Protein AF-0000000085144691 (afdb_homodimer)

pLDDT: mean 94.11, std 10.41, range [36.75, 98.94]

Nearest PDB structures (foldseek):
  5ucd-assembly1_B  TM=9.610E-01  e=1.550E-42  Pseudomonas putida
  1a4s-assembly1_D  TM=8.712E-01  e=2.364E-30  Gadus morhua callarias
  4q71-assembly1_A-2  TM=8.819E-01  e=1.664E-26  Bradyrhizobium diazoefficiens USDA 110
  6bsn-assembly1_B-2  TM=8.744E-01  e=2.819E-26  Bradyrhizobium diazoefficiens USDA 110
  4iym-assembly1_C  TM=8.348E-01  e=2.166E-26  Sinorhizobium meliloti 1021

Radius of gyration: 29.49 Å; Cα contacts (8 Å, |Δi|>4): 2087; chains: 2; bounding box: 60×88×66 Å

Structure (mmCIF, N/CA/C/O backbone):
data_AF-0000000085144691-model_v1
#
loop_
_entity.id
_entity.type
_entity.pdbx_description
1 polymer 'Aldehyde dehydrogenase'
#
loop_
_atom_site.group_PDB
_atom_site.id
_atom_site.type_symbol
_atom_site.label_atom_id
_atom_site.label_alt_id
_atom_site.label_comp_id
_atom_site.label_asym_id
_atom_site.label_entity_id
_atom_site.label_seq_id
_atom_site.pdbx_PDB_ins_code
_atom_site.Cartn_x
_atom_site.Cartn_y
_atom_site.Cartn_z
_atom_site.occupancy
_atom_site.B_iso_or_equiv
_atom_site.auth_seq_id
_atom_site.auth_comp_id
_atom_site.auth_asym_id
_atom_site.auth_atom_id
_atom_site.pdbx_PDB_model_num
ATOM 1 N N . MET A 1 1 ? -19.938 16.859 32.125 1 47.28 1 MET A N 1
ATOM 2 C CA . MET A 1 1 ? -19 16.203 31.219 1 47.28 1 MET A CA 1
ATOM 3 C C . MET A 1 1 ? -19.641 15 30.531 1 47.28 1 MET A C 1
ATOM 5 O O . MET A 1 1 ? -20.188 14.117 31.203 1 47.28 1 MET A O 1
ATOM 9 N N . THR A 1 2 ? -20.109 15.195 29.359 1 64.56 2 THR A N 1
ATOM 10 C CA . THR A 1 2 ? -20.781 14.086 28.672 1 64.56 2 THR A CA 1
ATOM 11 C C . THR A 1 2 ? -19.875 12.852 28.641 1 64.56 2 THR A C 1
ATOM 13 O O . THR A 1 2 ? -18.688 12.953 28.344 1 64.56 2 THR A O 1
ATOM 16 N N . THR A 1 3 ? -20.344 11.875 29.344 1 82.81 3 THR A N 1
ATOM 17 C CA . THR A 1 3 ? -19.562 10.641 29.453 1 82.81 3 THR A CA 1
ATOM 18 C C . THR A 1 3 ? -19.844 9.727 28.266 1 82.81 3 THR A C 1
ATOM 20 O O . THR A 1 3 ? -20.984 9.398 27.984 1 82.81 3 THR A O 1
ATOM 23 N N . LEU A 1 4 ? -18.891 9.5 27.469 1 91.56 4 LEU A N 1
ATOM 24 C CA . LEU A 1 4 ? -18.953 8.57 26.344 1 91.56 4 LEU A CA 1
ATOM 25 C C . LEU A 1 4 ? -19.156 7.141 26.844 1 91.56 4 LEU A C 1
ATOM 27 O O . LEU A 1 4 ? -18.422 6.664 27.703 1 91.56 4 LEU A O 1
ATOM 31 N N . GLN A 1 5 ? -20.266 6.535 26.453 1 93.75 5 GLN A N 1
ATOM 32 C CA . GLN A 1 5 ? -20.5 5.133 26.781 1 93.75 5 GLN A CA 1
ATOM 33 C C . GLN A 1 5 ? -19.672 4.211 25.891 1 93.75 5 GLN A C 1
ATOM 35 O O . GLN A 1 5 ? -19.875 4.164 24.688 1 93.75 5 GLN A O 1
ATOM 40 N N . TYR A 1 6 ? -18.781 3.506 26.531 1 97.44 6 TYR A N 1
ATOM 41 C CA . TYR A 1 6 ? -17.891 2.607 25.797 1 97.44 6 TYR A CA 1
ATOM 42 C C . TYR A 1 6 ? -18.641 1.344 25.359 1 97.44 6 TYR A C 1
ATOM 44 O O . TYR A 1 6 ? -19.5 0.849 26.094 1 97.44 6 TYR A O 1
ATOM 52 N N . THR A 1 7 ? -18.328 0.852 24.203 1 98.38 7 THR A N 1
ATOM 53 C CA . THR A 1 7 ? -18.828 -0.441 23.75 1 98.38 7 THR A CA 1
ATOM 54 C C . THR A 1 7 ? -18.297 -1.566 24.625 1 98.38 7 THR A C 1
ATOM 56 O O . THR A 1 7 ? -17.078 -1.658 24.859 1 98.38 7 THR A O 1
ATOM 59 N N . PRO A 1 8 ? -19.203 -2.396 25.188 1 98.12 8 PRO A N 1
ATOM 60 C CA . PRO A 1 8 ? -18.688 -3.539 25.938 1 98.12 8 PRO A CA 1
ATOM 61 C C . PRO A 1 8 ? -17.75 -4.414 25.125 1 98.12 8 PRO A C 1
ATOM 63 O O . PRO A 1 8 ? -18.031 -4.723 23.969 1 98.12 8 PRO A O 1
ATOM 66 N N . LEU A 1 9 ? -16.641 -4.793 25.734 1 98 9 LEU A N 1
ATOM 67 C CA . LEU A 1 9 ? -15.602 -5.547 25.047 1 98 9 LEU A CA 1
ATOM 68 C C . LEU A 1 9 ? -16.156 -6.844 24.469 1 98 9 LEU A C 1
ATOM 70 O O . LEU A 1 9 ? -15.773 -7.258 23.375 1 98 9 LEU A O 1
ATOM 74 N N . ASP A 1 10 ? -17.094 -7.457 25.125 1 97.31 10 ASP A N 1
ATOM 75 C CA . ASP A 1 10 ? -17.656 -8.75 24.734 1 97.31 10 ASP A CA 1
ATOM 76 C C . ASP A 1 10 ? -18.531 -8.609 23.484 1 97.31 10 ASP A C 1
ATOM 78 O O . ASP A 1 10 ? -18.781 -9.602 22.781 1 97.31 10 ASP A O 1
ATOM 82 N N . ASP A 1 11 ? -18.938 -7.402 23.172 1 98.31 11 ASP A N 1
ATOM 83 C CA . ASP A 1 11 ? -19.812 -7.172 22.031 1 98.31 11 ASP A CA 1
ATOM 84 C C . ASP A 1 11 ? -19.016 -6.945 20.75 1 98.31 11 ASP A C 1
ATOM 86 O O . ASP A 1 11 ? -19.562 -7.012 19.656 1 98.31 11 ASP A O 1
ATOM 90 N N . ILE A 1 12 ? -17.766 -6.672 20.875 1 98.69 12 ILE A N 1
ATOM 91 C CA . ILE A 1 12 ? -16.969 -6.203 19.75 1 98.69 12 ILE A CA 1
ATOM 92 C C . ILE A 1 12 ? -16.828 -7.312 18.703 1 98.69 12 ILE A C 1
ATOM 94 O O . ILE A 1 12 ? -16.938 -7.062 17.5 1 98.69 12 ILE A O 1
ATOM 98 N N . ASN A 1 13 ? -16.609 -8.562 19.141 1 98.19 13 ASN A N 1
ATOM 99 C CA . ASN A 1 13 ? -16.531 -9.68 18.203 1 98.19 13 ASN A CA 1
ATOM 100 C C . ASN A 1 13 ? -17.797 -9.82 17.375 1 98.19 13 ASN A C 1
ATOM 102 O O . ASN A 1 13 ? -17.75 -10.086 16.172 1 98.19 13 ASN A O 1
ATOM 106 N N . SER A 1 14 ? -18.922 -9.656 18.094 1 98.5 14 SER A N 1
ATOM 107 C CA . SER A 1 14 ? -20.203 -9.75 17.391 1 98.5 14 SER A CA 1
ATOM 108 C C . SER A 1 14 ? -20.375 -8.609 16.391 1 98.5 14 SER A C 1
ATOM 110 O O . SER A 1 14 ? -20.938 -8.805 15.32 1 98.5 14 SER A O 1
ATOM 112 N N . ILE A 1 15 ? -19.922 -7.453 16.75 1 98.81 15 ILE A N 1
ATOM 113 C CA . ILE A 1 15 ? -19.984 -6.285 15.883 1 98.81 15 ILE A CA 1
ATOM 114 C C . ILE A 1 15 ? -19.156 -6.535 14.625 1 98.81 15 ILE A C 1
ATOM 116 O O . ILE A 1 15 ? -19.641 -6.297 13.508 1 98.81 15 ILE A O 1
ATOM 120 N N . ILE A 1 16 ? -17.953 -7.066 14.781 1 98.81 16 ILE A N 1
ATOM 121 C CA . ILE A 1 16 ? -17.078 -7.379 13.664 1 98.81 16 ILE A CA 1
ATOM 122 C C . ILE A 1 16 ? -17.719 -8.445 12.781 1 98.81 16 ILE A C 1
ATOM 124 O O . ILE A 1 16 ? -17.734 -8.32 11.555 1 98.81 16 ILE A O 1
ATOM 128 N N . LYS A 1 17 ? -18.25 -9.461 13.398 1 98.5 17 LYS A N 1
ATOM 129 C CA . LYS A 1 17 ? -18.891 -10.547 12.672 1 98.5 17 LYS A CA 1
ATOM 130 C C . LYS A 1 17 ? -20.062 -10.039 11.844 1 98.5 17 LYS A C 1
ATOM 132 O O . LYS A 1 17 ? -20.25 -10.445 10.695 1 98.5 17 LYS A O 1
ATOM 137 N N . THR A 1 18 ? -20.891 -9.172 12.469 1 98.75 18 THR A N 1
ATOM 138 C CA . THR A 1 18 ? -22.031 -8.602 11.773 1 98.75 18 THR A CA 1
ATOM 139 C C . THR A 1 18 ? -21.594 -7.82 10.539 1 98.75 18 THR A C 1
ATOM 141 O O . THR A 1 18 ? -22.219 -7.918 9.484 1 98.75 18 THR A O 1
ATOM 144 N N . SER A 1 19 ? -20.547 -7.066 10.68 1 98.81 19 SER A N 1
ATOM 145 C CA . SER A 1 19 ? -20 -6.305 9.562 1 98.81 19 SER A CA 1
ATOM 146 C C . SER A 1 19 ? -19.5 -7.23 8.461 1 98.81 19 SER A C 1
ATOM 148 O O . SER A 1 19 ? -19.797 -7.023 7.285 1 98.81 19 SER A O 1
ATOM 150 N N . LYS A 1 20 ? -18.75 -8.25 8.781 1 98.25 20 LYS A N 1
ATOM 151 C CA . LYS A 1 20 ? -18.203 -9.227 7.828 1 98.25 20 LYS A CA 1
ATOM 152 C C . LYS A 1 20 ? -19.328 -9.961 7.105 1 98.25 20 LYS A C 1
ATOM 154 O O . LYS A 1 20 ? -19.281 -10.133 5.887 1 98.25 20 LYS A O 1
ATOM 159 N N . GLU A 1 21 ? -20.344 -10.398 7.828 1 98.25 21 GLU A N 1
ATOM 160 C CA . GLU A 1 21 ? -21.484 -11.125 7.266 1 98.25 21 GLU A CA 1
ATOM 161 C C . GLU A 1 21 ? -22.25 -10.258 6.27 1 98.25 21 GLU A C 1
ATOM 163 O O . GLU A 1 21 ? -22.719 -10.758 5.25 1 98.25 21 GLU A O 1
ATOM 168 N N . PHE A 1 22 ? -22.375 -9.016 6.566 1 98.69 22 PHE A N 1
ATOM 169 C CA . PHE A 1 22 ? -23.047 -8.125 5.625 1 98.69 22 PHE A CA 1
ATOM 170 C C . PHE A 1 22 ? -22.344 -8.141 4.273 1 98.69 22 PHE A C 1
ATOM 172 O O . PHE A 1 22 ? -23 -8.305 3.234 1 98.69 22 PHE A O 1
ATOM 179 N N . TYR A 1 23 ? -21.047 -7.984 4.273 1 98.44 23 TYR A N 1
ATOM 180 C CA . TYR A 1 23 ? -20.297 -7.969 3.029 1 98.44 23 TYR A CA 1
ATOM 181 C C . TYR A 1 23 ? -20.5 -9.258 2.244 1 98.44 23 TYR A C 1
ATOM 183 O O . TYR A 1 23 ? -20.797 -9.219 1.044 1 98.44 23 TYR A O 1
ATOM 191 N N . LEU A 1 24 ? -20.312 -10.359 2.926 1 97.56 24 LEU A N 1
ATOM 192 C CA . LEU A 1 24 ? -20.422 -11.656 2.271 1 97.56 24 LEU A CA 1
ATOM 193 C C . LEU A 1 24 ? -21.828 -11.844 1.689 1 97.56 24 LEU A C 1
ATOM 195 O O . LEU A 1 24 ? -21.969 -12.32 0.56 1 97.56 24 LEU A O 1
ATOM 199 N N . ASN A 1 25 ? -22.812 -11.461 2.492 1 97.88 25 ASN A N 1
ATOM 200 C CA . ASN A 1 25 ? -24.188 -11.594 2.035 1 97.88 25 ASN A CA 1
ATOM 201 C C . ASN A 1 25 ? -24.484 -10.68 0.846 1 97.88 25 ASN A C 1
ATOM 203 O O . ASN A 1 25 ? -25.25 -11.047 -0.049 1 97.88 25 ASN A O 1
ATOM 207 N N . ARG A 1 26 ? -23.906 -9.5 0.865 1 97.94 26 ARG A N 1
ATOM 208 C CA . ARG A 1 26 ? -24.078 -8.578 -0.25 1 97.94 26 ARG A CA 1
ATOM 209 C C . ARG A 1 26 ? -23.531 -9.172 -1.541 1 97.94 26 ARG A C 1
ATOM 211 O O . ARG A 1 26 ? -24.125 -9.008 -2.609 1 97.94 26 ARG A O 1
ATOM 218 N N . GLN A 1 27 ? -22.375 -9.82 -1.465 1 97.5 27 GLN A N 1
ATOM 219 C CA . GLN A 1 27 ? -21.812 -10.477 -2.641 1 97.5 27 GLN A CA 1
ATOM 220 C C . GLN A 1 27 ? -22.75 -11.547 -3.178 1 97.5 27 GLN A C 1
ATOM 222 O O . GLN A 1 27 ? -22.922 -11.672 -4.391 1 97.5 27 GLN A O 1
ATOM 227 N N . ILE A 1 28 ? -23.328 -12.312 -2.277 1 97.31 28 ILE A N 1
ATOM 228 C CA . ILE A 1 28 ? -24.281 -13.344 -2.674 1 97.31 28 ILE A CA 1
ATOM 229 C C . ILE A 1 28 ? -25.484 -12.703 -3.373 1 97.31 28 ILE A C 1
ATOM 231 O O . ILE A 1 28 ? -25.922 -13.172 -4.43 1 97.31 28 ILE A O 1
ATOM 235 N N . GLN A 1 29 ? -26 -11.633 -2.801 1 97.44 29 GLN A N 1
ATOM 236 C CA . GLN A 1 29 ? -27.141 -10.938 -3.385 1 97.44 29 GLN A CA 1
ATOM 237 C C . GLN A 1 29 ? -26.828 -10.438 -4.789 1 97.44 29 GLN A C 1
ATOM 239 O O . GLN A 1 29 ? -27.672 -10.492 -5.684 1 97.44 29 GLN A O 1
ATOM 244 N N . LEU A 1 30 ? -25.609 -9.953 -5 1 97.12 30 LEU A N 1
ATOM 245 C CA . LEU A 1 30 ? -25.203 -9.391 -6.281 1 97.12 30 LEU A CA 1
ATOM 246 C C . LEU A 1 30 ? -25.172 -10.477 -7.359 1 97.12 30 LEU A C 1
ATOM 248 O O . LEU A 1 30 ? -25.438 -10.195 -8.531 1 97.12 30 LEU A O 1
ATOM 252 N N . THR A 1 31 ? -24.875 -11.727 -6.98 1 96.62 31 THR A N 1
ATOM 253 C CA . THR A 1 31 ? -24.812 -12.812 -7.953 1 96.62 31 THR A CA 1
ATOM 254 C C . THR A 1 31 ? -26.203 -13.086 -8.539 1 96.62 31 THR A C 1
ATOM 256 O O . THR A 1 31 ? -26.312 -13.703 -9.594 1 96.62 31 THR A O 1
ATOM 259 N N . LYS A 1 32 ? -27.219 -12.664 -7.836 1 95.62 32 LYS A N 1
ATOM 260 C CA . LYS A 1 32 ? -28.594 -12.93 -8.25 1 95.62 32 LYS A CA 1
ATOM 261 C C . LYS A 1 32 ? -29.141 -11.797 -9.125 1 95.62 32 LYS A C 1
ATOM 263 O O . LYS A 1 32 ? -30.25 -11.883 -9.641 1 95.62 32 LYS A O 1
ATOM 268 N N . GLU A 1 33 ? -28.359 -10.766 -9.242 1 96.12 33 GLU A N 1
ATOM 269 C CA . GLU A 1 33 ? -28.781 -9.609 -10.031 1 96.12 33 GLU A CA 1
ATOM 270 C C . GLU A 1 33 ? -28.547 -9.836 -11.523 1 96.12 33 GLU A C 1
ATOM 272 O O . GLU A 1 33 ? -27.516 -10.422 -11.906 1 96.12 33 GLU A O 1
ATOM 277 N N . LYS A 1 34 ? -29.438 -9.383 -12.383 1 93.69 34 LYS A N 1
ATOM 278 C CA . LYS A 1 34 ? -29.281 -9.453 -13.828 1 93.69 34 LYS A CA 1
ATOM 279 C C . LYS A 1 34 ? -28.031 -8.695 -14.273 1 93.69 34 LYS A C 1
ATOM 281 O O . LYS A 1 34 ? -27.297 -9.156 -15.148 1 93.69 34 LYS A O 1
ATOM 286 N N . ASN A 1 35 ? -27.828 -7.547 -13.656 1 95.56 35 ASN A N 1
ATOM 287 C CA . ASN A 1 35 ? -26.656 -6.707 -13.867 1 95.56 35 ASN A CA 1
ATOM 288 C C . ASN A 1 35 ? -25.984 -6.328 -12.547 1 95.56 35 ASN A C 1
ATOM 290 O O . ASN A 1 35 ? -26.266 -5.266 -11.992 1 95.56 35 ASN A O 1
ATOM 294 N N . PRO A 1 36 ? -25.109 -7.168 -12.141 1 96.12 36 PRO A N 1
ATOM 295 C CA . PRO A 1 36 ? -24.484 -6.949 -10.828 1 96.12 36 PRO A CA 1
ATOM 296 C C . PRO A 1 36 ? -23.781 -5.598 -10.727 1 96.12 36 PRO A C 1
ATOM 298 O O . PRO A 1 36 ? -23.859 -4.941 -9.688 1 96.12 36 PRO A O 1
ATOM 301 N N . PHE A 1 37 ? -23.125 -5.141 -11.766 1 96.06 37 PHE A N 1
ATOM 302 C CA . PHE A 1 37 ? -22.422 -3.865 -11.758 1 96.06 37 PHE A CA 1
ATOM 303 C C . PHE A 1 37 ? -23.375 -2.715 -11.492 1 96.06 37 PHE A C 1
ATOM 305 O O . PHE A 1 37 ? -23.141 -1.896 -10.602 1 96.06 37 PHE A O 1
ATOM 312 N N . LYS A 1 38 ? -24.453 -2.672 -12.227 1 97.44 38 LYS A N 1
ATOM 313 C CA . LYS A 1 38 ? -25.438 -1.608 -12.078 1 97.44 38 LYS A CA 1
ATOM 314 C C . LYS A 1 38 ? -26.094 -1.647 -10.695 1 97.44 38 LYS A C 1
ATOM 316 O O . LYS A 1 38 ? -26.25 -0.61 -10.047 1 97.44 38 LYS A O 1
ATOM 321 N N . ALA A 1 39 ? -26.438 -2.84 -10.242 1 98 39 ALA A N 1
ATOM 322 C CA . ALA A 1 39 ? -27.094 -2.998 -8.938 1 98 39 ALA A CA 1
ATOM 323 C C . ALA A 1 39 ? -26.156 -2.545 -7.812 1 98 39 ALA A C 1
ATOM 325 O O . ALA A 1 39 ? -26.594 -1.894 -6.863 1 98 39 ALA A O 1
ATOM 326 N N . ASP A 1 40 ? -24.953 -2.898 -7.949 1 98.44 40 ASP A N 1
ATOM 327 C CA . ASP A 1 40 ? -23.984 -2.533 -6.93 1 98.44 40 ASP A CA 1
ATOM 328 C C . ASP A 1 40 ? -23.75 -1.024 -6.906 1 98.44 40 ASP A C 1
ATOM 330 O O . ASP A 1 40 ? -23.734 -0.41 -5.836 1 98.44 40 ASP A O 1
ATOM 334 N N . LEU A 1 41 ? -23.562 -0.442 -8.086 1 98.62 41 LEU A N 1
ATOM 335 C CA . LEU A 1 41 ? -23.359 0.998 -8.211 1 98.62 41 LEU A CA 1
ATOM 336 C C . LEU A 1 41 ? -24.531 1.759 -7.578 1 98.62 41 LEU A C 1
ATOM 338 O O . LEU A 1 41 ? -24.312 2.688 -6.793 1 98.62 41 LEU A O 1
ATOM 342 N N . GLU A 1 42 ? -25.719 1.379 -7.887 1 98.62 42 GLU A N 1
ATOM 343 C CA . GLU A 1 42 ? -26.906 2.045 -7.371 1 98.62 42 GLU A CA 1
ATOM 344 C C . GLU A 1 42 ? -26.984 1.94 -5.848 1 98.62 42 GLU A C 1
ATOM 346 O O . GLU A 1 42 ? -27.297 2.92 -5.168 1 98.62 42 GLU A O 1
ATOM 351 N N . PHE A 1 43 ? -26.719 0.786 -5.344 1 98.69 43 PHE A N 1
ATOM 352 C CA . PHE A 1 43 ? -26.734 0.58 -3.902 1 98.69 43 PHE A CA 1
ATOM 353 C C . PHE A 1 43 ? -25.719 1.488 -3.219 1 98.69 43 PHE A C 1
ATOM 355 O O . PHE A 1 43 ? -26.047 2.17 -2.244 1 98.69 43 PHE A O 1
ATOM 362 N N . ARG A 1 44 ? -24.469 1.492 -3.686 1 98.88 44 ARG A N 1
ATOM 363 C CA . ARG A 1 44 ? -23.406 2.295 -3.1 1 98.88 44 ARG A CA 1
ATOM 364 C C . ARG A 1 44 ? -23.75 3.777 -3.123 1 98.88 44 ARG A C 1
ATOM 366 O O . ARG A 1 44 ? -23.578 4.48 -2.127 1 98.88 44 ARG A O 1
ATOM 373 N N . ILE A 1 45 ? -24.281 4.25 -4.246 1 98.88 45 ILE A N 1
ATOM 374 C CA . ILE A 1 45 ? -24.656 5.648 -4.398 1 98.88 45 ILE A CA 1
ATOM 375 C C . ILE A 1 45 ? -25.781 5.988 -3.424 1 98.88 45 ILE A C 1
ATOM 377 O O . ILE A 1 45 ? -25.766 7.043 -2.783 1 98.88 45 ILE A O 1
ATOM 381 N N . GLU A 1 46 ? -26.719 5.098 -3.295 1 98.81 46 GLU A N 1
ATOM 382 C CA . GLU A 1 46 ? -27.844 5.309 -2.379 1 98.81 46 GLU A CA 1
ATOM 383 C C . GLU A 1 46 ? -27.344 5.453 -0.939 1 98.81 46 GLU A C 1
ATOM 385 O O . GLU A 1 46 ? -27.797 6.344 -0.213 1 98.81 46 GLU A O 1
ATOM 390 N N . GLN A 1 47 ? -26.469 4.578 -0.503 1 98.88 47 GLN A N 1
ATOM 391 C CA . GLN A 1 47 ? -25.938 4.66 0.854 1 98.88 47 GLN A CA 1
ATOM 392 C C . GLN A 1 47 ? -25.156 5.957 1.062 1 98.88 47 GLN A C 1
ATOM 394 O O . GLN A 1 47 ? -25.234 6.57 2.129 1 98.88 47 GLN A O 1
ATOM 399 N N . LEU A 1 48 ? -24.422 6.402 0.04 1 98.94 48 LEU A N 1
ATOM 400 C CA . LEU A 1 48 ? -23.641 7.637 0.147 1 98.94 48 LEU A CA 1
ATOM 401 C C . LEU A 1 48 ? -24.578 8.844 0.22 1 98.94 48 LEU A C 1
ATOM 403 O O . LEU A 1 48 ? -24.266 9.82 0.918 1 98.94 48 LEU A O 1
ATOM 407 N N . LYS A 1 49 ? -25.656 8.805 -0.493 1 98.88 49 LYS A N 1
ATOM 408 C CA . LYS A 1 49 ? -26.641 9.883 -0.416 1 98.88 49 LYS A CA 1
ATOM 409 C C . LYS A 1 49 ? -27.266 9.953 0.972 1 98.88 49 LYS A C 1
ATOM 411 O O . LYS A 1 49 ? -27.438 11.039 1.526 1 98.88 49 LYS A O 1
ATOM 416 N N . LYS A 1 50 ? -27.641 8.781 1.501 1 98.88 50 LYS A N 1
ATOM 417 C CA . LYS A 1 50 ? -28.141 8.727 2.869 1 98.88 50 LYS A CA 1
ATOM 418 C C . LYS A 1 50 ? -27.141 9.312 3.854 1 98.88 50 LYS A C 1
ATOM 420 O O . LYS A 1 50 ? -27.516 10.055 4.762 1 98.88 50 LYS A O 1
ATOM 425 N N . PHE A 1 51 ? -25.953 8.93 3.646 1 98.88 51 PHE A N 1
ATOM 426 C CA . PHE A 1 51 ? -24.859 9.398 4.488 1 98.88 51 PHE A CA 1
ATOM 427 C C . PHE A 1 51 ? -24.734 10.914 4.43 1 98.88 51 PHE A C 1
ATOM 429 O O . PHE A 1 51 ? -24.703 11.586 5.465 1 98.88 51 PHE A O 1
ATOM 436 N N . TYR A 1 52 ? -24.672 11.438 3.176 1 98.81 52 TYR A N 1
ATOM 437 C CA . TYR A 1 52 ? -24.609 12.875 2.938 1 98.81 52 TYR A CA 1
ATOM 438 C C . TYR A 1 52 ? -25.734 13.602 3.654 1 98.81 52 TYR A C 1
ATOM 440 O O . TYR A 1 52 ? -25.5 14.57 4.379 1 98.81 52 TYR A O 1
ATOM 448 N N . ASN A 1 53 ? -26.906 13.141 3.533 1 98.75 53 ASN A N 1
ATOM 449 C CA . ASN A 1 53 ? -28.078 13.789 4.105 1 98.75 53 ASN A CA 1
ATOM 450 C C . ASN A 1 53 ? -28.062 13.75 5.633 1 98.75 53 ASN A C 1
ATOM 452 O O . ASN A 1 53 ? -28.438 14.727 6.285 1 98.75 53 ASN A O 1
ATOM 456 N N . ALA A 1 54 ? -27.656 12.625 6.16 1 98.81 54 ALA A N 1
ATOM 457 C CA . ALA A 1 54 ? -27.578 12.5 7.613 1 98.81 54 ALA A CA 1
ATOM 458 C C . ALA A 1 54 ? -26.609 13.508 8.203 1 98.81 54 ALA A C 1
ATOM 460 O O . ALA A 1 54 ? -26.891 14.133 9.227 1 98.81 54 ALA A O 1
ATOM 461 N N . ILE A 1 55 ? -25.484 13.664 7.547 1 98.81 55 ILE A N 1
ATOM 462 C CA . ILE A 1 55 ? -24.484 14.609 8.023 1 98.81 55 ILE A CA 1
ATOM 463 C C . ILE A 1 55 ? -25 16.031 7.891 1 98.81 55 ILE A C 1
ATOM 465 O O . ILE A 1 55 ? -24.922 16.828 8.836 1 98.81 55 ILE A O 1
ATOM 469 N N . ALA A 1 56 ? -25.531 16.359 6.73 1 98.56 56 ALA A N 1
ATOM 470 C CA . ALA A 1 56 ? -26.031 17.703 6.445 1 98.56 56 ALA A CA 1
ATOM 471 C C . ALA A 1 56 ? -27.125 18.109 7.434 1 98.56 56 ALA A C 1
ATOM 473 O O . ALA A 1 56 ? -27.203 19.266 7.844 1 98.56 56 ALA A O 1
ATOM 474 N N . THR A 1 57 ? -27.875 17.172 7.852 1 98.31 57 THR A N 1
ATOM 475 C CA . THR A 1 57 ? -28.984 17.422 8.766 1 98.31 57 THR A CA 1
ATOM 476 C C . THR A 1 57 ? -28.469 17.75 10.164 1 98.31 57 THR A C 1
ATOM 478 O O . THR A 1 57 ? -29.141 18.453 10.93 1 98.31 57 THR A O 1
ATOM 481 N N . HIS A 1 58 ? -27.312 17.328 10.492 1 98.5 58 HIS A N 1
ATOM 482 C CA . HIS A 1 58 ? -26.797 17.484 11.852 1 98.5 58 HIS A CA 1
ATOM 483 C C . HIS A 1 58 ? -25.672 18.516 11.906 1 98.5 58 HIS A C 1
ATOM 485 O O . HIS A 1 58 ? -24.844 18.484 12.82 1 98.5 58 HIS A O 1
ATOM 491 N N . GLU A 1 59 ? -25.547 19.375 10.961 1 98.25 59 GLU A N 1
ATOM 492 C CA . GLU A 1 59 ? -24.453 20.328 10.867 1 98.25 59 GLU A CA 1
ATOM 493 C C . GLU A 1 59 ? -24.344 21.172 12.133 1 98.25 59 GLU A C 1
ATOM 495 O O . GLU A 1 59 ? -23.25 21.312 12.703 1 98.25 59 GLU A O 1
ATOM 500 N N . ASP A 1 60 ? -25.453 21.734 12.594 1 98.38 60 ASP A N 1
ATOM 501 C CA . ASP A 1 60 ? -25.438 22.578 13.789 1 98.38 60 ASP A CA 1
ATOM 502 C C . ASP A 1 60 ? -25.031 21.781 15.023 1 98.38 60 ASP A C 1
ATOM 504 O O . ASP A 1 60 ? -24.281 22.281 15.867 1 98.38 60 ASP A O 1
ATOM 508 N N . GLU A 1 61 ? -25.516 20.578 15.117 1 98.62 61 GLU A N 1
ATOM 509 C CA . GLU A 1 61 ? -25.141 19.719 16.234 1 98.62 61 GLU A CA 1
ATOM 510 C C . GLU A 1 61 ? -23.641 19.391 16.203 1 98.62 61 GLU A C 1
ATOM 512 O O . GLU A 1 61 ? -23.016 19.234 17.25 1 98.62 61 GLU A O 1
ATOM 517 N N . ILE A 1 62 ? -23.109 19.266 15 1 98.75 62 ILE A N 1
ATOM 518 C CA . ILE A 1 62 ? -21.688 19.016 14.852 1 98.75 62 ILE A CA 1
ATOM 519 C C . ILE A 1 62 ? -20.891 20.188 15.406 1 98.75 62 ILE A C 1
ATOM 521 O O . ILE A 1 62 ? -19.953 20.016 16.188 1 98.75 62 ILE A O 1
ATOM 525 N N . ILE A 1 63 ? -21.281 21.391 15.039 1 98.25 63 ILE A N 1
ATOM 526 C CA . ILE A 1 63 ? -20.625 22.609 15.5 1 98.25 63 ILE A CA 1
ATOM 527 C C . ILE A 1 63 ? -20.656 22.672 17.031 1 98.25 63 ILE A C 1
ATOM 529 O O . ILE A 1 63 ? -19.641 22.922 17.672 1 98.25 63 ILE A O 1
ATOM 533 N N . ASP A 1 64 ? -21.812 22.344 17.609 1 98.12 64 ASP A N 1
ATOM 534 C CA . ASP A 1 64 ? -22 22.391 19.047 1 98.12 64 ASP A CA 1
ATOM 535 C C . ASP A 1 64 ? -21.141 21.328 19.734 1 98.12 64 ASP A C 1
ATOM 537 O O . ASP A 1 64 ? -20.547 21.594 20.797 1 98.12 64 ASP A O 1
ATOM 541 N N . ALA A 1 65 ? -21.109 20.141 19.172 1 98.31 65 ALA A N 1
ATOM 542 C CA . ALA A 1 65 ? -20.328 19.047 19.75 1 98.31 65 ALA A CA 1
ATOM 543 C C . ALA A 1 65 ? -18.844 19.375 19.766 1 98.31 65 ALA A C 1
ATOM 545 O O . ALA A 1 65 ? -18.156 19.141 20.75 1 98.31 65 ALA A O 1
ATOM 546 N N . LEU A 1 66 ? -18.359 19.922 18.703 1 97.94 66 LEU A N 1
ATOM 547 C CA . LEU A 1 66 ? -16.953 20.281 18.609 1 97.94 66 LEU A CA 1
ATOM 548 C C . LEU A 1 66 ? -16.609 21.406 19.578 1 97.94 66 LEU A C 1
ATOM 550 O O . LEU A 1 66 ? -15.523 21.406 20.172 1 97.94 66 LEU A O 1
ATOM 554 N N . PHE A 1 67 ? -17.516 22.344 19.703 1 96.69 67 PHE A N 1
ATOM 555 C CA . PHE A 1 67 ? -17.312 23.406 20.672 1 96.69 67 PHE A CA 1
ATOM 556 C C . PHE A 1 67 ? -17.266 22.844 22.094 1 96.69 67 PHE A C 1
ATOM 558 O O . PHE A 1 67 ? -16.406 23.219 22.891 1 96.69 67 PHE A O 1
ATOM 565 N N . ALA A 1 68 ? -18.156 21.922 22.312 1 96.38 68 ALA A N 1
ATOM 566 C CA . ALA A 1 68 ? -18.25 21.328 23.641 1 96.38 68 ALA A CA 1
ATOM 567 C C . ALA A 1 68 ? -16.984 20.531 23.969 1 96.38 68 ALA A C 1
ATOM 569 O O . ALA A 1 68 ? -16.562 20.469 25.125 1 96.38 68 ALA A O 1
ATOM 570 N N . ASP A 1 69 ? -16.391 19.906 23.016 1 96.75 69 ASP A N 1
ATOM 571 C CA . ASP A 1 69 ? -15.25 19.031 23.25 1 96.75 69 ASP A CA 1
ATOM 572 C C . ASP A 1 69 ? -13.969 19.828 23.453 1 96.75 69 ASP A C 1
ATOM 574 O O . ASP A 1 69 ? -13.148 19.5 24.312 1 96.75 69 ASP A O 1
ATOM 578 N N . TYR A 1 70 ? -13.758 20.891 22.672 1 95.12 70 TYR A N 1
ATOM 579 C CA . TYR A 1 70 ? -12.508 21.609 22.828 1 95.12 70 TYR A CA 1
ATOM 580 C C . TYR A 1 70 ? -12.609 23.016 22.266 1 95.12 70 TYR A C 1
ATOM 582 O O . TYR A 1 70 ? -11.656 23.531 21.672 1 95.12 70 TYR A O 1
ATOM 590 N N . HIS A 1 71 ? -13.773 23.641 22.391 1 94.81 71 HIS A N 1
ATOM 591 C CA . HIS A 1 71 ? -14.016 25.047 22.062 1 94.81 71 HIS A CA 1
ATOM 592 C C . HIS A 1 71 ? -13.594 25.359 20.641 1 94.81 71 HIS A C 1
ATOM 594 O O . HIS A 1 71 ? -12.93 26.359 20.391 1 94.81 71 HIS A O 1
ATOM 600 N N . ARG A 1 72 ? -13.938 24.422 19.75 1 95.12 72 ARG A N 1
ATOM 601 C CA . ARG A 1 72 ? -13.641 24.641 18.344 1 95.12 72 ARG A CA 1
ATOM 602 C C . ARG A 1 72 ? -14.344 25.891 17.828 1 95.12 72 ARG A C 1
ATOM 604 O O . ARG A 1 72 ? -15.547 26.062 18.047 1 95.12 72 ARG A O 1
ATOM 611 N N . ALA A 1 73 ? -13.539 26.734 17.141 1 93.56 73 ALA A N 1
ATOM 612 C CA . ALA A 1 73 ? -14.148 27.891 16.484 1 93.56 73 ALA A CA 1
ATOM 613 C C . ALA A 1 73 ? -15.156 27.453 15.422 1 93.56 73 ALA A C 1
ATOM 615 O O . ALA A 1 73 ? -14.883 26.531 14.641 1 93.56 73 ALA A O 1
ATOM 616 N N . LYS A 1 74 ? -16.297 28.078 15.375 1 93.75 74 LYS A N 1
ATOM 617 C CA . LYS A 1 74 ? -17.391 27.719 14.477 1 93.75 74 LYS A CA 1
ATOM 618 C C . LYS A 1 74 ? -16.922 27.719 13.023 1 93.75 74 LYS A C 1
ATOM 620 O O . LYS A 1 74 ? -17.188 26.766 12.281 1 93.75 74 LYS A O 1
ATOM 625 N N . GLN A 1 75 ? -16.188 28.672 12.648 1 91.69 75 GLN A N 1
ATOM 626 C CA . GLN A 1 75 ? -15.742 28.781 11.266 1 91.69 75 GLN A CA 1
ATOM 627 C C . GLN A 1 75 ? -14.805 27.641 10.891 1 91.69 75 GLN A C 1
ATOM 629 O O . GLN A 1 75 ? -14.805 27.188 9.75 1 91.69 75 GLN A O 1
ATOM 634 N N . GLU A 1 76 ? -13.992 27.266 11.805 1 93.06 76 GLU A N 1
ATOM 635 C CA . GLU A 1 76 ? -13.109 26.141 11.555 1 93.06 76 GLU A CA 1
ATOM 636 C C . GLU A 1 76 ? -13.898 24.844 11.391 1 93.06 76 GLU A C 1
ATOM 638 O O . GLU A 1 76 ? -13.578 24.016 10.547 1 93.06 76 GLU A O 1
ATOM 643 N N . SER A 1 77 ? -14.969 24.656 12.227 1 96.38 77 SER A N 1
ATOM 644 C CA . SER A 1 77 ? -15.828 23.484 12.117 1 96.38 77 SER A CA 1
ATOM 645 C C . SER A 1 77 ? -16.469 23.391 10.742 1 96.38 77 SER A C 1
ATOM 647 O O . SER A 1 77 ? -16.469 22.328 10.117 1 96.38 77 SER A O 1
ATOM 649 N N . ILE A 1 78 ? -16.906 24.484 10.25 1 94.81 78 ILE A N 1
ATOM 650 C CA . ILE A 1 78 ? -17.609 24.531 8.977 1 94.81 78 ILE A CA 1
ATOM 651 C C . ILE A 1 78 ? -16.609 24.406 7.832 1 94.81 78 ILE A C 1
ATOM 653 O O . ILE A 1 78 ? -16.719 23.5 6.996 1 94.81 78 ILE A O 1
ATOM 657 N N . GLY A 1 79 ? -15.578 25.25 7.887 1 91.25 79 GLY A N 1
ATOM 658 C CA . GLY A 1 79 ? -14.664 25.391 6.766 1 91.25 79 GLY A CA 1
ATOM 659 C C . GLY A 1 79 ? -13.656 24.266 6.672 1 91.25 79 GLY A C 1
ATOM 660 O O . GLY A 1 79 ? -13.219 23.906 5.574 1 91.25 79 GLY A O 1
ATOM 661 N N . LEU A 1 80 ? -13.305 23.688 7.793 1 92 80 LEU A N 1
ATOM 662 C CA . LEU A 1 80 ? -12.203 22.734 7.773 1 92 80 LEU A CA 1
ATOM 663 C C . LEU A 1 80 ? -12.719 21.297 7.891 1 92 80 LEU A C 1
ATOM 665 O O . LEU A 1 80 ? -12 20.344 7.582 1 92 80 LEU A O 1
ATOM 669 N N . GLU A 1 81 ? -13.977 21.094 8.312 1 95.44 81 GLU A N 1
ATOM 670 C CA . GLU A 1 81 ? -14.414 19.703 8.5 1 95.44 81 GLU A CA 1
ATOM 671 C C . GLU A 1 81 ? -15.703 19.438 7.723 1 95.44 81 GLU A C 1
ATOM 673 O O . GLU A 1 81 ? -15.719 18.625 6.801 1 95.44 81 GLU A O 1
ATOM 678 N N . ILE A 1 82 ? -16.734 20.234 8.008 1 97.44 82 ILE A N 1
ATOM 679 C CA . ILE A 1 82 ? -18.062 19.906 7.512 1 97.44 82 ILE A CA 1
ATOM 680 C C . ILE A 1 82 ? -18.094 20.062 5.992 1 97.44 82 ILE A C 1
ATOM 682 O O . ILE A 1 82 ? -18.453 19.125 5.273 1 97.44 82 ILE A O 1
ATOM 686 N N . ASN A 1 83 ? -17.656 21.234 5.5 1 95.44 83 ASN A N 1
ATOM 687 C CA . ASN A 1 83 ? -17.719 21.484 4.062 1 95.44 83 ASN A CA 1
ATOM 688 C C . ASN A 1 83 ? -16.828 20.516 3.287 1 95.44 83 ASN A C 1
ATOM 690 O O . ASN A 1 83 ? -17.297 19.891 2.326 1 95.44 83 ASN A O 1
ATOM 694 N N . PRO A 1 84 ? -15.578 20.375 3.756 1 94.88 84 PRO A N 1
ATOM 695 C CA . PRO A 1 84 ? -14.758 19.406 3.035 1 94.88 84 PRO A CA 1
ATOM 696 C C . PRO A 1 84 ? -15.352 18 3.049 1 94.88 84 PRO A C 1
ATOM 698 O O . PRO A 1 84 ? -15.273 17.281 2.049 1 94.88 84 PRO A O 1
ATOM 701 N N . LEU A 1 85 ? -15.961 17.562 4.109 1 97.69 85 LEU A N 1
ATOM 702 C CA . LEU A 1 85 ? -16.562 16.234 4.227 1 97.69 85 LEU A CA 1
ATOM 703 C C . LEU A 1 85 ? -17.703 16.062 3.215 1 97.69 85 LEU A C 1
ATOM 705 O O . LEU A 1 85 ? -17.719 15.102 2.451 1 97.69 85 LEU A O 1
ATOM 709 N N . LEU A 1 86 ? -18.609 17.016 3.232 1 98.06 86 LEU A N 1
ATOM 710 C CA . LEU A 1 86 ? -19.75 16.953 2.336 1 98.06 86 LEU A CA 1
ATOM 711 C C . LEU A 1 86 ? -19.312 17 0.878 1 98.06 86 LEU A C 1
ATOM 713 O O . LEU A 1 86 ? -19.828 16.25 0.045 1 98.06 86 LEU A O 1
ATOM 717 N N . ASN A 1 87 ? -18.328 17.828 0.617 1 96.19 87 ASN A N 1
ATOM 718 C CA . ASN A 1 87 ? -17.797 17.922 -0.74 1 96.19 87 ASN A CA 1
ATOM 719 C C . ASN A 1 87 ? -17.141 16.625 -1.183 1 96.19 87 ASN A C 1
ATOM 721 O O . ASN A 1 87 ? -17.25 16.234 -2.346 1 96.19 87 ASN A O 1
ATOM 725 N N . ASN A 1 88 ? -16.453 16.016 -0.311 1 96.88 88 ASN A N 1
ATOM 726 C CA . ASN A 1 88 ? -15.828 14.734 -0.627 1 96.88 88 ASN A CA 1
ATOM 727 C C . ASN A 1 88 ? -16.875 13.68 -0.981 1 96.88 88 ASN A C 1
ATOM 729 O O . ASN A 1 88 ? -16.719 12.953 -1.959 1 96.88 88 ASN A O 1
ATOM 733 N N . ILE A 1 89 ? -17.938 13.586 -0.212 1 98.5 89 ILE A N 1
ATOM 734 C CA . ILE A 1 89 ? -18.969 12.594 -0.448 1 98.5 89 ILE A CA 1
ATOM 735 C C . ILE A 1 89 ? -19.609 12.828 -1.814 1 98.5 89 ILE A C 1
ATOM 737 O O . ILE A 1 89 ? -19.812 11.883 -2.586 1 98.5 89 ILE A O 1
ATOM 741 N N . LEU A 1 90 ? -19.859 14.102 -2.113 1 98.19 90 LEU A N 1
ATOM 742 C CA . LEU A 1 90 ? -20.438 14.438 -3.414 1 98.19 90 LEU A CA 1
ATOM 743 C C . LEU A 1 90 ? -19.484 14.047 -4.539 1 98.19 90 LEU A C 1
ATOM 745 O O . LEU A 1 90 ? -19.922 13.562 -5.586 1 98.19 90 LEU A O 1
ATOM 749 N N . HIS A 1 91 ? -18.219 14.328 -4.309 1 97.44 91 HIS A N 1
ATOM 750 C CA . HIS A 1 91 ? -17.219 13.977 -5.301 1 97.44 91 HIS A CA 1
ATOM 751 C C . HIS A 1 91 ? -17.188 12.477 -5.555 1 97.44 91 HIS A C 1
ATOM 753 O O . HIS A 1 91 ? -17.078 12.039 -6.699 1 97.44 91 HIS A O 1
ATOM 759 N N . ILE A 1 92 ? -17.297 11.672 -4.555 1 98.5 92 ILE A N 1
ATOM 760 C CA . ILE A 1 92 ? -17.344 10.219 -4.676 1 98.5 92 ILE A CA 1
ATOM 761 C C . ILE A 1 92 ? -18.562 9.797 -5.48 1 98.5 92 ILE A C 1
ATOM 763 O O . ILE A 1 92 ? -18.453 9.016 -6.426 1 98.5 92 ILE A O 1
ATOM 767 N N . ILE A 1 93 ? -19.703 10.344 -5.086 1 98.75 93 ILE A N 1
ATOM 768 C CA . ILE A 1 93 ? -20.953 10 -5.754 1 98.75 93 ILE A CA 1
ATOM 769 C C . ILE A 1 93 ? -20.844 10.305 -7.25 1 98.75 93 ILE A C 1
ATOM 771 O O . ILE A 1 93 ? -21.219 9.477 -8.086 1 98.75 93 ILE A O 1
ATOM 775 N N . LYS A 1 94 ? -20.266 11.438 -7.523 1 98.12 94 LYS A N 1
ATOM 776 C CA . LYS A 1 94 ? -20.172 11.906 -8.906 1 98.12 94 LYS A CA 1
ATOM 777 C C . LYS A 1 94 ? -19.281 11 -9.742 1 98.12 94 LYS A C 1
ATOM 779 O O . LYS A 1 94 ? -19.547 10.781 -10.922 1 98.12 94 LYS A O 1
ATOM 784 N N . ASN A 1 95 ? -18.266 10.453 -9.172 1 98.31 95 ASN A N 1
ATOM 785 C CA . ASN A 1 95 ? -17.219 9.789 -9.953 1 98.31 95 ASN A CA 1
ATOM 786 C C . ASN A 1 95 ? -17.281 8.273 -9.789 1 98.31 95 ASN A C 1
ATOM 788 O O . ASN A 1 95 ? -16.562 7.543 -10.461 1 98.31 95 ASN A O 1
ATOM 792 N N . LEU A 1 96 ? -18.156 7.777 -9 1 98.69 96 LEU A N 1
ATOM 793 C CA . LEU A 1 96 ? -18.125 6.383 -8.57 1 98.69 96 LEU A CA 1
ATOM 794 C C . LEU A 1 96 ? -18.266 5.441 -9.758 1 98.69 96 LEU A C 1
ATOM 796 O O . LEU A 1 96 ? -17.578 4.43 -9.852 1 98.69 96 LEU A O 1
ATOM 800 N N . ARG A 1 97 ? -19.188 5.723 -10.68 1 98.5 97 ARG A N 1
ATOM 801 C CA . ARG A 1 97 ? -19.391 4.879 -11.852 1 98.5 97 ARG A CA 1
ATOM 802 C C . ARG A 1 97 ? -18.094 4.707 -12.633 1 98.5 97 ARG A C 1
ATOM 804 O O . ARG A 1 97 ? -17.734 3.59 -13.023 1 98.5 97 ARG A O 1
ATOM 811 N N . LYS A 1 98 ? -17.438 5.82 -12.82 1 98.19 98 LYS A N 1
ATOM 812 C CA . LYS A 1 98 ? -16.172 5.797 -13.562 1 98.19 98 LYS A CA 1
ATOM 813 C C . LYS A 1 98 ? -15.117 5 -12.805 1 98.19 98 LYS A C 1
ATOM 815 O O . LYS A 1 98 ? -14.375 4.219 -13.406 1 98.19 98 LYS A O 1
ATOM 820 N N . TRP A 1 99 ? -15.023 5.199 -11.516 1 98.12 99 TRP A N 1
ATOM 821 C CA . TRP A 1 99 ? -14 4.555 -10.695 1 98.12 99 TRP A CA 1
ATOM 822 C C . TRP A 1 99 ? -14.219 3.045 -10.641 1 98.12 99 TRP A C 1
ATOM 824 O O . TRP A 1 99 ? -13.258 2.275 -10.547 1 98.12 99 TRP A O 1
ATOM 834 N N . MET A 1 100 ? -15.461 2.611 -10.734 1 98.19 100 MET A N 1
ATOM 835 C CA . MET A 1 100 ? -15.82 1.203 -10.602 1 98.19 100 MET A CA 1
ATOM 836 C C . MET A 1 100 ? -15.57 0.45 -11.906 1 98.19 100 MET A C 1
ATOM 838 O O . MET A 1 100 ? -15.469 -0.778 -11.906 1 98.19 100 MET A O 1
ATOM 842 N N . LYS A 1 101 ? -15.531 1.171 -13.008 1 97.69 101 LYS A N 1
ATOM 843 C CA . LYS A 1 101 ? -15.438 0.537 -14.32 1 97.69 101 LYS A CA 1
ATOM 844 C C . LYS A 1 101 ? -14.086 -0.154 -14.5 1 97.69 101 LYS A C 1
ATOM 846 O O . LYS A 1 101 ? -13.039 0.448 -14.258 1 97.69 101 LYS A O 1
ATOM 851 N N . PRO A 1 102 ? -14.086 -1.439 -14.906 1 96.56 102 PRO A N 1
ATOM 852 C CA . PRO A 1 102 ? -12.82 -2.111 -15.203 1 96.56 102 PRO A CA 1
ATOM 853 C C . PRO A 1 102 ? -12.039 -1.431 -16.328 1 96.56 102 PRO A C 1
ATOM 855 O O . PRO A 1 102 ? -12.641 -0.895 -17.266 1 96.56 102 PRO A O 1
ATOM 858 N N . THR A 1 103 ? -10.773 -1.467 -16.188 1 95.75 103 THR A N 1
ATOM 859 C CA . THR A 1 103 ? -9.898 -0.883 -17.203 1 95.75 103 THR A CA 1
ATOM 860 C C . THR A 1 103 ? -9.336 -1.964 -18.125 1 95.75 103 THR A C 1
ATOM 862 O O . THR A 1 103 ? -8.867 -3.002 -17.656 1 95.75 103 THR A O 1
ATOM 865 N N . LYS A 1 104 ? -9.375 -1.699 -19.422 1 94.38 104 LYS A N 1
ATOM 866 C CA . LYS A 1 104 ? -8.797 -2.629 -20.391 1 94.38 104 LYS A CA 1
ATOM 867 C C . LYS A 1 104 ? -7.293 -2.416 -20.516 1 94.38 104 LYS A C 1
ATOM 869 O O . LYS A 1 104 ? -6.82 -1.277 -20.531 1 94.38 104 LYS A O 1
ATOM 874 N N . VAL A 1 105 ? -6.594 -3.434 -20.5 1 91.88 105 VAL A N 1
ATOM 875 C CA . VAL A 1 105 ? -5.152 -3.41 -20.734 1 91.88 105 VAL A CA 1
ATOM 876 C C . VAL A 1 105 ? -4.828 -4.109 -22.047 1 91.88 105 VAL A C 1
ATOM 878 O O . VAL A 1 105 ? -5.387 -5.168 -22.359 1 91.88 105 VAL A O 1
ATOM 881 N N . SER A 1 106 ? -3.967 -3.463 -22.766 1 86.94 106 SER A N 1
ATOM 882 C CA . SER A 1 106 ? -3.551 -4.07 -24.031 1 86.94 106 SER A CA 1
ATOM 883 C C . SER A 1 106 ? -2.156 -4.672 -23.922 1 86.94 106 SER A C 1
ATOM 885 O O . SER A 1 106 ? -1.272 -4.094 -23.281 1 86.94 106 SER A O 1
ATOM 887 N N . ASP A 1 107 ? -1.998 -5.789 -24.344 1 85.44 107 ASP A N 1
ATOM 888 C CA . ASP A 1 107 ? -0.727 -6.492 -24.5 1 85.44 107 ASP A CA 1
ATOM 889 C C . ASP A 1 107 ? -0.68 -7.254 -25.828 1 85.44 107 ASP A C 1
ATOM 891 O O . ASP A 1 107 ? -1.416 -8.227 -26.016 1 85.44 107 ASP A O 1
ATOM 895 N N . CYS A 1 108 ? 0.217 -6.891 -26.688 1 76.44 108 CYS A N 1
ATOM 896 C CA . CYS A 1 108 ? 0.224 -7.43 -28.031 1 76.44 108 CYS A CA 1
ATOM 897 C C . CYS A 1 108 ? 1.194 -8.602 -28.156 1 76.44 108 CYS A C 1
ATOM 899 O O . CYS A 1 108 ? 1.422 -9.117 -29.25 1 76.44 108 CYS A O 1
ATOM 901 N N . SER A 1 109 ? 1.712 -8.961 -26.984 1 81.44 109 SER A N 1
ATOM 902 C CA . SER A 1 109 ? 2.555 -10.148 -27.047 1 81.44 109 SER A CA 1
ATOM 903 C C . SER A 1 109 ? 1.744 -11.383 -27.438 1 81.44 109 SER A C 1
ATOM 905 O O . SER A 1 109 ? 0.552 -11.469 -27.125 1 81.44 109 SER A O 1
ATOM 907 N N . PRO A 1 110 ? 2.336 -12.359 -28.062 1 73.38 110 PRO A N 1
ATOM 908 C CA . PRO A 1 110 ? 1.648 -13.492 -28.688 1 73.38 110 PRO A CA 1
ATOM 909 C C . PRO A 1 110 ? 0.708 -14.219 -27.719 1 73.38 110 PRO A C 1
ATOM 911 O O . PRO A 1 110 ? -0.441 -14.5 -28.078 1 73.38 110 PRO A O 1
ATOM 914 N N . PRO A 1 111 ? 1.082 -14.445 -26.562 1 74.25 111 PRO A N 1
ATOM 915 C CA . PRO A 1 111 ? 0.165 -15.195 -25.688 1 74.25 111 PRO A CA 1
ATOM 916 C C . PRO A 1 111 ? -1.081 -14.391 -25.328 1 74.25 111 PRO A C 1
ATOM 918 O O . PRO A 1 111 ? -2.086 -14.969 -24.891 1 74.25 111 PRO A O 1
ATOM 921 N N . PHE A 1 112 ? -1.062 -13.094 -25.594 1 78.88 112 PHE A N 1
ATOM 922 C CA . PHE A 1 112 ? -2.115 -12.25 -25.047 1 78.88 112 PHE A CA 1
ATOM 923 C C . PHE A 1 112 ? -2.861 -11.523 -26.156 1 78.88 112 PHE A C 1
ATOM 925 O O . PHE A 1 112 ? -3.885 -10.883 -25.906 1 78.88 112 PHE A O 1
ATOM 932 N N . MET A 1 113 ? -2.393 -11.633 -27.359 1 74.38 113 MET A N 1
ATOM 933 C CA . MET A 1 113 ? -2.859 -10.805 -28.469 1 74.38 113 MET A CA 1
ATOM 934 C C . MET A 1 113 ? -4.332 -11.07 -28.766 1 74.38 113 MET A C 1
ATOM 936 O O . MET A 1 113 ? -5.062 -10.156 -29.172 1 74.38 113 MET A O 1
ATOM 940 N N . PHE A 1 114 ? -4.781 -12.281 -28.422 1 77.06 114 PHE A N 1
ATOM 941 C CA . PHE A 1 114 ? -6.16 -12.578 -28.797 1 77.06 114 PHE A CA 1
ATOM 942 C C . PHE A 1 114 ? -7.035 -12.711 -27.547 1 77.06 114 PHE A C 1
ATOM 944 O O . PHE A 1 114 ? -8.234 -12.992 -27.656 1 77.06 114 PHE A O 1
ATOM 951 N N . GLY A 1 115 ? -6.453 -12.555 -26.422 1 87.75 115 GLY A N 1
ATOM 952 C CA . GLY A 1 115 ? -7.215 -12.578 -25.188 1 87.75 115 GLY A CA 1
ATOM 953 C C . GLY A 1 115 ? -7.668 -11.203 -24.734 1 87.75 115 GLY A C 1
ATOM 954 O O . GLY A 1 115 ? -7.48 -10.219 -25.453 1 87.75 115 GLY A O 1
ATOM 955 N N . SER A 1 116 ? -8.453 -11.234 -23.734 1 92.88 116 SER A N 1
ATOM 956 C CA . SER A 1 116 ? -8.891 -9.984 -23.125 1 92.88 116 SER A CA 1
ATOM 957 C C . SER A 1 116 ? -8.289 -9.805 -21.734 1 92.88 116 SER A C 1
ATOM 959 O O . SER A 1 116 ? -8.258 -10.75 -20.938 1 92.88 116 SER A O 1
ATOM 961 N N . ILE A 1 117 ? -7.703 -8.672 -21.531 1 94.88 117 ILE A N 1
ATOM 962 C CA . ILE A 1 117 ? -7.109 -8.32 -20.234 1 94.88 117 ILE A CA 1
ATOM 963 C C . ILE A 1 117 ? -7.863 -7.145 -19.625 1 94.88 117 ILE A C 1
ATOM 965 O O . ILE A 1 117 ? -7.996 -6.09 -20.25 1 94.88 117 ILE A O 1
ATOM 969 N N . LYS A 1 118 ? -8.375 -7.355 -18.484 1 96.62 118 LYS A N 1
ATOM 970 C CA . LYS A 1 118 ? -9.039 -6.293 -17.75 1 96.62 118 LYS A CA 1
ATOM 971 C C . LYS A 1 118 ? -8.523 -6.219 -16.312 1 96.62 118 LYS A C 1
ATOM 973 O O . LYS A 1 118 ? -8.117 -7.23 -15.734 1 96.62 118 LYS A O 1
ATOM 978 N N . VAL A 1 119 ? -8.477 -5.051 -15.812 1 97.38 119 VAL A N 1
ATOM 979 C CA . VAL A 1 119 ? -8.188 -4.832 -14.406 1 97.38 119 VAL A CA 1
ATOM 980 C C . VAL A 1 119 ? -9.438 -4.312 -13.695 1 97.38 119 VAL A C 1
ATOM 982 O O . VAL A 1 119 ? -9.969 -3.258 -14.055 1 97.38 119 VAL A O 1
ATOM 985 N N . GLU A 1 120 ? -9.93 -5.055 -12.812 1 97.19 120 GLU A N 1
ATOM 986 C CA . GLU A 1 120 ? -11.07 -4.598 -12.023 1 97.19 120 GLU A CA 1
ATOM 987 C C . GLU A 1 120 ? -10.656 -4.242 -10.602 1 97.19 120 GLU A C 1
ATOM 989 O O . GLU A 1 120 ? -9.641 -4.742 -10.102 1 97.19 120 GLU A O 1
ATOM 994 N N . LYS A 1 121 ? -11.367 -3.354 -10.031 1 97.69 121 LYS A N 1
ATOM 995 C CA . LYS A 1 121 ? -11.18 -2.99 -8.633 1 97.69 121 LYS A CA 1
ATOM 996 C C . LYS A 1 121 ? -12.25 -3.635 -7.75 1 97.69 121 LYS A C 1
ATOM 998 O O . LYS A 1 121 ? -13.43 -3.293 -7.848 1 97.69 121 LYS A O 1
ATOM 1003 N N . ILE A 1 122 ? -11.828 -4.52 -6.922 1 97.62 122 ILE A N 1
ATOM 1004 C CA . ILE A 1 122 ? -12.789 -5.234 -6.094 1 97.62 122 ILE A CA 1
ATOM 1005 C C . ILE A 1 122 ? -12.688 -4.754 -4.648 1 97.62 122 ILE A C 1
ATOM 1007 O O . ILE A 1 122 ? -11.594 -4.414 -4.18 1 97.62 122 ILE A O 1
ATOM 1011 N N . ALA A 1 123 ? -13.836 -4.711 -3.963 1 98.25 123 ALA A N 1
ATOM 1012 C CA . ALA A 1 123 ? -13.836 -4.352 -2.547 1 98.25 123 ALA A CA 1
ATOM 1013 C C . ALA A 1 123 ? -12.93 -5.289 -1.747 1 98.25 123 ALA A C 1
ATOM 1015 O O . ALA A 1 123 ? -12.844 -6.484 -2.039 1 98.25 123 ALA A O 1
ATOM 1016 N N . ARG A 1 124 ? -12.297 -4.766 -0.754 1 97.88 124 ARG A N 1
ATOM 1017 C CA . ARG A 1 124 ? -11.438 -5.578 0.096 1 97.88 124 ARG A CA 1
ATOM 1018 C C . ARG A 1 124 ? -12.258 -6.508 0.984 1 97.88 124 ARG A C 1
ATOM 1020 O O . ARG A 1 124 ? -11.867 -7.648 1.228 1 97.88 124 ARG A O 1
ATOM 1027 N N . GLY A 1 125 ? -13.344 -6.043 1.533 1 98 125 GLY A N 1
ATOM 1028 C CA . GLY A 1 125 ? -14.195 -6.836 2.402 1 98 125 GLY A CA 1
ATOM 1029 C C . GLY A 1 125 ? -14.789 -6.035 3.549 1 98 125 GLY A C 1
ATOM 1030 O O . GLY A 1 125 ? -15.562 -5.105 3.328 1 98 125 GLY A O 1
ATOM 1031 N N . ASN A 1 126 ? -14.461 -6.461 4.785 1 98.31 126 ASN A N 1
ATOM 1032 C CA . ASN A 1 126 ? -14.766 -5.75 6.023 1 98.31 126 ASN A CA 1
ATOM 1033 C C . ASN A 1 126 ? -13.562 -4.949 6.52 1 98.31 126 ASN A C 1
ATOM 1035 O O . ASN A 1 126 ? -12.492 -5.512 6.754 1 98.31 126 ASN A O 1
ATOM 1039 N N . VAL A 1 127 ? -13.734 -3.582 6.672 1 98.88 127 VAL A N 1
ATOM 1040 C CA . VAL A 1 127 ? -12.562 -2.756 6.941 1 98.88 127 VAL A CA 1
ATOM 1041 C C . VAL A 1 127 ? -12.742 -2.031 8.273 1 98.88 127 VAL A C 1
ATOM 1043 O O . VAL A 1 127 ? -13.867 -1.852 8.75 1 98.88 127 VAL A O 1
ATOM 1046 N N . LEU A 1 128 ? -11.625 -1.685 8.891 1 98.94 128 LEU A N 1
ATOM 1047 C CA . LEU A 1 128 ? -11.586 -0.932 10.141 1 98.94 128 LEU A CA 1
ATOM 1048 C C . LEU A 1 128 ? -11.055 0.48 9.906 1 98.94 128 LEU A C 1
ATOM 1050 O O . LEU A 1 128 ? -10.031 0.665 9.242 1 98.94 128 LEU A O 1
ATOM 1054 N N . VAL A 1 129 ? -11.789 1.479 10.375 1 98.94 129 VAL A N 1
ATOM 1055 C CA . VAL A 1 129 ? -11.352 2.869 10.352 1 98.94 129 VAL A CA 1
ATOM 1056 C C . VAL A 1 129 ? -11.18 3.381 11.781 1 98.94 129 VAL A C 1
ATOM 1058 O O . VAL A 1 129 ? -12.125 3.361 12.57 1 98.94 129 VAL A O 1
ATOM 1061 N N . ILE A 1 130 ? -9.977 3.758 12.141 1 98.94 130 ILE A N 1
ATOM 1062 C CA . ILE A 1 130 ? -9.68 4.355 13.43 1 98.94 130 ILE A CA 1
ATOM 1063 C C . ILE A 1 130 ? -9.32 5.828 13.25 1 98.94 130 ILE A C 1
ATOM 1065 O O . ILE A 1 130 ? -8.344 6.156 12.562 1 98.94 130 ILE A O 1
ATOM 1069 N N . ALA A 1 131 ? -10.094 6.68 13.875 1 98.62 131 ALA A N 1
ATOM 1070 C CA . ALA A 1 131 ? -10.008 8.109 13.578 1 98.62 131 ALA A CA 1
ATOM 1071 C C . ALA A 1 131 ? -9.398 8.875 14.742 1 98.62 131 ALA A C 1
ATOM 1073 O O . ALA A 1 131 ? -9.531 8.477 15.898 1 98.62 131 ALA A O 1
ATOM 1074 N N . PRO A 1 132 ? -8.742 9.984 14.523 1 98.25 132 PRO A N 1
ATOM 1075 C CA . PRO A 1 132 ? -8.125 10.82 15.547 1 98.25 132 PRO A CA 1
ATOM 1076 C C . PRO A 1 132 ? -9.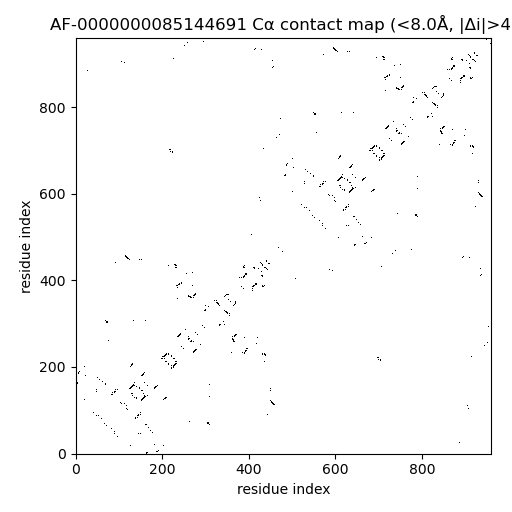094 11.852 16.125 1 98.25 132 PRO A C 1
ATOM 1078 O O . PRO A 1 132 ? -10.234 11.953 15.68 1 98.25 132 PRO A O 1
ATOM 1081 N N . PHE A 1 133 ? -8.594 12.648 17.062 1 98.12 133 PHE A N 1
ATOM 1082 C CA . PHE A 1 133 ? -9.445 13.586 17.781 1 98.12 133 PHE A CA 1
ATOM 1083 C C . PHE A 1 133 ? -9.461 14.945 17.078 1 98.12 133 PHE A C 1
ATOM 1085 O O . PHE A 1 133 ? -10.359 15.75 17.297 1 98.12 133 PHE A O 1
ATOM 1092 N N . ASN A 1 134 ? -8.461 15.203 16.266 1 97.38 134 ASN A N 1
ATOM 1093 C CA . ASN A 1 134 ? -8.219 16.609 15.93 1 97.38 134 ASN A CA 1
ATOM 1094 C C . ASN A 1 134 ? -9.141 17.078 14.812 1 97.38 134 ASN A C 1
ATOM 1096 O O . ASN A 1 134 ? -9.43 18.281 14.711 1 97.38 134 ASN A O 1
ATOM 1100 N N . PHE A 1 135 ? -9.531 16.297 13.945 1 97.88 135 PHE A N 1
ATOM 1101 C CA . PHE A 1 135 ? -10.617 16.453 12.992 1 97.88 135 PHE A CA 1
ATOM 1102 C C . PHE A 1 135 ? -11.57 15.266 13.047 1 97.88 135 PHE A C 1
ATOM 1104 O O . PHE A 1 135 ? -11.688 14.516 12.078 1 97.88 135 PHE A O 1
ATOM 1111 N N . PRO A 1 136 ? -12.273 15.195 14.141 1 98.31 136 PRO A N 1
ATOM 1112 C CA . PRO A 1 136 ? -12.969 13.945 14.469 1 98.31 136 PRO A CA 1
ATOM 1113 C C . PRO A 1 136 ? -14.109 13.641 13.492 1 98.31 136 PRO A C 1
ATOM 1115 O O . PRO A 1 136 ? -14.5 12.477 13.344 1 98.31 136 PRO A O 1
ATOM 1118 N N . ILE A 1 137 ? -14.656 14.648 12.82 1 98.38 137 ILE A N 1
ATOM 1119 C CA . ILE A 1 137 ? -15.742 14.438 11.867 1 98.38 137 ILE A CA 1
ATOM 1120 C C . ILE A 1 137 ? -15.156 14.094 10.5 1 98.38 137 ILE A C 1
ATOM 1122 O O . ILE A 1 137 ? -15.414 13.016 9.961 1 98.38 137 ILE A O 1
ATOM 1126 N N . LEU A 1 138 ? -14.289 14.891 10.047 1 98.19 138 LEU A N 1
ATOM 1127 C CA . LEU A 1 138 ? -13.727 14.766 8.703 1 98.19 138 LEU A CA 1
ATOM 1128 C C . LEU A 1 138 ? -12.906 13.484 8.578 1 98.19 138 LEU A C 1
ATOM 1130 O O . LEU A 1 138 ? -13.117 12.695 7.656 1 98.19 138 LEU A O 1
ATOM 1134 N N . LEU A 1 139 ? -12.039 13.25 9.539 1 98.25 139 LEU A N 1
ATOM 1135 C CA . LEU A 1 139 ? -11.047 12.188 9.422 1 98.25 139 LEU A CA 1
ATOM 1136 C C . LEU A 1 139 ? -11.664 10.836 9.781 1 98.25 139 LEU A C 1
ATOM 1138 O O . LEU A 1 139 ? -11.086 9.789 9.492 1 98.25 139 LEU A O 1
ATOM 1142 N N . SER A 1 140 ? -12.828 10.844 10.344 1 98.5 140 SER A N 1
ATOM 1143 C CA . SER A 1 140 ? -13.562 9.602 10.562 1 98.5 140 SER A CA 1
ATOM 1144 C C . SER A 1 140 ? -14.461 9.273 9.375 1 98.5 140 SER A C 1
ATOM 1146 O O . SER A 1 140 ? -14.453 8.156 8.867 1 98.5 140 SER A O 1
ATOM 1148 N N . LEU A 1 141 ? -15.125 10.266 8.898 1 98.81 141 LEU A N 1
ATOM 1149 C CA . LEU A 1 141 ? -16.266 9.969 8.047 1 98.81 141 LEU A CA 1
ATOM 1150 C C . LEU A 1 141 ? -15.867 9.984 6.574 1 98.81 141 LEU A C 1
ATOM 1152 O O . LEU A 1 141 ? -16.531 9.359 5.738 1 98.81 141 LEU A O 1
ATOM 1156 N N . VAL A 1 142 ? -14.781 10.656 6.215 1 98.62 142 VAL A N 1
ATOM 1157 C CA . VAL A 1 142 ? -14.328 10.594 4.828 1 98.62 142 VAL A CA 1
ATOM 1158 C C . VAL A 1 142 ? -13.859 9.18 4.496 1 98.62 142 VAL A C 1
ATOM 1160 O O . VAL A 1 142 ? -14.281 8.602 3.492 1 98.62 142 VAL A O 1
ATOM 1163 N N . PRO A 1 143 ? -12.992 8.57 5.355 1 98.69 143 PRO A N 1
ATOM 1164 C CA . PRO A 1 143 ? -12.625 7.184 5.074 1 98.69 143 PRO A CA 1
ATOM 1165 C C . PRO A 1 143 ? -13.828 6.242 5.043 1 98.69 143 PRO A C 1
ATOM 1167 O O . PRO A 1 143 ? -13.859 5.305 4.242 1 98.69 143 PRO A O 1
ATOM 1170 N N . VAL A 1 144 ? -14.797 6.508 5.891 1 98.94 144 VAL A N 1
ATOM 1171 C CA . VAL A 1 144 ? -16 5.691 5.883 1 98.94 144 VAL A CA 1
ATOM 1172 C C . VAL A 1 144 ? -16.719 5.836 4.539 1 98.94 144 VAL A C 1
ATOM 1174 O O . VAL A 1 144 ? -17.156 4.844 3.957 1 98.94 144 VAL A O 1
ATOM 1177 N N . ALA A 1 145 ? -16.797 7.059 4.031 1 98.88 145 ALA A N 1
ATOM 1178 C CA . ALA A 1 145 ? -17.422 7.301 2.736 1 98.88 145 ALA A CA 1
ATOM 1179 C C . ALA A 1 145 ? -16.688 6.566 1.622 1 98.88 145 ALA A C 1
ATOM 1181 O O . ALA A 1 145 ? -17.312 5.953 0.753 1 98.88 145 ALA A O 1
ATOM 1182 N N . HIS A 1 146 ? -15.375 6.656 1.663 1 98.81 146 HIS A N 1
ATOM 1183 C CA . HIS A 1 146 ? -14.578 5.949 0.664 1 98.81 146 HIS A CA 1
ATOM 1184 C C . HIS A 1 146 ? -14.781 4.441 0.761 1 98.81 146 HIS A C 1
ATOM 1186 O O . HIS A 1 146 ? -14.859 3.752 -0.26 1 98.81 146 HIS A O 1
ATOM 1192 N N . ALA A 1 147 ? -14.859 3.916 1.979 1 98.88 147 ALA A N 1
ATOM 1193 C CA . ALA A 1 147 ? -15.062 2.484 2.184 1 98.88 147 ALA A CA 1
ATOM 1194 C C . ALA A 1 147 ? -16.406 2.037 1.614 1 98.88 147 ALA A C 1
ATOM 1196 O O . ALA A 1 147 ? -16.484 1.036 0.899 1 98.88 147 ALA A O 1
ATOM 1197 N N . ILE A 1 148 ? -17.469 2.82 1.895 1 98.88 148 ILE A N 1
ATOM 1198 C CA . ILE A 1 148 ? -18.797 2.535 1.354 1 98.88 148 ILE A CA 1
ATOM 1199 C C . ILE A 1 148 ? -18.75 2.602 -0.171 1 98.88 148 ILE A C 1
ATOM 1201 O O . ILE A 1 148 ? -19.234 1.688 -0.85 1 98.88 148 ILE A O 1
ATOM 1205 N N . GLY A 1 149 ? -18.141 3.654 -0.661 1 98.88 149 GLY A N 1
ATOM 1206 C CA . GLY A 1 149 ? -18.031 3.832 -2.102 1 98.88 149 GLY A CA 1
ATOM 1207 C C . GLY A 1 149 ? -17.281 2.711 -2.789 1 98.88 149 GLY A C 1
ATOM 1208 O O . GLY A 1 149 ? -17.562 2.383 -3.943 1 98.88 149 GLY A O 1
ATOM 1209 N N . ALA A 1 150 ? -16.359 2.127 -2.119 1 98.81 150 ALA A N 1
ATOM 1210 C CA . ALA A 1 150 ? -15.516 1.068 -2.682 1 98.81 150 ALA A CA 1
ATOM 1211 C C . ALA A 1 150 ? -16.172 -0.299 -2.506 1 98.81 150 ALA A C 1
ATOM 1213 O O . ALA A 1 150 ? -15.641 -1.312 -2.959 1 98.81 150 ALA A O 1
ATOM 1214 N N . GLY A 1 151 ? -17.281 -0.366 -1.802 1 98.69 151 GLY A N 1
ATOM 1215 C CA . GLY A 1 151 ? -18.078 -1.585 -1.723 1 98.69 151 GLY A CA 1
ATOM 1216 C C . GLY A 1 151 ? -17.781 -2.402 -0.477 1 98.69 151 GLY A C 1
ATOM 1217 O O . GLY A 1 151 ? -18.078 -3.598 -0.429 1 98.69 151 GLY A O 1
ATOM 1218 N N . ASN A 1 152 ? -17.219 -1.81 0.545 1 98.88 152 ASN A N 1
ATOM 1219 C CA . ASN A 1 152 ? -16.859 -2.506 1.776 1 98.88 152 ASN A CA 1
ATOM 1220 C C . ASN A 1 152 ? -17.906 -2.297 2.863 1 98.88 152 ASN A C 1
ATOM 1222 O O . ASN A 1 152 ? -18.703 -1.361 2.791 1 98.88 152 ASN A O 1
ATOM 1226 N N . SER A 1 153 ? -17.922 -3.188 3.852 1 98.88 153 SER A N 1
ATOM 1227 C CA . SER A 1 153 ? -18.5 -2.863 5.152 1 98.88 153 SER A CA 1
ATOM 1228 C C . SER A 1 153 ? -17.438 -2.271 6.086 1 98.88 153 SER A C 1
ATOM 1230 O O . SER A 1 153 ? -16.25 -2.455 5.871 1 98.88 153 SER A O 1
ATOM 1232 N N . VAL A 1 154 ? -17.953 -1.537 7.125 1 98.88 154 VAL A N 1
ATOM 1233 C CA . VAL A 1 154 ? -16.984 -0.736 7.867 1 98.88 154 VAL A CA 1
ATOM 1234 C C . VAL A 1 154 ? -17.281 -0.81 9.359 1 98.88 154 VAL A C 1
ATOM 1236 O O . VAL A 1 154 ? -18.453 -0.752 9.766 1 98.88 154 VAL A O 1
ATOM 1239 N N . VAL A 1 155 ? -16.281 -0.977 10.156 1 98.94 155 VAL A N 1
ATOM 1240 C CA . VAL A 1 155 ? -16.312 -0.695 11.586 1 98.94 155 VAL A CA 1
ATOM 1241 C C . VAL A 1 155 ? -15.5 0.566 11.875 1 98.94 155 VAL A C 1
ATOM 1243 O O . VAL A 1 155 ? -14.32 0.648 11.531 1 98.94 155 VAL A O 1
ATOM 1246 N N . LEU A 1 156 ? -16.172 1.545 12.461 1 98.94 156 LEU A N 1
ATOM 1247 C CA . LEU A 1 156 ? -15.539 2.824 12.773 1 98.94 156 LEU A CA 1
ATOM 1248 C C . LEU A 1 156 ? -15.25 2.928 14.273 1 98.94 156 LEU A C 1
ATOM 1250 O O . LEU A 1 156 ? -16.109 2.605 15.102 1 98.94 156 LEU A O 1
ATOM 1254 N N . LYS A 1 157 ? -14.086 3.271 14.617 1 98.94 157 LYS A N 1
ATOM 1255 C CA . LYS A 1 157 ? -13.695 3.613 15.984 1 98.94 157 LYS A CA 1
ATOM 1256 C C . LYS A 1 157 ? -13.281 5.078 16.078 1 98.94 157 LYS A C 1
ATOM 1258 O O . LYS A 1 157 ? -12.117 5.422 15.875 1 98.94 157 LYS A O 1
ATOM 1263 N N . PRO A 1 158 ? -14.188 6.016 16.5 1 98.62 158 PRO A N 1
ATOM 1264 C CA . PRO A 1 158 ? -13.828 7.418 16.703 1 98.62 158 PRO A CA 1
ATOM 1265 C C . PRO A 1 158 ? -12.961 7.625 17.953 1 98.62 158 PRO A C 1
ATOM 1267 O O . PRO A 1 158 ? -12.719 6.676 18.703 1 98.62 158 PRO A O 1
ATOM 1270 N N . SER A 1 159 ? -12.484 8.773 18.141 1 98.31 159 SER A N 1
ATOM 1271 C CA . SER A 1 159 ? -11.609 9.07 19.266 1 98.31 159 SER A CA 1
ATOM 1272 C C . SER A 1 159 ? -12.414 9.289 20.547 1 98.31 159 SER A C 1
ATOM 1274 O O . SER A 1 159 ? -13.438 9.984 20.531 1 98.31 159 SER A O 1
ATOM 1276 N N . GLU A 1 160 ? -11.953 8.703 21.625 1 97.56 160 GLU A N 1
ATOM 1277 C CA . GLU A 1 160 ? -12.594 8.891 22.922 1 97.56 160 GLU A CA 1
ATOM 1278 C C . GLU A 1 160 ? -12.305 10.273 23.484 1 97.56 160 GLU A C 1
ATOM 1280 O O . GLU A 1 160 ? -12.969 10.719 24.438 1 97.56 160 GLU A O 1
ATOM 1285 N N . GLN A 1 161 ? -11.398 10.992 22.891 1 97.31 161 GLN A N 1
ATOM 1286 C CA . GLN A 1 161 ? -11 12.305 23.391 1 97.31 161 GLN A CA 1
ATOM 1287 C C . GLN A 1 161 ? -12.031 13.367 23.031 1 97.31 161 GLN A C 1
ATOM 1289 O O . GLN A 1 161 ? -12 14.477 23.562 1 97.31 161 GLN A O 1
ATOM 1294 N N . THR A 1 162 ? -12.914 13.047 22.094 1 97.94 162 THR A N 1
ATOM 1295 C CA . THR A 1 162 ? -14.016 13.93 21.734 1 97.94 162 THR A CA 1
ATOM 1296 C C . THR A 1 162 ? -15.359 13.258 21.984 1 97.94 162 THR A C 1
ATOM 1298 O O . THR A 1 162 ? -16.062 12.906 21.031 1 97.94 162 THR A O 1
ATOM 1301 N N . PRO A 1 163 ? -15.727 13.164 23.219 1 97.94 163 PRO A N 1
ATOM 1302 C CA . PRO A 1 163 ? -16.891 12.359 23.578 1 97.94 163 PRO A CA 1
ATOM 1303 C C . PRO A 1 163 ? -18.188 12.906 22.984 1 97.94 163 PRO A C 1
ATOM 1305 O O . PRO A 1 163 ? -19.047 12.133 22.547 1 97.94 163 PRO A O 1
ATOM 1308 N N . HIS A 1 164 ? -18.375 14.234 22.984 1 98.19 164 HIS A N 1
ATOM 1309 C CA . HIS A 1 164 ? -19.594 14.805 22.422 1 98.19 164 HIS A CA 1
ATOM 1310 C C . HIS A 1 164 ? -19.703 14.523 20.922 1 98.19 164 HIS A C 1
ATOM 1312 O O . HIS A 1 164 ? -20.781 14.148 20.438 1 98.19 164 HIS A O 1
ATOM 1318 N N . THR A 1 165 ? -18.609 14.648 20.234 1 98.38 165 THR A N 1
ATOM 1319 C CA . THR A 1 165 ? -18.562 14.414 18.797 1 98.38 165 THR A CA 1
ATOM 1320 C C . THR A 1 165 ? -18.766 12.93 18.484 1 98.38 165 THR A C 1
ATOM 1322 O O . THR A 1 165 ? -19.484 12.578 17.547 1 98.38 165 THR A O 1
ATOM 1325 N N . SER A 1 166 ? -18.125 12.078 19.234 1 98.38 166 SER A N 1
ATOM 1326 C CA . SER A 1 166 ? -18.219 10.633 19.016 1 98.38 166 SER A CA 1
ATOM 1327 C C . SER A 1 166 ? -19.656 10.148 19.188 1 98.38 166 SER A C 1
ATOM 1329 O O . SER A 1 166 ? -20.125 9.312 18.422 1 98.38 166 SER A O 1
ATOM 1331 N N . MET A 1 167 ? -20.297 10.672 20.188 1 98.06 167 MET A N 1
ATOM 1332 C CA . MET A 1 167 ? -21.703 10.32 20.391 1 98.06 167 MET A CA 1
ATOM 1333 C C . MET A 1 167 ? -22.562 10.805 19.219 1 98.06 167 MET A C 1
ATOM 1335 O O . MET A 1 167 ? -23.469 10.102 18.781 1 98.06 167 MET A O 1
ATOM 1339 N N . LEU A 1 168 ? -22.266 11.969 18.812 1 98.38 168 LEU A N 1
ATOM 1340 C CA . LEU A 1 168 ? -23.016 12.539 17.688 1 98.38 168 LEU A CA 1
ATOM 1341 C C . LEU A 1 168 ? -22.797 11.734 16.422 1 98.38 168 LEU A C 1
ATOM 1343 O O . LEU A 1 168 ? -23.719 11.562 15.617 1 98.38 168 LEU A O 1
ATOM 1347 N N . ILE A 1 169 ? -21.562 11.242 16.188 1 98.69 169 ILE A N 1
ATOM 1348 C CA . ILE A 1 169 ? -21.266 10.414 15.023 1 98.69 169 ILE A CA 1
ATOM 1349 C C . ILE A 1 169 ? -22.156 9.18 15.039 1 98.69 169 ILE A C 1
ATOM 1351 O O . ILE A 1 169 ? -22.719 8.797 14.008 1 98.69 169 ILE A O 1
ATOM 1355 N N . ALA A 1 170 ? -22.312 8.562 16.172 1 98.19 170 ALA A N 1
ATOM 1356 C CA . ALA A 1 170 ? -23.203 7.41 16.281 1 98.19 170 ALA A CA 1
ATOM 1357 C C . ALA A 1 170 ? -24.625 7.781 15.883 1 98.19 170 ALA A C 1
ATOM 1359 O O . ALA A 1 170 ? -25.297 7.02 15.188 1 98.19 170 ALA A O 1
ATOM 1360 N N . LYS A 1 171 ? -25.047 8.93 16.375 1 98.12 171 LYS A N 1
ATOM 1361 C CA . LYS A 1 171 ? -26.391 9.43 16.047 1 98.12 171 LYS A CA 1
ATOM 1362 C C . LYS A 1 171 ? -26.531 9.648 14.547 1 98.12 171 LYS A C 1
ATOM 1364 O O . LYS A 1 171 ? -27.562 9.289 13.961 1 98.12 171 LYS A O 1
ATOM 1369 N N . ILE A 1 172 ? -25.531 10.227 13.938 1 98.62 172 ILE A N 1
ATOM 1370 C CA . ILE A 1 172 ? -25.531 10.508 12.508 1 98.62 172 ILE A CA 1
ATOM 1371 C C . ILE A 1 172 ? -25.609 9.203 11.727 1 98.62 172 ILE A C 1
ATOM 1373 O O . ILE A 1 172 ? -26.391 9.078 10.781 1 98.62 172 ILE A O 1
ATOM 1377 N N . LEU A 1 173 ? -24.828 8.234 12.133 1 98.25 173 LEU A N 1
ATOM 1378 C CA . LEU A 1 173 ? -24.812 6.941 11.453 1 98.25 173 LEU A CA 1
ATOM 1379 C C . LEU A 1 173 ? -26.156 6.242 11.586 1 98.25 173 LEU A C 1
ATOM 1381 O O . LEU A 1 173 ? -26.625 5.617 10.641 1 98.25 173 LEU A O 1
ATOM 1385 N N . ASN A 1 174 ? -26.766 6.332 12.734 1 97.75 174 ASN A N 1
ATOM 1386 C CA . ASN A 1 174 ? -28.094 5.781 12.938 1 97.75 174 ASN A CA 1
ATOM 1387 C C . ASN A 1 174 ? -29.125 6.48 12.055 1 97.75 174 ASN A C 1
ATOM 1389 O O . ASN A 1 174 ? -29.984 5.828 11.469 1 97.75 174 ASN A O 1
ATOM 1393 N N . HIS A 1 175 ? -29.016 7.766 11.977 1 98.25 175 HIS A N 1
ATOM 1394 C CA . HIS A 1 175 ? -29.938 8.562 11.172 1 98.25 175 HIS A CA 1
ATOM 1395 C C . HIS A 1 175 ? -29.828 8.203 9.688 1 98.25 175 HIS A C 1
ATOM 1397 O O . HIS A 1 175 ? -30.828 8.211 8.969 1 98.25 175 HIS A O 1
ATOM 1403 N N . ALA A 1 176 ? -28.609 7.953 9.25 1 98.12 176 ALA A N 1
ATOM 1404 C CA . ALA A 1 176 ? -28.391 7.605 7.848 1 98.12 176 ALA A CA 1
ATOM 1405 C C . ALA A 1 176 ? -29.219 6.387 7.445 1 98.12 176 ALA A C 1
ATOM 1407 O O . ALA A 1 176 ? -29.531 6.207 6.27 1 98.12 176 ALA A O 1
ATOM 1408 N N . GLY A 1 177 ? -29.516 5.473 8.414 1 97.94 177 GLY A N 1
ATOM 1409 C CA . GLY A 1 177 ? -30.359 4.328 8.133 1 97.94 177 GLY A CA 1
ATOM 1410 C C . GLY A 1 177 ? -29.703 3.289 7.25 1 97.94 177 GLY A C 1
ATOM 1411 O O . GLY A 1 177 ? -30.328 2.734 6.348 1 97.94 177 GLY A O 1
ATOM 1412 N N . PHE A 1 178 ? -28.438 3.113 7.441 1 98.44 178 PHE A N 1
ATOM 1413 C CA . PHE A 1 178 ? -27.719 2.082 6.703 1 98.44 178 PHE A CA 1
ATOM 1414 C C . PHE A 1 178 ? -28.281 0.701 7.02 1 98.44 178 PHE A C 1
ATOM 1416 O O . PHE A 1 178 ? -28.797 0.469 8.117 1 98.44 178 PHE A O 1
ATOM 1423 N N . PRO A 1 179 ? -28.172 -0.239 6.027 1 98.38 179 PRO A N 1
ATOM 1424 C CA . PRO A 1 179 ? -28.484 -1.626 6.379 1 98.38 179 PRO A CA 1
ATOM 1425 C C . PRO A 1 179 ? -27.625 -2.156 7.52 1 98.38 179 PRO A C 1
ATOM 1427 O O . PRO A 1 179 ? -26.469 -1.757 7.66 1 98.38 179 PRO A O 1
ATOM 1430 N N . LYS A 1 180 ? -28.25 -3.082 8.266 1 97.94 180 LYS A N 1
ATOM 1431 C CA . LYS A 1 180 ? -27.547 -3.658 9.398 1 97.94 180 LYS A CA 1
ATOM 1432 C C . LYS A 1 180 ? -26.219 -4.281 8.953 1 97.94 180 LYS A C 1
ATOM 1434 O O . LYS A 1 180 ? -26.188 -5.066 8.008 1 97.94 180 LYS A O 1
ATOM 1439 N N . GLY A 1 181 ? -25.125 -3.836 9.57 1 98.56 181 GLY A N 1
ATOM 1440 C CA . GLY A 1 181 ? -23.828 -4.418 9.312 1 98.56 181 GLY A CA 1
ATOM 1441 C C . GLY A 1 181 ? -22.969 -3.58 8.383 1 98.56 181 GLY A C 1
ATOM 1442 O O . GLY A 1 181 ? -21.75 -3.744 8.336 1 98.56 181 GLY A O 1
ATOM 1443 N N . LEU A 1 182 ? -23.562 -2.697 7.543 1 98.81 182 LEU A N 1
ATOM 1444 C CA . LEU A 1 182 ? -22.781 -1.925 6.574 1 98.81 182 LEU A CA 1
ATOM 1445 C C . LEU A 1 182 ? -21.797 -1.006 7.277 1 98.81 182 LEU A C 1
ATOM 1447 O O . LEU A 1 182 ? -20.609 -0.959 6.91 1 98.81 182 LEU A O 1
ATOM 1451 N N . VAL A 1 183 ? -22.312 -0.224 8.25 1 98.88 183 VAL A N 1
ATOM 1452 C CA . VAL A 1 183 ? -21.469 0.651 9.055 1 98.88 183 VAL A CA 1
ATOM 1453 C C . VAL A 1 183 ? -21.734 0.396 10.539 1 98.88 183 VAL A C 1
ATOM 1455 O O . VAL A 1 183 ? -22.875 0.515 11 1 98.88 183 VAL A O 1
ATOM 1458 N N . GLN A 1 184 ? -20.719 -0 11.203 1 98.69 184 GLN A N 1
ATOM 1459 C CA . GLN A 1 184 ? -20.781 -0.201 12.648 1 98.69 184 GLN A CA 1
ATOM 1460 C C . GLN A 1 184 ? -19.812 0.721 13.375 1 98.69 184 GLN A C 1
ATOM 1462 O O . GLN A 1 184 ? -18.844 1.192 12.781 1 98.69 184 GLN A O 1
ATOM 1467 N N . ILE A 1 185 ? -20.141 1 14.633 1 98.69 185 ILE A N 1
ATOM 1468 C CA . ILE A 1 185 ? -19.312 1.915 15.398 1 98.69 185 ILE A CA 1
ATOM 1469 C C . ILE A 1 185 ? -18.938 1.271 16.734 1 98.69 185 ILE A C 1
ATOM 1471 O O . ILE A 1 185 ? -19.766 0.602 17.359 1 98.69 185 ILE A O 1
ATOM 1475 N N . VAL A 1 186 ? -17.703 1.331 17.109 1 98.88 186 VAL A N 1
ATOM 1476 C CA . VAL A 1 186 ? -17.203 0.928 18.422 1 98.88 186 VAL A CA 1
ATOM 1477 C C . VAL A 1 186 ? -16.625 2.143 19.156 1 98.88 186 VAL A C 1
ATOM 1479 O O . VAL A 1 186 ? -15.719 2.807 18.656 1 98.88 186 VAL A O 1
ATOM 1482 N N . GLN A 1 187 ? -17.234 2.443 20.312 1 98.56 187 GLN A N 1
ATOM 1483 C CA . GLN A 1 187 ? -16.766 3.537 21.156 1 98.56 187 GLN A CA 1
ATOM 1484 C C . GLN A 1 187 ? -15.812 3.033 22.234 1 98.56 187 GLN A C 1
ATOM 1486 O O . GLN A 1 187 ? -16.016 1.946 22.781 1 98.56 187 GLN A O 1
ATOM 1491 N N . GLY A 1 188 ? -14.805 3.748 22.438 1 97.88 188 GLY A N 1
ATOM 1492 C CA . GLY A 1 188 ? -13.922 3.352 23.531 1 97.88 188 GLY A CA 1
ATOM 1493 C C . GLY A 1 188 ? -12.508 3.869 23.359 1 97.88 188 GLY A C 1
ATOM 1494 O O . GLY A 1 188 ? -12.258 4.77 22.547 1 97.88 188 GLY A O 1
ATOM 1495 N N . SER A 1 189 ? -11.68 3.396 24.188 1 97.44 189 SER A N 1
ATOM 1496 C CA . SER A 1 189 ? -10.281 3.828 24.234 1 97.44 189 SER A CA 1
ATOM 1497 C C . SER A 1 189 ? -9.336 2.678 23.906 1 97.44 189 SER A C 1
ATOM 1499 O O . SER A 1 189 ? -9.477 2.027 22.875 1 97.44 189 SER A O 1
ATOM 1501 N N . ILE A 1 190 ? -8.352 2.463 24.734 1 97.88 190 ILE A N 1
ATOM 1502 C CA . ILE A 1 190 ? -7.242 1.562 24.438 1 97.88 190 ILE A CA 1
ATOM 1503 C C . ILE A 1 190 ? -7.75 0.123 24.375 1 97.88 190 ILE A C 1
ATOM 1505 O O . ILE A 1 190 ? -7.422 -0.615 23.438 1 97.88 190 ILE A O 1
ATOM 1509 N N . ASP A 1 191 ? -8.633 -0.281 25.297 1 98.44 191 ASP A N 1
ATOM 1510 C CA . ASP A 1 191 ? -9.07 -1.673 25.359 1 98.44 191 ASP A CA 1
ATOM 1511 C C . ASP A 1 191 ? -9.898 -2.039 24.125 1 98.44 191 ASP A C 1
ATOM 1513 O O . ASP A 1 191 ? -9.703 -3.098 23.531 1 98.44 191 ASP A O 1
ATOM 1517 N N . GLU A 1 192 ? -10.859 -1.256 23.797 1 98.75 192 GLU A N 1
ATOM 1518 C CA . GLU A 1 192 ? -11.711 -1.493 22.641 1 98.75 192 GLU A CA 1
ATOM 1519 C C . GLU A 1 192 ? -10.891 -1.479 21.344 1 98.75 192 GLU A C 1
ATOM 1521 O O . GLU A 1 192 ? -11.07 -2.336 20.484 1 98.75 192 GLU A O 1
ATOM 1526 N N . THR A 1 193 ? -9.977 -0.491 21.234 1 98.69 193 THR A N 1
ATOM 1527 C CA . THR A 1 193 ? -9.109 -0.4 20.062 1 98.69 193 THR A CA 1
ATOM 1528 C C . THR A 1 193 ? -8.234 -1.645 19.938 1 98.69 193 THR A C 1
ATOM 1530 O O . THR A 1 193 ? -8.078 -2.191 18.844 1 98.69 193 THR A O 1
ATOM 1533 N N . SER A 1 194 ? -7.656 -2.072 21.078 1 98.56 194 SER A N 1
ATOM 1534 C CA . SER A 1 194 ? -6.789 -3.246 21.094 1 98.56 194 SER A CA 1
ATOM 1535 C C . SER A 1 194 ? -7.531 -4.488 20.609 1 98.56 194 SER A C 1
ATOM 1537 O O . SER A 1 194 ? -6.984 -5.293 19.859 1 98.56 194 SER A O 1
ATOM 1539 N N . LYS A 1 195 ? -8.758 -4.637 21.062 1 98.56 195 LYS A N 1
ATOM 1540 C CA . LYS A 1 195 ? -9.562 -5.773 20.625 1 98.56 195 LYS A CA 1
ATOM 1541 C C . LYS A 1 195 ? -9.844 -5.723 19.125 1 98.56 195 LYS A C 1
ATOM 1543 O O . LYS A 1 195 ? -9.781 -6.75 18.453 1 98.56 195 LYS A O 1
ATOM 1548 N N . LEU A 1 196 ? -10.094 -4.582 18.625 1 98.88 196 LEU A N 1
ATOM 1549 C CA . LEU A 1 196 ? -10.391 -4.406 17.203 1 98.88 196 LEU A CA 1
ATOM 1550 C C . LEU A 1 196 ? -9.18 -4.766 16.359 1 98.88 196 LEU A C 1
ATOM 1552 O O . LEU A 1 196 ? -9.289 -5.555 15.414 1 98.88 196 LEU A O 1
ATOM 1556 N N . ILE A 1 197 ? -7.977 -4.234 16.688 1 98.81 197 ILE A N 1
ATOM 1557 C CA . ILE A 1 197 ? -6.836 -4.344 15.789 1 98.81 197 ILE A CA 1
ATOM 1558 C C . ILE A 1 197 ? -6.258 -5.754 15.859 1 98.81 197 ILE A C 1
ATOM 1560 O O . ILE A 1 197 ? -5.469 -6.152 15 1 98.81 197 ILE A O 1
ATOM 1564 N N . LYS A 1 198 ? -6.598 -6.523 16.859 1 98.31 198 LYS A N 1
ATOM 1565 C CA . LYS A 1 198 ? -6.109 -7.895 16.984 1 98.31 198 LYS A CA 1
ATOM 1566 C C . LYS A 1 198 ? -6.973 -8.867 16.188 1 98.31 198 LYS A C 1
ATOM 1568 O O . LYS A 1 198 ? -6.609 -10.031 16.016 1 98.31 198 LYS A O 1
ATOM 1573 N N . SER A 1 199 ? -8.094 -8.359 15.664 1 98.31 199 SER A N 1
ATOM 1574 C CA . SER A 1 199 ? -9 -9.242 14.93 1 98.31 199 SER A CA 1
ATOM 1575 C C . SER A 1 199 ? -8.414 -9.633 13.578 1 98.31 199 SER A C 1
ATOM 1577 O O . SER A 1 199 ? -7.848 -8.789 12.875 1 98.31 199 SER A O 1
ATOM 1579 N N . LYS A 1 200 ? -8.594 -10.891 13.203 1 96.81 200 LYS A N 1
ATOM 1580 C CA . LYS A 1 200 ? -8.148 -11.391 11.906 1 96.81 200 LYS A CA 1
ATOM 1581 C C . LYS A 1 200 ? -9.211 -11.172 10.836 1 96.81 200 LYS A C 1
ATOM 1583 O O . LYS A 1 200 ? -9.008 -11.516 9.672 1 96.81 200 LYS A O 1
ATOM 1588 N N . ASP A 1 201 ? -10.344 -10.602 11.211 1 97.25 201 ASP A N 1
ATOM 1589 C CA . ASP A 1 201 ? -11.516 -10.625 10.336 1 97.25 201 ASP A CA 1
ATOM 1590 C C . ASP A 1 201 ? -11.586 -9.359 9.484 1 97.25 201 ASP A C 1
ATOM 1592 O O . ASP A 1 201 ? -12.508 -9.203 8.68 1 97.25 201 ASP A O 1
ATOM 1596 N N . PHE A 1 202 ? -10.641 -8.438 9.664 1 98.62 202 PHE A N 1
ATOM 1597 C CA . PHE A 1 202 ? -10.617 -7.25 8.82 1 98.62 202 PHE A CA 1
ATOM 1598 C C . PHE A 1 202 ? -9.789 -7.488 7.57 1 98.62 202 PHE A C 1
ATOM 1600 O O . PHE A 1 202 ? -8.812 -8.242 7.598 1 98.62 202 PHE A O 1
ATOM 1607 N N . SER A 1 203 ? -10.219 -6.828 6.527 1 98.25 203 SER A N 1
ATOM 1608 C CA . SER A 1 203 ? -9.531 -6.957 5.246 1 98.25 203 SER A CA 1
ATOM 1609 C C . SER A 1 203 ? -8.586 -5.781 5.008 1 98.25 203 SER A C 1
ATOM 1611 O O . SER A 1 203 ? -7.77 -5.809 4.086 1 98.25 203 SER A O 1
ATOM 1613 N N . MET A 1 204 ? -8.703 -4.746 5.805 1 98.31 204 MET A N 1
ATOM 1614 C CA . MET A 1 204 ? -7.844 -3.564 5.777 1 98.31 204 MET A CA 1
ATOM 1615 C C . MET A 1 204 ? -8.062 -2.701 7.016 1 98.31 204 MET A C 1
ATOM 1617 O O . MET A 1 204 ? -9.164 -2.67 7.57 1 98.31 204 MET A O 1
ATOM 1621 N N . MET A 1 205 ? -7.035 -2.055 7.457 1 98.88 205 MET A N 1
ATOM 1622 C CA . MET A 1 205 ? -7.148 -1.092 8.555 1 98.88 205 MET A CA 1
ATOM 1623 C C . MET A 1 205 ? -6.684 0.291 8.109 1 98.88 205 MET A C 1
ATOM 1625 O O . MET A 1 205 ? -5.605 0.431 7.527 1 98.88 205 MET A O 1
ATOM 1629 N N . PHE A 1 206 ? -7.508 1.267 8.289 1 98.88 206 PHE A N 1
ATOM 1630 C CA . PHE A 1 206 ? -7.203 2.674 8.062 1 98.88 206 PHE A CA 1
ATOM 1631 C C . PHE A 1 206 ? -7.027 3.414 9.383 1 98.88 206 PHE A C 1
ATOM 1633 O O . PHE A 1 206 ? -7.965 3.502 10.172 1 98.88 206 PHE A O 1
ATOM 1640 N N . TYR A 1 207 ? -5.828 3.939 9.57 1 98.81 207 TYR A N 1
ATOM 1641 C CA . TYR A 1 207 ? -5.527 4.582 10.844 1 98.81 207 TYR A CA 1
ATOM 1642 C C . TYR A 1 207 ? -4.984 5.992 10.625 1 98.81 207 TYR A C 1
ATOM 1644 O O . TYR A 1 207 ? -4.078 6.195 9.812 1 98.81 207 TYR A O 1
ATOM 1652 N N . THR A 1 208 ? -5.523 6.91 11.281 1 98.5 208 THR A N 1
ATOM 1653 C CA . THR A 1 208 ? -4.977 8.258 11.375 1 98.5 208 THR A CA 1
ATOM 1654 C C . THR A 1 208 ? -4.633 8.602 12.82 1 98.5 208 THR A C 1
ATOM 1656 O O . THR A 1 208 ? -5.48 8.508 13.711 1 98.5 208 THR A O 1
ATOM 1659 N N . GLY A 1 209 ? -3.418 8.93 13.086 1 97.62 209 GLY A N 1
ATOM 1660 C CA . GLY A 1 209 ? -3.004 9.258 14.445 1 97.62 209 GLY A CA 1
ATOM 1661 C C . GLY A 1 209 ? -1.499 9.375 14.594 1 97.62 209 GLY A C 1
ATOM 1662 O O . GLY A 1 209 ? -0.814 9.844 13.688 1 97.62 209 GLY A O 1
ATOM 1663 N N . SER A 1 210 ? -0.988 9.016 15.758 1 96.81 210 SER A N 1
ATOM 1664 C CA . SER A 1 210 ? 0.435 9.172 16.047 1 96.81 210 SER A CA 1
ATOM 1665 C C . SER A 1 210 ? 1.245 8.023 15.453 1 96.81 210 SER A C 1
ATOM 1667 O O . SER A 1 210 ? 0.731 6.918 15.281 1 96.81 210 SER A O 1
ATOM 1669 N N . PRO A 1 211 ? 2.527 8.281 15.156 1 96.81 211 PRO A N 1
ATOM 1670 C CA . PRO A 1 211 ? 3.402 7.219 14.656 1 96.81 211 PRO A CA 1
ATOM 1671 C C . PRO A 1 211 ? 3.512 6.043 15.617 1 96.81 211 PRO A C 1
ATOM 1673 O O . PRO A 1 211 ? 3.508 4.887 15.188 1 96.81 211 PRO A O 1
ATOM 1676 N N . LYS A 1 212 ? 3.559 6.305 16.859 1 96.81 212 LYS A N 1
ATOM 1677 C CA . LYS A 1 212 ? 3.688 5.242 17.859 1 96.81 212 LYS A CA 1
ATOM 1678 C C . LYS A 1 212 ? 2.506 4.277 17.781 1 96.81 212 LYS A C 1
ATOM 1680 O O . LYS A 1 212 ? 2.695 3.062 17.703 1 96.81 212 LYS A O 1
ATOM 1685 N N . VAL A 1 213 ? 1.292 4.832 17.797 1 98.12 213 VAL A N 1
ATOM 1686 C CA . VAL A 1 213 ? 0.102 3.986 17.75 1 98.12 213 VAL A CA 1
ATOM 1687 C C . VAL A 1 213 ? -0.038 3.365 16.359 1 98.12 213 VAL A C 1
ATOM 1689 O O . VAL A 1 213 ? -0.474 2.221 16.219 1 98.12 213 VAL A O 1
ATOM 1692 N N . GLY A 1 214 ? 0.354 4.168 15.312 1 98.44 214 GLY A N 1
ATOM 1693 C CA . GLY A 1 214 ? 0.368 3.611 13.969 1 98.44 214 GLY A CA 1
ATOM 1694 C C . GLY A 1 214 ? 1.208 2.354 13.852 1 98.44 214 GLY A C 1
ATOM 1695 O O . GLY A 1 214 ? 0.804 1.39 13.203 1 98.44 214 GLY A O 1
ATOM 1696 N N . SER A 1 215 ? 2.367 2.361 14.5 1 98.5 215 SER A N 1
ATOM 1697 C CA . SER A 1 215 ? 3.244 1.196 14.516 1 98.5 215 SER A CA 1
ATOM 1698 C C . SER A 1 215 ? 2.582 0.012 15.211 1 98.5 215 SER A C 1
ATOM 1700 O O . SER A 1 215 ? 2.678 -1.124 14.742 1 98.5 215 SER A O 1
ATOM 1702 N N . ILE A 1 216 ? 1.88 0.244 16.266 1 98.75 216 ILE A N 1
ATOM 1703 C CA . ILE A 1 216 ? 1.187 -0.8 17.016 1 98.75 216 ILE A CA 1
ATOM 1704 C C . ILE A 1 216 ? 0.093 -1.416 16.141 1 98.75 216 ILE A C 1
ATOM 1706 O O . ILE A 1 216 ? -0.023 -2.641 16.047 1 98.75 216 ILE A O 1
ATOM 1710 N N . VAL A 1 217 ? -0.686 -0.551 15.492 1 98.88 217 VAL A N 1
ATOM 1711 C CA . VAL A 1 217 ? -1.755 -1.004 14.609 1 98.88 217 VAL A CA 1
ATOM 1712 C C . VAL A 1 217 ? -1.171 -1.864 13.492 1 98.88 217 VAL A C 1
ATOM 1714 O O . VAL A 1 217 ? -1.673 -2.955 13.211 1 98.88 217 VAL A O 1
ATOM 1717 N N . ALA A 1 218 ? -0.091 -1.406 12.938 1 98.75 218 ALA A N 1
ATOM 1718 C CA . ALA A 1 218 ? 0.535 -2.109 11.82 1 98.75 218 ALA A CA 1
ATOM 1719 C C . ALA A 1 218 ? 1.101 -3.455 12.266 1 98.75 218 ALA A C 1
ATOM 1721 O O . ALA A 1 218 ? 1.039 -4.438 11.523 1 98.75 218 ALA A O 1
ATOM 1722 N N . GLN A 1 219 ? 1.702 -3.486 13.422 1 98.75 219 GLN A N 1
ATOM 1723 C CA . GLN A 1 219 ? 2.252 -4.734 13.938 1 98.75 219 GLN A CA 1
ATOM 1724 C C . GLN A 1 219 ? 1.159 -5.785 14.117 1 98.75 219 GLN A C 1
ATOM 1726 O O . GLN A 1 219 ? 1.341 -6.945 13.742 1 98.75 219 GLN A O 1
ATOM 1731 N N . GLU A 1 220 ? 0.015 -5.387 14.664 1 98.81 220 GLU A N 1
ATOM 1732 C CA . GLU A 1 220 ? -1.093 -6.32 14.852 1 98.81 220 GLU A CA 1
ATOM 1733 C C . GLU A 1 220 ? -1.67 -6.762 13.508 1 98.81 220 GLU A C 1
ATOM 1735 O O . GLU A 1 220 ? -1.96 -7.945 13.312 1 98.81 220 GLU A O 1
ATOM 1740 N N . ALA A 1 221 ? -1.849 -5.801 12.609 1 98.75 221 ALA A N 1
ATOM 1741 C CA . ALA A 1 221 ? -2.346 -6.105 11.273 1 98.75 221 ALA A CA 1
ATOM 1742 C C . ALA A 1 221 ? -1.44 -7.109 10.562 1 98.75 221 ALA A C 1
ATOM 1744 O O . ALA A 1 221 ? -1.922 -8.008 9.875 1 98.75 221 ALA A O 1
ATOM 1745 N N . ALA A 1 222 ? -0.138 -6.965 10.742 1 98.62 222 ALA A N 1
ATOM 1746 C CA . ALA A 1 222 ? 0.87 -7.785 10.078 1 98.62 222 ALA A CA 1
ATOM 1747 C C . ALA A 1 222 ? 0.734 -9.25 10.469 1 98.62 222 ALA A C 1
ATOM 1749 O O . ALA A 1 222 ? 0.996 -10.148 9.664 1 98.62 222 ALA A O 1
ATOM 1750 N N . LYS A 1 223 ? 0.308 -9.523 11.672 1 98.38 223 LYS A N 1
ATOM 1751 C CA . LYS A 1 223 ? 0.149 -10.898 12.148 1 98.38 223 LYS A CA 1
ATOM 1752 C C . LYS A 1 223 ? -0.844 -11.664 11.281 1 98.38 223 LYS A C 1
ATOM 1754 O O . LYS A 1 223 ? -0.738 -12.883 11.141 1 98.38 223 LYS A O 1
ATOM 1759 N N . ASN A 1 224 ? -1.785 -10.922 10.695 1 97.25 224 ASN A N 1
ATOM 1760 C CA . ASN A 1 224 ? -2.824 -11.547 9.891 1 97.25 224 ASN A CA 1
ATOM 1761 C C . ASN A 1 224 ? -2.758 -11.086 8.43 1 97.25 224 ASN A C 1
ATOM 1763 O O . ASN A 1 224 ? -3.723 -11.242 7.684 1 97.25 224 ASN A O 1
ATOM 1767 N N . LEU A 1 225 ? -1.629 -10.484 8.062 1 97.75 225 LEU A N 1
ATOM 1768 C CA . LEU A 1 225 ? -1.362 -10.039 6.703 1 97.75 225 LEU A CA 1
ATOM 1769 C C . LEU A 1 225 ? -2.441 -9.078 6.223 1 97.75 225 LEU A C 1
ATOM 1771 O O . LEU A 1 225 ? -2.893 -9.164 5.078 1 97.75 225 LEU A O 1
ATOM 1775 N N . ILE A 1 226 ? -2.928 -8.211 7.129 1 98.44 226 ILE A N 1
ATOM 1776 C CA . ILE A 1 226 ? -3.908 -7.172 6.824 1 98.44 226 ILE A CA 1
ATOM 1777 C C . ILE A 1 226 ? -3.191 -5.891 6.406 1 98.44 226 ILE A C 1
ATOM 1779 O O . ILE A 1 226 ? -2.371 -5.359 7.156 1 98.44 226 ILE A O 1
ATOM 1783 N N . PRO A 1 227 ? -3.428 -5.422 5.18 1 98.31 227 PRO A N 1
ATOM 1784 C CA . PRO A 1 227 ? -2.816 -4.152 4.777 1 98.31 227 PRO A CA 1
ATOM 1785 C C . PRO A 1 227 ? -3.342 -2.963 5.578 1 98.31 227 PRO A C 1
ATOM 1787 O O . PRO A 1 227 ? -4.457 -3.012 6.102 1 98.31 227 PRO A O 1
ATOM 1790 N N . CYS A 1 228 ? -2.506 -1.888 5.633 1 98.44 228 CYS A N 1
ATOM 1791 C CA . CYS A 1 228 ? -2.873 -0.687 6.371 1 98.44 228 CYS A CA 1
ATOM 1792 C C . CYS A 1 228 ? -2.672 0.562 5.523 1 98.44 228 CYS A C 1
ATOM 1794 O O . CYS A 1 228 ? -1.81 0.586 4.641 1 98.44 228 CYS A O 1
ATOM 1796 N N . VAL A 1 229 ? -3.496 1.528 5.691 1 98.62 229 VAL A N 1
ATOM 1797 C CA . VAL A 1 229 ? -3.197 2.928 5.402 1 98.62 229 VAL A CA 1
ATOM 1798 C C . VAL A 1 229 ? -2.955 3.686 6.707 1 98.62 229 VAL A C 1
ATOM 1800 O O . VAL A 1 229 ? -3.805 3.682 7.602 1 98.62 229 VAL A O 1
ATOM 1803 N N . LEU A 1 230 ? -1.784 4.223 6.789 1 98.56 230 LEU A N 1
ATOM 1804 C CA . LEU A 1 230 ? -1.376 4.938 7.992 1 98.56 230 LEU A CA 1
ATOM 1805 C C . LEU A 1 230 ? -1.148 6.414 7.699 1 98.56 230 LEU A C 1
ATOM 1807 O O . LEU A 1 230 ? -0.189 6.777 7.016 1 98.56 230 LEU A O 1
ATOM 1811 N N . GLU A 1 231 ? -2.055 7.207 8.102 1 97.5 231 GLU A N 1
ATOM 1812 C CA . GLU A 1 231 ? -1.887 8.656 8.07 1 97.5 231 GLU A CA 1
ATOM 1813 C C . GLU A 1 231 ? -1.37 9.18 9.406 1 97.5 231 GLU A C 1
ATOM 1815 O O . GLU A 1 231 ? -2.117 9.242 10.383 1 97.5 231 GLU A O 1
ATOM 1820 N N . LEU A 1 232 ? -0.114 9.539 9.359 1 97.44 232 LEU A N 1
ATOM 1821 C CA . LEU A 1 232 ? 0.525 9.859 10.633 1 97.44 232 LEU A CA 1
ATOM 1822 C C . LEU A 1 232 ? 1.102 11.273 10.617 1 97.44 232 LEU A C 1
ATOM 1824 O O . LEU A 1 232 ? 1.097 11.938 9.578 1 97.44 232 LEU A O 1
ATOM 1828 N N . GLY A 1 233 ? 1.428 11.781 11.703 1 90.38 233 GLY A N 1
ATOM 1829 C CA . GLY A 1 233 ? 1.986 13.125 11.797 1 90.38 233 GLY A CA 1
ATOM 1830 C C . GLY A 1 233 ? 3.465 13.18 11.469 1 90.38 233 GLY A C 1
ATOM 1831 O O . GLY A 1 233 ? 4.039 12.195 10.992 1 90.38 233 GLY A O 1
ATOM 1832 N N . GLY A 1 234 ? 4.031 14.25 11.477 1 85.44 234 GLY A N 1
ATOM 1833 C CA . GLY A 1 234 ? 5.453 14.5 11.305 1 85.44 234 GLY A CA 1
ATOM 1834 C C . GLY A 1 234 ? 5.852 15.93 11.625 1 85.44 234 GLY A C 1
ATOM 1835 O O . GLY A 1 234 ? 4.988 16.797 11.828 1 85.44 234 GLY A O 1
ATOM 1836 N N . LYS A 1 235 ? 7.051 16.141 11.797 1 95.5 235 LYS A N 1
ATOM 1837 C CA . LYS A 1 235 ? 7.586 17.469 12.078 1 95.5 235 LYS A CA 1
ATOM 1838 C C . LYS A 1 235 ? 7.852 18.234 10.789 1 95.5 235 LYS A C 1
ATOM 1840 O O . LYS A 1 235 ? 8.977 18.234 10.281 1 95.5 235 LYS A O 1
ATOM 1845 N N . SER A 1 236 ? 6.82 18.812 10.273 1 97.88 236 SER A N 1
ATOM 1846 C CA . SER A 1 236 ? 6.805 19.406 8.938 1 97.88 236 SER A CA 1
ATOM 1847 C C . SER A 1 236 ? 7.59 20.719 8.906 1 97.88 236 SER A C 1
ATOM 1849 O O . SER A 1 236 ? 7.246 21.672 9.602 1 97.88 236 SER A O 1
ATOM 1851 N N . PRO A 1 237 ? 8.555 20.828 8.07 1 98.5 237 PRO A N 1
ATOM 1852 C CA . PRO A 1 237 ? 9.344 22.062 7.953 1 98.5 237 PRO A CA 1
ATOM 1853 C C . PRO A 1 237 ? 8.703 23.094 7.031 1 98.5 237 PRO A C 1
ATOM 1855 O O . PRO A 1 237 ? 7.977 22.734 6.102 1 98.5 237 PRO A O 1
ATOM 1858 N N . THR A 1 238 ? 8.977 24.328 7.305 1 98.81 238 THR A N 1
ATOM 1859 C CA . THR A 1 238 ? 8.664 25.438 6.422 1 98.81 238 THR A CA 1
ATOM 1860 C C . THR A 1 238 ? 9.906 26.281 6.133 1 98.81 238 THR A C 1
ATOM 1862 O O . THR A 1 238 ? 10.562 26.766 7.055 1 98.81 238 THR A O 1
ATOM 1865 N N . PHE A 1 239 ? 10.172 26.438 4.84 1 98.88 239 PHE A N 1
ATOM 1866 C CA . PHE A 1 239 ? 11.383 27.156 4.441 1 98.88 239 PHE A CA 1
ATOM 1867 C C . PHE A 1 239 ? 11.039 28.547 3.922 1 98.88 239 PHE A C 1
ATOM 1869 O O . PHE A 1 239 ? 10.164 28.688 3.066 1 98.88 239 PHE A O 1
ATOM 1876 N N . ILE A 1 240 ? 11.641 29.547 4.465 1 98.81 240 ILE A N 1
ATOM 1877 C CA . ILE A 1 240 ? 11.812 30.828 3.785 1 98.81 240 ILE A CA 1
ATOM 1878 C C . ILE A 1 240 ? 13.273 30.984 3.352 1 98.81 240 ILE A C 1
ATOM 1880 O O . ILE A 1 240 ? 14.156 31.203 4.188 1 98.81 240 ILE A O 1
ATOM 1884 N N . THR A 1 241 ? 13.508 30.891 2.068 1 98.56 241 THR A N 1
ATOM 1885 C CA . THR A 1 241 ? 14.875 30.766 1.583 1 98.56 241 THR A CA 1
ATOM 1886 C C . THR A 1 241 ? 15.492 32.156 1.364 1 98.56 241 THR A C 1
ATOM 1888 O O . THR A 1 241 ? 14.812 33.156 1.494 1 98.56 241 THR A O 1
ATOM 1891 N N . LYS A 1 242 ? 16.766 32.125 0.995 1 97.88 242 LYS A N 1
ATOM 1892 C CA . LYS A 1 242 ? 17.562 33.344 0.806 1 97.88 242 LYS A CA 1
ATOM 1893 C C . LYS A 1 242 ? 16.984 34.219 -0.307 1 97.88 242 LYS A C 1
ATOM 1895 O O . LYS A 1 242 ? 16.969 35.438 -0.197 1 97.88 242 LYS A O 1
ATOM 1900 N N . SER A 1 243 ? 16.391 33.594 -1.298 1 97.69 243 SER A N 1
ATOM 1901 C CA . SER A 1 243 ? 15.969 34.281 -2.504 1 97.69 243 SER A CA 1
ATOM 1902 C C . SER A 1 243 ? 14.539 34.781 -2.381 1 97.69 243 SER A C 1
ATOM 1904 O O . SER A 1 243 ? 14.016 35.438 -3.303 1 97.69 243 SER A O 1
ATOM 1906 N N . PHE A 1 244 ? 13.898 34.469 -1.279 1 97.88 244 PHE A N 1
ATOM 1907 C CA . PHE A 1 244 ? 12.492 34.844 -1.16 1 97.88 244 PHE A CA 1
ATOM 1908 C C . PHE A 1 244 ? 12.336 36.375 -1.19 1 97.88 244 PHE A C 1
ATOM 1910 O O . PHE A 1 244 ? 13.133 37.094 -0.59 1 97.88 244 PHE A O 1
ATOM 1917 N N . SER A 1 245 ? 11.359 36.844 -1.814 1 96.06 245 SER A N 1
ATOM 1918 C CA . SER A 1 245 ? 11.125 38.25 -1.984 1 96.06 245 SER A CA 1
ATOM 1919 C C . SER A 1 245 ? 10.719 38.906 -0.667 1 96.06 245 SER A C 1
ATOM 1921 O O . SER A 1 245 ? 9.703 38.562 -0.078 1 96.06 245 SER A O 1
ATOM 1923 N N . ARG A 1 246 ? 11.383 39.938 -0.303 1 95.94 246 ARG A N 1
ATOM 1924 C CA . ARG A 1 246 ? 11.109 40.656 0.939 1 95.94 246 ARG A CA 1
ATOM 1925 C C . ARG A 1 246 ? 9.719 41.281 0.921 1 95.94 246 ARG A C 1
ATOM 1927 O O . ARG A 1 246 ? 9.062 41.375 1.96 1 95.94 246 ARG A O 1
ATOM 1934 N N . LYS A 1 247 ? 9.242 41.625 -0.251 1 94.88 247 LYS A N 1
ATOM 1935 C CA . LYS A 1 247 ? 7.941 42.281 -0.386 1 94.88 247 LYS A CA 1
ATOM 1936 C C . LYS A 1 247 ? 6.812 41.344 -0.006 1 94.88 247 LYS A C 1
ATOM 1938 O O . LYS A 1 247 ? 5.715 41.781 0.34 1 94.88 247 LYS A O 1
ATOM 1943 N N . ASN A 1 248 ? 7.105 40.062 -0.071 1 96.12 248 ASN A N 1
ATOM 1944 C CA . ASN A 1 248 ? 6.066 39.062 0.165 1 96.12 248 ASN A CA 1
ATOM 1945 C C . ASN A 1 248 ? 6.18 38.438 1.558 1 96.12 248 ASN A C 1
ATOM 1947 O O . ASN A 1 248 ? 5.434 37.531 1.9 1 96.12 248 ASN A O 1
ATOM 1951 N N . LEU A 1 249 ? 7.066 38.906 2.367 1 97.31 249 LEU A N 1
ATOM 1952 C CA . LEU A 1 249 ? 7.355 38.312 3.664 1 97.31 249 LEU A CA 1
ATOM 1953 C C . LEU A 1 249 ? 6.121 38.344 4.562 1 97.31 249 LEU A C 1
ATOM 1955 O O . LEU A 1 249 ? 5.809 37.344 5.223 1 97.31 249 LEU A O 1
ATOM 1959 N N . LYS A 1 250 ? 5.453 39.469 4.602 1 96.12 250 LYS A N 1
ATOM 1960 C CA . LYS A 1 250 ? 4.277 39.562 5.457 1 96.12 250 LYS A CA 1
ATOM 1961 C C . LYS A 1 250 ? 3.201 38.562 5.047 1 96.12 250 LYS A C 1
ATOM 1963 O O . LYS A 1 250 ? 2.625 37.875 5.895 1 96.12 250 LYS A O 1
ATOM 1968 N N . THR A 1 251 ? 2.949 38.5 3.73 1 95.44 251 THR A N 1
ATOM 1969 C CA . THR A 1 251 ? 1.971 37.562 3.213 1 95.44 251 THR A CA 1
ATOM 1970 C C . THR A 1 251 ? 2.381 36.125 3.539 1 95.44 251 THR A C 1
ATOM 1972 O O . THR A 1 251 ? 1.547 35.312 3.934 1 95.44 251 THR A O 1
ATOM 1975 N N . ALA A 1 252 ? 3.641 35.781 3.34 1 97.38 252 ALA A N 1
ATOM 1976 C CA . ALA A 1 252 ? 4.145 34.438 3.654 1 97.38 252 ALA A CA 1
ATOM 1977 C C . ALA A 1 252 ? 3.889 34.094 5.117 1 97.38 252 ALA A C 1
ATOM 1979 O O . ALA A 1 252 ? 3.389 33 5.422 1 97.38 252 ALA A O 1
ATOM 1980 N N . LEU A 1 253 ? 4.184 35.031 5.961 1 97.94 253 LEU A N 1
ATOM 1981 C CA . LEU A 1 253 ? 4.016 34.781 7.391 1 97.94 253 LEU A CA 1
ATOM 1982 C C . LEU A 1 253 ? 2.541 34.625 7.746 1 97.94 253 LEU A C 1
ATOM 1984 O O . LEU A 1 253 ? 2.186 33.812 8.586 1 97.94 253 LEU A O 1
ATOM 1988 N N . ARG A 1 254 ? 1.706 35.438 7.145 1 95.88 254 ARG A N 1
ATOM 1989 C CA . ARG A 1 254 ? 0.269 35.281 7.359 1 95.88 254 ARG A CA 1
ATOM 1990 C C . ARG A 1 254 ? -0.206 33.875 6.996 1 95.88 254 ARG A C 1
ATOM 1992 O O . ARG A 1 254 ? -0.976 33.281 7.738 1 95.88 254 ARG A O 1
ATOM 1999 N N . ARG A 1 255 ? 0.226 33.375 5.883 1 95.94 255 ARG A N 1
ATOM 2000 C CA . ARG A 1 255 ? -0.145 32.062 5.41 1 95.94 255 ARG A CA 1
ATOM 2001 C C . ARG A 1 255 ? 0.425 30.984 6.32 1 95.94 255 ARG A C 1
ATOM 2003 O O . ARG A 1 255 ? -0.223 29.953 6.559 1 95.94 255 ARG A O 1
ATOM 2010 N N . ILE A 1 256 ? 1.641 31.188 6.805 1 98.06 256 ILE A N 1
ATOM 2011 C CA . ILE A 1 256 ? 2.273 30.25 7.727 1 98.06 256 ILE A CA 1
ATOM 2012 C C . ILE A 1 256 ? 1.509 30.234 9.047 1 98.06 256 ILE A C 1
ATOM 2014 O O . ILE A 1 256 ? 1.236 29.156 9.594 1 98.06 256 ILE A O 1
ATOM 2018 N N . PHE A 1 257 ? 1.067 31.438 9.555 1 97.12 257 PHE A N 1
ATOM 2019 C CA . PHE A 1 257 ? 0.297 31.531 10.789 1 97.12 257 PHE A CA 1
ATOM 2020 C C . PHE A 1 257 ? -1.046 30.828 10.641 1 97.12 257 PHE A C 1
ATOM 2022 O O . PHE A 1 257 ? -1.507 30.156 11.562 1 97.12 257 PHE A O 1
ATOM 2029 N N . PHE A 1 258 ? -1.607 30.969 9.492 1 93.69 258 PHE A N 1
ATOM 2030 C CA . PHE A 1 258 ? -2.863 30.297 9.211 1 93.69 258 PHE A CA 1
ATOM 2031 C C . PHE A 1 258 ? -2.725 28.781 9.422 1 93.69 258 PHE A C 1
ATOM 2033 O O . PHE A 1 258 ? -3.564 28.172 10.078 1 93.69 258 PHE A O 1
ATOM 2040 N N . GLY A 1 259 ? -1.683 28.219 8.891 1 95.56 259 GLY A N 1
ATOM 2041 C CA . GLY A 1 259 ? -1.448 26.781 9.016 1 95.56 259 GLY A CA 1
ATOM 2042 C C . GLY A 1 259 ? -0.994 26.375 10.406 1 95.56 259 GLY A C 1
ATOM 2043 O O . GLY A 1 259 ? -1.383 25.312 10.898 1 95.56 259 GLY A O 1
ATOM 2044 N N . SER A 1 260 ? -0.231 27.203 11.062 1 97.25 260 SER A N 1
ATOM 2045 C CA . SER A 1 260 ? 0.416 26.828 12.32 1 97.25 260 SER A CA 1
ATOM 2046 C C . SER A 1 260 ? -0.542 26.969 13.5 1 97.25 260 SER A C 1
ATOM 2048 O O . SER A 1 260 ? -0.419 26.25 14.492 1 97.25 260 SER A O 1
ATOM 2050 N N . PHE A 1 261 ? -1.5 27.891 13.367 1 96.31 261 PHE A N 1
ATOM 2051 C CA . PHE A 1 261 ? -2.281 28.234 14.555 1 96.31 261 PHE A CA 1
ATOM 2052 C C . PHE A 1 261 ? -3.742 27.828 14.367 1 96.31 261 PHE A C 1
ATOM 2054 O O . PHE A 1 261 ? -4.539 27.922 15.305 1 96.31 261 PHE A O 1
ATOM 2061 N N . GLY A 1 262 ? -4.062 27.328 13.094 1 94.19 262 GLY A N 1
ATOM 2062 C CA . GLY A 1 262 ? -5.387 26.75 12.938 1 94.19 262 GLY A CA 1
ATOM 2063 C C . GLY A 1 262 ? -5.637 25.578 13.875 1 94.19 262 GLY A C 1
ATOM 2064 O O . GLY A 1 262 ? -4.723 24.812 14.164 1 94.19 262 GLY A O 1
ATOM 2065 N N . ASN A 1 263 ? -6.879 25.5 14.344 1 96.5 263 ASN A N 1
ATOM 2066 C CA . ASN A 1 263 ? -7.25 24.422 15.25 1 96.5 263 ASN A CA 1
ATOM 2067 C C . ASN A 1 263 ? -6.293 24.328 16.438 1 96.5 263 ASN A C 1
ATOM 2069 O O . ASN A 1 263 ? -5.953 23.234 16.891 1 96.5 263 ASN A O 1
ATOM 2073 N N . SER A 1 264 ? -5.801 25.5 16.875 1 96.38 264 SER A N 1
ATOM 2074 C CA . SER A 1 264 ? -4.824 25.609 17.953 1 96.38 264 SER A CA 1
ATOM 2075 C C . SER A 1 264 ? -3.58 24.781 17.656 1 96.38 264 SER A C 1
ATOM 2077 O O . SER A 1 264 ? -3.023 24.141 18.547 1 96.38 264 SER A O 1
ATOM 2079 N N . GLY A 1 265 ? -3.203 24.703 16.422 1 97.12 265 GLY A N 1
ATOM 2080 C CA . GLY A 1 265 ? -1.994 24.016 16 1 97.12 265 GLY A CA 1
ATOM 2081 C C . GLY A 1 265 ? -2.137 22.5 16 1 97.12 265 GLY A C 1
ATOM 2082 O O . GLY A 1 265 ? -1.199 21.781 15.648 1 97.12 265 GLY A O 1
ATOM 2083 N N . GLN A 1 266 ? -3.316 21.969 16.359 1 97.62 266 GLN A N 1
ATOM 2084 C CA . GLN A 1 266 ? -3.541 20.531 16.422 1 97.62 266 GLN A CA 1
ATOM 2085 C C . GLN A 1 266 ? -3.908 19.969 15.047 1 97.62 266 GLN A C 1
ATOM 2087 O O . GLN A 1 266 ? -4.973 19.375 14.883 1 97.62 266 GLN A O 1
ATOM 2092 N N . ILE A 1 267 ? -3.01 20.156 14.102 1 97.19 267 ILE A N 1
ATOM 2093 C CA . ILE A 1 267 ? -3.164 19.734 12.711 1 97.19 267 ILE A CA 1
ATOM 2094 C C . ILE A 1 267 ? -1.928 18.953 12.273 1 97.19 267 ILE A C 1
ATOM 2096 O O . ILE A 1 267 ? -0.8 19.438 12.414 1 97.19 267 ILE A O 1
ATOM 2100 N N . CYS A 1 268 ? -2.096 17.812 11.711 1 96.12 268 CYS A N 1
ATOM 2101 C CA . CYS A 1 268 ? -0.991 16.922 11.359 1 96.12 268 CYS A CA 1
ATOM 2102 C C . CYS A 1 268 ? -0.127 17.531 10.266 1 96.12 268 CYS A C 1
ATOM 2104 O O . CYS A 1 268 ? 1.066 17.25 10.172 1 96.12 268 CYS A O 1
ATOM 2106 N N . VAL A 1 269 ? -0.729 18.406 9.422 1 96.94 269 VAL A N 1
ATOM 2107 C CA . VAL A 1 269 ? 0.026 19.016 8.336 1 96.94 269 VAL A CA 1
ATOM 2108 C C . VAL A 1 269 ? 0.373 20.453 8.695 1 96.94 269 VAL A C 1
ATOM 2110 O O . VAL A 1 269 ? 0.647 21.266 7.809 1 96.94 269 VAL A O 1
ATOM 2113 N N . ALA A 1 270 ? 0.318 20.844 9.867 1 97.56 270 ALA A N 1
ATOM 2114 C CA . ALA A 1 270 ? 0.688 22.203 10.273 1 97.56 270 ALA A CA 1
ATOM 2115 C C . ALA A 1 270 ? 2.182 22.438 10.07 1 97.56 270 ALA A C 1
ATOM 2117 O O . ALA A 1 270 ? 2.998 21.547 10.289 1 97.56 270 ALA A O 1
ATOM 2118 N N . PRO A 1 271 ? 2.525 23.688 9.586 1 98 271 PRO A N 1
ATOM 2119 C CA . PRO A 1 271 ? 3.928 24.062 9.766 1 98 271 PRO A CA 1
ATOM 2120 C C . PRO A 1 271 ? 4.398 23.906 11.211 1 98 271 PRO A C 1
ATOM 2122 O O . PRO A 1 271 ? 4.023 24.703 12.078 1 98 271 PRO A O 1
ATOM 2125 N N . ASP A 1 272 ? 5.211 22.922 11.383 1 98.25 272 ASP A N 1
ATOM 2126 C CA . ASP A 1 272 ? 5.617 22.609 12.75 1 98.25 272 ASP A CA 1
ATOM 2127 C C . ASP A 1 272 ? 6.777 23.5 13.188 1 98.25 272 ASP A C 1
ATOM 2129 O O . ASP A 1 272 ? 6.934 23.781 14.383 1 98.25 272 ASP A O 1
ATOM 2133 N N . TYR A 1 273 ? 7.602 23.891 12.25 1 98.44 273 TYR A N 1
ATOM 2134 C CA . TYR A 1 273 ? 8.68 24.844 12.5 1 98.44 273 TYR A CA 1
ATOM 2135 C C . TYR A 1 273 ? 9.047 25.594 11.234 1 98.44 273 TYR A C 1
ATOM 2137 O O . TYR A 1 273 ? 8.75 25.156 10.125 1 98.44 273 TYR A O 1
ATOM 2145 N N . LEU A 1 274 ? 9.625 26.766 11.438 1 98.62 274 LEU A N 1
ATOM 2146 C CA . LEU A 1 274 ? 9.992 27.672 10.367 1 98.62 274 LEU A CA 1
ATOM 2147 C C . LEU A 1 274 ? 11.5 27.906 10.344 1 98.62 274 LEU A C 1
ATOM 2149 O O . LEU A 1 274 ? 12.109 28.203 11.375 1 98.62 274 LEU A O 1
ATOM 2153 N N . VAL A 1 275 ? 12.102 27.641 9.195 1 98.38 275 VAL A N 1
ATOM 2154 C CA . VAL A 1 275 ? 13.523 27.938 9.008 1 98.38 275 VAL A CA 1
ATOM 2155 C C . VAL A 1 275 ? 13.688 29.094 8.039 1 98.38 275 VAL A C 1
ATOM 2157 O O . VAL A 1 275 ? 13.242 29.031 6.891 1 98.38 275 VAL A O 1
ATOM 2160 N N . ILE A 1 276 ? 14.336 30.172 8.477 1 98.69 276 ILE A N 1
ATOM 2161 C CA . ILE A 1 276 ? 14.477 31.391 7.688 1 98.69 276 ILE A CA 1
ATOM 2162 C C . ILE A 1 276 ? 15.961 31.688 7.457 1 98.69 276 ILE A C 1
ATOM 2164 O O . ILE A 1 276 ? 16.766 31.641 8.391 1 98.69 276 ILE A O 1
ATOM 2168 N N . HIS A 1 277 ? 16.297 31.969 6.238 1 98.69 277 HIS A N 1
ATOM 2169 C CA . HIS A 1 277 ? 17.672 32.375 5.953 1 98.69 277 HIS A CA 1
ATOM 2170 C C . HIS A 1 277 ? 18.062 33.594 6.75 1 98.69 277 HIS A C 1
ATOM 2172 O O . HIS A 1 277 ? 17.25 34.531 6.922 1 98.69 277 HIS A O 1
ATOM 2178 N N . GLU A 1 278 ? 19.266 33.688 7.117 1 98.19 278 GLU A N 1
ATOM 2179 C CA . GLU A 1 278 ? 19.766 34.719 8.016 1 98.19 278 GLU A CA 1
ATOM 2180 C C . GLU A 1 278 ? 19.547 36.125 7.426 1 98.19 278 GLU A C 1
ATOM 2182 O O . GLU A 1 278 ? 19.312 37.062 8.164 1 98.19 278 GLU A O 1
ATOM 2187 N N . SER A 1 279 ? 19.578 36.219 6.133 1 98.31 279 SER A N 1
ATOM 2188 C CA . SER A 1 279 ? 19.469 37.531 5.48 1 98.31 279 SER A CA 1
ATOM 2189 C C . SER A 1 279 ? 18.078 38.094 5.648 1 98.31 279 SER A C 1
ATOM 2191 O O . SER A 1 279 ? 17.875 39.312 5.496 1 98.31 279 SER A O 1
ATOM 2193 N N . LEU A 1 280 ? 17.078 37.281 5.996 1 98.44 280 LEU A N 1
ATOM 2194 C CA . LEU A 1 280 ? 15.703 37.719 6.098 1 98.44 280 LEU A CA 1
ATOM 2195 C C . LEU A 1 280 ? 15.195 37.625 7.531 1 98.44 280 LEU A C 1
ATOM 2197 O O . LEU A 1 280 ? 14.086 38.031 7.84 1 98.44 280 LEU A O 1
ATOM 2201 N N . TYR A 1 281 ? 15.961 37.094 8.398 1 98.31 281 TYR A N 1
ATOM 2202 C CA . TYR A 1 281 ? 15.516 36.625 9.711 1 98.31 281 TYR A CA 1
ATOM 2203 C C . TYR A 1 281 ? 15.031 37.812 10.555 1 98.31 281 TYR A C 1
ATOM 2205 O O . TYR A 1 281 ? 13.93 37.781 11.109 1 98.31 281 TYR A O 1
ATOM 2213 N N . ASP A 1 282 ? 15.859 38.875 10.633 1 98.12 282 ASP A N 1
ATOM 2214 C CA . ASP A 1 282 ? 15.516 40 11.5 1 98.12 282 ASP A CA 1
ATOM 2215 C C . ASP A 1 282 ? 14.258 40.719 11.008 1 98.12 282 ASP A C 1
ATOM 2217 O O . ASP A 1 282 ? 13.391 41.062 11.805 1 98.12 282 ASP A O 1
ATOM 2221 N N . GLU A 1 283 ? 14.227 40.906 9.734 1 98.31 283 GLU A N 1
ATOM 2222 C CA . GLU A 1 283 ? 13.047 41.531 9.156 1 98.31 283 GLU A CA 1
ATOM 2223 C C . GLU A 1 283 ? 11.805 40.656 9.383 1 98.31 283 GLU A C 1
ATOM 2225 O O . GLU A 1 283 ? 10.75 41.188 9.758 1 98.31 283 GLU A O 1
ATOM 2230 N N . ALA A 1 284 ? 11.922 39.375 9.188 1 98.44 284 ALA A N 1
ATOM 2231 C CA . ALA A 1 284 ? 10.812 38.469 9.391 1 98.44 284 ALA A CA 1
ATOM 2232 C C . ALA A 1 284 ? 10.367 38.438 10.852 1 98.44 284 ALA A C 1
ATOM 2234 O O . ALA A 1 284 ? 9.172 38.375 11.148 1 98.44 284 ALA A O 1
ATOM 2235 N N . ARG A 1 285 ? 11.32 38.469 11.727 1 98.12 285 ARG A N 1
ATOM 2236 C CA . ARG A 1 285 ? 11.031 38.5 13.156 1 98.12 285 ARG A CA 1
ATOM 2237 C C . ARG A 1 285 ? 10.148 39.688 13.523 1 98.12 285 ARG A C 1
ATOM 2239 O O . ARG A 1 285 ? 9.141 39.5 14.211 1 98.12 285 ARG A O 1
ATOM 2246 N N . GLU A 1 286 ? 10.484 40.812 13.039 1 98.12 286 GLU A N 1
ATOM 2247 C CA . GLU A 1 286 ? 9.719 42.031 13.359 1 98.12 286 GLU A CA 1
ATOM 2248 C C . GLU A 1 286 ? 8.328 41.969 12.742 1 98.12 286 GLU A C 1
ATOM 2250 O O . GLU A 1 286 ? 7.336 42.281 13.406 1 98.12 286 GLU A O 1
ATOM 2255 N N . ILE A 1 287 ? 8.305 41.562 11.523 1 98.38 287 ILE A N 1
ATOM 2256 C CA . ILE A 1 287 ? 7.023 41.469 10.836 1 98.38 287 ILE A CA 1
ATOM 2257 C C . ILE A 1 287 ? 6.145 40.438 11.547 1 98.38 287 ILE A C 1
ATOM 2259 O O . ILE A 1 287 ? 4.938 40.625 11.703 1 98.38 287 ILE A O 1
ATOM 2263 N N . ALA A 1 288 ? 6.715 39.344 11.953 1 98.38 288 ALA A N 1
ATOM 2264 C CA . ALA A 1 288 ? 5.973 38.281 12.609 1 98.38 288 ALA A CA 1
ATOM 2265 C C . ALA A 1 288 ? 5.34 38.75 13.914 1 98.38 288 ALA A C 1
ATOM 2267 O O . ALA A 1 288 ? 4.191 38.406 14.211 1 98.38 288 ALA A O 1
ATOM 2268 N N . LYS A 1 289 ? 6.094 39.5 14.672 1 97.62 289 LYS A N 1
ATOM 2269 C CA . LYS A 1 289 ? 5.574 40.031 15.938 1 97.62 289 LYS A CA 1
ATOM 2270 C C . LYS A 1 289 ? 4.375 40.938 15.695 1 97.62 289 LYS A C 1
ATOM 2272 O O . LYS A 1 289 ? 3.346 40.812 16.359 1 97.62 289 LYS A O 1
ATOM 2277 N N . GLU A 1 290 ? 4.527 41.781 14.734 1 97.12 290 GLU A N 1
ATOM 2278 C CA . GLU A 1 290 ? 3.449 42.719 14.406 1 97.12 290 GLU A CA 1
ATOM 2279 C C . GLU A 1 290 ? 2.219 41.969 13.898 1 97.12 290 GLU A C 1
ATOM 2281 O O . GLU A 1 290 ? 1.096 42.25 14.312 1 97.12 290 GLU A O 1
ATOM 2286 N N . LEU A 1 291 ? 2.51 41.062 13.055 1 96.62 291 LEU A N 1
ATOM 2287 C CA . LEU A 1 291 ? 1.426 40.281 12.438 1 96.62 291 LEU A CA 1
ATOM 2288 C C . LEU A 1 291 ? 0.689 39.469 13.484 1 96.62 291 LEU A C 1
ATOM 2290 O O . LEU A 1 291 ? -0.534 39.312 13.422 1 96.62 291 LEU A O 1
ATOM 2294 N N . LEU A 1 292 ? 1.412 38.844 14.383 1 96.12 292 LEU A N 1
ATOM 2295 C CA . LEU A 1 292 ? 0.794 38.031 15.43 1 96.12 292 LEU A CA 1
ATOM 2296 C C . LEU A 1 292 ? -0.167 38.875 16.266 1 96.12 292 LEU A C 1
ATOM 2298 O O . LEU A 1 292 ? -1.275 38.438 16.578 1 96.12 292 LEU A O 1
ATOM 2302 N N . LYS A 1 293 ? 0.247 40.094 16.594 1 93.75 293 LYS A N 1
ATOM 2303 C CA . LYS A 1 293 ? -0.585 41.031 17.359 1 93.75 293 LYS A CA 1
ATOM 2304 C C . LYS A 1 293 ? -1.819 41.438 16.578 1 93.75 293 LYS A C 1
ATOM 2306 O O . LYS A 1 293 ? -2.904 41.594 17.141 1 93.75 293 LYS A O 1
ATOM 2311 N N . GLU A 1 294 ? -1.581 41.656 15.328 1 92.5 294 GLU A N 1
ATOM 2312 C CA . GLU A 1 294 ? -2.68 42.062 14.445 1 92.5 294 GLU A CA 1
ATOM 2313 C C . GLU A 1 294 ? -3.707 40.938 14.305 1 92.5 294 GLU A C 1
ATOM 2315 O O . GLU A 1 294 ? -4.914 41.188 14.297 1 92.5 294 GLU A O 1
ATOM 2320 N N . THR A 1 295 ? -3.244 39.719 14.172 1 89.81 295 THR A N 1
ATOM 2321 C CA . THR A 1 295 ? -4.102 38.594 13.914 1 89.81 295 THR A CA 1
ATOM 2322 C C . THR A 1 295 ? -4.805 38.125 15.188 1 89.81 295 THR A C 1
ATOM 2324 O O . THR A 1 295 ? -5.965 37.719 15.148 1 89.81 295 THR A O 1
ATOM 2327 N N . PHE A 1 296 ? -4.062 38.188 16.281 1 90.38 296 PHE A N 1
ATOM 2328 C CA . PHE A 1 296 ? -4.59 37.75 17.562 1 90.38 296 PHE A CA 1
ATOM 2329 C C . PHE A 1 296 ? -4.348 38.812 18.625 1 90.38 296 PHE A C 1
ATOM 2331 O O . PHE A 1 296 ? -3.535 38.625 19.531 1 90.38 296 PHE A O 1
ATOM 2338 N N . PRO A 1 297 ? -5.117 39.844 18.625 1 86.81 297 PRO A N 1
ATOM 2339 C CA . PRO A 1 297 ? -4.859 40.938 19.578 1 86.81 297 PRO A CA 1
ATOM 2340 C C . PRO A 1 297 ? -5.059 40.531 21.031 1 86.81 297 PRO A C 1
ATOM 2342 O O . PRO A 1 297 ? -4.223 40.812 21.891 1 86.81 297 PRO A O 1
ATOM 2345 N N . LEU A 1 298 ? -6.234 39.969 21.312 1 89.06 298 LEU A N 1
ATOM 2346 C CA . LEU A 1 298 ? -6.543 39.469 22.641 1 89.06 298 LEU A CA 1
ATOM 2347 C C . LEU A 1 298 ? -7.5 38.281 22.578 1 89.06 298 LEU A C 1
ATOM 2349 O O . LEU A 1 298 ? -8.57 38.375 21.969 1 89.06 298 LEU A O 1
ATOM 2353 N N . ILE A 1 299 ? -6.949 37.25 23.172 1 89.81 299 ILE A N 1
ATOM 2354 C CA . ILE A 1 299 ? -7.848 36.094 23.25 1 89.81 299 ILE A CA 1
ATOM 2355 C C . ILE A 1 299 ? -8.711 36.219 24.5 1 89.81 299 ILE A C 1
ATOM 2357 O O . ILE A 1 299 ? -8.195 36.188 25.625 1 89.81 299 ILE A O 1
ATOM 2361 N N . THR A 1 300 ? -9.961 36.281 24.234 1 88.81 300 THR A N 1
ATOM 2362 C CA . THR A 1 300 ? -10.906 36.406 25.344 1 88.81 300 THR A CA 1
ATOM 2363 C C . THR A 1 300 ? -11.789 35.156 25.438 1 88.81 300 THR A C 1
ATOM 2365 O O . THR A 1 300 ? -11.68 34.25 24.609 1 88.81 300 THR A O 1
ATOM 2368 N N . LYS A 1 301 ? -12.594 35.156 26.453 1 83.12 301 LYS A N 1
ATOM 2369 C CA . LYS A 1 301 ? -13.523 34.062 26.656 1 83.12 301 LYS A CA 1
ATOM 2370 C C . LYS A 1 301 ? -14.508 33.938 25.484 1 83.12 301 LYS A C 1
ATOM 2372 O O . LYS A 1 301 ? -14.992 32.844 25.172 1 83.12 301 LYS A O 1
ATOM 2377 N N . ASP A 1 302 ? -14.719 35.094 24.859 1 81.69 302 ASP A N 1
ATOM 2378 C CA . ASP A 1 302 ? -15.711 35.125 23.781 1 81.69 302 ASP A CA 1
ATOM 2379 C C . ASP A 1 302 ? -15.047 34.969 22.422 1 81.69 302 ASP A C 1
ATOM 2381 O O . ASP A 1 302 ? -15.734 34.906 21.391 1 81.69 302 ASP A O 1
ATOM 2385 N N . ALA A 1 303 ? -13.773 34.781 22.469 1 81.88 303 ALA A N 1
ATOM 2386 C CA . ALA A 1 303 ? -13.07 34.625 21.203 1 81.88 303 ALA A CA 1
ATOM 2387 C C . ALA A 1 303 ? -13.359 33.281 20.578 1 81.88 303 ALA A C 1
ATOM 2389 O O . ALA A 1 303 ? -13.461 32.281 21.297 1 81.88 303 ALA A O 1
ATOM 2390 N N . GLU A 1 304 ? -13.602 33.281 19.328 1 86.75 304 GLU A N 1
ATOM 2391 C CA . GLU A 1 304 ? -13.695 32.031 18.578 1 86.75 304 GLU A CA 1
ATOM 2392 C C . GLU A 1 304 ? -12.32 31.438 18.328 1 86.75 304 GLU A C 1
ATOM 2394 O O . GLU A 1 304 ? -11.789 31.516 17.219 1 86.75 304 GLU A O 1
ATOM 2399 N N . TYR A 1 305 ? -11.773 30.969 19.422 1 91.5 305 TYR A N 1
ATOM 2400 C CA . TYR A 1 305 ? -10.445 30.375 19.359 1 91.5 305 TYR A CA 1
ATOM 2401 C C . TYR A 1 305 ? -10.453 28.953 19.922 1 91.5 305 TYR A C 1
ATOM 2403 O O . TYR A 1 305 ? -10.938 28.734 21.031 1 91.5 305 TYR A O 1
ATOM 2411 N N . THR A 1 306 ? -9.984 28.078 19.172 1 95.44 306 THR A N 1
ATOM 2412 C CA . THR A 1 306 ? -9.953 26.656 19.531 1 95.44 306 THR A CA 1
ATOM 2413 C C . THR A 1 306 ? -8.961 26.422 20.672 1 95.44 306 THR A C 1
ATOM 2415 O O . THR A 1 306 ? -7.871 27 20.688 1 95.44 306 THR A O 1
ATOM 2418 N N . HIS A 1 307 ? -9.359 25.547 21.625 1 96.5 307 HIS A N 1
ATOM 2419 C CA . HIS A 1 307 ? -8.508 25.203 22.75 1 96.5 307 HIS A CA 1
ATOM 2420 C C . HIS A 1 307 ? -7.812 23.859 22.531 1 96.5 307 HIS A C 1
ATOM 2422 O O . HIS A 1 307 ? -8.055 23.188 21.516 1 96.5 307 HIS A O 1
ATOM 2428 N N . MET A 1 308 ? -6.848 23.547 23.422 1 97.12 308 MET A N 1
ATOM 2429 C CA . MET A 1 308 ? -6.234 22.219 23.406 1 97.12 308 MET A CA 1
ATOM 2430 C C . MET A 1 308 ? -7.258 21.141 23.75 1 97.12 308 MET A C 1
ATOM 2432 O O . MET A 1 308 ? -8.188 21.391 24.516 1 97.12 308 MET A O 1
ATOM 2436 N N . ILE A 1 309 ? -7.047 19.953 23.234 1 97 309 ILE A N 1
ATOM 2437 C CA . ILE A 1 309 ? -8.039 18.891 23.281 1 97 309 ILE A CA 1
ATOM 2438 C C . ILE A 1 309 ? -8.18 18.375 24.719 1 97 309 ILE A C 1
ATOM 2440 O O . ILE A 1 309 ? -9.242 17.891 25.109 1 97 309 ILE A O 1
ATOM 2444 N N . SER A 1 310 ? -7.105 18.484 25.484 1 96.06 310 SER A N 1
ATOM 2445 C CA . SER A 1 310 ? -7.098 17.859 26.812 1 96.06 310 SER A CA 1
ATOM 2446 C C . SER A 1 310 ? -6.113 18.578 27.75 1 96.06 310 SER A C 1
ATOM 2448 O O . SER A 1 310 ? -5.266 19.344 27.281 1 96.06 310 SER A O 1
ATOM 2450 N N . GLU A 1 311 ? -6.27 18.266 29 1 96.06 311 GLU A N 1
ATOM 2451 C CA . GLU A 1 311 ? -5.34 18.781 30 1 96.06 311 GLU A CA 1
ATOM 2452 C C . GLU A 1 311 ? -3.922 18.266 29.75 1 96.06 311 GLU A C 1
ATOM 2454 O O . GLU A 1 311 ? -2.951 19.016 29.906 1 96.06 311 GLU A O 1
ATOM 2459 N N . ARG A 1 312 ? -3.852 17.094 29.391 1 95.88 312 ARG A N 1
ATOM 2460 C CA . ARG A 1 312 ? -2.545 16.516 29.094 1 95.88 312 ARG A CA 1
ATOM 2461 C C . ARG A 1 312 ? -1.855 17.25 27.953 1 95.88 312 ARG A C 1
ATOM 2463 O O . ARG A 1 312 ? -0.676 17.594 28.047 1 95.88 312 ARG A O 1
ATOM 2470 N N . SER A 1 313 ? -2.584 17.422 26.859 1 96.5 313 SER A N 1
ATOM 2471 C CA . SER A 1 313 ? -2.037 18.141 25.719 1 96.5 313 SER A CA 1
ATOM 2472 C C . SER A 1 313 ? -1.661 19.578 26.094 1 96.5 313 SER A C 1
ATOM 2474 O O . SER A 1 313 ? -0.626 20.094 25.672 1 96.5 313 SER A O 1
ATOM 2476 N N . TYR A 1 314 ? -2.527 20.188 26.906 1 96.62 314 TYR A N 1
ATOM 2477 C CA . TYR A 1 314 ? -2.283 21.547 27.406 1 96.62 314 TYR A CA 1
ATOM 2478 C C . TYR A 1 314 ? -1.002 21.609 28.219 1 96.62 314 TYR A C 1
ATOM 2480 O O . TYR A 1 314 ? -0.133 22.438 27.969 1 96.62 314 TYR A O 1
ATOM 2488 N N . ASN A 1 315 ? -0.868 20.688 29.125 1 96.75 315 ASN A N 1
ATOM 2489 C CA . ASN A 1 315 ? 0.292 20.656 30.016 1 96.75 315 ASN A CA 1
ATOM 2490 C C . ASN A 1 315 ? 1.574 20.344 29.25 1 96.75 315 ASN A C 1
ATOM 2492 O O . ASN A 1 315 ? 2.637 20.891 29.562 1 96.75 315 ASN A O 1
ATOM 2496 N N . ASN A 1 316 ? 1.493 19.5 28.312 1 96.31 316 ASN A N 1
ATOM 2497 C CA . ASN A 1 316 ? 2.65 19.188 27.484 1 96.31 316 ASN A CA 1
ATOM 2498 C C . ASN A 1 316 ? 3.135 20.438 26.719 1 96.31 316 ASN A C 1
ATOM 2500 O O . ASN A 1 316 ? 4.34 20.672 26.625 1 96.31 316 ASN A O 1
ATOM 2504 N N . ALA A 1 317 ? 2.203 21.172 26.172 1 96.62 317 ALA A N 1
ATOM 2505 C CA . ALA A 1 317 ? 2.551 22.406 25.453 1 96.62 317 ALA A CA 1
ATOM 2506 C C . ALA A 1 317 ? 3.178 23.422 26.406 1 96.62 317 ALA A C 1
ATOM 2508 O O . ALA A 1 317 ? 4.164 24.078 26.047 1 96.62 317 ALA A O 1
ATOM 2509 N N . LEU A 1 318 ? 2.602 23.516 27.594 1 95.69 318 LEU A N 1
ATOM 2510 C CA . LEU A 1 318 ? 3.133 24.453 28.594 1 95.69 318 LEU A CA 1
ATOM 2511 C C . LEU A 1 318 ? 4.559 24.062 28.984 1 95.69 318 LEU A C 1
ATOM 2513 O O . LEU A 1 318 ? 5.414 24.938 29.141 1 95.69 318 LEU A O 1
ATOM 2517 N N . LYS A 1 319 ? 4.719 22.844 29.141 1 96.88 319 LYS A N 1
ATOM 2518 C CA . LYS A 1 319 ? 6.047 22.359 29.516 1 96.88 319 LYS A CA 1
ATOM 2519 C C . LYS A 1 319 ? 7.078 22.719 28.438 1 96.88 319 LYS A C 1
ATOM 2521 O O . LYS A 1 319 ? 8.211 23.062 28.766 1 96.88 319 LYS A O 1
ATOM 2526 N N . LYS A 1 320 ? 6.75 22.562 27.172 1 96.75 320 LYS A N 1
ATOM 2527 C CA . LYS A 1 320 ? 7.648 22.953 26.078 1 96.75 320 LYS A CA 1
ATOM 2528 C C . LYS A 1 320 ? 7.98 24.438 26.156 1 96.75 320 LYS A C 1
ATOM 2530 O O . LYS A 1 320 ? 9.133 24.828 25.969 1 96.75 320 LYS A O 1
ATOM 2535 N N . LEU A 1 321 ? 6.969 25.25 26.453 1 96 321 LEU A N 1
ATOM 2536 C CA . LEU A 1 321 ? 7.141 26.688 26.516 1 96 321 LEU A CA 1
ATOM 2537 C C . LEU A 1 321 ? 8.031 27.078 27.688 1 96 321 LEU A C 1
ATOM 2539 O O . LEU A 1 321 ? 8.836 28.016 27.578 1 96 321 LEU A O 1
ATOM 2543 N N . GLU A 1 322 ? 7.898 26.328 28.75 1 96.31 322 GLU A N 1
ATOM 2544 C CA . GLU A 1 322 ? 8.656 26.625 29.969 1 96.31 322 GLU A CA 1
ATOM 2545 C C . GLU A 1 322 ? 10.125 26.234 29.797 1 96.31 322 GLU A C 1
ATOM 2547 O O . GLU A 1 322 ? 11.008 26.844 30.422 1 96.31 322 GLU A O 1
ATOM 2552 N N . ASN A 1 323 ? 10.344 25.281 28.969 1 97.06 323 ASN A N 1
ATOM 2553 C CA . ASN A 1 323 ? 11.688 24.703 28.906 1 97.06 323 ASN A CA 1
ATOM 2554 C C . ASN A 1 323 ? 12.414 25.109 27.641 1 97.06 323 ASN A C 1
ATOM 2556 O O . ASN A 1 323 ? 13.555 24.703 27.406 1 97.06 323 ASN A O 1
ATOM 2560 N N . THR A 1 324 ? 11.734 25.891 26.766 1 97.56 324 THR A N 1
ATOM 2561 C CA . THR A 1 324 ? 12.398 26.328 25.547 1 97.56 324 THR A CA 1
ATOM 2562 C C . THR A 1 324 ? 13.57 27.25 25.859 1 97.56 324 THR A C 1
ATOM 2564 O O . THR A 1 324 ? 13.531 27.984 26.844 1 97.56 324 THR A O 1
ATOM 2567 N N . GLN A 1 325 ? 14.633 27.141 25.062 1 95.69 325 GLN A N 1
ATOM 2568 C CA . GLN A 1 325 ? 15.789 28.016 25.219 1 95.69 325 GLN A CA 1
ATOM 2569 C C . GLN A 1 325 ? 15.68 29.219 24.297 1 95.69 325 GLN A C 1
ATOM 2571 O O . GLN A 1 325 ? 16.531 30.125 24.344 1 95.69 325 GLN A O 1
ATOM 2576 N N . GLY A 1 326 ? 14.648 29.234 23.453 1 97.19 326 GLY A N 1
ATOM 2577 C CA . GLY A 1 326 ? 14.422 30.359 22.578 1 97.19 326 GLY A CA 1
ATOM 2578 C C . GLY A 1 326 ? 13.68 31.516 23.234 1 97.19 326 GLY A C 1
ATOM 2579 O O . GLY A 1 326 ? 13.383 31.438 24.438 1 97.19 326 GLY A O 1
ATOM 2580 N N . THR A 1 327 ? 13.5 32.594 22.516 1 97.5 327 THR A N 1
ATOM 2581 C CA . THR A 1 327 ? 12.758 33.75 23 1 97.5 327 THR A CA 1
ATOM 2582 C C . THR A 1 327 ? 11.266 33.594 22.688 1 97.5 327 THR A C 1
ATOM 2584 O O . THR A 1 327 ? 10.875 33.531 21.531 1 97.5 327 THR A O 1
ATOM 2587 N N . VAL A 1 328 ? 10.461 33.531 23.766 1 97.62 328 VAL A N 1
ATOM 2588 C CA . VAL A 1 328 ? 9.023 33.312 23.625 1 97.62 328 VAL A CA 1
ATOM 2589 C C . VAL A 1 328 ? 8.328 34.656 23.328 1 97.62 328 VAL A C 1
ATOM 2591 O O . VAL A 1 328 ? 8.578 35.656 24 1 97.62 328 VAL A O 1
ATOM 2594 N N . TYR A 1 329 ? 7.531 34.719 22.297 1 97.62 329 TYR A N 1
ATOM 2595 C CA . TYR A 1 329 ? 6.617 35.812 21.984 1 97.62 329 TYR A CA 1
ATOM 2596 C C . TYR A 1 329 ? 5.191 35.281 21.828 1 97.62 329 TYR A C 1
ATOM 2598 O O . TYR A 1 329 ? 4.883 34.594 20.844 1 97.62 329 TYR A O 1
ATOM 2606 N N . GLN A 1 330 ? 4.328 35.625 22.703 1 95.69 330 GLN A N 1
ATOM 2607 C CA . GLN A 1 330 ? 2.99 35.062 22.781 1 95.69 330 GLN A CA 1
ATOM 2608 C C . GLN A 1 330 ? 1.915 36.125 22.703 1 95.69 330 GLN A C 1
ATOM 2610 O O . GLN A 1 330 ? 2.1 37.219 23.234 1 95.69 330 GLN A O 1
ATOM 2615 N N . CYS A 1 331 ? 0.896 35.812 22.047 1 93.25 331 CYS A N 1
ATOM 2616 C CA . CYS A 1 331 ? -0.27 36.688 22.047 1 93.25 331 CYS A CA 1
ATOM 2617 C C . CYS A 1 331 ? -0.85 36.812 23.453 1 93.25 331 CYS A C 1
ATOM 2619 O O . CYS A 1 331 ? -0.751 35.875 24.25 1 93.25 331 CYS A O 1
ATOM 2621 N N . GLU A 1 332 ? -1.518 37.938 23.703 1 90.31 332 GLU A N 1
ATOM 2622 C CA . GLU A 1 332 ? -2.133 38.156 25 1 90.31 332 GLU A CA 1
ATOM 2623 C C . GLU A 1 332 ? -3.426 37.344 25.141 1 90.31 332 GLU A C 1
ATOM 2625 O O . GLU A 1 332 ? -4.148 37.156 24.172 1 90.31 332 GLU A O 1
ATOM 2630 N N . SER A 1 333 ? -3.586 36.844 26.312 1 90 333 SER A N 1
ATOM 2631 C CA . SER A 1 333 ? -4.816 36.125 26.641 1 90 333 SER A CA 1
ATOM 2632 C C . SER A 1 333 ? -5.336 36.531 28.016 1 90 333 SER A C 1
ATOM 2634 O O . SER A 1 333 ? -4.555 36.719 28.953 1 90 333 SER A O 1
ATOM 2636 N N . SER A 1 334 ? -6.652 36.719 28.062 1 88.75 334 SER A N 1
ATOM 2637 C CA . SER A 1 334 ? -7.262 37 29.359 1 88.75 334 SER A CA 1
ATOM 2638 C C . SER A 1 334 ? -7.789 35.75 30.016 1 88.75 334 SER A C 1
ATOM 2640 O O . SER A 1 334 ? -8.438 35.812 31.062 1 88.75 334 SER A O 1
ATOM 2642 N N . LEU A 1 335 ? -7.531 34.688 29.438 1 86.44 335 LEU A N 1
ATOM 2643 C CA . LEU A 1 335 ? -8.086 33.438 29.906 1 86.44 335 LEU A CA 1
ATOM 2644 C C . LEU A 1 335 ? -7.207 32.844 31 1 86.44 335 LEU A C 1
ATOM 2646 O O . LEU A 1 335 ? -5.996 33.094 31.031 1 86.44 335 LEU A O 1
ATOM 2650 N N . ASN A 1 336 ? -7.926 32.125 31.938 1 80.5 336 ASN A N 1
ATOM 2651 C CA . ASN A 1 336 ? -7.211 31.391 33 1 80.5 336 ASN A CA 1
ATOM 2652 C C . ASN A 1 336 ? -6.805 30 32.531 1 80.5 336 ASN A C 1
ATOM 2654 O O . ASN A 1 336 ? -7.145 29.578 31.422 1 80.5 336 ASN A O 1
ATOM 2658 N N . SER A 1 337 ? -6.117 29.375 33.375 1 73.88 337 SER A N 1
ATOM 2659 C CA . SER A 1 337 ? -5.566 28.078 33.062 1 73.88 337 SER A CA 1
ATOM 2660 C C . SER A 1 337 ? -6.672 27.031 32.875 1 73.88 337 SER A C 1
ATOM 2662 O O . SER A 1 337 ? -6.48 26.031 32.188 1 73.88 337 SER A O 1
ATOM 2664 N N . ASP A 1 338 ? -7.77 27.328 33.344 1 78.56 338 ASP A N 1
ATOM 2665 C CA . ASP A 1 338 ? -8.859 26.359 33.312 1 78.56 338 ASP A CA 1
ATOM 2666 C C . ASP A 1 338 ? -9.461 26.281 31.891 1 78.56 338 ASP A C 1
ATOM 2668 O O . ASP A 1 338 ? -10.18 25.328 31.578 1 78.56 338 ASP A O 1
ATOM 2672 N N . SER A 1 339 ? -9.07 27.094 31.031 1 87.06 339 SER A N 1
ATOM 2673 C CA . SER A 1 339 ? -9.633 27.094 29.672 1 87.06 339 SER A CA 1
ATOM 2674 C C . SER A 1 339 ? -8.82 26.219 28.734 1 87.06 339 SER A C 1
ATOM 2676 O O . SER A 1 339 ? -9.266 25.906 27.625 1 87.06 339 SER A O 1
ATOM 2678 N N . LEU A 1 340 ? -7.828 25.594 28.969 1 94.62 340 LEU A N 1
ATOM 2679 C CA . LEU A 1 340 ? -6.906 24.797 28.172 1 94.62 340 LEU A CA 1
ATOM 2680 C C . LEU A 1 340 ? -6.5 25.547 26.906 1 94.62 340 LEU A C 1
ATOM 2682 O O . LEU A 1 340 ? -6.328 24.938 25.844 1 94.62 340 LEU A O 1
ATOM 2686 N N . CYS A 1 341 ? -6.551 26.891 27 1 94.69 341 CYS A N 1
ATOM 2687 C CA . CYS A 1 341 ? -6.176 27.734 25.875 1 94.69 341 CYS A CA 1
ATOM 2688 C C . CYS A 1 341 ? -4.68 28.031 25.891 1 94.69 341 CYS A C 1
ATOM 2690 O O . CYS A 1 341 ? -4.145 28.469 26.922 1 94.69 341 CYS A O 1
ATOM 2692 N N . ILE A 1 342 ? -4.023 27.719 24.844 1 95.62 342 ILE A N 1
ATOM 2693 C CA . ILE A 1 342 ? -2.666 28.172 24.578 1 95.62 342 ILE A CA 1
ATOM 2694 C C . ILE A 1 342 ? -2.682 29.219 23.469 1 95.62 342 ILE A C 1
ATOM 2696 O O . ILE A 1 342 ? -3.02 28.906 22.328 1 95.62 342 ILE A O 1
ATOM 2700 N N . PRO A 1 343 ? -2.357 30.422 23.828 1 95.44 343 PRO A N 1
ATOM 2701 C CA . PRO A 1 343 ? -2.34 31.438 22.766 1 95.44 343 PRO A CA 1
ATOM 2702 C C . PRO A 1 343 ? -1.268 31.156 21.703 1 95.44 343 PRO A C 1
ATOM 2704 O O . PRO A 1 343 ? -0.237 30.562 22.016 1 95.44 343 PRO A O 1
ATOM 2707 N N . PRO A 1 344 ? -1.494 31.594 20.453 1 97.06 344 PRO A N 1
ATOM 2708 C CA . PRO A 1 344 ? -0.451 31.469 19.438 1 97.06 344 PRO A CA 1
ATOM 2709 C C . PRO A 1 344 ? 0.896 32.031 19.906 1 97.06 344 PRO A C 1
ATOM 2711 O O . PRO A 1 344 ? 0.964 33.125 20.438 1 97.06 344 PRO A O 1
ATOM 2714 N N . THR A 1 345 ? 1.93 31.25 19.734 1 98.06 345 THR A N 1
ATOM 2715 C CA . THR A 1 345 ? 3.223 31.594 20.312 1 98.06 345 THR A CA 1
ATOM 2716 C C . THR A 1 345 ? 4.348 31.375 19.312 1 98.06 345 THR A C 1
ATOM 2718 O O . THR A 1 345 ? 4.414 30.328 18.672 1 98.06 345 THR A O 1
ATOM 2721 N N . LEU A 1 346 ? 5.137 32.375 19.156 1 98.5 346 LEU A N 1
ATOM 2722 C CA . LEU A 1 346 ? 6.355 32.281 18.359 1 98.5 346 LEU A CA 1
ATOM 2723 C C . LEU A 1 346 ? 7.574 32.062 19.25 1 98.5 346 LEU A C 1
ATOM 2725 O O . LEU A 1 346 ? 7.664 32.688 20.328 1 98.5 346 LEU A O 1
ATOM 2729 N N . ILE A 1 347 ? 8.438 31.156 18.906 1 98.5 347 ILE A N 1
ATOM 2730 C CA . ILE A 1 347 ? 9.703 30.969 19.594 1 98.5 347 ILE A CA 1
ATOM 2731 C C . ILE A 1 347 ? 10.859 31.344 18.672 1 98.5 347 ILE A C 1
ATOM 2733 O O . ILE A 1 347 ? 11.234 30.578 17.781 1 98.5 347 ILE A O 1
ATOM 2737 N N . PHE A 1 348 ? 11.484 32.469 18.938 1 98 348 PHE A N 1
ATOM 2738 C CA . PHE A 1 348 ? 12.602 32.938 18.125 1 98 348 PHE A CA 1
ATOM 2739 C C . PHE A 1 348 ? 13.922 32.406 18.672 1 98 348 PHE A C 1
ATOM 2741 O O . PHE A 1 348 ? 14.008 32.031 19.844 1 98 348 PHE A O 1
ATOM 2748 N N . ASP A 1 349 ? 14.961 32.281 17.844 1 94.69 349 ASP A N 1
ATOM 2749 C CA . ASP A 1 349 ? 16.344 31.953 18.203 1 94.69 349 ASP A CA 1
ATOM 2750 C C . ASP A 1 349 ? 16.453 30.578 18.844 1 94.69 349 ASP A C 1
ATOM 2752 O O . ASP A 1 349 ? 17.219 30.391 19.797 1 94.69 349 ASP A O 1
ATOM 2756 N N . CYS A 1 350 ? 15.562 29.766 18.375 1 92.88 350 CYS A N 1
ATOM 2757 C CA . CYS A 1 350 ? 15.648 28.375 18.828 1 92.88 350 CYS A CA 1
ATOM 2758 C C . CYS A 1 350 ? 16.703 27.609 18.031 1 92.88 350 CYS A C 1
ATOM 2760 O O . CYS A 1 350 ? 17 27.969 16.891 1 92.88 350 CYS A O 1
ATOM 2762 N N . ASN A 1 351 ? 17.359 26.672 18.75 1 94.31 351 ASN A N 1
ATOM 2763 C CA . ASN A 1 351 ? 18.266 25.766 18.047 1 94.31 351 ASN A CA 1
ATOM 2764 C C . ASN A 1 351 ? 17.625 24.406 17.812 1 94.31 351 ASN A C 1
ATOM 2766 O O . ASN A 1 351 ? 16.484 24.172 18.203 1 94.31 351 ASN A O 1
ATOM 2770 N N . TRP A 1 352 ? 18.359 23.516 17.219 1 96.94 352 TRP A N 1
ATOM 2771 C CA . TRP A 1 352 ? 17.812 22.234 16.781 1 96.94 352 TRP A CA 1
ATOM 2772 C C . TRP A 1 352 ? 17.578 21.312 17.969 1 96.94 352 TRP A C 1
ATOM 2774 O O . TRP A 1 352 ? 16.875 20.312 17.859 1 96.94 352 TRP A O 1
ATOM 2784 N N . ASP A 1 353 ? 18.094 21.562 19.125 1 96.25 353 ASP A N 1
ATOM 2785 C CA . ASP A 1 353 ? 17.953 20.719 20.312 1 96.25 353 ASP A CA 1
ATOM 2786 C C . ASP A 1 353 ? 16.922 21.281 21.266 1 96.25 353 ASP A C 1
ATOM 2788 O O . ASP A 1 353 ? 16.703 20.75 22.359 1 96.25 353 ASP A O 1
ATOM 2792 N N . ASP A 1 354 ? 16.297 22.406 20.859 1 97.38 354 ASP A N 1
ATOM 2793 C CA . ASP A 1 354 ? 15.234 23.016 21.656 1 97.38 354 ASP A CA 1
ATOM 2794 C C . ASP A 1 354 ? 14.094 22.031 21.906 1 97.38 354 ASP A C 1
ATOM 2796 O O . ASP A 1 354 ? 13.805 21.188 21.047 1 97.38 354 ASP A O 1
ATOM 2800 N N . THR A 1 355 ? 13.406 22.156 23.062 1 97.19 355 THR A N 1
ATOM 2801 C CA . THR A 1 355 ? 12.312 21.266 23.453 1 97.19 355 THR A CA 1
ATOM 2802 C C . THR A 1 355 ? 11.219 21.266 22.391 1 97.19 355 THR A C 1
ATOM 2804 O O . THR A 1 355 ? 10.547 20.25 22.172 1 97.19 355 THR A O 1
ATOM 2807 N N . THR A 1 356 ? 11.055 22.406 21.703 1 97.38 356 THR A N 1
ATOM 2808 C CA . THR A 1 356 ? 10.016 22.516 20.672 1 97.38 356 THR A CA 1
ATOM 2809 C C . THR A 1 356 ? 10.453 21.844 19.391 1 97.38 356 THR A C 1
ATOM 2811 O O . THR A 1 356 ? 9.648 21.688 18.453 1 97.38 356 THR A O 1
ATOM 2814 N N . MET A 1 357 ? 11.711 21.344 19.312 1 97.06 357 MET A N 1
ATOM 2815 C CA . MET A 1 357 ? 12.234 20.766 18.078 1 97.06 357 MET A CA 1
ATOM 2816 C C . MET A 1 357 ? 12.414 19.25 18.219 1 97.06 357 MET A C 1
ATOM 2818 O O . MET A 1 357 ? 12.805 18.578 17.266 1 97.06 357 MET A O 1
ATOM 2822 N N . LEU A 1 358 ? 12.062 18.688 19.344 1 94.5 358 LEU A N 1
ATOM 2823 C CA . LEU A 1 358 ? 12.344 17.281 19.641 1 94.5 358 LEU A CA 1
ATOM 2824 C C . LEU A 1 358 ? 11.289 16.375 19 1 94.5 358 LEU A C 1
ATOM 2826 O O . LEU A 1 358 ? 11.609 15.305 18.484 1 94.5 358 LEU A O 1
ATOM 2830 N N . GLU A 1 359 ? 10.047 16.75 19.031 1 93.06 359 GLU A N 1
ATOM 2831 C CA . GLU A 1 359 ? 8.922 16.031 18.438 1 93.06 359 GLU A CA 1
ATOM 2832 C C . GLU A 1 359 ? 7.879 16.984 17.875 1 93.06 359 GLU A C 1
ATOM 2834 O O . GLU A 1 359 ? 7.988 18.203 18.062 1 93.06 359 GLU A O 1
ATOM 2839 N N . GLU A 1 360 ? 6.957 16.453 17.172 1 95.12 360 GLU A N 1
ATOM 2840 C CA . GLU A 1 360 ? 5.848 17.266 16.672 1 95.12 360 GLU A CA 1
ATOM 2841 C C . GLU A 1 360 ? 5.188 18.047 17.812 1 95.12 360 GLU A C 1
ATOM 2843 O O . GLU A 1 360 ? 4.93 17.5 18.875 1 95.12 360 GLU A O 1
ATOM 2848 N N . ASN A 1 361 ? 4.984 19.312 17.578 1 96.94 361 ASN A N 1
ATOM 2849 C CA . ASN A 1 361 ? 4.441 20.156 18.641 1 96.94 361 ASN A CA 1
ATOM 2850 C C . ASN A 1 361 ? 2.943 19.922 18.828 1 96.94 361 ASN A C 1
ATOM 2852 O O . ASN A 1 361 ? 2.475 19.75 19.953 1 96.94 361 ASN A O 1
ATOM 2856 N N . PHE A 1 362 ? 2.199 19.875 17.766 1 97.62 362 PHE A N 1
ATOM 2857 C CA . PHE A 1 362 ? 0.76 19.641 17.797 1 97.62 362 PHE A CA 1
ATOM 2858 C C . PHE A 1 362 ? 0.086 20.594 18.781 1 97.62 362 PHE A C 1
ATOM 2860 O O . PHE A 1 362 ? -0.694 20.156 19.625 1 97.62 362 PHE A O 1
ATOM 2867 N N . SER A 1 363 ? 0.427 21.781 18.812 1 97.88 363 SER A N 1
ATOM 2868 C CA . SER A 1 363 ? 0.002 22.938 19.594 1 97.88 363 SER A CA 1
ATOM 2869 C C . SER A 1 363 ? 0.284 24.234 18.844 1 97.88 363 SER A C 1
ATOM 2871 O O . SER A 1 363 ? 0.949 24.234 17.797 1 97.88 363 SER A O 1
ATOM 2873 N N . PRO A 1 364 ? -0.326 25.328 19.266 1 97.75 364 PRO A N 1
ATOM 2874 C CA . PRO A 1 364 ? -0.116 26.594 18.547 1 97.75 364 PRO A CA 1
ATOM 2875 C C . PRO A 1 364 ? 1.214 27.25 18.891 1 97.75 364 PRO A C 1
ATOM 2877 O O . PRO A 1 364 ? 1.241 28.422 19.281 1 97.75 364 PRO A O 1
ATOM 2880 N N . ILE A 1 365 ? 2.307 26.5 18.766 1 98.25 365 ILE A N 1
ATOM 2881 C CA . ILE A 1 365 ? 3.682 26.938 19 1 98.25 365 ILE A CA 1
ATOM 2882 C C . ILE A 1 365 ? 4.492 26.797 17.719 1 98.25 365 ILE A C 1
ATOM 2884 O O . ILE A 1 365 ? 4.543 25.734 17.109 1 98.25 365 ILE A O 1
ATOM 2888 N N . LEU A 1 366 ? 5.117 27.891 17.266 1 98.56 366 LEU A N 1
ATOM 2889 C CA . LEU A 1 366 ? 5.906 27.875 16.031 1 98.56 366 LEU A CA 1
ATOM 2890 C C . LEU A 1 366 ? 7.352 28.281 16.312 1 98.56 366 LEU A C 1
ATOM 2892 O O . LEU A 1 366 ? 7.664 29.469 16.438 1 98.56 366 LEU A O 1
ATOM 2896 N N . PRO A 1 367 ? 8.211 27.312 16.469 1 98.56 367 PRO A N 1
ATOM 2897 C CA . PRO A 1 367 ? 9.633 27.656 16.562 1 98.56 367 PRO A CA 1
ATOM 2898 C C . PRO A 1 367 ? 10.195 28.188 15.25 1 98.56 367 PRO A C 1
ATOM 2900 O O . PRO A 1 367 ? 9.828 27.719 14.172 1 98.56 367 PRO A O 1
ATOM 2903 N N . ILE A 1 368 ? 11.023 29.188 15.305 1 98.5 368 ILE A N 1
ATOM 2904 C CA . ILE A 1 368 ? 11.633 29.844 14.148 1 98.5 368 ILE A CA 1
ATOM 2905 C C . ILE A 1 368 ? 13.156 29.766 14.266 1 98.5 368 ILE A C 1
ATOM 2907 O O . ILE A 1 368 ? 13.742 30.344 15.18 1 98.5 368 ILE A O 1
ATOM 2911 N N . ILE A 1 369 ? 13.727 29.078 13.328 1 97.62 369 ILE A N 1
ATOM 2912 C CA . ILE A 1 369 ? 15.164 28.828 13.336 1 97.62 369 ILE A CA 1
ATOM 2913 C C . ILE A 1 369 ? 15.836 29.609 12.219 1 97.62 369 ILE A C 1
ATOM 2915 O O . ILE A 1 369 ? 15.359 29.625 11.078 1 97.62 369 ILE A O 1
ATOM 2919 N N . LYS A 1 370 ? 16.906 30.281 12.594 1 97.75 370 LYS A N 1
ATOM 2920 C CA . LYS A 1 370 ? 17.766 30.969 11.625 1 97.75 370 LYS A CA 1
ATOM 2921 C C . LYS A 1 370 ? 18.766 30.016 11 1 97.75 370 LYS A C 1
ATOM 2923 O O . LYS A 1 370 ? 19.375 29.203 11.703 1 97.75 370 LYS A O 1
ATOM 2928 N N . TYR A 1 371 ? 18.891 30 9.641 1 97.5 371 TYR A N 1
ATOM 2929 C CA . TYR A 1 371 ? 19.906 29.172 9.016 1 97.5 371 TYR A CA 1
ATOM 2930 C C . TYR A 1 371 ? 20.734 29.984 8.031 1 97.5 371 TYR A C 1
ATOM 2932 O O . TYR A 1 371 ? 20.328 31.062 7.598 1 97.5 371 TYR A O 1
ATOM 2940 N N . THR A 1 372 ? 21.969 29.516 7.699 1 97.75 372 THR A N 1
ATOM 2941 C CA . THR A 1 372 ? 22.859 30.172 6.754 1 97.75 372 THR A CA 1
ATOM 2942 C C . THR A 1 372 ? 23.094 29.297 5.527 1 97.75 372 THR A C 1
ATOM 2944 O O . THR A 1 372 ? 23.094 29.797 4.398 1 97.75 372 THR A O 1
ATOM 2947 N N . ASP A 1 373 ? 23.234 27.984 5.82 1 97.81 373 ASP A N 1
ATOM 2948 C CA . ASP A 1 373 ? 23.562 27.031 4.77 1 97.81 373 ASP A CA 1
ATOM 2949 C C . ASP A 1 373 ? 22.422 26.047 4.543 1 97.81 373 ASP A C 1
ATOM 2951 O O . ASP A 1 373 ? 22.078 25.266 5.43 1 97.81 373 ASP A O 1
ATOM 2955 N N . LEU A 1 374 ? 21.844 26.125 3.334 1 97.62 374 LEU A N 1
ATOM 2956 C CA . LEU A 1 374 ? 20.672 25.312 3.012 1 97.62 374 LEU A CA 1
ATOM 2957 C C . LEU A 1 374 ? 21 23.828 3.076 1 97.62 374 LEU A C 1
ATOM 2959 O O . LEU A 1 374 ? 20.219 23.047 3.611 1 97.62 374 LEU A O 1
ATOM 2963 N N . ASP A 1 375 ? 22.141 23.406 2.568 1 97.5 375 ASP A N 1
ATOM 2964 C CA . ASP A 1 375 ? 22.531 22 2.551 1 97.5 375 ASP A CA 1
ATOM 2965 C C . ASP A 1 375 ? 22.719 21.453 3.969 1 97.5 375 ASP A C 1
ATOM 2967 O O . ASP A 1 375 ? 22.234 20.375 4.293 1 97.5 375 ASP A O 1
ATOM 2971 N N . LYS A 1 376 ? 23.438 22.234 4.746 1 97.75 376 LYS A N 1
ATOM 2972 C CA . LYS A 1 376 ? 23.641 21.812 6.129 1 97.75 376 LYS A CA 1
ATOM 2973 C C . LYS A 1 376 ? 22.297 21.719 6.871 1 97.75 376 LYS A C 1
ATOM 2975 O O . LYS A 1 376 ? 22.109 20.812 7.691 1 97.75 376 LYS A O 1
ATOM 2980 N N . THR A 1 377 ? 21.422 22.672 6.621 1 98.19 377 THR A N 1
ATOM 2981 C CA . THR A 1 377 ? 20.094 22.656 7.219 1 98.19 377 THR A CA 1
ATOM 2982 C C . THR A 1 377 ? 19.328 21.406 6.805 1 98.19 377 THR A C 1
ATOM 2984 O O . THR A 1 377 ? 18.734 20.719 7.648 1 98.19 377 THR A O 1
ATOM 2987 N N . LEU A 1 378 ? 19.312 21.094 5.527 1 98.38 378 LEU A N 1
ATOM 2988 C CA . LEU A 1 378 ? 18.641 19.906 5.02 1 98.38 378 LEU A CA 1
ATOM 2989 C C . LEU A 1 378 ? 19.234 18.641 5.602 1 98.38 378 LEU A C 1
ATOM 2991 O O . LEU A 1 378 ? 18.516 17.703 5.941 1 98.38 378 LEU A O 1
ATOM 2995 N N . ASP A 1 379 ? 20.578 18.578 5.734 1 97.88 379 ASP A N 1
ATOM 2996 C CA . ASP A 1 379 ? 21.234 17.438 6.363 1 97.88 379 ASP A CA 1
ATOM 2997 C C . ASP A 1 379 ? 20.703 17.219 7.785 1 97.88 379 ASP A C 1
ATOM 2999 O O . ASP A 1 379 ? 20.422 16.094 8.188 1 97.88 379 ASP A O 1
ATOM 3003 N N . THR A 1 380 ? 20.594 18.312 8.5 1 97.88 380 THR A N 1
ATOM 3004 C CA . THR A 1 380 ? 20.109 18.25 9.875 1 97.88 380 THR A CA 1
ATOM 3005 C C . THR A 1 380 ? 18.672 17.734 9.93 1 97.88 380 THR A C 1
ATOM 3007 O O . THR A 1 380 ? 18.344 16.875 10.742 1 97.88 380 THR A O 1
ATOM 3010 N N . ILE A 1 381 ? 17.875 18.234 9.055 1 97.81 381 ILE A N 1
ATOM 3011 C CA . ILE A 1 381 ? 16.469 17.844 9.023 1 97.81 381 ILE A CA 1
ATOM 3012 C C . ILE A 1 381 ? 16.359 16.359 8.664 1 97.81 381 ILE A C 1
ATOM 3014 O O . ILE A 1 381 ? 15.609 15.625 9.297 1 97.81 381 ILE A O 1
ATOM 3018 N N . ILE A 1 382 ? 17.078 15.898 7.688 1 96.69 382 ILE A N 1
ATOM 3019 C CA . ILE A 1 382 ? 17.047 14.516 7.234 1 96.69 382 ILE A CA 1
ATOM 3020 C C . ILE A 1 382 ? 17.547 13.594 8.344 1 96.69 382 ILE A C 1
ATOM 3022 O O . ILE A 1 382 ? 17.016 12.5 8.539 1 96.69 382 ILE A O 1
ATOM 3026 N N . ASP A 1 383 ? 18.469 14.07 9.07 1 95.38 383 ASP A N 1
ATOM 3027 C CA . ASP A 1 383 ? 19.031 13.273 10.156 1 95.38 383 ASP A CA 1
ATOM 3028 C C . ASP A 1 383 ? 18.062 13.172 11.328 1 95.38 383 ASP A C 1
ATOM 3030 O O . ASP A 1 383 ? 17.922 12.102 11.93 1 95.38 383 ASP A O 1
ATOM 3034 N N . LYS A 1 384 ? 17.328 14.234 11.617 1 95.06 384 LYS A N 1
ATOM 3035 C CA . LYS A 1 384 ? 16.516 14.289 12.836 1 95.06 384 LYS A CA 1
ATOM 3036 C C . LYS A 1 384 ? 15.062 13.938 12.547 1 95.06 384 LYS A C 1
ATOM 3038 O O . LYS A 1 384 ? 14.391 13.312 13.367 1 95.06 384 LYS A O 1
ATOM 3043 N N . TYR A 1 385 ? 14.609 14.445 11.383 1 94.19 385 TYR A N 1
ATOM 3044 C CA . TYR A 1 385 ? 13.18 14.406 11.07 1 94.19 385 TYR A CA 1
ATOM 3045 C C . TYR A 1 385 ? 12.945 13.922 9.648 1 94.19 385 TYR A C 1
ATOM 3047 O O . TYR A 1 385 ? 12.203 14.547 8.883 1 94.19 385 TYR A O 1
ATOM 3055 N N . ASP A 1 386 ? 13.5 12.844 9.266 1 92.25 386 ASP A N 1
ATOM 3056 C CA . ASP A 1 386 ? 13.398 12.414 7.879 1 92.25 386 ASP A CA 1
ATOM 3057 C C . ASP A 1 386 ? 11.945 12.086 7.516 1 92.25 386 ASP A C 1
ATOM 3059 O O . ASP A 1 386 ? 11.203 11.539 8.336 1 92.25 386 ASP A O 1
ATOM 3063 N N . ALA A 1 387 ? 11.531 12.516 6.328 1 95 387 ALA A N 1
ATOM 3064 C CA . ALA A 1 387 ? 10.281 12.141 5.676 1 95 387 ALA A CA 1
ATOM 3065 C C . ALA A 1 387 ? 9.078 12.695 6.438 1 95 387 ALA A C 1
ATOM 3067 O O . ALA A 1 387 ? 8.172 11.953 6.809 1 95 387 ALA A O 1
ATOM 3068 N N . PRO A 1 388 ? 9.039 14.023 6.586 1 97.44 388 PRO A N 1
ATOM 3069 C CA . PRO A 1 388 ? 7.844 14.617 7.188 1 97.44 388 PRO A CA 1
ATOM 3070 C C . PRO A 1 388 ? 6.59 14.398 6.352 1 97.44 388 PRO A C 1
ATOM 3072 O O . PRO A 1 388 ? 6.68 13.969 5.195 1 97.44 388 PRO A O 1
ATOM 3075 N N . LEU A 1 389 ? 5.43 14.648 6.926 1 97.75 389 LEU A N 1
ATOM 3076 C CA . LEU A 1 389 ? 4.164 14.477 6.223 1 97.75 389 LEU A CA 1
ATOM 3077 C C . LEU A 1 389 ? 4.031 15.492 5.094 1 97.75 389 LEU A C 1
ATOM 3079 O O . LEU A 1 389 ? 3.496 15.18 4.027 1 97.75 389 LEU A O 1
ATOM 3083 N N . VAL A 1 390 ? 4.484 16.719 5.41 1 98.06 390 VAL A N 1
ATOM 3084 C CA . VAL A 1 390 ? 4.438 17.781 4.41 1 98.06 390 VAL A CA 1
ATOM 3085 C C . VAL A 1 390 ? 5.637 18.703 4.586 1 98.06 390 VAL A C 1
ATOM 3087 O O . VAL A 1 390 ? 6.219 18.781 5.668 1 98.06 390 VAL A O 1
ATOM 3090 N N . GLN A 1 391 ? 6.074 19.297 3.535 1 98.38 391 GLN A N 1
ATOM 3091 C CA . GLN A 1 391 ? 7.043 20.391 3.598 1 98.38 391 GLN A CA 1
ATOM 3092 C C . GLN A 1 391 ? 6.512 21.625 2.893 1 98.38 391 GLN A C 1
ATOM 3094 O O . GLN A 1 391 ? 5.762 21.531 1.919 1 98.38 391 GLN A O 1
ATOM 3099 N N . TYR A 1 392 ? 6.828 22.75 3.375 1 98.75 392 TYR A N 1
ATOM 3100 C CA . TYR A 1 392 ? 6.406 24.031 2.834 1 98.75 392 TYR A CA 1
ATOM 3101 C C . TYR A 1 392 ? 7.605 24.859 2.385 1 98.75 392 TYR A C 1
ATOM 3103 O O . TYR A 1 392 ? 8.609 24.938 3.094 1 98.75 392 TYR A O 1
ATOM 3111 N N . ILE A 1 393 ? 7.492 25.438 1.178 1 98.81 393 ILE A N 1
ATOM 3112 C CA . ILE A 1 393 ? 8.617 26.188 0.629 1 98.81 393 ILE A CA 1
ATOM 3113 C C . ILE A 1 393 ? 8.156 27.578 0.191 1 98.81 393 ILE A C 1
ATOM 3115 O O . ILE A 1 393 ? 7.25 27.703 -0.632 1 98.81 393 ILE A O 1
ATOM 3119 N N . PHE A 1 394 ? 8.734 28.547 0.764 1 98.69 394 PHE A N 1
ATOM 3120 C CA . PHE A 1 394 ? 8.609 29.922 0.314 1 98.69 394 PHE A CA 1
ATOM 3121 C C . PHE A 1 394 ? 9.922 30.422 -0.289 1 98.69 394 PHE A C 1
ATOM 3123 O O . PHE A 1 394 ? 10.852 30.75 0.438 1 98.69 394 PHE A O 1
ATOM 3130 N N . SER A 1 395 ? 10.008 30.438 -1.585 1 98.19 395 SER A N 1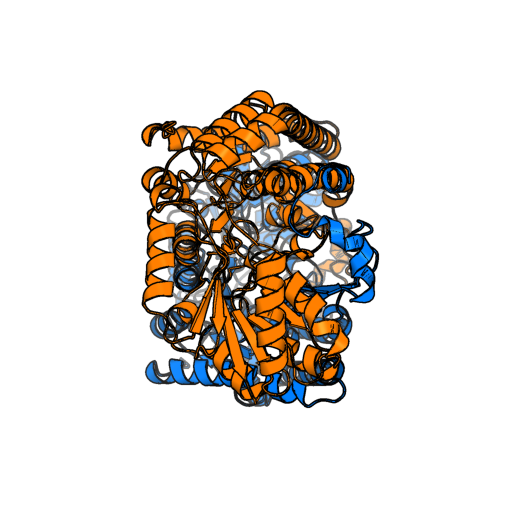
ATOM 3131 C CA . SER A 1 395 ? 11.188 30.828 -2.346 1 98.19 395 SER A CA 1
ATOM 3132 C C . SER A 1 395 ? 10.812 31.453 -3.684 1 98.19 395 SER A C 1
ATOM 3134 O O . SER A 1 395 ? 9.781 31.109 -4.266 1 98.19 395 SER A O 1
ATOM 3136 N N . SER A 1 396 ? 11.602 32.375 -4.145 1 96.31 396 SER A N 1
ATOM 3137 C CA . SER A 1 396 ? 11.43 32.969 -5.473 1 96.31 396 SER A CA 1
ATOM 3138 C C . SER A 1 396 ? 12.375 32.312 -6.48 1 96.31 396 SER A C 1
ATOM 3140 O O . SER A 1 396 ? 12.445 32.75 -7.633 1 96.31 396 SER A O 1
ATOM 3142 N N . SER A 1 397 ? 13.117 31.344 -6 1 96.56 397 SER A N 1
ATOM 3143 C CA . SER A 1 397 ? 14.102 30.656 -6.832 1 96.56 397 SER A CA 1
ATOM 3144 C C . SER A 1 397 ? 13.656 29.234 -7.156 1 96.56 397 SER A C 1
ATOM 3146 O O . SER A 1 397 ? 13.578 28.391 -6.266 1 96.56 397 SER A O 1
ATOM 3148 N N . LYS A 1 398 ? 13.477 29.031 -8.453 1 94.94 398 LYS A N 1
ATOM 3149 C CA . LYS A 1 398 ? 13.117 27.688 -8.891 1 94.94 398 LYS A CA 1
ATOM 3150 C C . LYS A 1 398 ? 14.211 26.672 -8.523 1 94.94 398 LYS A C 1
ATOM 3152 O O . LYS A 1 398 ? 13.914 25.516 -8.219 1 94.94 398 LYS A O 1
ATOM 3157 N N . SER A 1 399 ? 15.43 27.141 -8.547 1 95.25 399 SER A N 1
ATOM 3158 C CA . SER A 1 399 ? 16.562 26.266 -8.219 1 95.25 399 SER A CA 1
ATOM 3159 C C . SER A 1 399 ? 16.531 25.859 -6.746 1 95.25 399 SER A C 1
ATOM 3161 O O . SER A 1 399 ? 16.812 24.719 -6.41 1 95.25 399 SER A O 1
ATOM 3163 N N . GLU A 1 400 ? 16.203 26.828 -5.836 1 96.69 400 GLU A N 1
ATOM 3164 C CA . GLU A 1 400 ? 16.094 26.516 -4.414 1 96.69 400 GLU A CA 1
ATOM 3165 C C . GLU A 1 400 ? 14.961 25.531 -4.148 1 96.69 400 GLU A C 1
ATOM 3167 O O . GLU A 1 400 ? 15.109 24.594 -3.357 1 96.69 400 GLU A O 1
ATOM 3172 N N . ILE A 1 401 ? 13.852 25.781 -4.801 1 97.56 401 ILE A N 1
ATOM 3173 C CA . ILE A 1 401 ? 12.68 24.906 -4.648 1 97.56 401 ILE A CA 1
ATOM 3174 C C . ILE A 1 401 ? 13.031 23.484 -5.074 1 97.56 401 ILE A C 1
ATOM 3176 O O . ILE A 1 401 ? 12.805 22.531 -4.324 1 97.56 401 ILE A O 1
ATOM 3180 N N . SER A 1 402 ? 13.641 23.359 -6.25 1 96.38 402 SER A N 1
ATOM 3181 C CA . SER A 1 402 ? 14.031 22.047 -6.766 1 96.38 402 SER A CA 1
ATOM 3182 C C . SER A 1 402 ? 15.039 21.375 -5.84 1 96.38 402 SER A C 1
ATOM 3184 O O . SER A 1 402 ? 14.984 20.156 -5.629 1 96.38 402 SER A O 1
ATOM 3186 N N . HIS A 1 403 ? 15.961 22.188 -5.344 1 97.12 403 HIS A N 1
ATOM 3187 C CA . HIS A 1 403 ? 16.984 21.688 -4.438 1 97.12 403 HIS A CA 1
ATOM 3188 C C . HIS A 1 403 ? 16.359 21.047 -3.199 1 97.12 403 HIS A C 1
ATOM 3190 O O . HIS A 1 403 ? 16.703 19.922 -2.83 1 97.12 403 HIS A O 1
ATOM 3196 N N . ILE A 1 404 ? 15.438 21.734 -2.559 1 98.31 404 ILE A N 1
ATOM 3197 C CA . ILE A 1 404 ? 14.781 21.234 -1.351 1 98.31 404 ILE A CA 1
ATOM 3198 C C . ILE A 1 404 ? 13.961 20 -1.676 1 98.31 404 ILE A C 1
ATOM 3200 O O . ILE A 1 404 ? 14.039 18.984 -0.965 1 98.31 404 ILE A O 1
ATOM 3204 N N . LEU A 1 405 ? 13.234 20 -2.781 1 97.25 405 LEU A N 1
ATOM 3205 C CA . LEU A 1 405 ? 12.367 18.906 -3.193 1 97.25 405 LEU A CA 1
ATOM 3206 C C . LEU A 1 405 ? 13.188 17.656 -3.471 1 97.25 405 LEU A C 1
ATOM 3208 O O . LEU A 1 405 ? 12.734 16.531 -3.184 1 97.25 405 LEU A O 1
ATOM 3212 N N . MET A 1 406 ? 14.336 17.812 -3.994 1 96.62 406 MET A N 1
ATOM 3213 C CA . MET A 1 406 ? 15.18 16.672 -4.352 1 96.62 406 MET A CA 1
ATOM 3214 C C . MET A 1 406 ? 15.797 16.031 -3.109 1 96.62 406 MET A C 1
ATOM 3216 O O . MET A 1 406 ? 15.953 14.812 -3.041 1 96.62 406 MET A O 1
ATOM 3220 N N . ARG A 1 407 ? 16.062 16.859 -2.15 1 97.62 407 ARG A N 1
ATOM 3221 C CA . ARG A 1 407 ? 16.797 16.406 -0.978 1 97.62 407 ARG A CA 1
ATOM 3222 C C . ARG A 1 407 ? 15.859 15.828 0.08 1 97.62 407 ARG A C 1
ATOM 3224 O O . ARG A 1 407 ? 16.172 14.82 0.711 1 97.62 407 ARG A O 1
ATOM 3231 N N . LEU A 1 408 ? 14.758 16.484 0.263 1 97.62 408 LEU A N 1
ATOM 3232 C CA . LEU A 1 408 ? 13.875 16.109 1.366 1 97.62 408 LEU A CA 1
ATOM 3233 C C . LEU A 1 408 ? 12.633 15.391 0.854 1 97.62 408 LEU A C 1
ATOM 3235 O O . LEU A 1 408 ? 11.805 15.984 0.161 1 97.62 408 LEU A O 1
ATOM 3239 N N . ARG A 1 409 ? 12.547 14.094 1.19 1 96.5 409 ARG A N 1
ATOM 3240 C CA . ARG A 1 409 ? 11.328 13.336 0.91 1 96.5 409 ARG A CA 1
ATOM 3241 C C . ARG A 1 409 ? 10.219 13.711 1.888 1 96.5 409 ARG A C 1
ATOM 3243 O O . ARG A 1 409 ? 10.469 13.867 3.086 1 96.5 409 ARG A O 1
ATOM 3250 N N . SER A 1 410 ? 9.023 13.914 1.392 1 97.94 410 SER A N 1
ATOM 3251 C CA . SER A 1 410 ? 7.855 14.203 2.217 1 97.94 410 SER A CA 1
ATOM 3252 C C . SER A 1 410 ? 6.594 13.586 1.621 1 97.94 410 SER A C 1
ATOM 3254 O O . SER A 1 410 ? 6.594 13.164 0.463 1 97.94 410 SER A O 1
ATOM 3256 N N . GLY A 1 411 ? 5.578 13.461 2.439 1 97.38 411 GLY A N 1
ATOM 3257 C CA . GLY A 1 411 ? 4.293 13.031 1.906 1 97.38 411 GLY A CA 1
ATOM 3258 C C . GLY A 1 411 ? 3.752 13.969 0.838 1 97.38 411 GLY A C 1
ATOM 3259 O O . GLY A 1 411 ? 3.398 13.523 -0.257 1 97.38 411 GLY A O 1
ATOM 3260 N N . ASP A 1 412 ? 3.76 15.289 1.154 1 97.56 412 ASP A N 1
ATOM 3261 C CA . ASP A 1 412 ? 3.318 16.328 0.229 1 97.56 412 ASP A CA 1
ATOM 3262 C C . ASP A 1 412 ? 4.211 17.562 0.324 1 97.56 412 ASP A C 1
ATOM 3264 O O . ASP A 1 412 ? 5.074 17.641 1.2 1 97.56 412 ASP A O 1
ATOM 3268 N N . CYS A 1 413 ? 3.982 18.469 -0.633 1 98.06 413 CYS A N 1
ATOM 3269 C CA . CYS A 1 413 ? 4.703 19.734 -0.616 1 98.06 413 CYS A CA 1
ATOM 3270 C C . CYS A 1 413 ? 3.814 20.875 -1.111 1 98.06 413 CYS A C 1
ATOM 3272 O O . CYS A 1 413 ? 3.072 20.719 -2.08 1 98.06 413 CYS A O 1
ATOM 3274 N N . ILE A 1 414 ? 3.91 21.953 -0.461 1 97.69 414 ILE A N 1
ATOM 3275 C CA . ILE A 1 414 ? 3.234 23.172 -0.891 1 97.69 414 ILE A CA 1
ATOM 3276 C C . ILE A 1 414 ? 4.254 24.297 -1.054 1 97.69 414 ILE A C 1
ATOM 3278 O O . ILE A 1 414 ? 5.074 24.531 -0.166 1 97.69 414 ILE A O 1
ATOM 3282 N N . ILE A 1 415 ? 4.203 24.938 -2.162 1 97.75 415 ILE A N 1
ATOM 3283 C CA . ILE A 1 415 ? 5.062 26.078 -2.461 1 97.75 415 ILE A CA 1
ATOM 3284 C C . ILE A 1 415 ? 4.242 27.359 -2.432 1 97.75 415 ILE A C 1
ATOM 3286 O O . ILE A 1 415 ? 3.291 27.516 -3.201 1 97.75 415 ILE A O 1
ATOM 3290 N N . GLY A 1 416 ? 4.523 28.203 -1.456 1 96.56 416 GLY A N 1
ATOM 3291 C CA . GLY A 1 416 ? 3.92 29.531 -1.421 1 96.56 416 GLY A CA 1
ATOM 3292 C C . GLY A 1 416 ? 2.67 29.594 -0.561 1 96.56 416 GLY A C 1
ATOM 3293 O O . GLY A 1 416 ? 1.969 30.609 -0.551 1 96.56 416 GLY A O 1
ATOM 3294 N N . ASP A 1 417 ? 2.34 28.547 0.096 1 96.06 417 ASP A N 1
ATOM 3295 C CA . ASP A 1 417 ? 1.188 28.5 0.992 1 96.06 417 ASP A CA 1
ATOM 3296 C C . ASP A 1 417 ? 1.322 27.359 2.002 1 96.06 417 ASP A C 1
ATOM 3298 O O . ASP A 1 417 ? 2.393 26.766 2.131 1 96.06 417 ASP A O 1
ATOM 3302 N N . THR A 1 418 ? 0.302 27.203 2.82 1 96 418 THR A N 1
ATOM 3303 C CA . THR A 1 418 ? 0.299 26.109 3.785 1 96 418 THR A CA 1
ATOM 3304 C C . THR A 1 418 ? -1.089 25.484 3.889 1 96 418 THR A C 1
ATOM 3306 O O . THR A 1 418 ? -2.084 26.094 3.5 1 96 418 THR A O 1
ATOM 3309 N N . LEU A 1 419 ? -1.18 24.219 4.266 1 92.19 419 LEU A N 1
ATOM 3310 C CA . LEU A 1 419 ? -2.334 23.484 4.789 1 92.19 419 LEU A CA 1
ATOM 3311 C C . LEU A 1 419 ? -3.309 23.141 3.668 1 92.19 419 LEU A C 1
ATOM 3313 O O . LEU A 1 419 ? -3.846 22.031 3.627 1 92.19 419 LEU A O 1
ATOM 3317 N N . ILE A 1 420 ? -3.459 23.906 2.633 1 89 420 ILE A N 1
ATOM 3318 C CA . ILE A 1 420 ? -4.66 23.938 1.804 1 89 420 ILE A CA 1
ATOM 3319 C C . ILE A 1 420 ? -4.637 22.766 0.828 1 89 420 ILE A C 1
ATOM 3321 O O . ILE A 1 420 ? -5.668 22.406 0.257 1 89 420 ILE A O 1
ATOM 3325 N N . HIS A 1 421 ? -3.506 22.141 0.697 1 89.69 421 HIS A N 1
ATOM 3326 C CA . HIS A 1 421 ? -3.371 21.062 -0.282 1 89.69 421 HIS A CA 1
ATOM 3327 C C . HIS A 1 421 ? -4.234 19.875 0.09 1 89.69 421 HIS A C 1
ATOM 3329 O O . HIS A 1 421 ? -4.602 19.062 -0.775 1 89.69 421 HIS A O 1
ATOM 3335 N N . VAL A 1 422 ? -4.59 19.672 1.317 1 90.19 422 VAL A N 1
ATOM 3336 C CA . VAL A 1 422 ? -5.383 18.547 1.784 1 90.19 422 VAL A CA 1
ATOM 3337 C C . VAL A 1 422 ? -6.805 18.641 1.239 1 90.19 422 VAL A C 1
ATOM 3339 O O . VAL A 1 422 ? -7.559 17.672 1.262 1 90.19 422 VAL A O 1
ATOM 3342 N N . GLY A 1 423 ? -7.137 19.844 0.751 1 89.56 423 GLY A N 1
ATOM 3343 C CA . GLY A 1 423 ? -8.469 20.062 0.206 1 89.56 423 GLY A CA 1
ATOM 3344 C C . GLY A 1 423 ? -8.57 19.734 -1.272 1 89.56 423 GLY A C 1
ATOM 3345 O O . GLY A 1 423 ? -9.656 19.766 -1.848 1 89.56 423 GLY A O 1
ATOM 3346 N N . ILE A 1 424 ? -7.43 19.375 -1.872 1 90.31 424 ILE A N 1
ATOM 3347 C CA . ILE A 1 424 ? -7.453 19.016 -3.285 1 90.31 424 ILE A CA 1
ATOM 3348 C C . ILE A 1 424 ? -8.156 17.672 -3.467 1 90.31 424 ILE A C 1
ATOM 3350 O O . ILE A 1 424 ? -7.715 16.672 -2.916 1 90.31 424 ILE A O 1
ATOM 3354 N N . LYS A 1 425 ? -9.148 17.609 -4.219 1 87.19 425 LYS A N 1
ATOM 3355 C CA . LYS A 1 425 ? -10.07 16.469 -4.266 1 87.19 425 LYS A CA 1
ATOM 3356 C C . LYS A 1 425 ? -9.414 15.258 -4.93 1 87.19 425 LYS A C 1
ATOM 3358 O O . LYS A 1 425 ? -9.609 14.125 -4.484 1 87.19 425 LYS A O 1
ATOM 3363 N N . ASP A 1 426 ? -8.688 15.516 -5.98 1 90.75 426 ASP A N 1
ATOM 3364 C CA . ASP A 1 426 ? -8.227 14.391 -6.777 1 90.75 426 ASP A CA 1
ATOM 3365 C C . ASP A 1 426 ? -6.707 14.273 -6.746 1 90.75 426 ASP A C 1
ATOM 3367 O O . ASP A 1 426 ? -6.066 14.109 -7.789 1 90.75 426 ASP A O 1
ATOM 3371 N N . SER A 1 427 ? -6.133 14.414 -5.562 1 94.12 427 SER A N 1
ATOM 3372 C CA . SER A 1 427 ? -4.699 14.211 -5.363 1 94.12 427 SER A CA 1
ATOM 3373 C C . SER A 1 427 ? -4.434 13.281 -4.184 1 94.12 427 SER A C 1
ATOM 3375 O O . SER A 1 427 ? -5.223 13.227 -3.238 1 94.12 427 SER A O 1
ATOM 3377 N N . PRO A 1 428 ? -3.355 12.523 -4.344 1 96 428 PRO A N 1
ATOM 3378 C CA . PRO A 1 428 ? -3.021 11.641 -3.221 1 96 428 PRO A CA 1
ATOM 3379 C C . PRO A 1 428 ? -2.555 12.414 -1.988 1 96 428 PRO A C 1
ATOM 3381 O O . PRO A 1 428 ? -1.794 13.375 -2.109 1 96 428 PRO A O 1
ATOM 3384 N N . PHE A 1 429 ? -3.084 12.055 -0.896 1 96.38 429 PHE A N 1
ATOM 3385 C CA . PHE A 1 429 ? -2.639 12.539 0.406 1 96.38 429 PHE A CA 1
ATOM 3386 C C . PHE A 1 429 ? -2.195 11.383 1.289 1 96.38 429 PHE A C 1
ATOM 3388 O O . PHE A 1 429 ? -2.969 10.453 1.547 1 96.38 429 PHE A O 1
ATOM 3395 N N . GLY A 1 430 ? -0.974 11.328 1.688 1 95 430 GLY A N 1
ATOM 3396 C CA . GLY A 1 430 ? -0.413 10.273 2.527 1 95 430 GLY A CA 1
ATOM 3397 C C . GLY A 1 430 ? 1.03 10.531 2.916 1 95 430 GLY A C 1
ATOM 3398 O O . GLY A 1 430 ? 1.684 11.414 2.354 1 95 430 GLY A O 1
ATOM 3399 N N . GLY A 1 431 ? 1.481 9.812 3.887 1 95.69 431 GLY A N 1
ATOM 3400 C CA . GLY A 1 431 ? 2.822 10 4.418 1 95.69 431 GLY A CA 1
ATOM 3401 C C . GLY A 1 431 ? 3.855 9.109 3.762 1 95.69 431 GLY A C 1
ATOM 3402 O O . GLY A 1 431 ? 3.533 8.336 2.857 1 95.69 431 GLY A O 1
ATOM 3403 N N . ILE A 1 432 ? 5.051 9.297 4.164 1 96.12 432 ILE A N 1
ATOM 3404 C CA . ILE A 1 432 ? 6.211 8.5 3.773 1 96.12 432 ILE A CA 1
ATOM 3405 C C . ILE A 1 432 ? 7.137 8.32 4.973 1 96.12 432 ILE A C 1
ATOM 3407 O O . ILE A 1 432 ? 7.348 9.25 5.75 1 96.12 432 ILE A O 1
ATOM 3411 N N . GLY A 1 433 ? 7.609 7.102 5.145 1 93.94 433 GLY A N 1
ATOM 3412 C CA . GLY A 1 433 ? 8.469 6.859 6.293 1 93.94 433 GLY A CA 1
ATOM 3413 C C . GLY A 1 433 ? 7.746 7.016 7.617 1 93.94 433 GLY A C 1
ATOM 3414 O O . GLY A 1 433 ? 6.68 6.438 7.824 1 93.94 433 GLY A O 1
ATOM 3415 N N . HIS A 1 434 ? 8.266 7.852 8.414 1 93.62 434 HIS A N 1
ATOM 3416 C CA . HIS A 1 434 ? 7.758 8.023 9.773 1 93.62 434 HIS A CA 1
ATOM 3417 C C . HIS A 1 434 ? 6.383 8.688 9.766 1 93.62 434 HIS A C 1
ATOM 3419 O O . HIS A 1 434 ? 5.625 8.562 10.727 1 93.62 434 HIS A O 1
ATOM 3425 N N . SER A 1 435 ? 6.113 9.352 8.68 1 96.81 435 SER A N 1
ATOM 3426 C CA . SER A 1 435 ? 4.816 10.016 8.586 1 96.81 435 SER A CA 1
ATOM 3427 C C . SER A 1 435 ? 3.75 9.078 8.031 1 96.81 435 SER A C 1
ATOM 3429 O O . SER A 1 435 ? 2.611 9.492 7.805 1 96.81 435 SER A O 1
ATOM 3431 N N . GLY A 1 436 ? 4.09 7.809 7.801 1 97.19 436 GLY A N 1
ATOM 3432 C CA . GLY A 1 436 ? 3.102 6.805 7.438 1 97.19 436 GLY A CA 1
ATOM 3433 C C . GLY A 1 436 ? 3.234 6.332 6 1 97.19 436 GLY A C 1
ATOM 3434 O O . GLY A 1 436 ? 4.273 6.531 5.371 1 97.19 436 GLY A O 1
ATOM 3435 N N . TYR A 1 437 ? 2.254 5.566 5.543 1 97.44 437 TYR A N 1
ATOM 3436 C CA . TYR A 1 437 ? 2.227 5.086 4.164 1 97.44 437 TYR A CA 1
ATOM 3437 C C . TYR A 1 437 ? 0.796 4.812 3.711 1 97.44 437 TYR A C 1
ATOM 3439 O O . TYR A 1 437 ? -0.103 4.648 4.539 1 97.44 437 TYR A O 1
ATOM 3447 N N . GLY A 1 438 ? 0.608 4.703 2.354 1 95.75 438 GLY A N 1
ATOM 3448 C CA . GLY A 1 438 ? -0.708 4.723 1.736 1 95.75 438 GLY A CA 1
ATOM 3449 C C . GLY A 1 438 ? -1.233 6.125 1.499 1 95.75 438 GLY A C 1
ATOM 3450 O O . GLY A 1 438 ? -0.61 7.105 1.912 1 95.75 438 GLY A O 1
ATOM 3451 N N . ASN A 1 439 ? -2.174 6.258 0.743 1 94.69 439 ASN A N 1
ATOM 3452 C CA . ASN A 1 439 ? -2.777 7.559 0.48 1 94.69 439 ASN A CA 1
ATOM 3453 C C . ASN A 1 439 ? -4.281 7.441 0.236 1 94.69 439 ASN A C 1
ATOM 3455 O O . ASN A 1 439 ? -4.812 6.336 0.132 1 94.69 439 ASN A O 1
ATOM 3459 N N . TYR A 1 440 ? -4.902 8.492 0.296 1 92.56 440 TYR A N 1
ATOM 3460 C CA . TYR A 1 440 ? -6.32 8.586 -0.039 1 92.56 440 TYR A CA 1
ATOM 3461 C C . TYR A 1 440 ? -6.656 9.961 -0.609 1 92.56 440 TYR A C 1
ATOM 3463 O O . TYR A 1 440 ? -5.766 10.797 -0.805 1 92.56 440 TYR A O 1
ATOM 3471 N N . GLY A 1 441 ? -7.934 10.227 -0.946 1 91.5 441 GLY A N 1
ATOM 3472 C CA . GLY A 1 441 ? -8.391 11.398 -1.683 1 91.5 441 GLY A CA 1
ATOM 3473 C C . GLY A 1 441 ? -8.898 11.062 -3.072 1 91.5 441 GLY A C 1
ATOM 3474 O O . GLY A 1 441 ? -8.172 10.508 -3.893 1 91.5 441 GLY A O 1
ATOM 3475 N N . GLY A 1 442 ? -10.125 11.461 -3.32 1 94.19 442 GLY A N 1
ATOM 3476 C CA . GLY A 1 442 ? -10.695 11.141 -4.617 1 94.19 442 GLY A CA 1
ATOM 3477 C C . GLY A 1 442 ? -10.539 9.68 -4.992 1 94.19 442 GLY A C 1
ATOM 3478 O O . GLY A 1 442 ? -10.906 8.789 -4.223 1 94.19 442 GLY A O 1
ATOM 3479 N N . ILE A 1 443 ? -9.922 9.477 -6.145 1 96.56 443 ILE A N 1
ATOM 3480 C CA . ILE A 1 443 ? -9.773 8.117 -6.656 1 96.56 443 ILE A CA 1
ATOM 3481 C C . ILE A 1 443 ? -8.797 7.344 -5.777 1 96.56 443 ILE A C 1
ATOM 3483 O O . ILE A 1 443 ? -8.906 6.121 -5.645 1 96.56 443 ILE A O 1
ATOM 3487 N N . TYR A 1 444 ? -7.859 8.031 -5.168 1 96.56 444 TYR A N 1
ATOM 3488 C CA . TYR A 1 444 ? -6.883 7.367 -4.316 1 96.56 444 TYR A CA 1
ATOM 3489 C C . TYR A 1 444 ? -7.547 6.785 -3.074 1 96.56 444 TYR A C 1
ATOM 3491 O O . TYR A 1 444 ? -7.133 5.738 -2.574 1 96.56 444 TYR A O 1
ATOM 3499 N N . GLY A 1 445 ? -8.555 7.523 -2.566 1 97.62 445 GLY A N 1
ATOM 3500 C CA . GLY A 1 445 ? -9.344 6.965 -1.479 1 97.62 445 GLY A CA 1
ATOM 3501 C C . GLY A 1 445 ? -10.109 5.719 -1.878 1 97.62 445 GLY A C 1
ATOM 3502 O O . GLY A 1 445 ? -10.18 4.754 -1.115 1 97.62 445 GLY A O 1
ATOM 3503 N N . PHE A 1 446 ? -10.734 5.781 -3.117 1 98.44 446 PHE A N 1
ATOM 3504 C CA . PHE A 1 446 ? -11.391 4.605 -3.676 1 98.44 446 PHE A CA 1
ATOM 3505 C C . PHE A 1 446 ? -10.414 3.445 -3.803 1 98.44 446 PHE A C 1
ATOM 3507 O O . PHE A 1 446 ? -10.711 2.322 -3.391 1 98.44 446 PHE A O 1
ATOM 3514 N N . ASN A 1 447 ? -9.242 3.701 -4.254 1 97.75 447 ASN A N 1
ATOM 3515 C CA . ASN A 1 447 ? -8.219 2.688 -4.477 1 97.75 447 ASN A CA 1
ATOM 3516 C C . ASN A 1 447 ? -7.719 2.1 -3.162 1 97.75 447 ASN A C 1
ATOM 3518 O O . ASN A 1 447 ? -7.363 0.921 -3.102 1 97.75 447 ASN A O 1
ATOM 3522 N N . ALA A 1 448 ? -7.625 2.895 -2.119 1 97.69 448 ALA A N 1
ATOM 3523 C CA . ALA A 1 448 ? -7.172 2.408 -0.818 1 97.69 448 ALA A CA 1
ATOM 3524 C C . ALA A 1 448 ? -8.07 1.281 -0.312 1 97.69 448 ALA A C 1
ATOM 3526 O O . ALA A 1 448 ? -7.605 0.374 0.382 1 97.69 448 ALA A O 1
ATOM 3527 N N . PHE A 1 449 ? -9.328 1.334 -0.733 1 98.62 449 PHE A N 1
ATOM 3528 C CA . PHE A 1 449 ? -10.297 0.388 -0.188 1 98.62 449 PHE A CA 1
ATOM 3529 C C . PHE A 1 449 ? -10.672 -0.662 -1.228 1 98.62 449 PHE A C 1
ATOM 3531 O O . PHE A 1 449 ? -11.664 -1.372 -1.07 1 98.62 449 PHE A O 1
ATOM 3538 N N . THR A 1 450 ? -9.898 -0.741 -2.285 1 98.31 450 THR A N 1
ATOM 3539 C CA . THR A 1 450 ? -10.109 -1.762 -3.305 1 98.31 450 THR A CA 1
ATOM 3540 C C . THR A 1 450 ? -8.805 -2.479 -3.633 1 98.31 450 THR A C 1
ATOM 3542 O O . THR A 1 450 ? -7.727 -2.01 -3.264 1 98.31 450 THR A O 1
ATOM 3545 N N . HIS A 1 451 ? -8.922 -3.639 -4.168 1 97.62 451 HIS A N 1
ATOM 3546 C CA . HIS A 1 451 ? -7.82 -4.41 -4.738 1 97.62 451 HIS A CA 1
ATOM 3547 C C . HIS A 1 451 ? -7.934 -4.488 -6.258 1 97.62 451 HIS A C 1
ATOM 3549 O O . HIS A 1 451 ? -9.016 -4.75 -6.793 1 97.62 451 HIS A O 1
ATOM 3555 N N . GLU A 1 452 ? -6.867 -4.188 -6.945 1 97.06 452 GLU A N 1
ATOM 3556 C CA . GLU A 1 452 ? -6.844 -4.336 -8.398 1 97.06 452 GLU A CA 1
ATOM 3557 C C . GLU A 1 452 ? -6.609 -5.785 -8.805 1 97.06 452 GLU A C 1
ATOM 3559 O O . GLU A 1 452 ? -5.539 -6.344 -8.547 1 97.06 452 GLU A O 1
ATOM 3564 N N . ARG A 1 453 ? -7.543 -6.379 -9.422 1 97.12 453 ARG A N 1
ATOM 3565 C CA . ARG A 1 453 ? -7.473 -7.766 -9.875 1 97.12 453 ARG A CA 1
ATOM 3566 C C . ARG A 1 453 ? -7.371 -7.844 -11.398 1 97.12 453 ARG A C 1
ATOM 3568 O O . ARG A 1 453 ? -8.227 -7.316 -12.109 1 97.12 453 ARG A O 1
ATOM 3575 N N . THR A 1 454 ? -6.355 -8.469 -11.883 1 97.19 454 THR A N 1
ATOM 3576 C CA . THR A 1 454 ? -6.238 -8.758 -13.312 1 97.19 454 THR A CA 1
ATOM 3577 C C . THR A 1 454 ? -7.121 -9.945 -13.695 1 97.19 454 THR A C 1
ATOM 3579 O O . THR A 1 454 ? -7.082 -10.992 -13.047 1 97.19 454 THR A O 1
ATOM 3582 N N . ILE A 1 455 ? -7.938 -9.727 -14.664 1 97 455 ILE A N 1
ATOM 3583 C CA . ILE A 1 455 ? -8.711 -10.797 -15.273 1 97 455 ILE A CA 1
ATOM 3584 C C . ILE A 1 455 ? -8.234 -11.031 -16.703 1 97 455 ILE A C 1
ATOM 3586 O O . ILE A 1 455 ? -8.305 -10.133 -17.547 1 97 455 ILE A O 1
ATOM 3590 N N . PHE A 1 456 ? -7.75 -12.156 -16.953 1 96.06 456 PHE A N 1
ATOM 3591 C CA . PHE A 1 456 ? -7.348 -12.539 -18.297 1 96.06 456 PHE A CA 1
ATOM 3592 C C . PHE A 1 456 ? -8.266 -13.625 -18.844 1 96.06 456 PHE A C 1
ATOM 3594 O O . PHE A 1 456 ? -8.531 -14.625 -18.172 1 96.06 456 PHE A O 1
ATOM 3601 N N . THR A 1 457 ? -8.789 -13.406 -19.969 1 94.62 457 THR A N 1
ATOM 3602 C CA . THR A 1 457 ? -9.617 -14.391 -20.641 1 94.62 457 THR A CA 1
ATOM 3603 C C . THR A 1 457 ? -8.938 -14.898 -21.922 1 94.62 457 THR A C 1
ATOM 3605 O O . THR A 1 457 ? -8.594 -14.109 -22.797 1 94.62 457 THR A O 1
ATOM 3608 N N . GLN A 1 458 ? -8.758 -16.156 -21.984 1 89.38 458 GLN A N 1
ATOM 3609 C CA . GLN A 1 458 ? -8.117 -16.797 -23.125 1 89.38 458 GLN A CA 1
ATOM 3610 C C . GLN A 1 458 ? -9.125 -17.594 -23.953 1 89.38 458 GLN A C 1
ATOM 3612 O O . GLN A 1 458 ? -9.758 -18.516 -23.453 1 89.38 458 GLN A O 1
ATOM 3617 N N . PRO A 1 459 ? -9.148 -17.328 -25.203 1 83.31 459 PRO A N 1
ATOM 3618 C CA . PRO A 1 459 ? -10.023 -18.141 -26.047 1 83.31 459 PRO A CA 1
ATOM 3619 C C . PRO A 1 459 ? -9.484 -19.562 -26.25 1 83.31 459 PRO A C 1
ATOM 3621 O O . PRO A 1 459 ? -8.266 -19.766 -26.312 1 83.31 459 PRO A O 1
ATOM 3624 N N . PHE A 1 460 ? -10.328 -20.547 -26.359 1 81.94 460 PHE A N 1
ATOM 3625 C CA . PHE A 1 460 ? -9.938 -21.953 -26.516 1 81.94 460 PHE A CA 1
ATOM 3626 C C . PHE A 1 460 ? -9.422 -22.219 -27.922 1 81.94 460 PHE A C 1
ATOM 3628 O O . PHE A 1 460 ? -8.641 -23.141 -28.141 1 81.94 460 PHE A O 1
ATOM 3635 N N . TRP A 1 461 ? -9.852 -21.391 -28.859 1 69.19 461 TRP A N 1
ATOM 3636 C CA . TRP A 1 461 ? -9.445 -21.656 -30.234 1 69.19 461 TRP A CA 1
ATOM 3637 C C . TRP A 1 461 ? -7.973 -21.312 -30.453 1 69.19 461 TRP A C 1
ATOM 3639 O O . TRP A 1 461 ? -7.379 -21.703 -31.453 1 69.19 461 TRP A O 1
ATOM 3649 N N . MET A 1 462 ? -7.285 -20.688 -29.531 1 63.09 462 MET A N 1
ATOM 3650 C CA . MET A 1 462 ? -5.898 -20.25 -29.625 1 63.09 462 MET A CA 1
ATOM 3651 C C . MET A 1 462 ? -4.938 -21.391 -29.312 1 63.09 462 MET A C 1
ATOM 3653 O O . MET A 1 462 ? -3.732 -21.172 -29.172 1 63.09 462 MET A O 1
ATOM 3657 N N . ASP A 1 463 ? -5.266 -22.484 -29.125 1 60.09 463 ASP A N 1
ATOM 3658 C CA . ASP A 1 463 ? -4.449 -23.625 -28.719 1 60.09 463 ASP A CA 1
ATOM 3659 C C . ASP A 1 463 ? -3.307 -23.859 -29.703 1 60.09 463 ASP A C 1
ATOM 3661 O O . ASP A 1 463 ? -2.221 -24.297 -29.312 1 60.09 463 ASP A O 1
ATOM 3665 N N . PHE A 1 464 ? -3.559 -23.547 -30.906 1 47.88 464 PHE A N 1
ATOM 3666 C CA . PHE A 1 464 ? -2.5 -23.797 -31.875 1 47.88 464 PHE A CA 1
ATOM 3667 C C . PHE A 1 464 ? -1.296 -22.906 -31.594 1 47.88 464 PHE A C 1
ATOM 3669 O O . PHE A 1 464 ? -0.153 -23.359 -31.656 1 47.88 464 PHE A O 1
ATOM 3676 N N . VAL A 1 465 ? -1.533 -21.688 -31.172 1 50.16 465 VAL A N 1
ATOM 3677 C CA . VAL A 1 465 ? -0.462 -20.719 -30.938 1 50.16 465 VAL A CA 1
ATOM 3678 C C . VAL A 1 465 ? 0.218 -21.016 -29.609 1 50.16 465 VAL A C 1
ATOM 3680 O O . VAL A 1 465 ? 1.409 -20.75 -29.438 1 50.16 465 VAL A O 1
ATOM 3683 N N . LEU A 1 466 ? -0.473 -21.797 -28.734 1 57.44 466 LEU A N 1
ATOM 3684 C CA . LEU A 1 466 ? -0.004 -22.047 -27.375 1 57.44 466 LEU A CA 1
ATOM 3685 C C . LEU A 1 466 ? 0.728 -23.375 -27.281 1 57.44 466 LEU A C 1
ATOM 3687 O O . LEU A 1 466 ? 1.322 -23.703 -26.25 1 57.44 466 LEU A O 1
ATOM 3691 N N . SER A 1 467 ? 0.706 -24.156 -28.328 1 50.25 467 SER A N 1
ATOM 3692 C CA . SER A 1 467 ? 1.256 -25.516 -28.312 1 50.25 467 SER A CA 1
ATOM 3693 C C . SER A 1 467 ? 2.727 -25.5 -27.906 1 50.25 467 SER A C 1
ATOM 3695 O O . SER A 1 467 ? 3.238 -26.5 -27.406 1 50.25 467 SER A O 1
ATOM 3697 N N . MET A 1 468 ? 3.324 -24.359 -28.047 1 50.09 468 MET A N 1
ATOM 3698 C CA . MET A 1 468 ? 4.75 -24.281 -27.734 1 50.09 468 MET A CA 1
ATOM 3699 C C . MET A 1 468 ? 4.984 -24.359 -26.234 1 50.09 468 MET A C 1
ATOM 3701 O O . MET A 1 468 ? 6.082 -24.688 -25.781 1 50.09 468 MET A O 1
ATOM 3705 N N . ARG A 1 469 ? 3.84 -24.266 -25.516 1 57.41 469 ARG A N 1
ATOM 3706 C CA . ARG A 1 469 ? 4.031 -24.203 -24.078 1 57.41 469 ARG A CA 1
ATOM 3707 C C . ARG A 1 469 ? 3.963 -25.594 -23.453 1 57.41 469 ARG A C 1
ATOM 3709 O O . ARG A 1 469 ? 4.316 -25.766 -22.281 1 57.41 469 ARG A O 1
ATOM 3716 N N . TYR A 1 470 ? 3.635 -26.609 -24.281 1 52.88 470 TYR A N 1
ATOM 3717 C CA . TYR A 1 470 ? 3.348 -27.906 -23.672 1 52.88 470 TYR A CA 1
ATOM 3718 C C . TYR A 1 470 ? 4.543 -28.844 -23.797 1 52.88 470 TYR A C 1
ATOM 3720 O O . TYR A 1 470 ? 5.266 -28.797 -24.781 1 52.88 470 TYR A O 1
ATOM 3728 N N . GLN A 1 471 ? 4.98 -29.609 -22.703 1 52.84 471 GLN A N 1
ATOM 3729 C CA . GLN A 1 471 ? 5.938 -30.703 -22.781 1 52.84 471 GLN A CA 1
ATOM 3730 C C . GLN A 1 471 ? 5.438 -31.812 -23.703 1 52.84 471 GLN A C 1
ATOM 3732 O O . GLN A 1 471 ? 4.234 -31.922 -23.938 1 52.84 471 GLN A O 1
ATOM 3737 N N . PRO A 1 472 ? 6.504 -32.656 -24.344 1 55.41 472 PRO A N 1
ATOM 3738 C CA . PRO A 1 472 ? 7.965 -32.594 -24.266 1 55.41 472 PRO A CA 1
ATOM 3739 C C . PRO A 1 472 ? 8.547 -31.438 -25.094 1 55.41 472 PRO A C 1
ATOM 3741 O O . PRO A 1 472 ? 7.984 -31.094 -26.141 1 55.41 472 PRO A O 1
ATOM 3744 N N . TYR A 1 473 ? 9.516 -30.844 -24.469 1 47.84 473 TYR A N 1
ATOM 3745 C CA . TYR A 1 473 ? 10.219 -29.766 -25.156 1 47.84 473 TYR A CA 1
ATOM 3746 C C . TYR A 1 473 ? 11.016 -30.297 -26.344 1 47.84 473 TYR A C 1
ATOM 3748 O O . TYR A 1 473 ? 11.758 -31.281 -26.203 1 47.84 473 TYR A O 1
ATOM 3756 N N . ASN A 1 474 ? 10.625 -30.391 -27.594 1 44.62 474 ASN A N 1
ATOM 3757 C CA . ASN A 1 474 ? 11.438 -30.781 -28.734 1 44.62 474 ASN A CA 1
ATOM 3758 C C . ASN A 1 474 ? 12.125 -29.578 -29.375 1 44.62 474 ASN A C 1
ATOM 3760 O O . ASN A 1 474 ? 11.75 -28.438 -29.109 1 44.62 474 ASN A O 1
ATOM 3764 N N . LYS A 1 475 ? 13.281 -29.766 -30.062 1 52.22 475 LYS A N 1
ATOM 3765 C CA . LYS A 1 475 ? 14.148 -28.812 -30.734 1 52.22 475 LYS A CA 1
ATOM 3766 C C . LYS A 1 475 ? 13.336 -27.781 -31.516 1 52.22 475 LYS A C 1
ATOM 3768 O O . LYS A 1 475 ? 13.797 -26.656 -31.75 1 52.22 475 LYS A O 1
ATOM 3773 N N . GLU A 1 476 ? 12.32 -28.125 -31.953 1 38.94 476 GLU A N 1
ATOM 3774 C CA . GLU A 1 476 ? 11.594 -27.219 -32.844 1 38.94 476 GLU A CA 1
ATOM 3775 C C . GLU A 1 476 ? 10.852 -26.156 -32.062 1 38.94 476 GLU A C 1
ATOM 3777 O O . GLU A 1 476 ? 10.586 -25.062 -32.562 1 38.94 476 GLU A O 1
ATOM 3782 N N . LYS A 1 477 ? 10.328 -26.406 -30.859 1 48.81 477 LYS A N 1
ATOM 3783 C CA . LYS A 1 477 ? 9.562 -25.531 -29.969 1 48.81 477 LYS A CA 1
ATOM 3784 C C . LYS A 1 477 ? 10.469 -24.5 -29.312 1 48.81 477 LYS A C 1
ATOM 3786 O O . LYS A 1 477 ? 10 -23.484 -28.812 1 48.81 477 LYS A O 1
ATOM 3791 N N . GLN A 1 478 ? 11.75 -24.609 -29.25 1 44.22 478 GLN A N 1
ATOM 3792 C CA . GLN A 1 478 ? 12.758 -23.766 -28.625 1 44.22 478 GLN A CA 1
ATOM 3793 C C . GLN A 1 478 ? 13.008 -22.5 -29.453 1 44.22 478 GLN A C 1
ATOM 3795 O O . GLN A 1 478 ? 13.641 -21.562 -28.969 1 44.22 478 GLN A O 1
ATOM 3800 N N . SER A 1 479 ? 12.633 -22.469 -30.734 1 37.97 479 SER A N 1
ATOM 3801 C CA . SER A 1 479 ? 13 -21.359 -31.609 1 37.97 479 SER A CA 1
ATOM 3802 C C . SER A 1 479 ? 12.062 -20.172 -31.422 1 37.97 479 SER A C 1
ATOM 3804 O O . SER A 1 479 ? 12.273 -19.109 -32 1 37.97 479 SER A O 1
ATOM 3806 N N . TYR A 1 480 ? 10.961 -20.328 -30.703 1 37.28 480 TYR A N 1
ATOM 3807 C CA . TYR A 1 480 ? 10.086 -19.156 -30.672 1 37.28 480 TYR A CA 1
ATOM 3808 C C . TYR A 1 480 ? 10.141 -18.469 -29.312 1 37.28 480 TYR A C 1
ATOM 3810 O O . TYR A 1 480 ? 10.172 -19.141 -28.281 1 37.28 480 TYR A O 1
ATOM 3818 N N . MET B 1 1 ? 28.719 -30.266 -3.666 1 47.44 1 MET B N 1
ATOM 3819 C CA . MET B 1 1 ? 27.641 -29.375 -3.248 1 47.44 1 MET B CA 1
ATOM 3820 C C . MET B 1 1 ? 28.141 -27.953 -3.084 1 47.44 1 MET B C 1
ATOM 3822 O O . MET B 1 1 ? 29.094 -27.703 -2.35 1 47.44 1 MET B O 1
ATOM 3826 N N . THR B 1 2 ? 27.953 -27.172 -4.07 1 64.38 2 THR B N 1
ATOM 3827 C CA . THR B 1 2 ? 28.469 -25.797 -3.975 1 64.38 2 THR B CA 1
ATOM 3828 C C . THR B 1 2 ? 27.922 -25.109 -2.725 1 64.38 2 THR B C 1
ATOM 3830 O O . THR B 1 2 ? 26.734 -25.203 -2.424 1 64.38 2 THR B O 1
ATOM 3833 N N . THR B 1 3 ? 28.844 -24.859 -1.839 1 82.75 3 THR B N 1
ATOM 3834 C CA . THR B 1 3 ? 28.469 -24.25 -0.563 1 82.75 3 THR B CA 1
ATOM 3835 C C . THR B 1 3 ? 28.359 -22.734 -0.698 1 82.75 3 THR B C 1
ATOM 3837 O O . THR B 1 3 ? 29.281 -22.078 -1.167 1 82.75 3 THR B O 1
ATOM 3840 N N . LEU B 1 4 ? 27.203 -22.219 -0.563 1 91.5 4 LEU B N 1
ATOM 3841 C CA . LEU B 1 4 ? 26.953 -20.781 -0.55 1 91.5 4 LEU B CA 1
ATOM 3842 C C . LEU B 1 4 ? 27.656 -20.109 0.62 1 91.5 4 LEU B C 1
ATOM 3844 O O . LEU B 1 4 ? 27.516 -20.547 1.767 1 91.5 4 LEU B O 1
ATOM 3848 N N . GLN B 1 5 ? 28.562 -19.203 0.327 1 93.75 5 GLN B N 1
ATOM 3849 C CA . GLN B 1 5 ? 29.219 -18.422 1.384 1 93.75 5 GLN B CA 1
ATOM 3850 C C . GLN B 1 5 ? 28.297 -17.344 1.921 1 93.75 5 GLN B C 1
ATOM 3852 O O . GLN B 1 5 ? 27.938 -16.406 1.198 1 93.75 5 GLN B O 1
ATOM 3857 N N . TYR B 1 6 ? 27.953 -17.484 3.164 1 97.38 6 TYR B N 1
ATOM 3858 C CA . TYR B 1 6 ? 27.031 -16.547 3.793 1 97.38 6 TYR B CA 1
ATOM 3859 C C . TYR B 1 6 ? 27.75 -15.227 4.102 1 97.38 6 TYR B C 1
ATOM 3861 O O . TYR B 1 6 ? 28.922 -15.219 4.445 1 97.38 6 TYR B O 1
ATOM 3869 N N . THR B 1 7 ? 27.047 -14.133 3.949 1 98.38 7 THR B N 1
ATOM 3870 C CA . THR B 1 7 ? 27.547 -12.836 4.379 1 98.38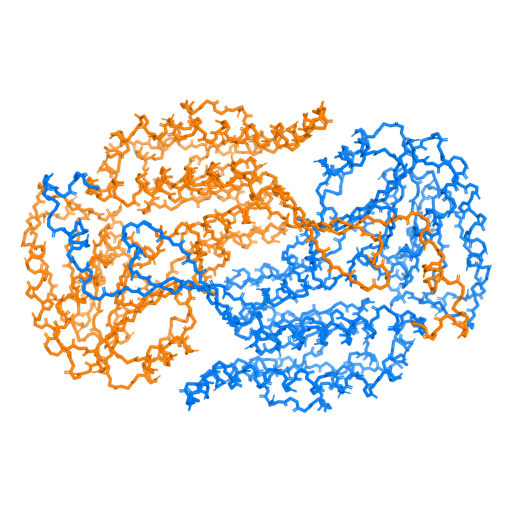 7 THR B CA 1
ATOM 3871 C C . THR B 1 7 ? 27.719 -12.797 5.895 1 98.38 7 THR B C 1
ATOM 3873 O O . THR B 1 7 ? 26.797 -13.141 6.637 1 98.38 7 THR B O 1
ATOM 3876 N N . PRO B 1 8 ? 28.922 -12.422 6.363 1 98.12 8 PRO B N 1
ATOM 3877 C CA . PRO B 1 8 ? 29.062 -12.281 7.816 1 98.12 8 PRO B CA 1
ATOM 3878 C C . PRO B 1 8 ? 28.047 -11.305 8.414 1 98.12 8 PRO B C 1
ATOM 3880 O O . PRO B 1 8 ? 27.828 -10.227 7.863 1 98.12 8 PRO B O 1
ATOM 3883 N N . LEU B 1 9 ? 27.453 -11.711 9.531 1 98 9 LEU B N 1
ATOM 3884 C CA . LEU B 1 9 ? 26.391 -10.922 10.156 1 98 9 LEU B CA 1
ATOM 3885 C C . LEU B 1 9 ? 26.891 -9.523 10.492 1 98 9 LEU B C 1
ATOM 3887 O O . LEU B 1 9 ? 26.141 -8.547 10.359 1 98 9 LEU B O 1
ATOM 3891 N N . ASP B 1 10 ? 28.125 -9.359 10.844 1 97.31 10 ASP B N 1
ATOM 3892 C CA . ASP B 1 10 ? 28.703 -8.086 11.273 1 97.31 10 ASP B CA 1
ATOM 3893 C C . ASP B 1 10 ? 28.844 -7.125 10.102 1 97.31 10 ASP B C 1
ATOM 3895 O O . ASP B 1 10 ? 28.953 -5.914 10.297 1 97.31 10 ASP B O 1
ATOM 3899 N N . ASP B 1 11 ? 28.812 -7.656 8.898 1 98.31 11 ASP B N 1
ATOM 3900 C CA . ASP B 1 11 ? 29 -6.832 7.711 1 98.31 11 ASP B CA 1
ATOM 3901 C C . ASP B 1 11 ? 27.672 -6.254 7.223 1 98.31 11 ASP B C 1
ATOM 3903 O O . ASP B 1 11 ? 27.656 -5.324 6.41 1 98.31 11 ASP B O 1
ATOM 3907 N N . ILE B 1 12 ? 26.594 -6.781 7.668 1 98.69 12 ILE B N 1
ATOM 3908 C CA . ILE B 1 12 ? 25.297 -6.48 7.09 1 98.69 12 ILE B CA 1
ATOM 3909 C C . ILE B 1 12 ? 24.922 -5.023 7.359 1 98.69 12 ILE B C 1
ATOM 3911 O O . ILE B 1 12 ? 24.406 -4.332 6.477 1 98.69 12 ILE B O 1
ATOM 3915 N N . ASN B 1 13 ? 25.203 -4.516 8.57 1 98.19 13 ASN B N 1
ATOM 3916 C CA . ASN B 1 13 ? 24.922 -3.117 8.875 1 98.19 13 ASN B CA 1
ATOM 3917 C C . ASN B 1 13 ? 25.688 -2.18 7.934 1 98.19 13 ASN B C 1
ATOM 3919 O O . ASN B 1 13 ? 25.141 -1.169 7.484 1 98.19 13 ASN B O 1
ATOM 3923 N N . SER B 1 14 ? 26.938 -2.551 7.691 1 98.5 14 SER B N 1
ATOM 3924 C CA . SER B 1 14 ? 27.75 -1.737 6.785 1 98.5 14 SER B CA 1
ATOM 3925 C C . SER B 1 14 ? 27.188 -1.782 5.363 1 98.5 14 SER B C 1
ATOM 3927 O O . SER B 1 14 ? 27.219 -0.778 4.648 1 98.5 14 SER B O 1
ATOM 3929 N N . ILE B 1 15 ? 26.719 -2.922 4.969 1 98.81 15 ILE B N 1
ATOM 3930 C CA . ILE B 1 15 ? 26.141 -3.092 3.643 1 98.81 15 ILE B CA 1
ATOM 3931 C C . ILE B 1 15 ? 24.906 -2.211 3.506 1 98.81 15 ILE B C 1
ATOM 3933 O O . ILE B 1 15 ? 24.75 -1.497 2.514 1 98.81 15 ILE B O 1
ATOM 3937 N N . ILE B 1 16 ? 24.047 -2.205 4.512 1 98.81 16 ILE B N 1
ATOM 3938 C CA . ILE B 1 16 ? 22.828 -1.39 4.523 1 98.81 16 ILE B CA 1
ATOM 3939 C C . ILE B 1 16 ? 23.203 0.09 4.488 1 98.81 16 ILE B C 1
ATOM 3941 O O . ILE B 1 16 ? 22.625 0.866 3.725 1 98.81 16 ILE B O 1
ATOM 3945 N N . LYS B 1 17 ? 24.156 0.458 5.301 1 98.5 17 LYS B N 1
ATOM 3946 C CA . LYS B 1 17 ? 24.609 1.844 5.371 1 98.5 17 LYS B CA 1
ATOM 3947 C C . LYS B 1 17 ? 25.141 2.318 4.02 1 98.5 17 LYS B C 1
ATOM 3949 O O . LYS B 1 17 ? 24.844 3.436 3.59 1 98.5 17 LYS B O 1
ATOM 3954 N N . THR B 1 18 ? 25.953 1.459 3.369 1 98.75 18 THR B N 1
ATOM 3955 C CA . THR B 1 18 ? 26.5 1.787 2.062 1 98.75 18 THR B CA 1
ATOM 3956 C C . THR B 1 18 ? 25.391 2.029 1.046 1 98.75 18 THR B C 1
ATOM 3958 O O . THR B 1 18 ? 25.469 2.965 0.248 1 98.75 18 THR B O 1
ATOM 3961 N N . SER B 1 19 ? 24.391 1.2 1.077 1 98.81 19 SER B N 1
ATOM 3962 C CA . SER B 1 19 ? 23.25 1.347 0.189 1 98.81 19 SER B CA 1
ATOM 3963 C C . SER B 1 19 ? 22.5 2.646 0.464 1 98.81 19 SER B C 1
ATOM 3965 O O . SER B 1 19 ? 22.172 3.391 -0.464 1 98.81 19 SER B O 1
ATOM 3967 N N . LYS B 1 20 ? 22.219 2.967 1.699 1 98.31 20 LYS B N 1
ATOM 3968 C CA . LYS B 1 20 ? 21.516 4.184 2.104 1 98.31 20 LYS B CA 1
ATOM 3969 C C . LYS B 1 20 ? 22.312 5.43 1.709 1 98.31 20 LYS B C 1
ATOM 3971 O O . LYS B 1 20 ? 21.734 6.391 1.185 1 98.31 20 LYS B O 1
ATOM 3976 N N . GLU B 1 21 ? 23.609 5.426 1.942 1 98.25 21 GLU B N 1
ATOM 3977 C CA . GLU B 1 21 ? 24.484 6.551 1.621 1 98.25 21 GLU B CA 1
ATOM 3978 C C . GLU B 1 21 ? 24.5 6.816 0.118 1 98.25 21 GLU B C 1
ATOM 3980 O O . GLU B 1 21 ? 24.547 7.969 -0.314 1 98.25 21 GLU B O 1
ATOM 3985 N N . PHE B 1 22 ? 24.484 5.785 -0.652 1 98.69 22 PHE B N 1
ATOM 3986 C CA . PHE B 1 22 ? 24.453 5.973 -2.098 1 98.69 22 PHE B CA 1
ATOM 3987 C C . PHE B 1 22 ? 23.219 6.789 -2.502 1 98.69 22 PHE B C 1
ATOM 3989 O O . PHE B 1 22 ? 23.344 7.754 -3.256 1 98.69 22 PHE B O 1
ATOM 3996 N N . TYR B 1 23 ? 22.078 6.41 -2.014 1 98.44 23 TYR B N 1
ATOM 3997 C CA . TYR B 1 23 ? 20.844 7.113 -2.352 1 98.44 23 TYR B CA 1
ATOM 3998 C C . TYR B 1 23 ? 20.938 8.586 -1.979 1 98.44 23 TYR B C 1
ATOM 4000 O O . TYR B 1 23 ? 20.625 9.461 -2.791 1 98.44 23 TYR B O 1
ATOM 4008 N N . LEU B 1 24 ? 21.312 8.82 -0.744 1 97.5 24 LEU B N 1
ATOM 4009 C CA . LEU B 1 24 ? 21.375 10.195 -0.249 1 97.5 24 LEU B CA 1
ATOM 4010 C C . LEU B 1 24 ? 22.359 11.023 -1.075 1 97.5 24 LEU B C 1
ATOM 4012 O O . LEU B 1 24 ? 22.062 12.164 -1.434 1 97.5 24 LEU B O 1
ATOM 4016 N N . ASN B 1 25 ? 23.5 10.398 -1.369 1 97.88 25 ASN B N 1
ATOM 4017 C CA . ASN B 1 25 ? 24.5 11.094 -2.158 1 97.88 25 ASN B CA 1
ATOM 4018 C C . ASN B 1 25 ? 24.016 11.367 -3.578 1 97.88 25 ASN B C 1
ATOM 4020 O O . ASN B 1 25 ? 24.344 12.398 -4.168 1 97.88 25 ASN B O 1
ATOM 4024 N N . ARG B 1 26 ? 23.297 10.43 -4.125 1 97.94 26 ARG B N 1
ATOM 4025 C CA . ARG B 1 26 ? 22.734 10.609 -5.461 1 97.94 26 ARG B CA 1
ATOM 4026 C C . ARG B 1 26 ? 21.781 11.805 -5.5 1 97.94 26 ARG B C 1
ATOM 4028 O O . ARG B 1 26 ? 21.766 12.562 -6.473 1 97.94 26 ARG B O 1
ATOM 4035 N N . GLN B 1 27 ? 20.969 11.961 -4.477 1 97.5 27 GLN B N 1
ATOM 4036 C CA . GLN B 1 27 ? 20.078 13.117 -4.406 1 97.5 27 GLN B CA 1
ATOM 4037 C C . GLN B 1 27 ? 20.859 14.422 -4.383 1 97.5 27 GLN B C 1
ATOM 4039 O O . GLN B 1 27 ? 20.484 15.391 -5.039 1 97.5 27 GLN B O 1
ATOM 4044 N N . ILE B 1 28 ? 21.922 14.438 -3.617 1 97.25 28 ILE B N 1
ATOM 4045 C CA . ILE B 1 28 ? 22.781 15.617 -3.547 1 97.25 28 ILE B CA 1
ATOM 4046 C C . ILE B 1 28 ? 23.359 15.914 -4.926 1 97.25 28 ILE B C 1
ATOM 4048 O O . ILE B 1 28 ? 23.344 17.062 -5.375 1 97.25 28 ILE B O 1
ATOM 4052 N N . GLN B 1 29 ? 23.844 14.891 -5.613 1 97.38 29 GLN B N 1
ATOM 4053 C CA . GLN B 1 29 ? 24.422 15.062 -6.941 1 97.38 29 GLN B CA 1
ATOM 4054 C C . GLN B 1 29 ? 23.406 15.633 -7.918 1 97.38 29 GLN B C 1
ATOM 4056 O O . GLN B 1 29 ? 23.734 16.469 -8.758 1 97.38 29 GLN B O 1
ATOM 4061 N N . LEU B 1 30 ? 22.156 15.195 -7.812 1 97.06 30 LEU B N 1
ATOM 4062 C CA . LEU B 1 30 ? 21.109 15.625 -8.719 1 97.06 30 LEU B CA 1
ATOM 4063 C C . LEU B 1 30 ? 20.797 17.109 -8.539 1 97.06 30 LEU B C 1
ATOM 4065 O O . LEU B 1 30 ? 20.438 17.797 -9.5 1 97.06 30 LEU B O 1
ATOM 4069 N N . THR B 1 31 ? 20.984 17.641 -7.316 1 96.56 31 THR B N 1
ATOM 4070 C CA . THR B 1 31 ? 20.703 19.047 -7.066 1 96.56 31 THR B CA 1
ATOM 4071 C C . THR B 1 31 ? 21.688 19.922 -7.824 1 96.56 31 THR B C 1
ATOM 4073 O O . THR B 1 31 ? 21.438 21.125 -8.023 1 96.56 31 THR B O 1
ATOM 4076 N N . LYS B 1 32 ? 22.812 19.359 -8.211 1 95.5 32 LYS B N 1
ATOM 4077 C CA . LYS B 1 32 ? 23.859 20.125 -8.883 1 95.5 32 LYS B CA 1
ATOM 4078 C C . LYS B 1 32 ? 23.703 20.062 -10.398 1 95.5 32 LYS B C 1
ATOM 4080 O O . LYS B 1 32 ? 24.453 20.719 -11.133 1 95.5 32 LYS B O 1
ATOM 4085 N N . GLU B 1 33 ? 22.75 19.297 -10.828 1 96.12 33 GLU B N 1
ATOM 4086 C CA . GLU B 1 33 ? 22.516 19.141 -12.266 1 96.12 33 GLU B CA 1
ATOM 4087 C C . GLU B 1 33 ? 21.672 20.281 -12.805 1 96.12 33 GLU B C 1
ATOM 4089 O O . GLU B 1 33 ? 20.734 20.75 -12.141 1 96.12 33 GLU B O 1
ATOM 4094 N N . LYS B 1 34 ? 21.969 20.766 -14.008 1 93.62 34 LYS B N 1
ATOM 4095 C CA . LYS B 1 34 ? 21.172 21.797 -14.68 1 93.62 34 LYS B CA 1
ATOM 4096 C C . LYS B 1 34 ? 19.734 21.328 -14.883 1 93.62 34 LYS B C 1
ATOM 4098 O O . LYS B 1 34 ? 18.797 22.094 -14.695 1 93.62 34 LYS B O 1
ATOM 4103 N N . ASN B 1 35 ? 19.594 20.062 -15.242 1 95.5 35 ASN B N 1
ATOM 4104 C CA . ASN B 1 35 ? 18.297 19.406 -15.414 1 95.5 35 ASN B CA 1
ATOM 4105 C C . ASN B 1 35 ? 18.25 18.078 -14.648 1 95.5 35 ASN B C 1
ATOM 4107 O O . ASN B 1 35 ? 18.531 17.016 -15.219 1 95.5 35 ASN B O 1
ATOM 4111 N N . PRO B 1 36 ? 17.859 18.188 -13.43 1 96.06 36 PRO B N 1
ATOM 4112 C CA . PRO B 1 36 ? 17.891 17 -12.586 1 96.06 36 PRO B CA 1
ATOM 4113 C C . PRO B 1 36 ? 17.047 15.852 -13.148 1 96.06 36 PRO B C 1
ATOM 4115 O O . PRO B 1 36 ? 17.438 14.688 -13.062 1 96.06 36 PRO B O 1
ATOM 4118 N N . PHE B 1 37 ? 15.898 16.125 -13.727 1 96 37 PHE B N 1
ATOM 4119 C CA . PHE B 1 37 ? 15.023 15.109 -14.289 1 96 37 PHE B CA 1
ATOM 4120 C C . PHE B 1 37 ? 15.734 14.336 -15.391 1 96 37 PHE B C 1
ATOM 4122 O O . PHE B 1 37 ? 15.773 13.102 -15.375 1 96 37 PHE B O 1
ATOM 4129 N N . LYS B 1 38 ? 16.312 15.047 -16.312 1 97.44 38 LYS B N 1
ATOM 4130 C CA . LYS B 1 38 ? 17.016 14.422 -17.438 1 97.44 38 LYS B CA 1
ATOM 4131 C C . LYS B 1 38 ? 18.219 13.617 -16.953 1 97.44 38 LYS B C 1
ATOM 4133 O O . LYS B 1 38 ? 18.438 12.484 -17.391 1 97.44 38 LYS B O 1
ATOM 4138 N N . ALA B 1 39 ? 18.984 14.18 -16.031 1 98 39 ALA B N 1
ATOM 4139 C CA . ALA B 1 39 ? 20.172 13.508 -15.5 1 98 39 ALA B CA 1
ATOM 4140 C C . ALA B 1 39 ? 19.797 12.219 -14.773 1 98 39 ALA B C 1
ATOM 4142 O O . ALA B 1 39 ? 20.469 11.203 -14.914 1 98 39 ALA B O 1
ATOM 4143 N N . ASP B 1 40 ? 18.766 12.297 -14.047 1 98.44 40 ASP B N 1
ATOM 4144 C CA . ASP B 1 40 ? 18.312 11.133 -13.297 1 98.44 40 ASP B CA 1
ATOM 4145 C C . ASP B 1 40 ? 17.812 10.039 -14.242 1 98.44 40 ASP B C 1
ATOM 4147 O O . ASP B 1 40 ? 18.156 8.867 -14.078 1 98.44 40 ASP B O 1
ATOM 4151 N N . LEU B 1 41 ? 16.984 10.43 -15.203 1 98.62 41 LEU B N 1
ATOM 4152 C CA . LEU B 1 41 ? 16.453 9.492 -16.188 1 98.62 41 LEU B CA 1
ATOM 4153 C C . LEU B 1 41 ? 17.594 8.773 -16.906 1 98.62 41 LEU B C 1
ATOM 4155 O O . LEU B 1 41 ? 17.578 7.543 -17.031 1 98.62 41 LEU B O 1
ATOM 4159 N N . GLU B 1 42 ? 18.562 9.492 -17.359 1 98.62 42 GLU B N 1
ATOM 4160 C CA . GLU B 1 42 ? 19.688 8.922 -18.094 1 98.62 42 GLU B CA 1
ATOM 4161 C C . GLU B 1 42 ? 20.469 7.945 -17.219 1 98.62 42 GLU B C 1
ATOM 4163 O O . GLU B 1 42 ? 20.844 6.867 -17.688 1 98.62 42 GLU B O 1
ATOM 4168 N N . PHE B 1 43 ? 20.719 8.328 -16.031 1 98.69 43 PHE B N 1
ATOM 4169 C CA . PHE B 1 43 ? 21.438 7.461 -15.094 1 98.69 43 PHE B CA 1
ATOM 4170 C C . PHE B 1 43 ? 20.672 6.152 -14.891 1 98.69 43 PHE B C 1
ATOM 4172 O O . PHE B 1 43 ? 21.266 5.07 -14.984 1 98.69 43 PHE B O 1
ATOM 4179 N N . ARG B 1 44 ? 19.406 6.211 -14.57 1 98.88 44 ARG B N 1
ATOM 4180 C CA . ARG B 1 44 ? 18.578 5.031 -14.32 1 98.88 44 ARG B CA 1
ATOM 4181 C C . ARG B 1 44 ? 18.562 4.105 -15.531 1 98.88 44 ARG B C 1
ATOM 4183 O O . ARG B 1 44 ? 18.719 2.891 -15.398 1 98.88 44 ARG B O 1
ATOM 4190 N N . ILE B 1 45 ? 18.391 4.688 -16.719 1 98.88 45 ILE B N 1
ATOM 4191 C CA . ILE B 1 45 ? 18.359 3.916 -17.953 1 98.88 45 ILE B CA 1
ATOM 4192 C C . ILE B 1 45 ? 19.703 3.236 -18.172 1 98.88 45 ILE B C 1
ATOM 4194 O O . ILE B 1 45 ? 19.766 2.062 -18.547 1 98.88 45 ILE B O 1
ATOM 4198 N N . GLU B 1 46 ? 20.766 3.943 -17.906 1 98.81 46 GLU B N 1
ATOM 4199 C CA . GLU B 1 46 ? 22.094 3.387 -18.078 1 98.81 46 GLU B CA 1
ATOM 4200 C C . GLU B 1 46 ? 22.312 2.182 -17.172 1 98.81 46 GLU B C 1
ATOM 4202 O O . GLU B 1 46 ? 22.844 1.158 -17.594 1 98.81 46 GLU B O 1
ATOM 4207 N N . GLN B 1 47 ? 21.938 2.293 -15.914 1 98.88 47 GLN B N 1
ATOM 4208 C CA . GLN B 1 47 ? 22.078 1.177 -14.984 1 98.88 47 GLN B CA 1
ATOM 4209 C C . GLN B 1 47 ? 21.234 -0.016 -15.422 1 98.88 47 GLN B C 1
ATOM 4211 O O . GLN B 1 47 ? 21.672 -1.165 -15.305 1 98.88 47 GLN B O 1
ATOM 4216 N N . LEU B 1 48 ? 20.031 0.238 -15.938 1 98.94 48 LEU B N 1
ATOM 4217 C CA . LEU B 1 48 ? 19.156 -0.84 -16.391 1 98.94 48 LEU B CA 1
ATOM 4218 C C . LEU B 1 48 ? 19.734 -1.527 -17.625 1 98.94 48 LEU B C 1
ATOM 4220 O O . LEU B 1 48 ? 19.594 -2.742 -17.781 1 98.94 48 LEU B O 1
ATOM 4224 N N . LYS B 1 49 ? 20.359 -0.769 -18.484 1 98.88 49 LYS B N 1
ATOM 4225 C CA . LYS B 1 49 ? 21.016 -1.355 -19.656 1 98.88 49 LYS B CA 1
ATOM 4226 C C . LYS B 1 49 ? 22.188 -2.246 -19.234 1 98.88 49 LYS B C 1
ATOM 4228 O O . LYS B 1 49 ? 22.359 -3.342 -19.766 1 98.88 49 LYS B O 1
ATOM 4233 N N . LYS B 1 50 ? 23 -1.741 -18.297 1 98.88 50 LYS B N 1
ATOM 4234 C CA . LYS B 1 50 ? 24.078 -2.559 -17.75 1 98.88 50 LYS B CA 1
ATOM 4235 C C . LYS B 1 50 ? 23.531 -3.857 -17.156 1 98.88 50 LYS B C 1
ATOM 4237 O O . LYS B 1 50 ? 24.109 -4.926 -17.344 1 98.88 50 LYS B O 1
ATOM 4242 N N . PHE B 1 51 ? 22.484 -3.699 -16.453 1 98.88 51 PHE B N 1
ATOM 4243 C CA . PHE B 1 51 ? 21.828 -4.836 -15.812 1 98.88 51 PHE B CA 1
ATOM 4244 C C . PHE B 1 51 ? 21.391 -5.855 -16.859 1 98.88 51 PHE B C 1
ATOM 4246 O O . PHE B 1 51 ? 21.688 -7.047 -16.734 1 98.88 51 PHE B O 1
ATOM 4253 N N . TYR B 1 52 ? 20.641 -5.344 -17.875 1 98.81 52 TYR B N 1
ATOM 4254 C CA . TYR B 1 52 ? 20.188 -6.176 -18.984 1 98.81 52 TYR B CA 1
ATOM 4255 C C . TYR B 1 52 ? 21.328 -6.941 -19.625 1 98.81 52 TYR B C 1
ATOM 4257 O O . TYR B 1 52 ? 21.266 -8.156 -19.797 1 98.81 52 TYR B O 1
ATOM 4265 N N . ASN B 1 53 ? 22.391 -6.297 -19.906 1 98.75 53 ASN B N 1
ATOM 4266 C CA . ASN B 1 53 ? 23.531 -6.891 -20.578 1 98.75 53 ASN B CA 1
ATOM 4267 C C . ASN B 1 53 ? 24.219 -7.941 -19.703 1 98.75 53 ASN B C 1
ATOM 4269 O O . ASN B 1 53 ? 24.641 -8.992 -20.203 1 98.75 53 ASN B O 1
ATOM 4273 N N . ALA B 1 54 ? 24.344 -7.629 -18.438 1 98.81 54 ALA B N 1
ATOM 4274 C CA . ALA B 1 54 ? 24.984 -8.578 -17.531 1 98.81 54 ALA B CA 1
ATOM 4275 C C . ALA B 1 54 ? 24.188 -9.883 -17.453 1 98.81 54 ALA B C 1
ATOM 4277 O O . ALA B 1 54 ? 24.781 -10.969 -17.469 1 98.81 54 ALA B O 1
ATOM 4278 N N . ILE B 1 55 ? 22.891 -9.758 -17.422 1 98.81 55 ILE B N 1
ATOM 4279 C CA . ILE B 1 55 ? 22.047 -10.945 -17.344 1 98.81 55 ILE B CA 1
ATOM 4280 C C . ILE B 1 55 ? 22.141 -11.727 -18.656 1 98.81 55 ILE B C 1
ATOM 4282 O O . ILE B 1 55 ? 22.344 -12.938 -18.656 1 98.81 55 ILE B O 1
ATOM 4286 N N . ALA B 1 56 ? 22 -11.023 -19.766 1 98.56 56 ALA B N 1
ATOM 4287 C CA . ALA B 1 56 ? 22.016 -11.641 -21.094 1 98.56 56 ALA B CA 1
ATOM 4288 C C . ALA B 1 56 ? 23.328 -12.383 -21.328 1 98.56 56 ALA B C 1
ATOM 4290 O O . ALA B 1 56 ? 23.328 -13.445 -21.953 1 98.56 56 ALA B O 1
ATOM 4291 N N . THR B 1 57 ? 24.375 -11.875 -20.797 1 98.31 57 THR B N 1
ATOM 4292 C CA . THR B 1 57 ? 25.703 -12.453 -20.984 1 98.31 57 THR B CA 1
ATOM 4293 C C . THR B 1 57 ? 25.828 -13.758 -20.203 1 98.31 57 THR B C 1
ATOM 4295 O O . THR B 1 57 ? 26.609 -14.641 -20.594 1 98.31 57 THR B O 1
ATOM 4298 N N . HIS B 1 58 ? 25.062 -13.953 -19.203 1 98.5 58 HIS B N 1
ATOM 4299 C CA . HIS B 1 58 ? 25.219 -15.109 -18.328 1 98.5 58 HIS B CA 1
ATOM 4300 C C . HIS B 1 58 ? 24.062 -16.094 -18.5 1 98.5 58 HIS B C 1
ATOM 4302 O O . HIS B 1 58 ? 23.766 -16.891 -17.609 1 98.5 58 HIS B O 1
ATOM 4308 N N . GLU B 1 59 ? 23.328 -16.047 -19.562 1 98.25 59 GLU B N 1
ATOM 4309 C CA . GLU B 1 59 ? 22.141 -16.859 -19.781 1 98.25 59 GLU B CA 1
ATOM 4310 C C . GLU B 1 59 ? 22.453 -18.344 -19.625 1 98.25 59 GLU B C 1
ATOM 4312 O O . GLU B 1 59 ? 21.75 -19.062 -18.906 1 98.25 59 GLU B O 1
ATOM 4317 N N . ASP B 1 60 ? 23.5 -18.812 -20.266 1 98.38 60 ASP B N 1
ATOM 4318 C CA . ASP B 1 60 ? 23.875 -20.234 -20.203 1 98.38 60 ASP B CA 1
ATOM 4319 C C . ASP B 1 60 ? 24.234 -20.641 -18.781 1 98.38 60 ASP B C 1
ATOM 4321 O O . ASP B 1 60 ? 23.891 -21.719 -18.328 1 98.38 60 ASP B O 1
ATOM 4325 N N . GLU B 1 61 ? 24.953 -19.781 -18.109 1 98.62 61 GLU B N 1
ATOM 4326 C CA . GLU B 1 61 ? 25.312 -20.047 -16.719 1 98.62 61 GLU B CA 1
ATOM 4327 C C . GLU B 1 61 ? 24.078 -20.109 -15.828 1 98.62 61 GLU B C 1
ATOM 4329 O O . GLU B 1 61 ? 24.062 -20.875 -14.859 1 98.62 61 GLU B O 1
ATOM 4334 N N . ILE B 1 62 ? 23.109 -19.297 -16.156 1 98.75 62 ILE B N 1
ATOM 4335 C CA . ILE B 1 62 ? 21.859 -19.312 -15.398 1 98.75 62 ILE B CA 1
ATOM 4336 C C . ILE B 1 62 ? 21.188 -20.688 -15.562 1 98.75 62 ILE B C 1
ATOM 4338 O O . ILE B 1 62 ? 20.766 -21.297 -14.578 1 98.75 62 ILE B O 1
ATOM 4342 N N . ILE B 1 63 ? 21.094 -21.156 -16.781 1 98.19 63 ILE B N 1
ATOM 4343 C CA . ILE B 1 63 ? 20.484 -22.453 -17.078 1 98.19 63 ILE B CA 1
ATOM 4344 C C . ILE B 1 63 ? 21.203 -23.547 -16.297 1 98.19 63 ILE B C 1
ATOM 4346 O O . ILE B 1 63 ? 20.562 -24.391 -15.656 1 98.19 63 ILE B O 1
ATOM 4350 N N . ASP B 1 64 ? 22.531 -23.484 -16.297 1 98.06 64 ASP B N 1
ATOM 4351 C CA . ASP B 1 64 ? 23.344 -24.5 -15.609 1 98.06 64 ASP B CA 1
ATOM 4352 C C . ASP B 1 64 ? 23.141 -24.438 -14.102 1 98.06 64 ASP B C 1
ATOM 4354 O O . ASP B 1 64 ? 23.047 -25.469 -13.445 1 98.06 64 ASP B O 1
ATOM 4358 N N . ALA B 1 65 ? 23.094 -23.234 -13.562 1 98.31 65 ALA B N 1
ATOM 4359 C CA . ALA B 1 65 ? 22.938 -23.062 -12.125 1 98.31 65 ALA B CA 1
ATOM 4360 C C . ALA B 1 65 ? 21.578 -23.594 -11.656 1 98.31 65 ALA B C 1
ATOM 4362 O O . ALA B 1 65 ? 21.5 -24.266 -10.633 1 98.31 65 ALA B O 1
ATOM 4363 N N . LEU B 1 66 ? 20.562 -23.328 -12.398 1 97.94 66 LEU B N 1
ATOM 4364 C CA . LEU B 1 66 ? 19.219 -23.797 -12.055 1 97.94 66 LEU B CA 1
ATOM 4365 C C . LEU B 1 66 ? 19.141 -25.312 -12.141 1 97.94 66 LEU B C 1
ATOM 4367 O O . LEU B 1 66 ? 18.469 -25.953 -11.32 1 97.94 66 LEU B O 1
ATOM 4371 N N . PHE B 1 67 ? 19.781 -25.859 -13.156 1 96.62 67 PHE B N 1
ATOM 4372 C CA . PHE B 1 67 ? 19.844 -27.312 -13.266 1 96.62 67 PHE B CA 1
ATOM 4373 C C . PHE B 1 67 ? 20.562 -27.906 -12.078 1 96.62 67 PHE B C 1
ATOM 4375 O O . PHE B 1 67 ? 20.109 -28.906 -11.5 1 96.62 67 PHE B O 1
ATOM 4382 N N . ALA B 1 68 ? 21.625 -27.266 -11.727 1 96.38 68 ALA B N 1
ATOM 4383 C CA . ALA B 1 68 ? 22.438 -27.766 -10.617 1 96.38 68 ALA B CA 1
ATOM 4384 C C . ALA B 1 68 ? 21.672 -27.703 -9.305 1 96.38 68 ALA B C 1
ATOM 4386 O O . ALA B 1 68 ? 21.844 -28.547 -8.43 1 96.38 68 ALA B O 1
ATOM 4387 N N . ASP B 1 69 ? 20.844 -26.75 -9.117 1 96.69 69 ASP B N 1
ATOM 4388 C CA . ASP B 1 69 ? 20.141 -26.547 -7.848 1 96.69 69 ASP B CA 1
ATOM 4389 C C . ASP B 1 69 ? 18.969 -27.5 -7.711 1 96.69 69 ASP B C 1
ATOM 4391 O O . ASP B 1 69 ? 18.719 -28.047 -6.633 1 96.69 69 ASP B O 1
ATOM 4395 N N . TYR B 1 70 ? 18.203 -27.703 -8.781 1 95.12 70 TYR B N 1
ATOM 4396 C CA . TYR B 1 70 ? 17.047 -28.578 -8.617 1 95.12 70 TYR B CA 1
ATOM 4397 C C . TYR B 1 70 ? 16.578 -29.125 -9.969 1 95.12 70 TYR B C 1
ATOM 4399 O O . TYR B 1 70 ? 15.375 -29.25 -10.211 1 95.12 70 TYR B O 1
ATOM 4407 N N . HIS B 1 71 ? 17.516 -29.406 -10.859 1 94.75 71 HIS B N 1
ATOM 4408 C CA . HIS B 1 71 ? 17.297 -30.078 -12.133 1 94.75 71 HIS B CA 1
ATOM 4409 C C . HIS B 1 71 ? 16.203 -29.391 -12.938 1 94.75 71 HIS B C 1
ATOM 4411 O O . HIS B 1 71 ? 15.305 -30.047 -13.469 1 94.75 71 HIS B O 1
ATOM 4417 N N . ARG B 1 72 ? 16.297 -28.062 -12.938 1 95 72 ARG B N 1
ATOM 4418 C CA . ARG B 1 72 ? 15.344 -27.297 -13.727 1 95 72 ARG B CA 1
ATOM 4419 C C . ARG B 1 72 ? 15.453 -27.641 -15.211 1 95 72 ARG B C 1
ATOM 4421 O O . ARG B 1 72 ? 16.562 -27.672 -15.766 1 95 72 ARG B O 1
ATOM 4428 N N . ALA B 1 73 ? 14.273 -27.891 -15.805 1 93.5 73 ALA B N 1
ATOM 4429 C CA . ALA B 1 73 ? 14.266 -28.109 -17.25 1 93.5 73 ALA B CA 1
ATOM 4430 C C . ALA B 1 73 ? 14.734 -26.859 -17.984 1 93.5 73 ALA B C 1
ATOM 4432 O O . ALA B 1 73 ? 14.336 -25.734 -17.656 1 93.5 73 ALA B O 1
ATOM 4433 N N . LYS B 1 74 ? 15.562 -27.016 -18.984 1 93.69 74 LYS B N 1
ATOM 4434 C CA . LYS B 1 74 ? 16.156 -25.922 -19.719 1 93.69 74 LYS B CA 1
ATOM 4435 C C . LYS B 1 74 ? 15.094 -24.984 -20.297 1 93.69 74 LYS B C 1
ATOM 4437 O O . LYS B 1 74 ? 15.188 -23.766 -20.156 1 93.69 74 LYS B O 1
ATOM 4442 N N . GLN B 1 75 ? 14.086 -25.531 -20.828 1 91.75 75 GLN B N 1
ATOM 4443 C CA . GLN B 1 75 ? 13.039 -24.734 -21.469 1 91.75 75 GLN B CA 1
ATOM 4444 C C . GLN B 1 75 ? 12.289 -23.891 -20.438 1 91.75 75 GLN B C 1
ATOM 4446 O O . GLN B 1 75 ? 11.867 -22.766 -20.734 1 91.75 75 GLN B O 1
ATOM 4451 N N . GLU B 1 76 ? 12.102 -24.438 -19.297 1 93.12 76 GLU B N 1
ATOM 4452 C CA . GLU B 1 76 ? 11.461 -23.672 -18.234 1 93.12 76 GLU B CA 1
ATOM 4453 C C . GLU B 1 76 ? 12.336 -22.516 -17.781 1 93.12 76 GLU B C 1
ATOM 4455 O O . GLU B 1 76 ? 11.836 -21.422 -17.516 1 93.12 76 GLU B O 1
ATOM 4460 N N . SER B 1 77 ? 13.672 -22.734 -17.703 1 96.44 77 SER B N 1
ATOM 4461 C CA . SER B 1 77 ? 14.609 -21.688 -17.328 1 96.44 77 SER B CA 1
ATOM 4462 C C . SER B 1 77 ? 14.547 -20.516 -18.312 1 96.44 77 SER B C 1
ATOM 4464 O O . SER B 1 77 ? 14.484 -19.359 -17.922 1 96.44 77 SER B O 1
ATOM 4466 N N . ILE B 1 78 ? 14.477 -20.844 -19.547 1 94.94 78 ILE B N 1
ATOM 4467 C CA . ILE B 1 78 ? 14.484 -19.828 -20.609 1 94.94 78 ILE B CA 1
ATOM 4468 C C . ILE B 1 78 ? 13.117 -19.156 -20.688 1 94.94 78 ILE B C 1
ATOM 4470 O O . ILE B 1 78 ? 13.023 -17.938 -20.562 1 94.94 78 ILE B O 1
ATOM 4474 N N . GLY B 1 79 ? 12.086 -19.984 -20.766 1 91.31 79 GLY B N 1
ATOM 4475 C CA . GLY B 1 79 ? 10.75 -19.484 -21.062 1 91.31 79 GLY B CA 1
ATOM 4476 C C . GLY B 1 79 ? 10.062 -18.859 -19.859 1 91.31 79 GLY B C 1
ATOM 4477 O O . GLY B 1 79 ? 9.266 -17.938 -20 1 91.31 79 GLY B O 1
ATOM 4478 N N . LEU B 1 80 ? 10.398 -19.328 -18.672 1 92.06 80 LEU B N 1
ATOM 4479 C CA . LEU B 1 80 ? 9.633 -18.891 -17.516 1 92.06 80 LEU B CA 1
ATOM 4480 C C . LEU B 1 80 ? 10.43 -17.891 -16.688 1 92.06 80 LEU B C 1
ATOM 4482 O O . LEU B 1 80 ? 9.859 -17.172 -15.859 1 92.06 80 LEU B O 1
ATOM 4486 N N . GLU B 1 81 ? 11.75 -17.766 -16.891 1 95.38 81 GLU B N 1
ATOM 4487 C CA . GLU B 1 81 ? 12.508 -16.859 -16.031 1 95.38 81 GLU B CA 1
ATOM 4488 C C . GLU B 1 81 ? 13.32 -15.867 -16.844 1 95.38 81 GLU B C 1
ATOM 4490 O O . GLU B 1 81 ? 13.086 -14.656 -16.781 1 95.38 81 GLU B O 1
ATOM 4495 N N . ILE B 1 82 ? 14.172 -16.406 -17.719 1 97.44 82 ILE B N 1
ATOM 4496 C CA . ILE B 1 82 ? 15.156 -15.547 -18.375 1 97.44 82 ILE B CA 1
ATOM 4497 C C . ILE B 1 82 ? 14.461 -14.586 -19.328 1 97.44 82 ILE B C 1
ATOM 4499 O O . ILE B 1 82 ? 14.641 -13.367 -19.234 1 97.44 82 ILE B O 1
ATOM 4503 N N . ASN B 1 83 ? 13.617 -15.141 -20.219 1 95.44 83 ASN B N 1
ATOM 4504 C CA . ASN B 1 83 ? 12.953 -14.297 -21.219 1 95.44 83 ASN B CA 1
ATOM 4505 C C . ASN B 1 83 ? 12.039 -13.266 -20.547 1 95.44 83 ASN B C 1
ATOM 4507 O O . ASN B 1 83 ? 12.125 -12.07 -20.844 1 95.44 83 ASN B O 1
ATOM 4511 N N . PRO B 1 84 ? 11.203 -13.758 -19.625 1 94.88 84 PRO B N 1
ATOM 4512 C CA . PRO B 1 84 ? 10.359 -12.758 -18.953 1 94.88 84 PRO B CA 1
ATOM 4513 C C . PRO B 1 84 ? 11.18 -11.68 -18.25 1 94.88 84 PRO B C 1
ATOM 4515 O O . PRO B 1 84 ? 10.805 -10.508 -18.25 1 94.88 84 PRO B O 1
ATOM 4518 N N . LEU B 1 85 ? 12.281 -11.992 -17.641 1 97.69 85 LEU B N 1
ATOM 4519 C CA . LEU B 1 85 ? 13.133 -11.047 -16.922 1 97.69 85 LEU B CA 1
ATOM 4520 C C . LEU B 1 85 ? 13.68 -9.992 -17.875 1 97.69 85 LEU B C 1
ATOM 4522 O O . LEU B 1 85 ? 13.547 -8.789 -17.625 1 97.69 85 LEU B O 1
ATOM 4526 N N . LEU B 1 86 ? 14.273 -10.469 -18.953 1 98.06 86 LEU B N 1
ATOM 4527 C CA . LEU B 1 86 ? 14.867 -9.562 -19.922 1 98.06 86 LEU B CA 1
ATOM 4528 C C . LEU B 1 86 ? 13.805 -8.656 -20.547 1 98.06 86 LEU B C 1
ATOM 4530 O O . LEU B 1 86 ? 14.031 -7.457 -20.719 1 98.06 86 LEU B O 1
ATOM 4534 N N . ASN B 1 87 ? 12.664 -9.25 -20.812 1 96.19 87 ASN B N 1
ATOM 4535 C CA . ASN B 1 87 ? 11.57 -8.477 -21.391 1 96.19 87 ASN B CA 1
ATOM 4536 C C . ASN B 1 87 ? 11.062 -7.41 -20.406 1 96.19 87 ASN B C 1
ATOM 4538 O O . ASN B 1 87 ? 10.711 -6.305 -20.828 1 96.19 87 ASN B O 1
ATOM 4542 N N . ASN B 1 88 ? 11 -7.754 -19.203 1 96.94 88 ASN B N 1
ATOM 4543 C CA . ASN B 1 88 ? 10.586 -6.781 -18.188 1 96.94 88 ASN B CA 1
ATOM 4544 C C . ASN B 1 88 ? 11.547 -5.598 -18.125 1 96.94 88 ASN B C 1
ATOM 4546 O O . ASN B 1 88 ? 11.117 -4.445 -18.078 1 96.94 88 ASN B O 1
ATOM 4550 N N . ILE B 1 89 ? 12.836 -5.848 -18.125 1 98.5 89 ILE B N 1
ATOM 4551 C CA . ILE B 1 89 ? 13.836 -4.789 -18.031 1 98.5 89 ILE B CA 1
ATOM 4552 C C . ILE B 1 89 ? 13.711 -3.861 -19.234 1 98.5 89 ILE B C 1
ATOM 4554 O O . ILE B 1 89 ? 13.719 -2.637 -19.094 1 98.5 89 ILE B O 1
ATOM 4558 N N . LEU B 1 90 ? 13.516 -4.465 -20.406 1 98.25 90 LEU B N 1
ATOM 4559 C CA . LEU B 1 90 ? 13.344 -3.664 -21.609 1 98.25 90 LEU B CA 1
ATOM 4560 C C . LEU B 1 90 ? 12.086 -2.809 -21.531 1 98.25 90 LEU B C 1
ATOM 4562 O O . LEU B 1 90 ? 12.086 -1.653 -21.953 1 98.25 90 LEU B O 1
ATOM 4566 N N . HIS B 1 91 ? 11.047 -3.428 -21.016 1 97.44 91 HIS B N 1
ATOM 4567 C CA . HIS B 1 91 ? 9.797 -2.705 -20.859 1 97.44 91 HIS B CA 1
ATOM 4568 C C . HIS B 1 91 ? 9.969 -1.506 -19.938 1 97.44 91 HIS B C 1
ATOM 4570 O O . HIS B 1 91 ? 9.445 -0.423 -20.203 1 97.44 91 HIS B O 1
ATOM 4576 N N . ILE B 1 92 ? 10.695 -1.618 -18.875 1 98.5 92 ILE B N 1
ATOM 4577 C CA . ILE B 1 92 ? 10.977 -0.532 -17.938 1 98.5 92 ILE B CA 1
ATOM 4578 C C . ILE B 1 92 ? 11.75 0.573 -18.656 1 98.5 92 ILE B C 1
ATOM 4580 O O . ILE B 1 92 ? 11.383 1.748 -18.578 1 98.5 92 ILE B O 1
ATOM 4584 N N . ILE B 1 93 ? 12.805 0.154 -19.344 1 98.75 93 ILE B N 1
ATOM 4585 C CA . ILE B 1 93 ? 13.648 1.116 -20.047 1 98.75 93 ILE B CA 1
ATOM 4586 C C . ILE B 1 93 ? 12.797 1.93 -21.016 1 98.75 93 ILE B C 1
ATOM 4588 O O . ILE B 1 93 ? 12.906 3.158 -21.078 1 98.75 93 ILE B O 1
ATOM 4592 N N . LYS B 1 94 ? 11.938 1.229 -21.703 1 98.12 94 LYS B N 1
ATOM 4593 C CA . LYS B 1 94 ? 11.125 1.849 -22.75 1 98.12 94 LYS B CA 1
ATOM 4594 C C . LYS B 1 94 ? 10.156 2.867 -22.156 1 98.12 94 LYS B C 1
ATOM 4596 O O . LYS B 1 94 ? 9.875 3.898 -22.781 1 98.12 94 LYS B O 1
ATOM 4601 N N . ASN B 1 95 ? 9.656 2.629 -21 1 98.31 95 ASN B N 1
ATOM 4602 C CA . ASN B 1 95 ? 8.539 3.414 -20.484 1 98.31 95 ASN B CA 1
ATOM 4603 C C . ASN B 1 95 ? 8.977 4.348 -19.359 1 98.31 95 ASN B C 1
ATOM 4605 O O . ASN B 1 95 ? 8.188 5.168 -18.875 1 98.31 95 ASN B O 1
ATOM 4609 N N . LEU B 1 96 ? 10.188 4.32 -18.969 1 98.69 96 LEU B N 1
ATOM 4610 C CA . LEU B 1 96 ? 10.648 4.965 -17.75 1 98.69 96 LEU B CA 1
ATOM 4611 C C . LEU B 1 96 ? 10.43 6.473 -17.812 1 98.69 96 LEU B C 1
ATOM 4613 O O . LEU B 1 96 ? 9.992 7.082 -16.828 1 98.69 96 LEU B O 1
ATOM 4617 N N . ARG B 1 97 ? 10.742 7.113 -18.938 1 98.5 97 ARG B N 1
ATOM 4618 C CA . ARG B 1 97 ? 10.555 8.555 -19.078 1 98.5 97 ARG B CA 1
ATOM 4619 C C . ARG B 1 97 ? 9.109 8.953 -18.781 1 98.5 97 ARG B C 1
ATOM 4621 O O . ARG B 1 97 ? 8.859 9.914 -18.062 1 98.5 97 ARG B O 1
ATOM 4628 N N . LYS B 1 98 ? 8.227 8.188 -19.375 1 98.19 98 LYS B N 1
ATOM 4629 C CA . LYS B 1 98 ? 6.805 8.453 -19.188 1 98.19 98 LYS B CA 1
ATOM 4630 C C . LYS B 1 98 ? 6.398 8.25 -17.719 1 98.19 98 LYS B C 1
ATOM 4632 O O . LYS B 1 98 ? 5.645 9.047 -17.172 1 98.19 98 LYS B O 1
ATOM 4637 N N . TRP B 1 99 ? 6.875 7.191 -17.125 1 98.12 99 TRP B N 1
ATOM 4638 C CA . TRP B 1 99 ? 6.504 6.848 -15.75 1 98.12 99 TRP B CA 1
ATOM 4639 C C . TRP B 1 99 ? 7.027 7.891 -14.766 1 98.12 99 TRP B C 1
ATOM 4641 O O . TRP B 1 99 ? 6.406 8.148 -13.734 1 98.12 99 TRP B O 1
ATOM 4651 N N . MET B 1 100 ? 8.148 8.508 -15.086 1 98.19 100 MET B N 1
ATOM 4652 C CA . MET B 1 100 ? 8.812 9.453 -14.188 1 98.19 100 MET B CA 1
ATOM 4653 C C . MET B 1 100 ? 8.156 10.828 -14.266 1 98.19 100 MET B C 1
ATOM 4655 O O . MET B 1 100 ? 8.32 11.648 -13.359 1 98.19 100 MET B O 1
ATOM 4659 N N . LYS B 1 101 ? 7.457 11.102 -15.352 1 97.62 101 LYS B N 1
ATOM 4660 C CA . LYS B 1 101 ? 6.902 12.43 -15.586 1 97.62 101 LYS B CA 1
ATOM 4661 C C . LYS B 1 101 ? 5.797 12.75 -14.578 1 97.62 101 LYS B C 1
ATOM 4663 O O . LYS B 1 101 ? 4.879 11.953 -14.391 1 97.62 101 LYS B O 1
ATOM 4668 N N . PRO B 1 102 ? 5.871 13.906 -13.898 1 96.5 102 PRO B N 1
ATOM 4669 C CA . PRO B 1 102 ? 4.781 14.305 -13.008 1 96.5 102 PRO B CA 1
ATOM 4670 C C . PRO B 1 102 ? 3.451 14.461 -13.742 1 96.5 102 PRO B C 1
ATOM 4672 O O . PRO B 1 102 ? 3.426 14.883 -14.898 1 96.5 102 PRO B O 1
ATOM 4675 N N . THR B 1 103 ? 2.43 14.133 -13.047 1 95.75 103 THR B N 1
ATOM 4676 C CA . THR B 1 103 ? 1.089 14.258 -13.609 1 95.75 103 THR B CA 1
ATOM 4677 C C . THR B 1 103 ? 0.409 15.531 -13.102 1 95.75 103 THR B C 1
ATOM 4679 O O . THR B 1 103 ? 0.432 15.812 -11.898 1 95.75 103 THR B O 1
ATOM 4682 N N . LYS B 1 104 ? -0.204 16.281 -14.023 1 94.38 104 LYS B N 1
ATOM 4683 C CA . LYS B 1 104 ? -0.956 17.469 -13.641 1 94.38 104 LYS B CA 1
ATOM 4684 C C . LYS B 1 104 ? -2.361 17.094 -13.172 1 94.38 104 LYS B C 1
ATOM 4686 O O . LYS B 1 104 ? -3.008 16.219 -13.75 1 94.38 104 LYS B O 1
ATOM 4691 N N . VAL B 1 105 ? -2.746 17.625 -12.117 1 91.88 105 VAL B N 1
ATOM 4692 C CA . VAL B 1 105 ? -4.102 17.469 -11.594 1 91.88 105 VAL B CA 1
ATOM 4693 C C . VAL B 1 105 ? -4.844 18.797 -11.68 1 91.88 105 VAL B C 1
ATOM 4695 O O . VAL B 1 105 ? -4.285 19.859 -11.375 1 91.88 105 VAL B O 1
ATOM 4698 N N . SER B 1 106 ? -6.047 18.688 -12.133 1 86.88 106 SER B N 1
ATOM 4699 C CA . SER B 1 106 ? -6.867 19.891 -12.211 1 86.88 106 SER B CA 1
ATOM 4700 C C . SER B 1 106 ? -7.891 19.938 -11.078 1 86.88 106 SER B C 1
ATOM 4702 O O . SER B 1 106 ? -8.477 18.922 -10.727 1 86.88 106 SER B O 1
ATOM 4704 N N . ASP B 1 107 ? -7.992 20.969 -10.461 1 85.5 107 ASP B N 1
ATOM 4705 C CA . ASP B 1 107 ? -9.016 21.297 -9.469 1 85.5 107 ASP B CA 1
ATOM 4706 C C . ASP B 1 107 ? -9.508 22.734 -9.641 1 85.5 107 ASP B C 1
ATOM 4708 O O . ASP B 1 107 ? -8.758 23.672 -9.398 1 85.5 107 ASP B O 1
ATOM 4712 N N . CYS B 1 108 ? -10.742 22.891 -9.938 1 76.62 108 CYS B N 1
ATOM 4713 C CA . CYS B 1 108 ? -11.258 24.219 -10.297 1 76.62 108 CYS B CA 1
ATOM 4714 C C . CYS B 1 108 ? -11.906 24.891 -9.094 1 76.62 108 CYS B C 1
ATOM 4716 O O . CYS B 1 108 ? -12.492 25.969 -9.219 1 76.62 108 CYS B O 1
ATOM 4718 N N . SER B 1 109 ? -11.75 24.219 -7.977 1 81.31 109 SER B N 1
ATOM 4719 C CA . SER B 1 109 ? -12.258 24.891 -6.789 1 81.31 109 SER B CA 1
ATOM 4720 C C . SER B 1 109 ? -11.477 26.172 -6.508 1 81.31 109 SER B C 1
ATOM 4722 O O . SER B 1 109 ? -10.289 26.266 -6.824 1 81.31 109 SER B O 1
ATOM 4724 N N . PRO B 1 110 ? -12.07 27.141 -5.902 1 73.5 110 PRO B N 1
ATOM 4725 C CA . PRO B 1 110 ? -11.531 28.5 -5.77 1 73.5 110 PRO B CA 1
ATOM 4726 C C . PRO B 1 110 ? -10.133 28.531 -5.168 1 73.5 110 PRO B C 1
ATOM 4728 O O . PRO B 1 110 ? -9.242 29.219 -5.688 1 73.5 110 PRO B O 1
ATOM 4731 N N . PRO B 1 111 ? -9.867 27.797 -4.188 1 74.44 111 PRO B N 1
ATOM 4732 C CA . PRO B 1 111 ? -8.523 27.891 -3.615 1 74.44 111 PRO B CA 1
ATOM 4733 C C . PRO B 1 111 ? -7.445 27.344 -4.547 1 74.44 111 PRO B C 1
ATOM 4735 O O . PRO B 1 111 ? -6.262 27.641 -4.371 1 74.44 111 PRO B O 1
ATOM 4738 N N . PHE B 1 112 ? -7.863 26.641 -5.602 1 79.12 112 PHE B N 1
ATOM 4739 C CA . PHE B 1 112 ? -6.875 25.891 -6.375 1 79.12 112 PHE B CA 1
ATOM 4740 C C . PHE B 1 112 ? -6.895 26.328 -7.836 1 79.12 112 PHE B C 1
ATOM 4742 O O . PHE B 1 112 ? -6.027 25.938 -8.617 1 79.12 112 PHE B O 1
ATOM 4749 N N . MET B 1 113 ? -7.832 27.141 -8.195 1 74.56 113 MET B N 1
ATOM 4750 C CA . MET B 1 113 ? -8.109 27.453 -9.602 1 74.56 113 MET B CA 1
ATOM 4751 C C . MET B 1 113 ? -6.926 28.156 -10.25 1 74.56 113 MET B C 1
ATOM 4753 O O . MET B 1 113 ? -6.676 27.969 -11.445 1 74.56 113 MET B O 1
ATOM 4757 N N . PHE B 1 114 ? -6.129 28.828 -9.43 1 76.94 114 PHE B N 1
ATOM 4758 C CA . PHE B 1 114 ? -5.051 29.594 -10.055 1 76.94 114 PHE B CA 1
ATOM 4759 C C . PHE B 1 114 ? -3.693 29 -9.695 1 76.94 114 PHE B C 1
ATOM 4761 O O . PHE B 1 114 ? -2.654 29.516 -10.102 1 76.94 114 PHE B O 1
ATOM 4768 N N . GLY B 1 115 ? -3.701 27.969 -8.914 1 87.81 115 GLY B N 1
ATOM 4769 C CA . GLY B 1 115 ? -2.461 27.281 -8.578 1 87.81 115 GLY B CA 1
ATOM 4770 C C . GLY B 1 115 ? -2.148 26.125 -9.5 1 87.81 115 GLY B C 1
ATOM 4771 O O . GLY B 1 115 ? -2.844 25.906 -10.5 1 87.81 115 GLY B O 1
ATOM 4772 N N . SER B 1 116 ? -1.006 25.609 -9.289 1 93 116 SER B N 1
ATOM 4773 C CA . SER B 1 116 ? -0.609 24.422 -10.031 1 93 116 SER B CA 1
ATOM 4774 C C . SER B 1 116 ? -0.521 23.203 -9.117 1 93 116 SER B C 1
ATOM 4776 O O . SER B 1 116 ? 0.018 23.297 -8.016 1 93 116 SER B O 1
ATOM 4778 N N . ILE B 1 117 ? -1.172 22.156 -9.523 1 94.88 117 ILE B N 1
ATOM 4779 C CA . ILE B 1 117 ? -1.166 20.906 -8.789 1 94.88 117 ILE B CA 1
ATOM 4780 C C . ILE B 1 117 ? -0.479 19.828 -9.625 1 94.88 117 ILE B C 1
ATOM 4782 O O . ILE B 1 117 ? -0.872 19.562 -10.766 1 94.88 117 ILE B O 1
ATOM 4786 N N . LYS B 1 118 ? 0.529 19.281 -9.094 1 96.69 118 LYS B N 1
ATOM 4787 C CA . LYS B 1 118 ? 1.229 18.172 -9.734 1 96.69 118 LYS B CA 1
ATOM 4788 C C . LYS B 1 118 ? 1.421 17 -8.766 1 96.69 118 LYS B C 1
ATOM 4790 O O . LYS B 1 118 ? 1.545 17.219 -7.555 1 96.69 118 LYS B O 1
ATOM 4795 N N . VAL B 1 119 ? 1.362 15.852 -9.281 1 97.38 119 VAL B N 1
ATOM 4796 C CA . VAL B 1 119 ? 1.717 14.648 -8.531 1 97.38 119 VAL B CA 1
ATOM 4797 C C . VAL B 1 119 ? 3.012 14.055 -9.086 1 97.38 119 VAL B C 1
ATOM 4799 O O . VAL B 1 119 ? 3.084 13.695 -10.266 1 97.38 119 VAL B O 1
ATOM 4802 N N . GLU B 1 120 ? 4.008 14.062 -8.312 1 97.19 120 GLU B N 1
ATOM 4803 C CA . GLU B 1 120 ? 5.258 13.438 -8.734 1 97.19 120 GLU B CA 1
ATOM 4804 C C . GLU B 1 120 ? 5.48 12.109 -8.008 1 97.19 120 GLU B C 1
ATOM 4806 O O . GLU B 1 120 ? 4.934 11.891 -6.926 1 97.19 120 GLU B O 1
ATOM 4811 N N . LYS B 1 121 ? 6.176 11.25 -8.648 1 97.69 121 LYS B N 1
ATOM 4812 C CA . LYS B 1 121 ? 6.586 9.984 -8.055 1 97.69 121 LYS B CA 1
ATOM 4813 C C . LYS B 1 121 ? 8.047 10.031 -7.609 1 97.69 121 LYS B C 1
ATOM 4815 O O . LYS B 1 121 ? 8.953 10.109 -8.445 1 97.69 121 LYS B O 1
ATOM 4820 N N . ILE B 1 122 ? 8.25 9.969 -6.336 1 97.69 122 ILE B N 1
ATOM 4821 C CA . ILE B 1 122 ? 9.617 10.078 -5.828 1 97.69 122 ILE B CA 1
ATOM 4822 C C . ILE B 1 122 ? 10.086 8.719 -5.324 1 97.69 122 ILE B C 1
ATOM 4824 O O . ILE B 1 122 ? 9.297 7.93 -4.805 1 97.69 122 ILE B O 1
ATOM 4828 N N . ALA B 1 123 ? 11.383 8.445 -5.516 1 98.25 123 ALA B N 1
ATOM 4829 C CA . ALA B 1 123 ? 11.961 7.207 -4.988 1 98.25 123 ALA B CA 1
ATOM 4830 C C . ALA B 1 123 ? 11.742 7.102 -3.48 1 98.25 123 ALA B C 1
ATOM 4832 O O . ALA B 1 123 ? 11.789 8.109 -2.768 1 98.25 123 ALA B O 1
ATOM 4833 N N . ARG B 1 124 ? 11.539 5.922 -3.014 1 97.88 124 ARG B N 1
ATOM 4834 C CA . ARG B 1 124 ? 11.352 5.707 -1.582 1 97.88 124 ARG B CA 1
ATOM 4835 C C . ARG B 1 124 ? 12.664 5.891 -0.823 1 97.88 124 ARG B C 1
ATOM 4837 O O . ARG B 1 124 ? 12.672 6.426 0.289 1 97.88 124 ARG B O 1
ATOM 4844 N N . GLY B 1 125 ? 13.742 5.414 -1.34 1 98 125 GLY B N 1
ATOM 4845 C CA . GLY B 1 125 ? 15.047 5.523 -0.7 1 98 125 GLY B CA 1
ATOM 4846 C C . GLY B 1 125 ? 15.922 4.301 -0.901 1 98 125 GLY B C 1
ATOM 4847 O O . GLY B 1 125 ? 16.312 3.986 -2.029 1 98 125 GLY B O 1
ATOM 4848 N N . ASN B 1 126 ? 16.297 3.658 0.214 1 98.31 126 ASN B N 1
ATOM 4849 C CA . ASN B 1 126 ? 16.984 2.369 0.254 1 98.31 126 ASN B CA 1
ATOM 4850 C C . ASN B 1 126 ? 16 1.226 0.517 1 98.31 126 ASN B C 1
ATOM 4852 O O . ASN B 1 126 ? 15.305 1.223 1.532 1 98.31 126 ASN B O 1
ATOM 4856 N N . VAL B 1 127 ? 15.938 0.213 -0.429 1 98.88 127 VAL B N 1
ATOM 4857 C CA . VAL B 1 127 ? 14.883 -0.786 -0.32 1 98.88 127 VAL B CA 1
ATOM 4858 C C . VAL B 1 127 ? 15.492 -2.176 -0.179 1 98.88 127 VAL B C 1
ATOM 4860 O O . VAL B 1 127 ? 16.641 -2.396 -0.569 1 98.88 127 VAL B O 1
ATOM 4863 N N . LEU B 1 128 ? 14.75 -3.078 0.442 1 98.94 128 LEU B N 1
ATOM 4864 C CA . LEU B 1 128 ? 15.125 -4.477 0.619 1 98.94 128 LEU B CA 1
ATOM 4865 C C . LEU B 1 128 ? 14.273 -5.387 -0.256 1 98.94 128 LEU B C 1
ATOM 4867 O O . LEU B 1 128 ? 13.047 -5.262 -0.273 1 98.94 128 LEU B O 1
ATOM 4871 N N . VAL B 1 129 ? 14.906 -6.238 -1.034 1 98.94 129 VAL B N 1
ATOM 4872 C CA . VAL B 1 129 ? 14.227 -7.262 -1.819 1 98.94 129 VAL B CA 1
ATOM 4873 C C . VAL B 1 129 ? 14.625 -8.648 -1.318 1 98.94 129 VAL B C 1
ATOM 4875 O O . VAL B 1 129 ? 15.812 -8.992 -1.309 1 98.94 129 VAL B O 1
ATOM 4878 N N . ILE B 1 130 ? 13.68 -9.398 -0.834 1 98.94 130 ILE B N 1
ATOM 4879 C CA . ILE B 1 130 ? 13.883 -10.781 -0.406 1 98.94 130 ILE B CA 1
ATOM 4880 C C . ILE B 1 130 ? 13.18 -11.727 -1.371 1 98.94 130 ILE B C 1
ATOM 4882 O O . ILE B 1 130 ? 11.961 -11.672 -1.532 1 98.94 130 ILE B O 1
ATOM 4886 N N . ALA B 1 131 ? 13.969 -12.602 -1.977 1 98.62 131 ALA B N 1
ATOM 4887 C CA . ALA B 1 131 ? 13.453 -13.383 -3.098 1 98.62 131 ALA B CA 1
ATOM 4888 C C . ALA B 1 131 ? 13.305 -14.852 -2.717 1 98.62 131 ALA B C 1
ATOM 4890 O O . ALA B 1 131 ? 14.039 -15.359 -1.863 1 98.62 131 ALA B O 1
ATOM 4891 N N . PRO B 1 132 ? 12.406 -15.586 -3.314 1 98.25 132 PRO B N 1
ATOM 4892 C CA . PRO B 1 132 ? 12.164 -17 -3.055 1 98.25 132 PRO B CA 1
ATOM 4893 C C . PRO B 1 132 ? 13.055 -17.922 -3.898 1 98.25 132 PRO B C 1
ATOM 4895 O O . PRO B 1 132 ? 13.812 -17.438 -4.742 1 98.25 132 PRO B O 1
ATOM 4898 N N . PHE B 1 133 ? 12.883 -19.219 -3.717 1 98.12 133 PHE B N 1
ATOM 4899 C CA . PHE B 1 133 ? 13.75 -20.188 -4.371 1 98.12 133 PHE B CA 1
ATOM 4900 C C . PHE B 1 133 ? 13.164 -20.625 -5.707 1 98.12 133 PHE B C 1
ATOM 4902 O O . PHE B 1 133 ? 13.875 -21.141 -6.57 1 98.12 133 PHE B O 1
ATOM 4909 N N . ASN B 1 134 ? 11.875 -20.438 -5.883 1 97.38 134 ASN B N 1
ATOM 4910 C CA . ASN B 1 134 ? 11.227 -21.219 -6.934 1 97.38 134 ASN B CA 1
ATOM 4911 C C . ASN B 1 134 ? 11.414 -20.578 -8.305 1 97.38 134 ASN B C 1
ATOM 4913 O O . ASN B 1 134 ? 11.367 -21.25 -9.328 1 97.38 134 ASN B O 1
ATOM 4917 N N . PHE B 1 135 ? 11.508 -19.344 -8.406 1 97.88 135 PHE B N 1
ATOM 4918 C CA . PHE B 1 135 ? 11.977 -18.562 -9.539 1 97.88 135 PHE B CA 1
ATOM 4919 C C . PHE B 1 135 ? 13.07 -17.594 -9.117 1 97.88 135 PHE B C 1
ATOM 4921 O O . PHE B 1 135 ? 12.883 -16.375 -9.172 1 97.88 135 PHE B O 1
ATOM 4928 N N . PRO B 1 136 ? 14.203 -18.156 -8.789 1 98.31 136 PRO B N 1
ATOM 4929 C CA . PRO B 1 136 ? 15.211 -17.391 -8.062 1 98.31 136 PRO B CA 1
ATOM 4930 C C . PRO B 1 136 ? 15.812 -16.266 -8.906 1 98.31 136 PRO B C 1
ATOM 4932 O O . PRO B 1 136 ? 16.312 -15.273 -8.352 1 98.31 136 PRO B O 1
ATOM 4935 N N . ILE B 1 137 ? 15.758 -16.359 -10.227 1 98.38 137 ILE B N 1
ATOM 4936 C CA . ILE B 1 137 ? 16.297 -15.328 -11.102 1 98.38 137 ILE B CA 1
ATOM 4937 C C . ILE B 1 137 ? 15.242 -14.258 -11.344 1 98.38 137 ILE B C 1
ATOM 4939 O O . ILE B 1 137 ? 15.445 -13.094 -11 1 98.38 137 ILE B O 1
ATOM 4943 N N . LEU B 1 138 ? 14.125 -14.672 -11.75 1 98.25 138 LEU B N 1
ATOM 4944 C CA . LEU B 1 138 ? 13.047 -13.758 -12.141 1 98.25 138 LEU B CA 1
ATOM 4945 C C . LEU B 1 138 ? 12.547 -12.969 -10.938 1 98.25 138 LEU B C 1
ATOM 4947 O O . LEU B 1 138 ? 12.477 -11.734 -10.984 1 98.25 138 LEU B O 1
ATOM 4951 N N . LEU B 1 139 ? 12.289 -13.656 -9.852 1 98.25 139 LEU B N 1
ATOM 4952 C CA . LEU B 1 139 ? 11.609 -13.047 -8.711 1 98.25 139 LEU B CA 1
ATOM 4953 C C . LEU B 1 139 ? 12.586 -12.25 -7.852 1 98.25 139 LEU B C 1
ATOM 4955 O O . LEU B 1 139 ? 12.164 -11.453 -7.016 1 98.25 139 LEU B O 1
ATOM 4959 N N . SER B 1 140 ? 13.844 -12.414 -8.078 1 98.5 140 SER B N 1
ATOM 4960 C CA . SER B 1 140 ? 14.836 -11.562 -7.434 1 98.5 140 SER B CA 1
ATOM 4961 C C . SER B 1 140 ? 15.141 -10.32 -8.266 1 98.5 140 SER B C 1
ATOM 4963 O O . SER B 1 140 ? 15.133 -9.203 -7.754 1 98.5 140 SER B O 1
ATOM 4965 N N . LEU B 1 141 ? 15.289 -10.523 -9.523 1 98.81 141 LEU B N 1
ATOM 4966 C CA . LEU B 1 141 ? 15.945 -9.492 -10.312 1 98.81 141 LEU B CA 1
ATOM 4967 C C . LEU B 1 141 ? 14.914 -8.555 -10.938 1 98.81 141 LEU B C 1
ATOM 4969 O O . LEU B 1 141 ? 15.234 -7.406 -11.266 1 98.81 141 LEU B O 1
ATOM 4973 N N . VAL B 1 142 ? 13.672 -8.992 -11.109 1 98.62 142 VAL B N 1
ATOM 4974 C CA . VAL B 1 142 ? 12.656 -8.078 -11.625 1 98.62 142 VAL B CA 1
ATOM 4975 C C . VAL B 1 142 ? 12.391 -6.973 -10.602 1 98.62 142 VAL B C 1
ATOM 4977 O O . VAL B 1 142 ? 12.414 -5.785 -10.938 1 98.62 142 VAL B O 1
ATOM 4980 N N . PRO B 1 143 ? 12.172 -7.336 -9.305 1 98.69 143 PRO B N 1
ATOM 4981 C CA . PRO B 1 143 ? 12.008 -6.266 -8.32 1 98.69 143 PRO B CA 1
ATOM 4982 C C . PRO B 1 143 ? 13.234 -5.352 -8.234 1 98.69 143 PRO B C 1
ATOM 4984 O O . PRO B 1 143 ? 13.086 -4.145 -8.031 1 98.69 143 PRO B O 1
ATOM 4987 N N . VAL B 1 144 ? 14.398 -5.922 -8.398 1 98.94 144 VAL B N 1
ATOM 4988 C CA . VAL B 1 144 ? 15.609 -5.109 -8.383 1 98.94 144 VAL B CA 1
ATOM 4989 C C . VAL B 1 144 ? 15.578 -4.121 -9.547 1 98.94 144 VAL B C 1
ATOM 4991 O O . VAL B 1 144 ? 15.898 -2.941 -9.375 1 98.94 144 VAL B O 1
ATOM 4994 N N . ALA B 1 145 ? 15.156 -4.582 -10.719 1 98.88 145 ALA B N 1
ATOM 4995 C CA . ALA B 1 145 ? 15.047 -3.713 -11.891 1 98.88 145 ALA B CA 1
ATOM 4996 C C . ALA B 1 145 ? 14.047 -2.586 -11.641 1 98.88 145 ALA B C 1
ATOM 4998 O O . ALA B 1 145 ? 14.312 -1.43 -11.977 1 98.88 145 ALA B O 1
ATOM 4999 N N . HIS B 1 146 ? 12.922 -2.953 -11.07 1 98.81 146 HIS B N 1
ATOM 5000 C CA . HIS B 1 146 ? 11.922 -1.938 -10.758 1 98.81 146 HIS B CA 1
ATOM 5001 C C . HIS B 1 146 ? 12.461 -0.931 -9.75 1 98.81 146 HIS B C 1
ATOM 5003 O O . HIS B 1 146 ? 12.195 0.269 -9.859 1 98.81 146 HIS B O 1
ATOM 5009 N N . ALA B 1 147 ? 13.195 -1.403 -8.758 1 98.88 147 ALA B N 1
ATOM 5010 C CA . ALA B 1 147 ? 13.766 -0.525 -7.734 1 98.88 147 ALA B CA 1
ATOM 5011 C C . ALA B 1 147 ? 14.758 0.458 -8.352 1 98.88 147 ALA B C 1
ATOM 5013 O O . ALA B 1 147 ? 14.703 1.659 -8.078 1 98.88 147 ALA B O 1
ATOM 5014 N N . ILE B 1 148 ? 15.641 -0.048 -9.227 1 98.94 148 ILE B N 1
ATOM 5015 C CA . ILE B 1 148 ? 16.594 0.798 -9.93 1 98.94 148 ILE B CA 1
ATOM 5016 C C . ILE B 1 148 ? 15.844 1.811 -10.797 1 98.94 148 ILE B C 1
ATOM 5018 O O . ILE B 1 148 ? 16.125 3.01 -10.75 1 98.94 148 ILE B O 1
ATOM 5022 N N . GLY B 1 149 ? 14.867 1.307 -11.523 1 98.88 149 GLY B N 1
ATOM 5023 C CA . GLY B 1 149 ? 14.078 2.17 -12.391 1 98.88 149 GLY B CA 1
ATOM 5024 C C . GLY B 1 149 ? 13.344 3.26 -11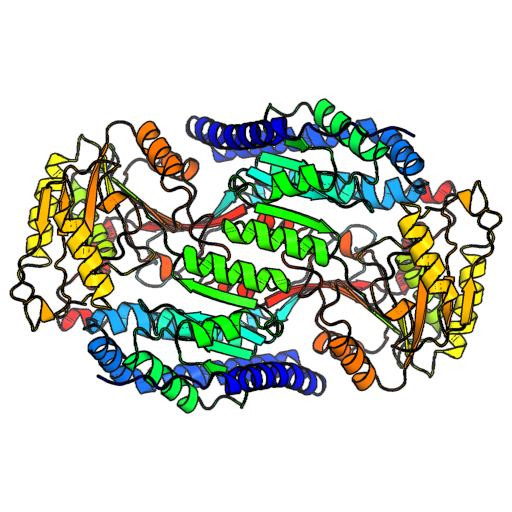.641 1 98.88 149 GLY B C 1
ATOM 5025 O O . GLY B 1 149 ? 13.125 4.348 -12.172 1 98.88 149 GLY B O 1
ATOM 5026 N N . ALA B 1 150 ? 12.977 2.996 -10.43 1 98.81 150 ALA B N 1
ATOM 5027 C CA . ALA B 1 150 ? 12.211 3.941 -9.617 1 98.81 150 ALA B CA 1
ATOM 5028 C C . ALA B 1 150 ? 13.141 4.895 -8.867 1 98.81 150 ALA B C 1
ATOM 5030 O O . ALA B 1 150 ? 12.68 5.797 -8.172 1 98.81 150 ALA B O 1
ATOM 5031 N N . GLY B 1 151 ? 14.445 4.68 -8.945 1 98.69 151 GLY B N 1
ATOM 5032 C CA . GLY B 1 151 ? 15.422 5.621 -8.406 1 98.69 151 GLY B CA 1
ATOM 5033 C C . GLY B 1 151 ? 15.914 5.246 -7.027 1 98.69 151 GLY B C 1
ATOM 5034 O O . GLY B 1 151 ? 16.453 6.09 -6.301 1 98.69 151 GLY B O 1
ATOM 5035 N N . ASN B 1 152 ? 15.766 4.008 -6.617 1 98.88 152 ASN B N 1
ATOM 5036 C CA . ASN B 1 152 ? 16.172 3.547 -5.293 1 98.88 152 ASN B CA 1
ATOM 5037 C C . ASN B 1 152 ? 17.531 2.859 -5.324 1 98.88 152 ASN B C 1
ATOM 5039 O O . ASN B 1 152 ? 18 2.443 -6.387 1 98.88 152 ASN B O 1
ATOM 5043 N N . SER B 1 153 ? 18.188 2.785 -4.172 1 98.88 153 SER B N 1
ATOM 5044 C CA . SER B 1 153 ? 19.219 1.771 -3.947 1 98.88 153 SER B CA 1
ATOM 5045 C C . SER B 1 153 ? 18.609 0.496 -3.365 1 98.88 153 SER B C 1
ATOM 5047 O O . SER B 1 153 ? 17.516 0.522 -2.799 1 98.88 153 SER B O 1
ATOM 5049 N N . VAL B 1 154 ? 19.375 -0.636 -3.545 1 98.88 154 VAL B N 1
ATOM 5050 C CA . VAL B 1 154 ? 18.703 -1.904 -3.254 1 98.88 154 VAL B CA 1
ATOM 5051 C C . VAL B 1 154 ? 19.672 -2.832 -2.52 1 98.88 154 VAL B C 1
ATOM 5053 O O . VAL B 1 154 ? 20.859 -2.912 -2.867 1 98.88 154 VAL B O 1
ATOM 5056 N N . VAL B 1 155 ? 19.203 -3.471 -1.508 1 98.94 155 VAL B N 1
ATOM 5057 C CA . VAL B 1 155 ? 19.828 -4.66 -0.929 1 98.94 155 VAL B CA 1
ATOM 5058 C C . VAL B 1 155 ? 19 -5.895 -1.281 1 98.94 155 VAL B C 1
ATOM 5060 O O . VAL B 1 155 ? 17.797 -5.949 -0.992 1 98.94 155 VAL B O 1
ATOM 5063 N N . LEU B 1 156 ? 19.641 -6.836 -1.948 1 98.94 156 LEU B N 1
ATOM 5064 C CA . LEU B 1 156 ? 18.984 -8.062 -2.385 1 98.94 156 LEU B CA 1
ATOM 5065 C C . LEU B 1 156 ? 19.391 -9.242 -1.509 1 98.94 156 LEU B C 1
ATOM 5067 O O . LEU B 1 156 ? 20.578 -9.422 -1.221 1 98.94 156 LEU B O 1
ATOM 5071 N N . LYS B 1 157 ? 18.469 -9.953 -1.028 1 98.94 157 LYS B N 1
ATOM 5072 C CA . LYS B 1 157 ? 18.688 -11.219 -0.337 1 98.94 157 LYS B CA 1
ATOM 5073 C C . LYS B 1 157 ? 18.078 -12.383 -1.116 1 98.94 157 LYS B C 1
ATOM 5075 O O . LYS B 1 157 ? 16.906 -12.711 -0.932 1 98.94 157 LYS B O 1
ATOM 5080 N N . PRO B 1 158 ? 18.844 -13.125 -1.953 1 98.62 158 PRO B N 1
ATOM 5081 C CA . PRO B 1 158 ? 18.344 -14.312 -2.652 1 98.62 158 PRO B CA 1
ATOM 5082 C C . PRO B 1 158 ? 18.109 -15.5 -1.719 1 98.62 158 PRO B C 1
ATOM 5084 O O . PRO B 1 158 ? 18.453 -15.43 -0.533 1 98.62 158 PRO B O 1
ATOM 5087 N N . SER B 1 159 ? 17.547 -16.516 -2.205 1 98.31 159 SER B N 1
ATOM 5088 C CA . SER B 1 159 ? 17.25 -17.703 -1.393 1 98.31 159 SER B CA 1
ATOM 5089 C C . SER B 1 159 ? 18.484 -18.578 -1.219 1 98.31 159 SER B C 1
ATOM 5091 O O . SER B 1 159 ? 19.219 -18.828 -2.182 1 98.31 159 SER B O 1
ATOM 5093 N N . GLU B 1 160 ? 18.703 -19.031 0.001 1 97.56 160 GLU B N 1
ATOM 5094 C CA . GLU B 1 160 ? 19.812 -19.938 0.287 1 97.56 160 GLU B CA 1
ATOM 5095 C C . GLU B 1 160 ? 19.547 -21.328 -0.244 1 97.56 160 GLU B C 1
ATOM 5097 O O . GLU B 1 160 ? 20.453 -22.156 -0.343 1 97.56 160 GLU B O 1
ATOM 5102 N N . GLN B 1 161 ? 18.344 -21.594 -0.656 1 97.38 161 GLN B N 1
ATOM 5103 C CA . GLN B 1 161 ? 17.953 -22.922 -1.121 1 97.38 161 GLN B CA 1
ATOM 5104 C C . GLN B 1 161 ? 18.453 -23.172 -2.537 1 97.38 161 GLN B C 1
ATOM 5106 O O . GLN B 1 161 ? 18.438 -24.312 -3.012 1 97.38 161 GLN B O 1
ATOM 5111 N N . THR B 1 162 ? 18.844 -22.125 -3.23 1 97.94 162 THR B N 1
ATOM 5112 C CA . THR B 1 162 ? 19.453 -22.234 -4.559 1 97.94 162 THR B CA 1
ATOM 5113 C C . THR B 1 162 ? 20.859 -21.672 -4.566 1 97.94 162 THR B C 1
ATOM 5115 O O . THR B 1 162 ? 21.109 -20.625 -5.16 1 97.94 162 THR B O 1
ATOM 5118 N N . PRO B 1 163 ? 21.766 -22.391 -3.996 1 97.94 163 PRO B N 1
ATOM 5119 C CA . PRO B 1 163 ? 23.109 -21.859 -3.77 1 97.94 163 PRO B CA 1
ATOM 5120 C C . PRO B 1 163 ? 23.844 -21.547 -5.07 1 97.94 163 PRO B C 1
ATOM 5122 O O . PRO B 1 163 ? 24.547 -20.547 -5.164 1 97.94 163 PRO B O 1
ATOM 5125 N N . HIS B 1 164 ? 23.734 -22.422 -6.094 1 98.19 164 HIS B N 1
ATOM 5126 C CA . HIS B 1 164 ? 24.406 -22.172 -7.363 1 98.19 164 HIS B CA 1
ATOM 5127 C C . HIS B 1 164 ? 23.875 -20.906 -8.031 1 98.19 164 HIS B C 1
ATOM 5129 O O . HIS B 1 164 ? 24.641 -20.078 -8.523 1 98.19 164 HIS B O 1
ATOM 5135 N N . THR B 1 165 ? 22.578 -20.734 -7.984 1 98.38 165 THR B N 1
ATOM 5136 C CA . THR B 1 165 ? 21.922 -19.578 -8.594 1 98.38 165 THR B CA 1
ATOM 5137 C C . THR B 1 165 ? 22.25 -18.312 -7.816 1 98.38 165 THR B C 1
ATOM 5139 O O . THR B 1 165 ? 22.531 -17.266 -8.414 1 98.38 165 THR B O 1
ATOM 5142 N N . SER B 1 166 ? 22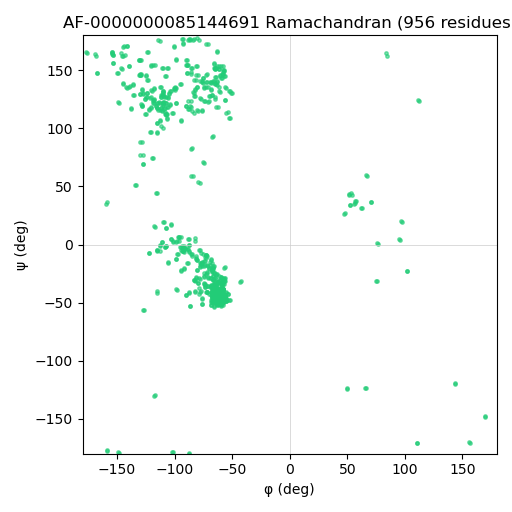.234 -18.375 -6.512 1 98.38 166 SER B N 1
ATOM 5143 C CA . SER B 1 166 ? 22.516 -17.219 -5.668 1 98.38 166 SER B CA 1
ATOM 5144 C C . SER B 1 166 ? 23.938 -16.719 -5.891 1 98.38 166 SER B C 1
ATOM 5146 O O . SER B 1 166 ? 24.156 -15.508 -5.949 1 98.38 166 SER B O 1
ATOM 5148 N N . MET B 1 167 ? 24.844 -17.625 -6.02 1 98.06 167 MET B N 1
ATOM 5149 C CA . MET B 1 167 ? 26.219 -17.234 -6.309 1 98.06 167 MET B CA 1
ATOM 5150 C C . MET B 1 167 ? 26.328 -16.578 -7.68 1 98.06 167 MET B C 1
ATOM 5152 O O . MET B 1 167 ? 27.047 -15.602 -7.852 1 98.06 167 MET B O 1
ATOM 5156 N N . LEU B 1 168 ? 25.641 -17.141 -8.586 1 98.44 168 LEU B N 1
ATOM 5157 C CA . LEU B 1 168 ? 25.656 -16.609 -9.938 1 98.44 168 LEU B CA 1
ATOM 5158 C C . LEU B 1 168 ? 25.047 -15.203 -9.969 1 98.44 168 LEU B C 1
ATOM 5160 O O . LEU B 1 168 ? 25.5 -14.336 -10.711 1 98.44 168 LEU B O 1
ATOM 5164 N N . ILE B 1 169 ? 23.969 -14.969 -9.188 1 98.69 169 ILE B N 1
ATOM 5165 C CA . ILE B 1 169 ? 23.359 -13.648 -9.109 1 98.69 169 ILE B CA 1
ATOM 5166 C C . ILE B 1 169 ? 24.391 -12.625 -8.648 1 98.69 169 ILE B C 1
ATOM 5168 O O . ILE B 1 169 ? 24.484 -11.523 -9.203 1 98.69 169 ILE B O 1
ATOM 5172 N N . ALA B 1 170 ? 25.172 -12.961 -7.664 1 98.19 170 ALA B N 1
ATOM 5173 C CA . ALA B 1 170 ? 26.234 -12.07 -7.207 1 98.19 170 ALA B CA 1
ATOM 5174 C C . ALA B 1 170 ? 27.203 -11.75 -8.336 1 98.19 170 ALA B C 1
ATOM 5176 O O . ALA B 1 170 ? 27.625 -10.602 -8.5 1 98.19 170 ALA B O 1
ATOM 5177 N N . LYS B 1 171 ? 27.547 -12.789 -9.07 1 98.12 171 LYS B N 1
ATOM 5178 C CA . LYS B 1 171 ? 28.453 -12.625 -10.211 1 98.12 171 LYS B CA 1
ATOM 5179 C C . LYS B 1 171 ? 27.844 -11.695 -11.258 1 98.12 171 LYS B C 1
ATOM 5181 O O . LYS B 1 171 ? 28.547 -10.828 -11.797 1 98.12 171 LYS B O 1
ATOM 5186 N N . ILE B 1 172 ? 26.594 -11.867 -11.523 1 98.62 172 ILE B N 1
ATOM 5187 C CA . ILE B 1 172 ? 25.875 -11.062 -12.508 1 98.62 172 ILE B CA 1
ATOM 5188 C C . ILE B 1 172 ? 25.844 -9.602 -12.055 1 98.62 172 ILE B C 1
ATOM 5190 O O . ILE B 1 172 ? 26.125 -8.695 -12.844 1 98.62 172 ILE B O 1
ATOM 5194 N N . LEU B 1 173 ? 25.562 -9.391 -10.797 1 98.25 173 LEU B N 1
ATOM 5195 C CA . LEU B 1 173 ? 25.5 -8.039 -10.258 1 98.25 173 LEU B CA 1
ATOM 5196 C C . LEU B 1 173 ? 26.875 -7.371 -10.32 1 98.25 173 LEU B C 1
ATOM 5198 O O . LEU B 1 173 ? 26.984 -6.18 -10.617 1 98.25 173 LEU B O 1
ATOM 5202 N N . ASN B 1 174 ? 27.906 -8.109 -10.031 1 97.81 174 ASN B N 1
ATOM 5203 C CA . ASN B 1 174 ? 29.266 -7.598 -10.156 1 97.81 174 ASN B CA 1
ATOM 5204 C C . ASN B 1 174 ? 29.609 -7.246 -11.602 1 97.81 174 ASN B C 1
ATOM 5206 O O . ASN B 1 174 ? 30.219 -6.211 -11.859 1 97.81 174 ASN B O 1
ATOM 5210 N N . HIS B 1 175 ? 29.203 -8.094 -12.492 1 98.25 175 HIS B N 1
ATOM 5211 C CA . HIS B 1 175 ? 29.453 -7.879 -13.914 1 98.25 175 HIS B CA 1
ATOM 5212 C C . HIS B 1 175 ? 28.75 -6.621 -14.414 1 98.25 175 HIS B C 1
ATOM 5214 O O . HIS B 1 175 ? 29.281 -5.91 -15.273 1 98.25 175 HIS B O 1
ATOM 5220 N N . ALA B 1 176 ? 27.562 -6.395 -13.93 1 98.19 176 ALA B N 1
ATOM 5221 C CA . ALA B 1 176 ? 26.797 -5.219 -14.352 1 98.19 176 ALA B CA 1
ATOM 5222 C C . ALA B 1 176 ? 27.578 -3.936 -14.094 1 98.19 176 ALA B C 1
ATOM 5224 O O . ALA B 1 176 ? 27.359 -2.924 -14.766 1 98.19 176 ALA B O 1
ATOM 5225 N N . GLY B 1 177 ? 28.469 -3.93 -13.055 1 97.94 177 GLY B N 1
ATOM 5226 C CA . GLY B 1 177 ? 29.312 -2.777 -12.797 1 97.94 177 GLY B CA 1
ATOM 5227 C C . GLY B 1 177 ? 28.562 -1.584 -12.258 1 97.94 177 GLY B C 1
ATOM 5228 O O . GLY B 1 177 ? 28.812 -0.445 -12.656 1 97.94 177 GLY B O 1
ATOM 5229 N N . PHE B 1 178 ? 27.594 -1.859 -11.453 1 98.44 178 PHE B N 1
ATOM 5230 C CA . PHE B 1 178 ? 26.859 -0.785 -10.805 1 98.44 178 PHE B CA 1
ATOM 5231 C C . PHE B 1 178 ? 27.766 0.055 -9.922 1 98.44 178 PHE B C 1
ATOM 5233 O O . PHE B 1 178 ? 28.766 -0.446 -9.398 1 98.44 178 PHE B O 1
ATOM 5240 N N . PRO B 1 179 ? 27.422 1.375 -9.758 1 98.38 179 PRO B N 1
ATOM 5241 C CA . PRO B 1 179 ? 28.141 2.145 -8.742 1 98.38 179 PRO B CA 1
ATOM 5242 C C . PRO B 1 179 ? 28.031 1.528 -7.344 1 98.38 179 PRO B C 1
ATOM 5244 O O . PRO B 1 179 ? 27.016 0.917 -7.016 1 98.38 179 PRO B O 1
ATOM 5247 N N . LYS B 1 180 ? 29.109 1.773 -6.582 1 97.94 180 LYS B N 1
ATOM 5248 C CA . LYS B 1 180 ? 29.141 1.227 -5.227 1 97.94 180 LYS B CA 1
ATOM 5249 C C . LYS B 1 180 ? 27.922 1.687 -4.43 1 97.94 180 LYS B C 1
ATOM 5251 O O . LYS B 1 180 ? 27.609 2.881 -4.379 1 97.94 180 LYS B O 1
ATOM 5256 N N . GLY B 1 181 ? 27.172 0.728 -3.904 1 98.56 181 GLY B N 1
ATOM 5257 C CA . GLY B 1 181 ? 26.047 1.032 -3.035 1 98.56 181 GLY B CA 1
ATOM 5258 C C . GLY B 1 181 ? 24.703 0.929 -3.738 1 98.56 181 GLY B C 1
ATOM 5259 O O . GLY B 1 181 ? 23.672 0.816 -3.086 1 98.56 181 GLY B O 1
ATOM 5260 N N . LEU B 1 182 ? 24.641 1.038 -5.082 1 98.88 182 LEU B N 1
ATOM 5261 C CA . LEU B 1 182 ? 23.375 1.027 -5.797 1 98.88 182 LEU B CA 1
ATOM 5262 C C . LEU B 1 182 ? 22.656 -0.3 -5.598 1 98.88 182 LEU B C 1
ATOM 5264 O O . LEU B 1 182 ? 21.453 -0.321 -5.289 1 98.88 182 LEU B O 1
ATOM 5268 N N . VAL B 1 183 ? 23.375 -1.405 -5.848 1 98.88 183 VAL B N 1
ATOM 5269 C CA . VAL B 1 183 ? 22.828 -2.744 -5.629 1 98.88 183 VAL B CA 1
ATOM 5270 C C . VAL B 1 183 ? 23.797 -3.551 -4.762 1 98.88 183 VAL B C 1
ATOM 5272 O O . VAL B 1 183 ? 24.969 -3.725 -5.117 1 98.88 183 VAL B O 1
ATOM 5275 N N . GLN B 1 184 ? 23.328 -3.949 -3.656 1 98.69 184 GLN B N 1
ATOM 5276 C CA . GLN B 1 184 ? 24.078 -4.809 -2.754 1 98.69 184 GLN B CA 1
ATOM 5277 C C . GLN B 1 184 ? 23.391 -6.152 -2.555 1 98.69 184 GLN B C 1
ATOM 5279 O O . GLN B 1 184 ? 22.172 -6.266 -2.766 1 98.69 184 GLN B O 1
ATOM 5284 N N . ILE B 1 185 ? 24.188 -7.16 -2.209 1 98.69 185 ILE B N 1
ATOM 5285 C CA . ILE B 1 185 ? 23.625 -8.5 -2.043 1 98.69 185 ILE B CA 1
ATOM 5286 C C . ILE B 1 185 ? 24.047 -9.07 -0.691 1 98.69 185 ILE B C 1
ATOM 5288 O O . ILE B 1 185 ? 25.188 -8.883 -0.257 1 98.69 185 ILE B O 1
ATOM 5292 N N . VAL B 1 186 ? 23.141 -9.625 0.032 1 98.88 186 VAL B N 1
ATOM 5293 C CA . VAL B 1 186 ? 23.391 -10.375 1.262 1 98.88 186 VAL B CA 1
ATOM 5294 C C . VAL B 1 186 ? 22.984 -11.836 1.069 1 98.88 186 VAL B C 1
ATOM 5296 O O . VAL B 1 186 ? 21.828 -12.125 0.75 1 98.88 186 VAL B O 1
ATOM 5299 N N . GLN B 1 187 ? 23.969 -12.727 1.218 1 98.56 187 GLN B N 1
ATOM 5300 C CA . GLN B 1 187 ? 23.734 -14.164 1.125 1 98.56 187 GLN B CA 1
ATOM 5301 C C . GLN B 1 187 ? 23.516 -14.773 2.506 1 98.56 187 GLN B C 1
ATOM 5303 O O . GLN B 1 187 ? 24.172 -14.375 3.477 1 98.56 187 GLN B O 1
ATOM 5308 N N . GLY B 1 188 ? 22.594 -15.625 2.58 1 97.88 188 GLY B N 1
ATOM 5309 C CA . GLY B 1 188 ? 22.406 -16.297 3.854 1 97.88 188 GLY B CA 1
ATOM 5310 C C . GLY B 1 188 ? 21 -16.828 4.055 1 97.88 188 GLY B C 1
ATOM 5311 O O . GLY B 1 188 ? 20.219 -16.922 3.1 1 97.88 188 GLY B O 1
ATOM 5312 N N . SER B 1 189 ? 20.766 -17.234 5.219 1 97.44 189 SER B N 1
ATOM 5313 C CA . SER B 1 189 ? 19.484 -17.859 5.586 1 97.44 189 SER B CA 1
ATOM 5314 C C . SER B 1 189 ? 18.766 -17.031 6.641 1 97.44 189 SER B C 1
ATOM 5316 O O . SER B 1 189 ? 18.547 -15.836 6.461 1 97.44 189 SER B O 1
ATOM 5318 N N . ILE B 1 190 ? 18.328 -17.672 7.691 1 97.88 190 ILE B N 1
ATOM 5319 C CA . ILE B 1 190 ? 17.422 -17.078 8.672 1 97.88 190 ILE B CA 1
ATOM 5320 C C . ILE B 1 190 ? 18.125 -15.953 9.414 1 97.88 190 ILE B C 1
ATOM 5322 O O . ILE B 1 190 ? 17.562 -14.867 9.578 1 97.88 190 ILE B O 1
ATOM 5326 N N . ASP B 1 191 ? 19.406 -16.141 9.789 1 98.38 191 ASP B N 1
ATOM 5327 C CA . ASP B 1 191 ? 20.094 -15.141 10.594 1 98.38 191 ASP B CA 1
ATOM 5328 C C . ASP B 1 191 ? 20.328 -13.859 9.797 1 98.38 191 ASP B C 1
ATOM 5330 O O . ASP B 1 191 ? 20.094 -12.758 10.305 1 98.38 191 ASP B O 1
ATOM 5334 N N . GLU B 1 192 ? 20.844 -13.969 8.625 1 98.75 192 GLU B N 1
ATOM 5335 C CA . GLU B 1 192 ? 21.094 -12.812 7.766 1 98.75 192 GLU B CA 1
ATOM 5336 C C . GLU B 1 192 ? 19.781 -12.094 7.43 1 98.75 192 GLU B C 1
ATOM 5338 O O . GLU B 1 192 ? 19.719 -10.859 7.473 1 98.75 192 GLU B O 1
ATOM 5343 N N . THR B 1 193 ? 18.734 -12.883 7.109 1 98.69 193 THR B N 1
ATOM 5344 C CA . THR B 1 193 ? 17.438 -12.305 6.805 1 98.69 193 THR B CA 1
ATOM 5345 C C . THR B 1 193 ? 16.891 -11.547 8.008 1 98.69 193 THR B C 1
ATOM 5347 O O . THR B 1 193 ? 16.359 -10.438 7.871 1 98.69 193 THR B O 1
ATOM 5350 N N . SER B 1 194 ? 16.984 -12.164 9.188 1 98.56 194 SER B N 1
ATOM 5351 C CA . SER B 1 194 ? 16.5 -11.555 10.422 1 98.56 194 SER B CA 1
ATOM 5352 C C . SER B 1 194 ? 17.172 -10.219 10.688 1 98.56 194 SER B C 1
ATOM 5354 O O . SER B 1 194 ? 16.531 -9.258 11.086 1 98.56 194 SER B O 1
ATOM 5356 N N . LYS B 1 195 ? 18.469 -10.18 10.477 1 98.56 195 LYS B N 1
ATOM 5357 C CA . LYS B 1 195 ? 19.219 -8.938 10.672 1 98.56 195 LYS B CA 1
ATOM 5358 C C . LYS B 1 195 ? 18.75 -7.863 9.688 1 98.56 195 LYS B C 1
ATOM 5360 O O . LYS B 1 195 ? 18.594 -6.695 10.062 1 98.56 195 LYS B O 1
ATOM 5365 N N . LEU B 1 196 ? 18.5 -8.234 8.492 1 98.88 196 LEU B N 1
ATOM 5366 C CA . LEU B 1 196 ? 18.062 -7.301 7.461 1 98.88 196 LEU B CA 1
ATOM 5367 C C . LEU B 1 196 ? 16.703 -6.711 7.805 1 98.88 196 LEU B C 1
ATOM 5369 O O . LEU B 1 196 ? 16.531 -5.492 7.797 1 98.88 196 LEU B O 1
ATOM 5373 N N . ILE B 1 197 ? 15.703 -7.555 8.172 1 98.75 197 ILE B N 1
ATOM 5374 C CA . ILE B 1 197 ? 14.328 -7.086 8.281 1 98.75 197 ILE B CA 1
ATOM 5375 C C . ILE B 1 197 ? 14.156 -6.289 9.57 1 98.75 197 ILE B C 1
ATOM 5377 O O . ILE B 1 197 ? 13.164 -5.574 9.742 1 98.75 197 ILE B O 1
ATOM 5381 N N . LYS B 1 198 ? 15.07 -6.387 10.492 1 98.31 198 LYS B N 1
ATOM 5382 C CA . LYS B 1 198 ? 14.992 -5.648 11.75 1 98.31 198 LYS B CA 1
ATOM 5383 C C . LYS B 1 198 ? 15.578 -4.246 11.594 1 98.31 198 LYS B C 1
ATOM 5385 O O . LYS B 1 198 ? 15.43 -3.404 12.484 1 98.31 198 LYS B O 1
ATOM 5390 N N . SER B 1 199 ? 16.203 -3.988 10.438 1 98.25 199 SER B N 1
ATOM 5391 C CA . SER B 1 199 ? 16.828 -2.688 10.242 1 98.25 199 SER B CA 1
ATOM 5392 C C . SER B 1 199 ? 15.773 -1.595 10.039 1 98.25 199 SER B C 1
ATOM 5394 O O . SER B 1 199 ? 14.797 -1.793 9.328 1 98.25 199 SER B O 1
ATOM 5396 N N . LYS B 1 200 ? 16.016 -0.436 10.633 1 96.75 200 LYS B N 1
ATOM 5397 C CA . LYS B 1 200 ? 15.141 0.72 10.477 1 96.75 200 LYS B CA 1
ATOM 5398 C C . LYS B 1 200 ? 15.523 1.544 9.25 1 96.75 200 LYS B C 1
ATOM 5400 O O . LYS B 1 200 ? 14.883 2.551 8.945 1 96.75 200 LYS B O 1
ATOM 5405 N N . ASP B 1 201 ? 16.547 1.132 8.539 1 97.19 201 ASP B N 1
ATOM 5406 C CA . ASP B 1 201 ? 17.172 2.002 7.543 1 97.19 201 ASP B CA 1
ATOM 5407 C C . ASP B 1 201 ? 16.578 1.75 6.152 1 97.19 201 ASP B C 1
ATOM 5409 O O . ASP B 1 201 ? 16.969 2.402 5.184 1 97.19 201 ASP B O 1
ATOM 5413 N N . PHE B 1 202 ? 15.648 0.797 6.039 1 98.62 202 PHE B N 1
ATOM 5414 C CA . PHE B 1 202 ? 15 0.571 4.754 1 98.62 202 PHE B CA 1
ATOM 5415 C C . PHE B 1 202 ? 13.758 1.438 4.621 1 98.62 202 PHE B C 1
ATOM 5417 O O . PHE B 1 202 ? 13.078 1.724 5.613 1 98.62 202 PHE B O 1
ATOM 5424 N N . SER B 1 203 ? 13.516 1.818 3.389 1 98.25 203 SER B N 1
ATOM 5425 C CA . SER B 1 203 ? 12.359 2.654 3.098 1 98.25 203 SER B CA 1
ATOM 5426 C C . SER B 1 203 ? 11.188 1.819 2.582 1 98.25 203 SER B C 1
ATOM 5428 O O . SER B 1 203 ? 10.062 2.311 2.482 1 98.25 203 SER B O 1
ATOM 5430 N N . MET B 1 204 ? 11.445 0.577 2.232 1 98.31 204 MET B N 1
ATOM 5431 C CA . MET B 1 204 ? 10.445 -0.389 1.785 1 98.31 204 MET B CA 1
ATOM 5432 C C . MET B 1 204 ? 11.023 -1.8 1.764 1 98.31 204 MET B C 1
ATOM 5434 O O . MET B 1 204 ? 12.219 -1.981 1.537 1 98.31 204 MET B O 1
ATOM 5438 N N . MET B 1 205 ? 10.203 -2.766 2.027 1 98.88 205 MET B N 1
ATOM 5439 C CA . MET B 1 205 ? 10.602 -4.164 1.897 1 98.88 205 MET B CA 1
ATOM 5440 C C . MET B 1 205 ? 9.711 -4.895 0.902 1 98.88 205 MET B C 1
ATOM 5442 O O . MET B 1 205 ? 8.484 -4.805 0.981 1 98.88 205 MET B O 1
ATOM 5446 N N . PHE B 1 206 ? 10.297 -5.527 -0.056 1 98.88 206 PHE B N 1
ATOM 5447 C CA . PHE B 1 206 ? 9.633 -6.387 -1.027 1 98.88 206 PHE B CA 1
ATOM 5448 C C . PHE B 1 206 ? 9.93 -7.852 -0.746 1 98.88 206 PHE B C 1
ATOM 5450 O O . PHE B 1 206 ? 11.086 -8.273 -0.807 1 98.88 206 PHE B O 1
ATOM 5457 N N . TYR B 1 207 ? 8.875 -8.578 -0.462 1 98.81 207 TYR B N 1
ATOM 5458 C CA . TYR B 1 207 ? 9.062 -9.977 -0.076 1 98.81 207 TYR B CA 1
ATOM 5459 C C . TYR B 1 207 ? 8.203 -10.898 -0.932 1 98.81 207 TYR B C 1
ATOM 5461 O O . TYR B 1 207 ? 7.008 -10.656 -1.106 1 98.81 207 TYR B O 1
ATOM 5469 N N . THR B 1 208 ? 8.789 -11.883 -1.457 1 98.5 208 THR B N 1
ATOM 5470 C CA . THR B 1 208 ? 8.078 -12.984 -2.102 1 98.5 208 THR B CA 1
ATOM 5471 C C . THR B 1 208 ? 8.375 -14.305 -1.394 1 98.5 208 THR B C 1
ATOM 5473 O O . THR B 1 208 ? 9.531 -14.68 -1.23 1 98.5 208 THR B O 1
ATOM 5476 N N . GLY B 1 209 ? 7.379 -14.969 -0.924 1 97.62 209 GLY B N 1
ATOM 5477 C CA . GLY B 1 209 ? 7.574 -16.219 -0.22 1 97.62 209 GLY B CA 1
ATOM 5478 C C . GLY B 1 209 ? 6.316 -16.719 0.468 1 97.62 209 GLY B C 1
ATOM 5479 O O . GLY B 1 209 ? 5.211 -16.547 -0.048 1 97.62 209 GLY B O 1
ATOM 5480 N N . SER B 1 210 ? 6.484 -17.406 1.598 1 96.75 210 SER B N 1
ATOM 5481 C CA . SER B 1 210 ? 5.355 -18 2.299 1 96.75 210 SER B CA 1
ATOM 5482 C C . SER B 1 210 ? 4.621 -16.969 3.146 1 96.75 210 SER B C 1
ATOM 5484 O O . SER B 1 210 ? 5.219 -15.984 3.598 1 96.75 210 SER B O 1
ATOM 5486 N N . PRO B 1 211 ? 3.314 -17.203 3.381 1 96.81 211 PRO B N 1
ATOM 5487 C CA . PRO B 1 211 ? 2.551 -16.312 4.25 1 96.81 211 PRO B CA 1
ATOM 5488 C C . PRO B 1 211 ? 3.141 -16.203 5.652 1 96.81 211 PRO B C 1
ATOM 5490 O O . PRO B 1 211 ? 3.188 -15.109 6.227 1 96.81 211 PRO B O 1
ATOM 5493 N N . LYS B 1 212 ? 3.617 -17.25 6.18 1 96.81 212 LYS B N 1
ATOM 5494 C CA . LYS B 1 212 ? 4.18 -17.25 7.527 1 96.81 212 LYS B CA 1
ATOM 5495 C C . LYS B 1 212 ? 5.367 -16.297 7.621 1 96.81 212 LYS B C 1
ATOM 5497 O O . LYS B 1 212 ? 5.422 -15.453 8.516 1 96.81 212 LYS B O 1
ATOM 5502 N N . VAL B 1 213 ? 6.305 -16.422 6.68 1 98.12 213 VAL B N 1
ATOM 5503 C CA . VAL B 1 213 ? 7.488 -15.578 6.703 1 98.12 213 VAL B CA 1
ATOM 5504 C C . VAL B 1 213 ? 7.105 -14.148 6.312 1 98.12 213 VAL B C 1
ATOM 5506 O O . VAL B 1 213 ? 7.66 -13.188 6.844 1 98.12 213 VAL B O 1
ATOM 5509 N N . GLY B 1 214 ? 6.121 -14.055 5.363 1 98.44 214 GLY B N 1
ATOM 5510 C CA . GLY B 1 214 ? 5.613 -12.734 5.023 1 98.44 214 GLY B CA 1
ATOM 5511 C C . GLY B 1 214 ? 5.098 -11.969 6.227 1 98.44 214 GLY B C 1
ATOM 5512 O O . GLY B 1 214 ? 5.348 -10.766 6.359 1 98.44 214 GLY B O 1
ATOM 5513 N N . SER B 1 215 ? 4.398 -12.664 7.105 1 98.5 215 SER B N 1
ATOM 5514 C CA . SER B 1 215 ? 3.887 -12.055 8.328 1 98.5 215 SER B CA 1
ATOM 5515 C C . SER B 1 215 ? 5.023 -11.602 9.234 1 98.5 215 SER B C 1
ATOM 5517 O O . SER B 1 215 ? 4.965 -10.508 9.812 1 98.5 215 SER B O 1
ATOM 5519 N N . ILE B 1 216 ? 6.059 -12.344 9.328 1 98.75 216 ILE B N 1
ATOM 5520 C CA . ILE B 1 216 ? 7.219 -12.008 10.148 1 98.75 216 ILE B CA 1
ATOM 5521 C C . ILE B 1 216 ? 7.895 -10.75 9.602 1 98.75 216 ILE B C 1
ATOM 5523 O O . ILE B 1 216 ? 8.211 -9.828 10.359 1 98.75 216 ILE B O 1
ATOM 5527 N N . VAL B 1 217 ? 8.094 -10.742 8.281 1 98.88 217 VAL B N 1
ATOM 5528 C CA . VAL B 1 217 ? 8.703 -9.594 7.621 1 98.88 217 VAL B CA 1
ATOM 5529 C C . VAL B 1 217 ? 7.867 -8.336 7.879 1 98.88 217 VAL B C 1
ATOM 5531 O O . VAL B 1 217 ? 8.406 -7.293 8.258 1 98.88 217 VAL B O 1
ATOM 5534 N N . ALA B 1 218 ? 6.582 -8.484 7.758 1 98.75 218 ALA B N 1
ATOM 5535 C CA . ALA B 1 218 ? 5.676 -7.352 7.926 1 98.75 218 ALA B CA 1
ATOM 5536 C C . ALA B 1 218 ? 5.668 -6.863 9.367 1 98.75 218 ALA B C 1
ATOM 5538 O O . ALA B 1 218 ? 5.586 -5.66 9.625 1 98.75 218 ALA B O 1
ATOM 5539 N N . GLN B 1 219 ? 5.688 -7.773 10.305 1 98.75 219 GLN B N 1
ATOM 5540 C CA . GLN B 1 219 ? 5.715 -7.398 11.711 1 98.75 219 GLN B CA 1
ATOM 5541 C C . GLN B 1 219 ? 6.957 -6.582 12.047 1 98.75 219 GLN B C 1
ATOM 5543 O O . GLN B 1 219 ? 6.875 -5.566 12.734 1 98.75 219 GLN B O 1
ATOM 5548 N N . GLU B 1 220 ? 8.117 -7.004 11.539 1 98.81 220 GLU B N 1
ATOM 5549 C CA . GLU B 1 220 ? 9.352 -6.27 11.781 1 98.81 220 GLU B CA 1
ATOM 5550 C C . GLU B 1 220 ? 9.328 -4.906 11.094 1 98.81 220 GLU B C 1
ATOM 5552 O O . GLU B 1 220 ? 9.734 -3.9 11.68 1 98.81 220 GLU B O 1
ATOM 5557 N N . ALA B 1 221 ? 8.867 -4.895 9.852 1 98.75 221 ALA B N 1
ATOM 5558 C CA . ALA B 1 221 ? 8.742 -3.646 9.102 1 98.75 221 ALA B CA 1
ATOM 5559 C C . ALA B 1 221 ? 7.848 -2.652 9.828 1 98.75 221 ALA B C 1
ATOM 5561 O O . ALA B 1 221 ? 8.133 -1.454 9.859 1 98.75 221 ALA B O 1
ATOM 5562 N N . ALA B 1 222 ? 6.773 -3.145 10.43 1 98.62 222 ALA B N 1
ATOM 5563 C CA . ALA B 1 222 ? 5.766 -2.326 11.102 1 98.62 222 ALA B CA 1
ATOM 5564 C C . ALA B 1 222 ? 6.367 -1.575 12.281 1 98.62 222 ALA B C 1
ATOM 5566 O O . ALA B 1 222 ? 5.957 -0.454 12.586 1 98.62 222 ALA B O 1
ATOM 5567 N N . LYS B 1 223 ? 7.344 -2.139 12.93 1 98.38 223 LYS B N 1
ATOM 5568 C CA . LYS B 1 223 ? 7.984 -1.503 14.078 1 98.38 223 LYS B CA 1
ATOM 5569 C C . LYS B 1 223 ? 8.602 -0.163 13.695 1 98.38 223 LYS B C 1
ATOM 5571 O O . LYS B 1 223 ? 8.695 0.746 14.523 1 98.38 223 LYS B O 1
ATOM 5576 N N . ASN B 1 224 ? 8.992 -0.066 12.414 1 97.19 224 ASN B N 1
ATOM 5577 C CA . ASN B 1 224 ? 9.648 1.146 11.938 1 97.19 224 ASN B CA 1
ATOM 5578 C C . ASN B 1 224 ? 8.836 1.834 10.852 1 97.19 224 ASN B C 1
ATOM 5580 O O . ASN B 1 224 ? 9.359 2.664 10.102 1 97.19 224 ASN B O 1
ATOM 5584 N N . LEU B 1 225 ? 7.566 1.443 10.742 1 97.75 225 LEU B N 1
ATOM 5585 C CA . LEU B 1 225 ? 6.621 2.041 9.805 1 97.75 225 LEU B CA 1
ATOM 5586 C C . LEU B 1 225 ? 7.133 1.941 8.375 1 97.75 225 LEU B C 1
ATOM 5588 O O . LEU B 1 225 ? 7.031 2.9 7.605 1 97.75 225 LEU B O 1
ATOM 5592 N N . ILE B 1 226 ? 7.789 0.815 8.039 1 98.44 226 ILE B N 1
ATOM 5593 C CA . ILE B 1 226 ? 8.281 0.524 6.699 1 98.44 226 ILE B CA 1
ATOM 5594 C C . ILE B 1 226 ? 7.203 -0.211 5.902 1 98.44 226 ILE B C 1
ATOM 5596 O O . ILE B 1 226 ? 6.73 -1.272 6.32 1 98.44 226 ILE B O 1
ATOM 5600 N N . PRO B 1 227 ? 6.742 0.375 4.793 1 98.31 227 PRO B N 1
ATOM 5601 C CA . PRO B 1 227 ? 5.762 -0.336 3.965 1 98.31 227 PRO B CA 1
ATOM 5602 C C . PRO B 1 227 ? 6.336 -1.599 3.326 1 98.31 227 PRO B C 1
ATOM 5604 O O . PRO B 1 227 ? 7.551 -1.7 3.133 1 98.31 227 PRO B O 1
ATOM 5607 N N . CYS B 1 228 ? 5.418 -2.545 3 1 98.44 228 CYS B N 1
ATOM 5608 C CA . CYS B 1 228 ? 5.824 -3.809 2.393 1 98.44 228 CYS B CA 1
ATOM 5609 C C . CYS B 1 228 ? 5 -4.105 1.146 1 98.44 228 CYS B C 1
ATOM 5611 O O . CYS B 1 228 ? 3.848 -3.682 1.044 1 98.44 228 CYS B O 1
ATOM 5613 N N . VAL B 1 229 ? 5.586 -4.711 0.18 1 98.62 229 VAL B N 1
ATOM 5614 C CA . VAL B 1 229 ? 4.902 -5.527 -0.82 1 98.62 229 VAL B CA 1
ATOM 5615 C C . VAL B 1 229 ? 5.137 -7.008 -0.528 1 98.62 229 VAL B C 1
ATOM 5617 O O . VAL B 1 229 ? 6.281 -7.453 -0.428 1 98.62 229 VAL B O 1
ATOM 5620 N N . LEU B 1 230 ? 4.047 -7.676 -0.328 1 98.56 230 LEU B N 1
ATOM 5621 C CA . LEU B 1 230 ? 4.102 -9.094 0.019 1 98.56 230 LEU B CA 1
ATOM 5622 C C . LEU B 1 230 ? 3.465 -9.945 -1.075 1 98.56 230 LEU B C 1
ATOM 5624 O O . LEU B 1 230 ? 2.248 -9.906 -1.267 1 98.56 230 LEU B O 1
ATOM 5628 N N . GLU B 1 231 ? 4.273 -10.57 -1.818 1 97.5 231 GLU B N 1
ATOM 5629 C CA . GLU B 1 231 ? 3.814 -11.578 -2.773 1 97.5 231 GLU B CA 1
ATOM 5630 C C . GLU B 1 231 ? 3.873 -12.977 -2.17 1 97.5 231 GLU B C 1
ATOM 5632 O O . GLU B 1 231 ? 4.957 -13.547 -2.018 1 97.5 231 GLU B O 1
ATOM 5637 N N . LEU B 1 232 ? 2.691 -13.469 -1.879 1 97.38 232 LEU B N 1
ATOM 5638 C CA . LEU B 1 232 ? 2.658 -14.703 -1.106 1 97.38 232 LEU B CA 1
ATOM 5639 C C . LEU B 1 232 ? 1.86 -15.781 -1.836 1 97.38 232 LEU B C 1
ATOM 5641 O O . LEU B 1 232 ? 1.246 -15.508 -2.869 1 97.38 232 LEU B O 1
ATOM 5645 N N . GLY B 1 233 ? 1.982 -16.969 -1.428 1 90.25 233 GLY B N 1
ATOM 5646 C CA . GLY B 1 233 ? 1.272 -18.078 -2.047 1 90.25 233 GLY B CA 1
ATOM 5647 C C . GLY B 1 233 ? -0.178 -18.172 -1.612 1 90.25 233 GLY B C 1
ATOM 5648 O O . GLY B 1 233 ? -0.683 -17.297 -0.916 1 90.25 233 GLY B O 1
ATOM 5649 N N . GLY B 1 234 ? -0.884 -19.031 -2.131 1 85.19 234 GLY B N 1
ATOM 5650 C CA . GLY B 1 234 ? -2.254 -19.359 -1.768 1 85.19 234 GLY B CA 1
ATOM 5651 C C . GLY B 1 234 ? -2.748 -20.641 -2.4 1 85.19 234 GLY B C 1
ATOM 5652 O O . GLY B 1 234 ? -2.09 -21.203 -3.279 1 85.19 234 GLY B O 1
ATOM 5653 N N . LYS B 1 235 ? -3.75 -21.156 -1.885 1 95.38 235 LYS B N 1
ATOM 5654 C CA . LYS B 1 235 ? -4.371 -22.375 -2.404 1 95.38 235 LYS B CA 1
ATOM 5655 C C . LYS B 1 235 ? -5.355 -22.047 -3.525 1 95.38 235 LYS B C 1
ATOM 5657 O O . LYS B 1 235 ? -6.555 -21.922 -3.287 1 95.38 235 LYS B O 1
ATOM 5662 N N . SER B 1 236 ? -4.816 -21.891 -4.691 1 97.88 236 SER B N 1
ATOM 5663 C CA . SER B 1 236 ? -5.543 -21.359 -5.84 1 97.88 236 SER B CA 1
ATOM 5664 C C . SER B 1 236 ? -6.508 -22.391 -6.41 1 97.88 236 SER B C 1
ATOM 5666 O O . SER B 1 236 ? -6.09 -23.469 -6.852 1 97.88 236 SER B O 1
ATOM 5668 N N . PRO B 1 237 ? -7.746 -22.078 -6.504 1 98.5 237 PRO B N 1
ATOM 5669 C CA . PRO B 1 237 ? -8.734 -23.016 -7.062 1 98.5 237 PRO B CA 1
ATOM 5670 C C . PRO B 1 237 ? -8.82 -22.938 -8.586 1 98.5 237 PRO B C 1
ATOM 5672 O O . PRO B 1 237 ? -8.547 -21.891 -9.172 1 98.5 237 PRO B O 1
ATOM 5675 N N . THR B 1 238 ? -9.188 -24.031 -9.172 1 98.81 238 THR B N 1
ATOM 5676 C CA . THR B 1 238 ? -9.547 -24.109 -10.578 1 98.81 238 THR B CA 1
ATOM 5677 C C . THR B 1 238 ? -10.93 -24.734 -10.75 1 98.81 238 THR B C 1
ATOM 5679 O O . THR B 1 238 ? -11.172 -25.859 -10.289 1 98.81 238 THR B O 1
ATOM 5682 N N . PHE B 1 239 ? -11.789 -24 -11.438 1 98.88 239 PHE B N 1
ATOM 5683 C CA . PHE B 1 239 ? -13.164 -24.469 -11.602 1 98.88 239 PHE B CA 1
ATOM 5684 C C . PHE B 1 239 ? -13.391 -24.984 -13.016 1 98.88 239 PHE B C 1
ATOM 5686 O O . PHE B 1 239 ? -13.07 -24.297 -13.992 1 98.88 239 PHE B O 1
ATOM 5693 N N . ILE B 1 240 ? -13.875 -26.172 -13.148 1 98.81 240 ILE B N 1
ATOM 5694 C CA . ILE B 1 240 ? -14.602 -26.609 -14.336 1 98.81 240 ILE B CA 1
ATOM 5695 C C . ILE B 1 240 ? -16.094 -26.719 -14.016 1 98.81 240 ILE B C 1
ATOM 5697 O O . ILE B 1 240 ? -16.516 -27.641 -13.305 1 98.81 240 ILE B O 1
ATOM 5701 N N . THR B 1 241 ? -16.859 -25.812 -14.539 1 98.56 241 THR B N 1
ATOM 5702 C CA . THR B 1 241 ? -18.234 -25.672 -14.086 1 98.56 241 THR B CA 1
ATOM 5703 C C . THR B 1 241 ? -19.156 -26.594 -14.883 1 98.56 241 THR B C 1
ATOM 5705 O O . THR B 1 241 ? -18.719 -27.25 -15.836 1 98.56 241 THR B O 1
ATOM 5708 N N . LYS B 1 242 ? -20.438 -26.594 -14.5 1 97.88 242 LYS B N 1
ATOM 5709 C CA . LYS B 1 242 ? -21.453 -27.453 -15.086 1 97.88 242 LYS B CA 1
ATOM 5710 C C . LYS B 1 242 ? -21.641 -27.141 -16.562 1 97.88 242 LYS B C 1
ATOM 5712 O O . LYS B 1 242 ? -21.828 -28.062 -17.375 1 97.88 242 LYS B O 1
ATOM 5717 N N . SER B 1 243 ? -21.453 -25.891 -16.938 1 97.69 243 SER B N 1
ATOM 5718 C CA . SER B 1 243 ? -21.797 -25.453 -18.297 1 97.69 243 SER B CA 1
ATOM 5719 C C . SER B 1 243 ? -20.609 -25.594 -19.234 1 97.69 243 SER B C 1
ATOM 5721 O O . SER B 1 243 ? -20.719 -25.281 -20.422 1 97.69 243 SER B O 1
ATOM 5723 N N . PHE B 1 244 ? -19.484 -26.016 -18.703 1 97.88 244 PHE B N 1
ATOM 5724 C CA . PHE B 1 244 ? -18.297 -26.062 -19.531 1 97.88 244 PHE B CA 1
ATOM 5725 C C . PHE B 1 244 ? -18.484 -27.047 -20.688 1 97.88 244 PHE B C 1
ATOM 5727 O O . PHE B 1 244 ? -19.047 -28.125 -20.5 1 97.88 244 PHE B O 1
ATOM 5734 N N . SER B 1 245 ? -18.031 -26.719 -21.797 1 96.06 245 SER B N 1
ATOM 5735 C CA . SER B 1 245 ? -18.188 -27.531 -23 1 96.06 245 SER B CA 1
ATOM 5736 C C . SER B 1 245 ? -17.375 -28.812 -22.922 1 96.06 245 SER B C 1
ATOM 5738 O O . SER B 1 245 ? -16.141 -28.766 -22.812 1 96.06 245 SER B O 1
ATOM 5740 N N . ARG B 1 246 ? -17.984 -29.906 -23.141 1 95.88 246 ARG B N 1
ATOM 5741 C CA . ARG B 1 246 ? -17.328 -31.219 -23.078 1 95.88 246 ARG B CA 1
ATOM 5742 C C . ARG B 1 246 ? -16.266 -31.344 -24.172 1 95.88 246 ARG B C 1
ATOM 5744 O O . ARG B 1 246 ? -15.242 -32 -23.969 1 95.88 246 ARG B O 1
ATOM 5751 N N . LYS B 1 247 ? -16.469 -30.656 -25.266 1 94.94 247 LYS B N 1
ATOM 5752 C CA . LYS B 1 247 ? -15.531 -30.734 -26.391 1 94.94 247 LYS B CA 1
ATOM 5753 C C . LYS B 1 247 ? -14.188 -30.109 -26.031 1 94.94 247 LYS B C 1
ATOM 5755 O O . LYS B 1 247 ? -13.164 -30.422 -26.656 1 94.94 247 LYS B O 1
ATOM 5760 N N . ASN B 1 248 ? -14.211 -29.25 -25.047 1 96.12 248 ASN B N 1
ATOM 5761 C CA . ASN B 1 248 ? -13 -28.516 -24.703 1 96.12 248 ASN B CA 1
ATOM 5762 C C . ASN B 1 248 ? -12.336 -29.094 -23.453 1 96.12 248 ASN B C 1
ATOM 5764 O O . ASN B 1 248 ? -11.344 -28.547 -22.969 1 96.12 248 ASN B O 1
ATOM 5768 N N . LEU B 1 249 ? -12.82 -30.156 -22.922 1 97.31 249 LEU B N 1
ATOM 5769 C CA . LEU B 1 249 ? -12.352 -30.719 -21.656 1 97.31 249 LEU B CA 1
ATOM 5770 C C . LEU B 1 249 ? -10.883 -31.109 -21.75 1 97.31 249 LEU B C 1
ATOM 5772 O O . LEU B 1 249 ? -10.102 -30.812 -20.844 1 97.31 249 LEU B O 1
ATOM 5776 N N . LYS B 1 250 ? -10.523 -31.766 -22.828 1 96.19 250 LYS B N 1
ATOM 5777 C CA . LYS B 1 250 ? -9.133 -32.188 -22.969 1 96.19 250 LYS B CA 1
ATOM 5778 C C . LYS B 1 250 ? -8.188 -31 -23 1 96.19 250 LYS B C 1
ATOM 5780 O O . LYS B 1 250 ? -7.156 -31 -22.328 1 96.19 250 LYS B O 1
ATOM 5785 N N . THR B 1 251 ? -8.562 -29.984 -23.797 1 95.5 251 THR B N 1
ATOM 5786 C CA . THR B 1 251 ? -7.758 -28.766 -23.859 1 95.5 251 THR B CA 1
ATOM 5787 C C . THR B 1 251 ? -7.664 -28.109 -22.484 1 95.5 251 THR B C 1
ATOM 5789 O O . THR B 1 251 ? -6.59 -27.656 -22.094 1 95.5 251 THR B O 1
ATOM 5792 N N . ALA B 1 252 ? -8.773 -28 -21.781 1 97.38 252 ALA B N 1
ATOM 5793 C CA . ALA B 1 252 ? -8.789 -27.406 -20.453 1 97.38 252 ALA B CA 1
ATOM 5794 C C . ALA B 1 252 ? -7.82 -28.125 -19.516 1 97.38 252 ALA B C 1
ATOM 5796 O O . ALA B 1 252 ? -7.023 -27.5 -18.828 1 97.38 252 ALA B O 1
ATOM 5797 N N . LEU B 1 253 ? -7.879 -29.422 -19.562 1 97.94 253 LEU B N 1
ATOM 5798 C CA . LEU B 1 253 ? -7.027 -30.219 -18.688 1 97.94 253 LEU B CA 1
ATOM 5799 C C . LEU B 1 253 ? -5.559 -30.047 -19.062 1 97.94 253 LEU B C 1
ATOM 5801 O O . LEU B 1 253 ? -4.691 -30 -18.188 1 97.94 253 LEU B O 1
ATOM 5805 N N . ARG B 1 254 ? -5.281 -30.016 -20.344 1 95.94 254 ARG B N 1
ATOM 5806 C CA . ARG B 1 254 ? -3.912 -29.766 -20.797 1 95.94 254 ARG B CA 1
ATOM 5807 C C . ARG B 1 254 ? -3.377 -28.453 -20.234 1 95.94 254 ARG B C 1
ATOM 5809 O O . ARG B 1 254 ? -2.244 -28.391 -19.75 1 95.94 254 ARG B O 1
ATOM 5816 N N . ARG B 1 255 ? -4.16 -27.422 -20.281 1 96 255 ARG B N 1
ATOM 5817 C CA . ARG B 1 255 ? -3.783 -26.109 -19.781 1 96 255 ARG B CA 1
ATOM 5818 C C . ARG B 1 255 ? -3.633 -26.125 -18.266 1 96 255 ARG B C 1
ATOM 5820 O O . ARG B 1 255 ? -2.752 -25.453 -17.719 1 96 255 ARG B O 1
ATOM 5827 N N . ILE B 1 256 ? -4.504 -26.859 -17.594 1 98.06 256 ILE B N 1
ATOM 5828 C CA . ILE B 1 256 ? -4.43 -27 -16.141 1 98.06 256 ILE B CA 1
ATOM 5829 C C . ILE B 1 256 ? -3.16 -27.75 -15.758 1 98.06 256 ILE B C 1
ATOM 5831 O O . ILE B 1 256 ? -2.451 -27.344 -14.828 1 98.06 256 ILE B O 1
ATOM 5835 N N . PHE B 1 257 ? -2.791 -28.828 -16.531 1 97.12 257 PHE B N 1
ATOM 5836 C CA . PHE B 1 257 ? -1.575 -29.594 -16.266 1 97.12 257 PHE B CA 1
ATOM 5837 C C . PHE B 1 257 ? -0.339 -28.719 -16.469 1 97.12 257 PHE B C 1
ATOM 5839 O O . PHE B 1 257 ? 0.625 -28.812 -15.711 1 97.12 257 PHE B O 1
ATOM 5846 N N . PHE B 1 258 ? -0.415 -27.922 -17.453 1 93.75 258 PHE B N 1
ATOM 5847 C CA . PHE B 1 258 ? 0.68 -26.984 -17.719 1 93.75 258 PHE B CA 1
ATOM 5848 C C . PHE B 1 258 ? 0.971 -26.141 -16.484 1 93.75 258 PHE B C 1
ATOM 5850 O O . PHE B 1 258 ? 2.127 -26 -16.078 1 93.75 258 PHE B O 1
ATOM 5857 N N . GLY B 1 259 ? -0.054 -25.594 -15.891 1 95.56 259 GLY B N 1
ATOM 5858 C CA . GLY B 1 259 ? 0.099 -24.75 -14.719 1 95.56 259 GLY B CA 1
ATOM 5859 C C . GLY B 1 259 ? 0.425 -25.531 -13.461 1 95.56 259 GLY B C 1
ATOM 5860 O O . GLY B 1 259 ? 1.205 -25.062 -12.625 1 95.56 259 GLY B O 1
ATOM 5861 N N . SER B 1 260 ? -0.103 -26.719 -13.336 1 97.25 260 SER B N 1
ATOM 5862 C CA . SER B 1 260 ? -0.013 -27.484 -12.094 1 97.25 260 SER B CA 1
ATOM 5863 C C . SER B 1 260 ? 1.327 -28.203 -11.984 1 97.25 260 SER B C 1
ATOM 5865 O O . SER B 1 260 ? 1.822 -28.438 -10.875 1 97.25 260 SER B O 1
ATOM 5867 N N . PHE B 1 261 ? 1.907 -28.547 -13.133 1 96.31 261 PHE B N 1
ATOM 5868 C CA . PHE B 1 261 ? 3.055 -29.438 -13.078 1 96.31 261 PHE B CA 1
ATOM 5869 C C . PHE B 1 261 ? 4.312 -28.734 -13.578 1 96.31 261 PHE B C 1
ATOM 5871 O O . PHE B 1 261 ? 5.41 -29.297 -13.492 1 96.31 261 PHE B O 1
ATOM 5878 N N . GLY B 1 262 ? 4.109 -27.438 -14.078 1 94.19 262 GLY B N 1
ATOM 5879 C CA . GLY B 1 262 ? 5.305 -26.656 -14.367 1 94.19 262 GLY B CA 1
ATOM 5880 C C . GLY B 1 262 ? 6.191 -26.453 -13.156 1 94.19 262 GLY B C 1
ATOM 5881 O O . GLY B 1 262 ? 5.699 -26.312 -12.031 1 94.19 262 GLY B O 1
ATOM 5882 N N . ASN B 1 263 ? 7.5 -26.469 -13.398 1 96.5 263 ASN B N 1
ATOM 5883 C CA . ASN B 1 263 ? 8.461 -26.297 -12.32 1 96.5 263 ASN B CA 1
ATOM 5884 C C . ASN B 1 263 ? 8.203 -27.25 -11.172 1 96.5 263 ASN B C 1
ATOM 5886 O O . ASN B 1 263 ? 8.344 -26.891 -10 1 96.5 263 ASN B O 1
ATOM 5890 N N . SER B 1 264 ? 7.723 -28.453 -11.523 1 96.38 264 SER B N 1
ATOM 5891 C CA . SER B 1 264 ? 7.355 -29.484 -10.562 1 96.38 264 SER B CA 1
ATOM 5892 C C . SER B 1 264 ? 6.32 -28.969 -9.57 1 96.38 264 SER B C 1
ATOM 5894 O O . SER B 1 264 ? 6.391 -29.281 -8.375 1 96.38 264 SER B O 1
ATOM 5896 N N . GLY B 1 265 ? 5.445 -28.156 -10.016 1 97.12 265 GLY B N 1
ATOM 5897 C CA . GLY B 1 265 ? 4.352 -27.641 -9.211 1 97.12 265 GLY B CA 1
ATOM 5898 C C . GLY B 1 265 ? 4.785 -26.578 -8.227 1 97.12 265 GLY B C 1
ATOM 5899 O O . GLY B 1 265 ? 3.957 -26.031 -7.488 1 97.12 265 GLY B O 1
ATOM 5900 N N . GLN B 1 266 ? 6.066 -26.203 -8.203 1 97.56 266 GLN B N 1
ATOM 5901 C CA . GLN B 1 266 ? 6.59 -25.219 -7.266 1 97.56 266 GLN B CA 1
ATOM 5902 C C . GLN B 1 266 ? 6.398 -23.797 -7.797 1 97.56 266 GLN B C 1
ATOM 5904 O O . GLN B 1 266 ? 7.367 -23.062 -7.957 1 97.56 266 GLN B O 1
ATOM 5909 N N . ILE B 1 267 ? 5.145 -23.453 -8.031 1 97.19 267 ILE B N 1
ATOM 5910 C CA . ILE B 1 267 ? 4.727 -22.172 -8.562 1 97.19 267 ILE B CA 1
ATOM 5911 C C . ILE B 1 267 ? 3.619 -21.578 -7.695 1 97.19 267 ILE B C 1
ATOM 5913 O O . ILE B 1 267 ? 2.611 -22.234 -7.434 1 97.19 267 ILE B O 1
ATOM 5917 N N . CYS B 1 268 ? 3.746 -20.359 -7.277 1 96.06 268 CYS B N 1
ATOM 5918 C CA . CYS B 1 268 ? 2.816 -19.75 -6.34 1 96.06 268 CYS B CA 1
ATOM 5919 C C . CYS B 1 268 ? 1.44 -19.578 -6.969 1 96.06 268 CYS B C 1
ATOM 5921 O O . CYS B 1 268 ? 0.429 -19.562 -6.266 1 96.06 268 CYS B O 1
ATOM 5923 N N . VAL B 1 269 ? 1.394 -19.453 -8.312 1 96.94 269 VAL B N 1
ATOM 5924 C CA . VAL B 1 269 ? 0.113 -19.266 -8.992 1 96.94 269 VAL B CA 1
ATOM 5925 C C . VAL B 1 269 ? -0.327 -20.578 -9.641 1 96.94 269 VAL B C 1
ATOM 5927 O O . VAL B 1 269 ? -1.147 -20.578 -10.562 1 96.94 269 VAL B O 1
ATOM 5930 N N . ALA B 1 270 ? 0.19 -21.641 -9.305 1 97.56 270 ALA B N 1
ATOM 5931 C CA . ALA B 1 270 ? -0.226 -22.922 -9.859 1 97.56 270 ALA B CA 1
ATOM 5932 C C . ALA B 1 270 ? -1.657 -23.266 -9.453 1 97.56 270 ALA B C 1
ATOM 5934 O O . ALA B 1 270 ? -2.074 -22.969 -8.328 1 97.56 270 ALA B O 1
ATOM 5935 N N . PRO B 1 271 ? -2.436 -23.859 -10.422 1 98 271 PRO B N 1
ATOM 5936 C CA . PRO B 1 271 ? -3.645 -24.531 -9.938 1 98 271 PRO B CA 1
ATOM 5937 C C . PRO B 1 271 ? -3.355 -25.531 -8.82 1 98 271 PRO B C 1
ATOM 5939 O O . PRO B 1 271 ? -2.805 -26.609 -9.078 1 98 271 PRO B O 1
ATOM 5942 N N . ASP B 1 272 ? -3.771 -25.141 -7.676 1 98.25 272 ASP B N 1
ATOM 5943 C CA . ASP B 1 272 ? -3.432 -25.969 -6.523 1 98.25 272 ASP B CA 1
ATOM 5944 C C . ASP B 1 272 ? -4.414 -27.125 -6.371 1 98.25 272 ASP B C 1
ATOM 5946 O O . ASP B 1 272 ? -4.059 -28.188 -5.844 1 98.25 272 ASP B O 1
ATOM 5950 N N . TYR B 1 273 ? -5.645 -26.906 -6.777 1 98.38 273 TYR B N 1
ATOM 5951 C CA . TYR B 1 273 ? -6.652 -27.969 -6.812 1 98.38 273 TYR B CA 1
ATOM 5952 C C . TYR B 1 273 ? -7.711 -27.672 -7.867 1 98.38 273 TYR B C 1
ATOM 5954 O O . TYR B 1 273 ? -7.867 -26.516 -8.297 1 98.38 273 TYR B O 1
ATOM 5962 N N . LEU B 1 274 ? -8.344 -28.734 -8.305 1 98.62 274 LEU B N 1
ATOM 5963 C CA . LEU B 1 274 ? -9.352 -28.672 -9.359 1 98.62 274 LEU B CA 1
ATOM 5964 C C . LEU B 1 274 ? -10.711 -29.125 -8.836 1 98.62 274 LEU B C 1
ATOM 5966 O O . LEU B 1 274 ? -10.82 -30.172 -8.195 1 98.62 274 LEU B O 1
ATOM 5970 N N . VAL B 1 275 ? -11.711 -28.266 -9.008 1 98.38 275 VAL B N 1
ATOM 5971 C CA . VAL B 1 275 ? -13.078 -28.625 -8.664 1 98.38 275 VAL B CA 1
ATOM 5972 C C . VAL B 1 275 ? -13.914 -28.781 -9.938 1 98.38 275 VAL B C 1
ATOM 5974 O O . VAL B 1 275 ? -14.031 -27.844 -10.727 1 98.38 275 VAL B O 1
ATOM 5977 N N . ILE B 1 276 ? -14.492 -29.969 -10.133 1 98.69 276 ILE B N 1
ATOM 5978 C CA . ILE B 1 276 ? -15.227 -30.281 -11.359 1 98.69 276 ILE B CA 1
ATOM 5979 C C . ILE B 1 276 ? -16.672 -30.625 -11.008 1 98.69 276 ILE B C 1
ATOM 5981 O O . ILE B 1 276 ? -16.922 -31.406 -10.094 1 98.69 276 ILE B O 1
ATOM 5985 N N . HIS B 1 277 ? -17.594 -30.047 -11.719 1 98.69 277 HIS B N 1
ATOM 5986 C CA . HIS B 1 277 ? -18.984 -30.406 -11.523 1 98.69 277 HIS B CA 1
ATOM 5987 C C . HIS B 1 277 ? -19.219 -31.891 -11.766 1 98.69 277 HIS B C 1
ATOM 5989 O O . HIS B 1 277 ? -18.625 -32.469 -12.688 1 98.69 277 HIS B O 1
ATOM 5995 N N . GLU B 1 278 ? -20.094 -32.438 -11.078 1 98.12 278 GLU B N 1
ATOM 5996 C CA . GLU B 1 278 ? -20.328 -33.875 -11.078 1 98.12 278 GLU B CA 1
ATOM 5997 C C . GLU B 1 278 ? -20.688 -34.375 -12.469 1 98.12 278 GLU B C 1
ATOM 5999 O O . GLU B 1 278 ? -20.359 -35.5 -12.844 1 98.12 278 GLU B O 1
ATOM 6004 N N . SER B 1 279 ? -21.359 -33.562 -13.234 1 98.31 279 SER B N 1
ATOM 6005 C CA . SER B 1 279 ? -21.828 -33.969 -14.547 1 98.31 279 SER B CA 1
ATOM 6006 C C . SER B 1 279 ? -20.656 -34.219 -15.508 1 98.31 279 SER B C 1
ATOM 6008 O O . SER B 1 279 ? -20.812 -34.875 -16.531 1 98.31 279 SER B O 1
ATOM 6010 N N . LEU B 1 280 ? -19.484 -33.656 -15.203 1 98.44 280 LEU B N 1
ATOM 6011 C CA . LEU B 1 280 ? -18.328 -33.75 -16.094 1 98.44 280 LEU B CA 1
ATOM 6012 C C . LEU B 1 280 ? -17.219 -34.594 -15.469 1 98.44 280 LEU B C 1
ATOM 6014 O O . LEU B 1 280 ? -16.203 -34.875 -16.109 1 98.44 280 LEU B O 1
ATOM 6018 N N . TYR B 1 281 ? -17.359 -35 -14.266 1 98.31 281 TYR B N 1
ATOM 6019 C CA . TYR B 1 281 ? -16.281 -35.5 -13.438 1 98.31 281 TYR B CA 1
ATOM 6020 C C . TYR B 1 281 ? -15.719 -36.781 -14.016 1 98.31 281 TYR B C 1
ATOM 6022 O O . TYR B 1 281 ? -14.508 -36.906 -14.195 1 98.31 281 TYR B O 1
ATOM 6030 N N . ASP B 1 282 ? -16.625 -37.75 -14.344 1 98.06 282 ASP B N 1
ATOM 6031 C CA . ASP B 1 282 ? -16.156 -39.062 -14.812 1 98.06 282 ASP B CA 1
ATOM 6032 C C . ASP B 1 282 ? -15.445 -38.938 -16.156 1 98.06 282 ASP B C 1
ATOM 6034 O O . ASP B 1 282 ? -14.406 -39.562 -16.375 1 98.06 282 ASP B O 1
ATOM 6038 N N . GLU B 1 283 ? -16.031 -38.188 -17 1 98.31 283 GLU B N 1
ATOM 6039 C CA . GLU B 1 283 ? -15.414 -37.938 -18.297 1 98.31 283 GLU B CA 1
ATOM 6040 C C . GLU B 1 283 ? -14.055 -37.281 -18.141 1 98.31 283 GLU B C 1
ATOM 6042 O O . GLU B 1 283 ? -13.078 -37.656 -18.781 1 98.31 283 GLU B O 1
ATOM 6047 N N . ALA B 1 284 ? -13.992 -36.281 -17.312 1 98.44 284 ALA B N 1
ATOM 6048 C CA . ALA B 1 284 ? -12.75 -35.562 -17.047 1 98.44 284 ALA B CA 1
ATOM 6049 C C . ALA B 1 284 ? -11.688 -36.469 -16.453 1 98.44 284 ALA B C 1
ATOM 6051 O O . ALA B 1 284 ? -10.508 -36.375 -16.781 1 98.44 284 ALA B O 1
ATOM 6052 N N . ARG B 1 285 ? -12.109 -37.281 -15.555 1 98.12 285 ARG B N 1
ATOM 6053 C CA . ARG B 1 285 ? -11.211 -38.25 -14.914 1 98.12 285 ARG B CA 1
ATOM 6054 C C . ARG B 1 285 ? -10.516 -39.125 -15.945 1 98.12 285 ARG B C 1
ATOM 6056 O O . ARG B 1 285 ? -9.297 -39.281 -15.922 1 98.12 285 ARG B O 1
ATOM 6063 N N . GLU B 1 286 ? -11.273 -39.656 -16.844 1 98.12 286 GLU B N 1
ATOM 6064 C CA . GLU B 1 286 ? -10.711 -40.531 -17.859 1 98.12 286 GLU B CA 1
ATOM 6065 C C . GLU B 1 286 ? -9.781 -39.781 -18.812 1 98.12 286 GLU B C 1
ATOM 6067 O O . GLU B 1 286 ? -8.68 -40.25 -19.109 1 98.12 286 GLU B O 1
ATOM 6072 N N . ILE B 1 287 ? -10.242 -38.656 -19.203 1 98.38 287 ILE B N 1
ATOM 6073 C CA . ILE B 1 287 ? -9.43 -37.812 -20.094 1 98.38 287 ILE B CA 1
ATOM 6074 C C . ILE B 1 287 ? -8.125 -37.438 -19.391 1 98.38 287 ILE B C 1
ATOM 6076 O O . ILE B 1 287 ? -7.059 -37.438 -20 1 98.38 287 ILE B O 1
ATOM 6080 N N . ALA B 1 288 ? -8.211 -37.094 -18.141 1 98.38 288 ALA B N 1
ATOM 6081 C CA . ALA B 1 288 ? -7.047 -36.656 -17.375 1 98.38 288 ALA B CA 1
ATOM 6082 C C . ALA B 1 288 ? -6.004 -37.781 -17.297 1 98.38 288 ALA B C 1
ATOM 6084 O O . ALA B 1 288 ? -4.805 -37.5 -17.438 1 98.38 288 ALA B O 1
ATOM 6085 N N . LYS B 1 289 ? -6.453 -38.969 -17.047 1 97.62 289 LYS B N 1
ATOM 6086 C CA . LYS B 1 289 ? -5.531 -40.094 -16.969 1 97.62 289 LYS B CA 1
ATOM 6087 C C . LYS B 1 289 ? -4.797 -40.312 -18.281 1 97.62 289 LYS B C 1
ATOM 6089 O O . LYS B 1 289 ? -3.574 -40.469 -18.297 1 97.62 289 LYS B O 1
ATOM 6094 N N . GLU B 1 290 ? -5.555 -40.25 -19.344 1 97.12 290 GLU B N 1
ATOM 6095 C CA . GLU B 1 290 ? -4.965 -40.438 -20.656 1 97.12 290 GLU B CA 1
ATOM 6096 C C . GLU B 1 290 ? -3.982 -39.312 -20.984 1 97.12 290 GLU B C 1
ATOM 6098 O O . GLU B 1 290 ? -2.879 -39.562 -21.469 1 97.12 290 GLU B O 1
ATOM 6103 N N . LEU B 1 291 ? -4.434 -38.156 -20.672 1 96.56 291 LEU B N 1
ATOM 6104 C CA . LEU B 1 291 ? -3.623 -36.969 -20.969 1 96.56 291 LEU B CA 1
ATOM 6105 C C . LEU B 1 291 ? -2.334 -36.969 -20.156 1 96.56 291 LEU B C 1
ATOM 6107 O O . LEU B 1 291 ? -1.276 -36.594 -20.656 1 96.56 291 LEU B O 1
ATOM 6111 N N . LEU B 1 292 ? -2.422 -37.344 -18.906 1 96.06 292 LEU B N 1
ATOM 6112 C CA . LEU B 1 292 ? -1.241 -37.406 -18.062 1 96.06 292 LEU B CA 1
ATOM 6113 C C . LEU B 1 292 ? -0.203 -38.344 -18.625 1 96.06 292 LEU B C 1
ATOM 6115 O O . LEU B 1 292 ? 0.989 -38.031 -18.656 1 96.06 292 LEU B O 1
ATOM 6119 N N . LYS B 1 293 ? -0.655 -39.5 -19.094 1 93.69 293 LYS B N 1
ATOM 6120 C CA . LYS B 1 293 ? 0.227 -40.5 -19.703 1 93.69 293 LYS B CA 1
ATOM 6121 C C . LYS B 1 293 ? 0.846 -39.969 -21 1 93.69 293 LYS B C 1
ATOM 6123 O O . LYS B 1 293 ? 2.012 -40.25 -21.281 1 93.69 293 LYS B O 1
ATOM 6128 N N . GLU B 1 294 ? 0.033 -39.312 -21.719 1 92.44 294 GLU B N 1
ATOM 6129 C CA . GLU B 1 294 ? 0.5 -38.75 -22.984 1 92.44 294 GLU B CA 1
ATOM 6130 C C . GLU B 1 294 ? 1.556 -37.656 -22.734 1 92.44 294 GLU B C 1
ATOM 6132 O O . GLU B 1 294 ? 2.541 -37.594 -23.484 1 92.44 294 GLU B O 1
ATOM 6137 N N . THR B 1 295 ? 1.34 -36.844 -21.766 1 89.75 295 THR B N 1
ATOM 6138 C CA . THR B 1 295 ? 2.199 -35.688 -21.5 1 89.75 295 THR B CA 1
ATOM 6139 C C . THR B 1 295 ? 3.486 -36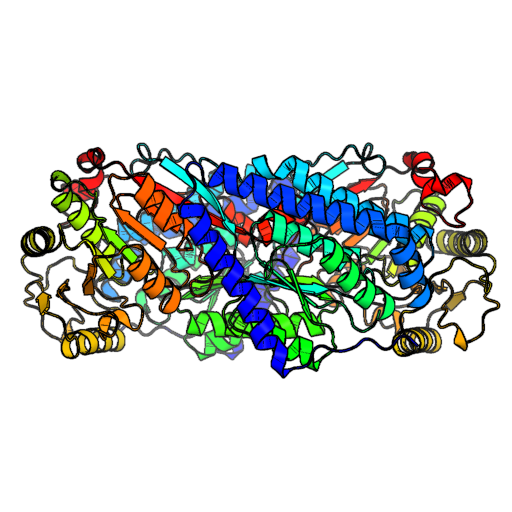.125 -20.812 1 89.75 295 THR B C 1
ATOM 6141 O O . THR B 1 295 ? 4.559 -35.594 -21.078 1 89.75 295 THR B O 1
ATOM 6144 N N . PHE B 1 296 ? 3.33 -37.062 -19.891 1 90.19 296 PHE B N 1
ATOM 6145 C CA . PHE B 1 296 ? 4.465 -37.594 -19.125 1 90.19 296 PHE B CA 1
ATOM 6146 C C . PHE B 1 296 ? 4.52 -39.094 -19.188 1 90.19 296 PHE B C 1
ATOM 6148 O O . PHE B 1 296 ? 4.285 -39.781 -18.188 1 90.19 296 PHE B O 1
ATOM 6155 N N . PRO B 1 297 ? 4.977 -39.656 -20.266 1 86.25 297 PRO B N 1
ATOM 6156 C CA . PRO B 1 297 ? 4.957 -41.094 -20.391 1 86.25 297 PRO B CA 1
ATOM 6157 C C . PRO B 1 297 ? 5.883 -41.812 -19.391 1 86.25 297 PRO B C 1
ATOM 6159 O O . PRO B 1 297 ? 5.48 -42.75 -18.734 1 86.25 297 PRO B O 1
ATOM 6162 N N . LEU B 1 298 ? 7.152 -41.406 -19.391 1 88.88 298 LEU B N 1
ATOM 6163 C CA . LEU B 1 298 ? 8.133 -41.938 -18.453 1 88.88 298 LEU B CA 1
ATOM 6164 C C . LEU B 1 298 ? 9.18 -40.875 -18.094 1 88.88 298 LEU B C 1
ATOM 6166 O O . LEU B 1 298 ? 9.805 -40.281 -18.984 1 88.88 298 LEU B O 1
ATOM 6170 N N . ILE B 1 299 ? 9.18 -40.688 -16.812 1 89.69 299 ILE B N 1
ATOM 6171 C CA . ILE B 1 299 ? 10.234 -39.75 -16.375 1 89.69 299 ILE B CA 1
ATOM 6172 C C . ILE B 1 299 ? 11.531 -40.531 -16.172 1 89.69 299 ILE B C 1
ATOM 6174 O O . ILE B 1 299 ? 11.602 -41.406 -15.305 1 89.69 299 ILE B O 1
ATOM 6178 N N . THR B 1 300 ? 12.477 -40.156 -16.938 1 88.62 300 THR B N 1
ATOM 6179 C CA . THR B 1 300 ? 13.781 -40.812 -16.859 1 88.62 300 THR B CA 1
ATOM 6180 C C . THR B 1 300 ? 14.844 -39.844 -16.328 1 88.62 300 THR B C 1
ATOM 6182 O O . THR B 1 300 ? 14.562 -38.656 -16.109 1 88.62 300 THR B O 1
ATOM 6185 N N . LYS B 1 301 ? 16 -40.375 -16.141 1 83.06 301 LYS B N 1
ATOM 6186 C CA . LYS B 1 301 ? 17.125 -39.562 -15.672 1 83.06 301 LYS B CA 1
ATOM 6187 C C . LYS B 1 301 ? 17.469 -38.5 -16.688 1 83.06 301 LYS B C 1
ATOM 6189 O O . LYS B 1 301 ? 17.969 -37.406 -16.312 1 83.06 301 LYS B O 1
ATOM 6194 N N . ASP B 1 302 ? 17.125 -38.781 -17.938 1 81.31 302 ASP B N 1
ATOM 6195 C CA . ASP B 1 302 ? 17.484 -37.875 -19.016 1 81.31 302 ASP B CA 1
ATOM 6196 C C . ASP B 1 302 ? 16.328 -36.906 -19.328 1 81.31 302 ASP B C 1
ATOM 6198 O O . ASP B 1 302 ? 16.469 -36.031 -20.172 1 81.31 302 ASP B O 1
ATOM 6202 N N . ALA B 1 303 ? 15.273 -37.125 -18.594 1 81.75 303 ALA B N 1
ATOM 6203 C CA . ALA B 1 303 ? 14.125 -36.25 -18.859 1 81.75 303 ALA B CA 1
ATOM 6204 C C . ALA B 1 303 ? 14.375 -34.844 -18.375 1 81.75 303 ALA B C 1
ATOM 6206 O O . ALA B 1 303 ? 14.992 -34.625 -17.328 1 81.75 303 ALA B O 1
ATOM 6207 N N . GLU B 1 304 ? 14.031 -33.906 -19.188 1 86.56 304 GLU B N 1
ATOM 6208 C CA . GLU B 1 304 ? 14.031 -32.531 -18.766 1 86.56 304 GLU B CA 1
ATOM 6209 C C . GLU B 1 304 ? 12.844 -32.219 -17.844 1 86.56 304 GLU B C 1
ATOM 6211 O O . GLU B 1 304 ? 11.859 -31.609 -18.281 1 86.56 304 GLU B O 1
ATOM 6216 N N . TYR B 1 305 ? 12.961 -32.781 -16.672 1 91.38 305 TYR B N 1
ATOM 6217 C CA . TYR B 1 305 ? 11.891 -32.594 -15.688 1 91.38 305 TYR B CA 1
ATOM 6218 C C . TYR B 1 305 ? 12.445 -32 -14.391 1 91.38 305 TYR B C 1
ATOM 6220 O O . TYR B 1 305 ? 13.414 -32.531 -13.836 1 91.38 305 TYR B O 1
ATOM 6228 N N . THR B 1 306 ? 11.875 -30.969 -13.977 1 95.38 306 THR B N 1
ATOM 6229 C CA . THR B 1 306 ? 12.297 -30.25 -12.773 1 95.38 306 THR B CA 1
ATOM 6230 C C . THR B 1 306 ? 12.016 -31.094 -11.523 1 95.38 306 THR B C 1
ATOM 6232 O O . THR B 1 306 ? 10.961 -31.734 -11.43 1 95.38 306 THR B O 1
ATOM 6235 N N . HIS B 1 307 ? 12.969 -31.078 -10.578 1 96.5 307 HIS B N 1
ATOM 6236 C CA . HIS B 1 307 ? 12.812 -31.797 -9.328 1 96.5 307 HIS B CA 1
ATOM 6237 C C . HIS B 1 307 ? 12.391 -30.875 -8.195 1 96.5 307 HIS B C 1
ATOM 6239 O O . HIS B 1 307 ? 12.273 -29.656 -8.391 1 96.5 307 HIS B O 1
ATOM 6245 N N . MET B 1 308 ? 12.031 -31.5 -7.047 1 97.19 308 MET B N 1
ATOM 6246 C CA . MET B 1 308 ? 11.766 -30.703 -5.848 1 97.19 308 MET B CA 1
ATOM 6247 C C . MET B 1 308 ? 13.031 -29.984 -5.379 1 97.19 308 MET B C 1
ATOM 6249 O O . MET B 1 308 ? 14.141 -30.5 -5.547 1 97.19 308 MET B O 1
ATOM 6253 N N . ILE B 1 309 ? 12.867 -28.859 -4.738 1 97 309 ILE B N 1
ATOM 6254 C CA . ILE B 1 309 ? 13.969 -27.969 -4.422 1 97 309 ILE B CA 1
ATOM 6255 C C . ILE B 1 309 ? 14.852 -28.578 -3.342 1 97 309 ILE B C 1
ATOM 6257 O O . ILE B 1 309 ? 16.062 -28.312 -3.283 1 97 309 ILE B O 1
ATOM 6261 N N . SER B 1 310 ? 14.266 -29.406 -2.486 1 96.06 310 SER B N 1
ATOM 6262 C CA . SER B 1 310 ? 14.992 -29.922 -1.329 1 96.06 310 SER B CA 1
ATOM 6263 C C . SER B 1 310 ? 14.422 -31.25 -0.864 1 96.06 310 SER B C 1
ATOM 6265 O O . SER B 1 310 ? 13.312 -31.641 -1.259 1 96.06 310 SER B O 1
ATOM 6267 N N . GLU B 1 311 ? 15.195 -31.891 -0.031 1 96.06 311 GLU B N 1
ATOM 6268 C CA . GLU B 1 311 ? 14.742 -33.125 0.576 1 96.06 311 GLU B CA 1
ATOM 6269 C C . GLU B 1 311 ? 13.508 -32.906 1.444 1 96.06 311 GLU B C 1
ATOM 6271 O O . GLU B 1 311 ? 12.586 -33.719 1.457 1 96.06 311 GLU B O 1
ATOM 6276 N N . ARG B 1 312 ? 13.531 -31.859 2.107 1 95.88 312 ARG B N 1
ATOM 6277 C CA . ARG B 1 312 ? 12.391 -31.531 2.957 1 95.88 312 ARG B CA 1
ATOM 6278 C C . ARG B 1 312 ? 11.117 -31.391 2.131 1 95.88 312 ARG B C 1
ATOM 6280 O O . ARG B 1 312 ? 10.07 -31.938 2.482 1 95.88 312 ARG B O 1
ATOM 6287 N N . SER B 1 313 ? 11.195 -30.594 1.08 1 96.5 313 SER B N 1
ATOM 6288 C CA . SER B 1 313 ? 10.047 -30.406 0.197 1 96.5 313 SER B CA 1
ATOM 6289 C C . SER B 1 313 ? 9.609 -31.734 -0.42 1 96.5 313 SER B C 1
ATOM 6291 O O . SER B 1 313 ? 8.406 -32 -0.536 1 96.5 313 SER B O 1
ATOM 6293 N N . TYR B 1 314 ? 10.602 -32.531 -0.809 1 96.69 314 TYR B N 1
ATOM 6294 C CA . TYR B 1 314 ? 10.336 -33.844 -1.373 1 96.69 314 TYR B CA 1
ATOM 6295 C C . TYR B 1 314 ? 9.594 -34.75 -0.377 1 96.69 314 TYR B C 1
ATOM 6297 O O . TYR B 1 314 ? 8.555 -35.312 -0.703 1 96.69 314 TYR B O 1
ATOM 6305 N N . ASN B 1 315 ? 10.086 -34.75 0.821 1 96.81 315 ASN B N 1
ATOM 6306 C CA . ASN B 1 315 ? 9.492 -35.594 1.858 1 96.81 315 ASN B CA 1
ATOM 6307 C C . ASN B 1 315 ? 8.094 -35.125 2.244 1 96.81 315 ASN B C 1
ATOM 6309 O O . ASN B 1 315 ? 7.211 -35.938 2.523 1 96.81 315 ASN B O 1
ATOM 6313 N N . ASN B 1 316 ? 7.918 -33.875 2.293 1 96.31 316 ASN B N 1
ATOM 6314 C CA . ASN B 1 316 ? 6.598 -33.312 2.578 1 96.31 316 ASN B CA 1
ATOM 6315 C C . ASN B 1 316 ? 5.578 -33.719 1.524 1 96.31 316 ASN B C 1
ATOM 6317 O O . ASN B 1 316 ? 4.441 -34.062 1.857 1 96.31 316 ASN B O 1
ATOM 6321 N N . ALA B 1 317 ? 5.969 -33.656 0.273 1 96.69 317 ALA B N 1
ATOM 6322 C CA . ALA B 1 317 ? 5.086 -34.062 -0.815 1 96.69 317 ALA B CA 1
ATOM 6323 C C . ALA B 1 317 ? 4.762 -35.562 -0.723 1 96.69 317 ALA B C 1
ATOM 6325 O O . ALA B 1 317 ? 3.613 -35.969 -0.908 1 96.69 317 ALA B O 1
ATOM 6326 N N . LEU B 1 318 ? 5.789 -36.344 -0.409 1 95.75 318 LEU B N 1
ATOM 6327 C CA . LEU B 1 318 ? 5.594 -37.781 -0.267 1 95.75 318 LEU B CA 1
ATOM 6328 C C . LEU B 1 318 ? 4.621 -38.094 0.868 1 95.75 318 LEU B C 1
ATOM 6330 O O . LEU B 1 318 ? 3.771 -38.969 0.742 1 95.75 318 LEU B O 1
ATOM 6334 N N . LYS B 1 319 ? 4.816 -37.406 1.905 1 96.88 319 LYS B N 1
ATOM 6335 C CA . LYS B 1 319 ? 3.939 -37.594 3.055 1 96.88 319 LYS B CA 1
ATOM 6336 C C . LYS B 1 319 ? 2.486 -37.312 2.693 1 96.88 319 LYS B C 1
ATOM 6338 O O . LYS B 1 319 ? 1.578 -38.031 3.141 1 96.88 319 LYS B O 1
ATOM 6343 N N . LYS B 1 320 ? 2.213 -36.25 1.947 1 96.75 320 LYS B N 1
ATOM 6344 C CA . LYS B 1 320 ? 0.86 -35.938 1.492 1 96.75 320 LYS B CA 1
ATOM 6345 C C . LYS B 1 320 ? 0.293 -37.062 0.645 1 96.75 320 LYS B C 1
ATOM 6347 O O . LYS B 1 320 ? -0.868 -37.469 0.805 1 96.75 320 LYS B O 1
ATOM 6352 N N . LEU B 1 321 ? 1.13 -37.625 -0.217 1 96 321 LEU B N 1
ATOM 6353 C CA . LEU B 1 321 ? 0.708 -38.688 -1.118 1 96 321 LEU B CA 1
ATOM 6354 C C . LEU B 1 321 ? 0.397 -39.969 -0.344 1 96 321 LEU B C 1
ATOM 6356 O O . LEU B 1 321 ? -0.543 -40.688 -0.681 1 96 321 LEU B O 1
ATOM 6360 N N . GLU B 1 322 ? 1.166 -40.156 0.7 1 96.38 322 GLU B N 1
ATOM 6361 C CA . GLU B 1 322 ? 1.004 -41.375 1.504 1 96.38 322 GLU B CA 1
ATOM 6362 C C . GLU B 1 322 ? -0.254 -41.312 2.365 1 96.38 322 GLU B C 1
ATOM 6364 O O . GLU B 1 322 ? -0.854 -42.312 2.689 1 96.38 322 GLU B O 1
ATOM 6369 N N . ASN B 1 323 ? -0.638 -40.125 2.693 1 97.06 323 ASN B N 1
ATOM 6370 C CA . ASN B 1 323 ? -1.706 -39.969 3.676 1 97.06 323 ASN B CA 1
ATOM 6371 C C . ASN B 1 323 ? -3.004 -39.5 3.021 1 97.06 323 ASN B C 1
ATOM 6373 O O . ASN B 1 323 ? -4.004 -39.281 3.707 1 97.06 323 ASN B O 1
ATOM 6377 N N . THR B 1 324 ? -2.971 -39.281 1.688 1 97.56 324 THR B N 1
ATOM 6378 C CA . THR B 1 324 ? -4.195 -38.875 1.014 1 97.56 324 THR B CA 1
ATOM 6379 C C . THR B 1 324 ? -5.25 -39.969 1.082 1 97.56 324 THR B C 1
ATOM 6381 O O . THR B 1 324 ? -4.922 -41.156 1.087 1 97.56 324 THR B O 1
ATOM 6384 N N . GLN B 1 325 ? -6.504 -39.531 1.209 1 95.69 325 GLN B N 1
ATOM 6385 C CA . GLN B 1 325 ? -7.621 -40.469 1.213 1 95.69 325 GLN B CA 1
ATOM 6386 C C . GLN B 1 325 ? -8.203 -40.656 -0.189 1 95.69 325 GLN B C 1
ATOM 6388 O O . GLN B 1 325 ? -9.094 -41.469 -0.4 1 95.69 325 GLN B O 1
ATOM 6393 N N . GLY B 1 326 ? -7.699 -39.875 -1.13 1 97.12 326 GLY B N 1
ATOM 6394 C CA . GLY B 1 326 ? -8.148 -39.969 -2.51 1 97.12 326 GLY B CA 1
ATOM 6395 C C . GLY B 1 326 ? -7.434 -41.062 -3.281 1 97.12 326 GLY B C 1
ATOM 6396 O O . GLY B 1 326 ? -6.621 -41.812 -2.719 1 97.12 326 GLY B O 1
ATOM 6397 N N . THR B 1 327 ? -7.824 -41.281 -4.512 1 97.5 327 THR B N 1
ATOM 6398 C CA . THR B 1 327 ? -7.203 -42.25 -5.402 1 97.5 327 THR B CA 1
ATOM 6399 C C . THR B 1 327 ? -6.027 -41.625 -6.152 1 97.5 327 THR B C 1
ATOM 6401 O O . THR B 1 327 ? -6.211 -40.688 -6.93 1 97.5 327 THR B O 1
ATOM 6404 N N . VAL B 1 328 ? -4.832 -42.156 -5.902 1 97.56 328 VAL B N 1
ATOM 6405 C CA . VAL B 1 328 ? -3.607 -41.625 -6.48 1 97.56 328 VAL B CA 1
ATOM 6406 C C . VAL B 1 328 ? -3.416 -42.156 -7.891 1 97.56 328 VAL B C 1
ATOM 6408 O O . VAL B 1 328 ? -3.547 -43.375 -8.117 1 97.56 328 VAL B O 1
ATOM 6411 N N . TYR B 1 329 ? -3.211 -41.344 -8.859 1 97.62 329 TYR B N 1
ATOM 6412 C CA . TYR B 1 329 ? -2.787 -41.688 -10.211 1 97.62 329 TYR B CA 1
ATOM 6413 C C . TYR B 1 329 ? -1.527 -40.906 -10.602 1 97.62 329 TYR B C 1
ATOM 6415 O O . TYR B 1 329 ? -1.565 -39.688 -10.789 1 97.62 329 TYR B O 1
ATOM 6423 N N . GLN B 1 330 ? -0.444 -41.562 -10.758 1 95.69 330 GLN B N 1
ATOM 6424 C CA . GLN B 1 330 ? 0.863 -40.938 -10.922 1 95.69 330 GLN B CA 1
ATOM 6425 C C . GLN B 1 330 ? 1.534 -41.406 -12.211 1 95.69 330 GLN B C 1
ATOM 6427 O O . GLN B 1 330 ? 1.386 -42.562 -12.609 1 95.69 330 GLN B O 1
ATOM 6432 N N . CYS B 1 331 ? 2.174 -40.531 -12.828 1 93.12 331 CYS B N 1
ATOM 6433 C CA . CYS B 1 331 ? 3.004 -40.875 -13.977 1 93.12 331 CYS B CA 1
ATOM 6434 C C . CYS B 1 331 ? 4.125 -41.844 -13.555 1 93.12 331 CYS B C 1
ATOM 6436 O O . CYS B 1 331 ? 4.598 -41.781 -12.414 1 93.12 331 CYS B O 1
ATOM 6438 N N . GLU B 1 332 ? 4.574 -42.625 -14.508 1 90.19 332 GLU B N 1
ATOM 6439 C CA . GLU B 1 332 ? 5.66 -43.562 -14.227 1 90.19 332 GLU B CA 1
ATOM 6440 C C . GLU B 1 332 ? 7.008 -42.844 -14.188 1 90.19 332 GLU B C 1
ATOM 6442 O O . GLU B 1 332 ? 7.227 -41.875 -14.922 1 90.19 332 GLU B O 1
ATOM 6447 N N . SER B 1 333 ? 7.789 -43.281 -13.258 1 89.88 333 SER B N 1
ATOM 6448 C CA . SER B 1 333 ? 9.148 -42.75 -13.148 1 89.88 333 SER B CA 1
ATOM 6449 C C . SER B 1 333 ? 10.148 -43.906 -12.906 1 89.88 333 SER B C 1
ATOM 6451 O O . SER B 1 333 ? 9.859 -44.844 -12.164 1 89.88 333 SER B O 1
ATOM 6453 N N . SER B 1 334 ? 11.273 -43.781 -13.617 1 88.62 334 SER B N 1
ATOM 6454 C CA . SER B 1 334 ? 12.328 -44.781 -13.391 1 88.62 334 SER B CA 1
ATOM 6455 C C . SER B 1 334 ? 13.352 -44.25 -12.383 1 88.62 334 SER B C 1
ATOM 6457 O O . SER B 1 334 ? 14.383 -44.906 -12.148 1 88.62 334 SER B O 1
ATOM 6459 N N . LEU B 1 335 ? 13.07 -43.188 -11.859 1 86.44 335 LEU B N 1
ATOM 6460 C CA . LEU B 1 335 ? 14.031 -42.531 -10.969 1 86.44 335 LEU B CA 1
ATOM 6461 C C . LEU B 1 335 ? 13.891 -43.062 -9.547 1 86.44 335 LEU B C 1
ATOM 6463 O O . LEU B 1 335 ? 12.812 -43.531 -9.148 1 86.44 335 LEU B O 1
ATOM 6467 N N . ASN B 1 336 ? 15.094 -43.094 -8.852 1 80.5 336 ASN B N 1
ATOM 6468 C CA . ASN B 1 336 ? 15.094 -43.469 -7.445 1 80.5 336 ASN B CA 1
ATOM 6469 C C . ASN B 1 336 ? 14.844 -42.281 -6.535 1 80.5 336 ASN B C 1
ATOM 6471 O O . ASN B 1 336 ? 14.711 -41.125 -7.012 1 80.5 336 ASN B O 1
ATOM 6475 N N . SER B 1 337 ? 14.773 -42.562 -5.305 1 74 337 SER B N 1
ATOM 6476 C CA . SER B 1 337 ? 14.43 -41.562 -4.32 1 74 337 SER B CA 1
ATOM 6477 C C . SER B 1 337 ? 15.516 -40.5 -4.215 1 74 337 SER B C 1
ATOM 6479 O O . SER B 1 337 ? 15.258 -39.375 -3.803 1 74 337 SER B O 1
ATOM 6481 N N . ASP B 1 338 ? 16.625 -40.812 -4.676 1 78.75 338 ASP B N 1
ATOM 6482 C CA . ASP B 1 338 ? 17.766 -39.906 -4.539 1 78.75 338 ASP B CA 1
ATOM 6483 C C . ASP B 1 338 ? 17.641 -38.719 -5.523 1 78.75 338 ASP B C 1
ATOM 6485 O O . ASP B 1 338 ? 18.328 -37.719 -5.371 1 78.75 338 ASP B O 1
ATOM 6489 N N . SER B 1 339 ? 16.719 -38.75 -6.387 1 87.19 339 SER B N 1
ATOM 6490 C CA . SER B 1 339 ? 16.578 -37.719 -7.391 1 87.19 339 SER B CA 1
ATOM 6491 C C . SER B 1 339 ? 15.633 -36.625 -6.91 1 87.19 339 SER B C 1
ATOM 6493 O O . SER B 1 339 ? 15.578 -35.531 -7.504 1 87.19 339 SER B O 1
ATOM 6495 N N . LEU B 1 340 ? 15.016 -36.562 -5.883 1 94.62 340 LEU B N 1
ATOM 6496 C CA . LEU B 1 340 ? 14.016 -35.656 -5.344 1 94.62 340 LEU B CA 1
ATOM 6497 C C . LEU B 1 340 ? 12.93 -35.375 -6.375 1 94.62 340 LEU B C 1
ATOM 6499 O O . LEU B 1 340 ? 12.398 -34.25 -6.438 1 94.62 340 LEU B O 1
ATOM 6503 N N . CYS B 1 341 ? 12.75 -36.344 -7.293 1 94.62 341 CYS B N 1
ATOM 6504 C CA . CYS B 1 341 ? 11.727 -36.219 -8.328 1 94.62 341 CYS B CA 1
ATOM 6505 C C . CYS B 1 341 ? 10.383 -36.719 -7.832 1 94.62 341 CYS B C 1
ATOM 6507 O O . CYS B 1 341 ? 10.297 -37.844 -7.32 1 94.62 341 CYS B O 1
ATOM 6509 N N . ILE B 1 342 ? 9.398 -35.906 -7.879 1 95.62 342 ILE B N 1
ATOM 6510 C CA . ILE B 1 342 ? 8.008 -36.344 -7.719 1 95.62 342 ILE B CA 1
ATOM 6511 C C . ILE B 1 342 ? 7.293 -36.25 -9.062 1 95.62 342 ILE B C 1
ATOM 6513 O O . ILE B 1 342 ? 7.125 -35.188 -9.633 1 95.62 342 ILE B O 1
ATOM 6517 N N . PRO B 1 343 ? 6.918 -37.406 -9.57 1 95.44 343 PRO B N 1
ATOM 6518 C CA . PRO B 1 343 ? 6.207 -37.344 -10.844 1 95.44 343 PRO B CA 1
ATOM 6519 C C . PRO B 1 343 ? 4.855 -36.656 -10.742 1 95.44 343 PRO B C 1
ATOM 6521 O O . PRO B 1 343 ? 4.227 -36.656 -9.68 1 95.44 343 PRO B O 1
ATOM 6524 N N . PRO B 1 344 ? 4.391 -36.031 -11.836 1 97.06 344 PRO B N 1
ATOM 6525 C CA . PRO B 1 344 ? 3.045 -35.438 -11.836 1 97.06 344 PRO B CA 1
ATOM 6526 C C . PRO B 1 344 ? 1.983 -36.438 -11.344 1 97.06 344 PRO B C 1
ATOM 6528 O O . PRO B 1 344 ? 1.939 -37.562 -11.797 1 97.06 344 PRO B O 1
ATOM 6531 N N . THR B 1 345 ? 1.17 -36 -10.422 1 98.06 345 THR B N 1
ATOM 6532 C CA . THR B 1 345 ? 0.251 -36.906 -9.742 1 98.06 345 THR B CA 1
ATOM 6533 C C . THR B 1 345 ? -1.137 -36.281 -9.625 1 98.06 345 THR B C 1
ATOM 6535 O O . THR B 1 345 ? -1.272 -35.125 -9.211 1 98.06 345 THR B O 1
ATOM 6538 N N . LEU B 1 346 ? -2.1 -37.031 -10.047 1 98.5 346 LEU B N 1
ATOM 6539 C CA . LEU B 1 346 ? -3.498 -36.656 -9.852 1 98.5 346 LEU B CA 1
ATOM 6540 C C . LEU B 1 346 ? -4.094 -37.406 -8.664 1 98.5 346 LEU B C 1
ATOM 6542 O O . LEU B 1 346 ? -3.812 -38.594 -8.461 1 98.5 346 LEU B O 1
ATOM 6546 N N . ILE B 1 347 ? -4.82 -36.719 -7.828 1 98.5 347 ILE B N 1
ATOM 6547 C CA . ILE B 1 347 ? -5.555 -37.312 -6.73 1 98.5 347 ILE B CA 1
ATOM 6548 C C . ILE B 1 347 ? -7.059 -37.188 -6.973 1 98.5 347 ILE B C 1
ATOM 6550 O O . ILE B 1 347 ? -7.629 -36.125 -6.762 1 98.5 347 ILE B O 1
ATOM 6554 N N . PHE B 1 348 ? -7.707 -38.25 -7.316 1 98 348 PHE B N 1
ATOM 6555 C CA . PHE B 1 348 ? -9.141 -38.25 -7.578 1 98 348 PHE B CA 1
ATOM 6556 C C . PHE B 1 348 ? -9.922 -38.531 -6.305 1 98 348 PHE B C 1
ATOM 6558 O O . PHE B 1 348 ? -9.383 -39.125 -5.355 1 98 348 PHE B O 1
ATOM 6565 N N . ASP B 1 349 ? -11.18 -38.094 -6.195 1 94.56 349 ASP B N 1
ATOM 6566 C CA . ASP B 1 349 ? -12.148 -38.406 -5.148 1 94.56 349 ASP B CA 1
ATOM 6567 C C . ASP B 1 349 ? -11.656 -37.906 -3.785 1 94.56 349 ASP B C 1
ATOM 6569 O O . ASP B 1 349 ? -11.836 -38.594 -2.773 1 94.56 349 ASP B O 1
ATOM 6573 N N . CYS B 1 350 ? -10.93 -36.844 -3.887 1 92.81 350 CYS B N 1
ATOM 6574 C CA . CYS B 1 350 ? -10.508 -36.219 -2.643 1 92.81 350 CYS B CA 1
ATOM 6575 C C . CYS B 1 350 ? -11.633 -35.375 -2.055 1 92.81 350 CYS B C 1
ATOM 6577 O O . CYS B 1 350 ? -12.508 -34.906 -2.783 1 92.81 350 CYS B O 1
ATOM 6579 N N . ASN B 1 351 ? -11.664 -35.375 -0.698 1 94.31 351 ASN B N 1
ATOM 6580 C CA . ASN B 1 351 ? -12.578 -34.438 -0.036 1 94.31 351 ASN B CA 1
ATOM 6581 C C . ASN B 1 351 ? -11.852 -33.219 0.504 1 94.31 351 ASN B C 1
ATOM 6583 O O . ASN B 1 351 ? -10.641 -33.094 0.349 1 94.31 351 ASN B O 1
ATOM 6587 N N . TRP B 1 352 ? -12.578 -32.344 1.127 1 96.88 352 TRP B N 1
ATOM 6588 C CA . TRP B 1 352 ? -12.031 -31.062 1.54 1 96.88 352 TRP B CA 1
ATOM 6589 C C . TRP B 1 352 ? -11.094 -31.219 2.729 1 96.88 352 TRP B C 1
ATOM 6591 O O . TRP B 1 352 ? -10.336 -30.297 3.053 1 96.88 352 TRP B O 1
ATOM 6601 N N . ASP B 1 353 ? -11.07 -32.312 3.426 1 96.25 353 ASP B N 1
ATOM 6602 C CA . ASP B 1 353 ? -10.227 -32.531 4.598 1 96.25 353 ASP B CA 1
ATOM 6603 C C . ASP B 1 353 ? -9.008 -33.375 4.25 1 96.25 353 ASP B C 1
ATOM 6605 O O . ASP B 1 353 ? -8.219 -33.719 5.129 1 96.25 353 ASP B O 1
ATOM 6609 N N . ASP B 1 354 ? -8.883 -33.719 2.949 1 97.38 354 ASP B N 1
ATOM 6610 C CA . ASP B 1 354 ? -7.73 -34.469 2.467 1 97.38 354 ASP B CA 1
ATOM 6611 C C . ASP B 1 354 ? -6.43 -33.719 2.775 1 97.38 354 ASP B C 1
ATOM 6613 O O . ASP B 1 354 ? -6.391 -32.5 2.77 1 97.38 354 ASP B O 1
ATOM 6617 N N . THR B 1 355 ? -5.32 -34.5 3.012 1 97.12 355 THR B N 1
ATOM 6618 C CA . THR B 1 355 ? -4.02 -33.906 3.344 1 97.12 355 THR B CA 1
ATOM 6619 C C . THR B 1 355 ? -3.559 -32.938 2.258 1 97.12 355 THR B C 1
ATOM 6621 O O . THR B 1 355 ? -2.861 -31.984 2.543 1 97.12 355 THR B O 1
ATOM 6624 N N . THR B 1 356 ? -3.977 -33.219 1.006 1 97.38 356 THR B N 1
ATOM 6625 C CA . THR B 1 356 ? -3.57 -32.375 -0.112 1 97.38 356 THR B CA 1
ATOM 6626 C C . THR B 1 356 ? -4.402 -31.078 -0.152 1 97.38 356 THR B C 1
ATOM 6628 O O . THR B 1 356 ? -4.109 -30.172 -0.928 1 97.38 356 THR B O 1
ATOM 6631 N N . MET B 1 357 ? -5.422 -30.953 0.745 1 97.06 357 MET B N 1
ATOM 6632 C CA . MET B 1 357 ? -6.316 -29.797 0.722 1 97.06 357 MET B CA 1
ATOM 6633 C C . MET B 1 357 ? -6.094 -28.906 1.941 1 97.06 357 MET B C 1
ATOM 6635 O O . MET B 1 357 ? -6.719 -27.859 2.07 1 97.06 357 MET B O 1
ATOM 6639 N N . LEU B 1 358 ? -5.152 -29.234 2.799 1 94.44 358 LEU B N 1
ATOM 6640 C CA . LEU B 1 358 ? -4.973 -28.531 4.066 1 94.44 358 LEU B CA 1
ATOM 6641 C C . LEU B 1 358 ? -4.164 -27.25 3.875 1 94.44 358 LEU B C 1
ATOM 6643 O O . LEU B 1 358 ? -4.453 -26.234 4.496 1 94.44 358 LEU B O 1
ATOM 6647 N N . GLU B 1 359 ? -3.154 -27.266 3.062 1 93.06 359 GLU B N 1
ATOM 6648 C CA . GLU B 1 359 ? -2.311 -26.125 2.725 1 93.06 359 GLU B CA 1
ATOM 6649 C C . GLU B 1 359 ? -1.857 -26.188 1.27 1 93.06 359 GLU B C 1
ATOM 6651 O O . GLU B 1 359 ? -2.115 -27.172 0.574 1 93.06 359 GLU B O 1
ATOM 6656 N N . GLU B 1 360 ? -1.281 -25.125 0.824 1 95 360 GLU B N 1
ATOM 6657 C CA . GLU B 1 360 ? -0.718 -25.109 -0.522 1 95 360 GLU B CA 1
ATOM 6658 C C . GLU B 1 360 ? 0.211 -26.297 -0.747 1 95 360 GLU B C 1
ATOM 6660 O O . GLU B 1 360 ? 1.039 -26.609 0.109 1 95 360 GLU B O 1
ATOM 6665 N N . ASN B 1 361 ? 0.021 -26.953 -1.845 1 96.88 361 ASN B N 1
ATOM 6666 C CA . ASN B 1 361 ? 0.804 -28.156 -2.104 1 96.88 361 ASN B CA 1
ATOM 6667 C C . ASN B 1 361 ? 2.232 -27.812 -2.523 1 96.88 361 ASN B C 1
ATOM 6669 O O . ASN B 1 361 ? 3.189 -28.391 -2.008 1 96.88 361 ASN B O 1
ATOM 6673 N N . PHE B 1 362 ? 2.387 -26.891 -3.432 1 97.56 362 PHE B N 1
ATOM 6674 C CA . PHE B 1 362 ? 3.693 -26.453 -3.916 1 97.56 362 PHE B CA 1
ATOM 6675 C C . PHE B 1 362 ? 4.535 -27.656 -4.34 1 97.56 362 PHE B C 1
ATOM 6677 O O . PHE B 1 362 ? 5.688 -27.781 -3.93 1 97.56 362 PHE B O 1
ATOM 6684 N N . SER B 1 363 ? 4.008 -28.562 -4.996 1 97.88 363 SER B N 1
ATOM 6685 C CA . SER B 1 363 ? 4.488 -29.812 -5.574 1 97.88 363 SER B CA 1
ATOM 6686 C C . SER B 1 363 ? 3.635 -30.234 -6.766 1 97.88 363 SER B C 1
ATOM 6688 O O . SER B 1 363 ? 2.59 -29.641 -7.027 1 97.88 363 SER B O 1
ATOM 6690 N N . PRO B 1 364 ? 4.129 -31.172 -7.574 1 97.75 364 PRO B N 1
ATOM 6691 C CA . PRO B 1 364 ? 3.354 -31.562 -8.75 1 97.75 364 PRO B CA 1
ATOM 6692 C C . PRO B 1 364 ? 2.225 -32.531 -8.414 1 97.75 364 PRO B C 1
ATOM 6694 O O . PRO B 1 364 ? 2.131 -33.594 -9.016 1 97.75 364 PRO B O 1
ATOM 6697 N N . ILE B 1 365 ? 1.383 -32.156 -7.465 1 98.25 365 ILE B N 1
ATOM 6698 C CA . ILE B 1 365 ? 0.217 -32.906 -6.996 1 98.25 365 ILE B CA 1
ATOM 6699 C C . ILE B 1 365 ? -1.048 -32.094 -7.242 1 98.25 365 ILE B C 1
ATOM 6701 O O . ILE B 1 365 ? -1.144 -30.938 -6.805 1 98.25 365 ILE B O 1
ATOM 6705 N N . LEU B 1 366 ? -2.021 -32.625 -7.965 1 98.5 366 LEU B N 1
ATOM 6706 C CA . LEU B 1 366 ? -3.264 -31.938 -8.273 1 98.5 366 LEU B CA 1
ATOM 6707 C C . LEU B 1 366 ? -4.465 -32.719 -7.73 1 98.5 366 LEU B C 1
ATOM 6709 O O . LEU B 1 366 ? -4.926 -33.656 -8.352 1 98.5 366 LEU B O 1
ATOM 6713 N N . PRO B 1 367 ? -4.934 -32.344 -6.574 1 98.56 367 PRO B N 1
ATOM 6714 C CA . PRO B 1 367 ? -6.191 -32.906 -6.109 1 98.56 367 PRO B CA 1
ATOM 6715 C C . PRO B 1 367 ? -7.391 -32.5 -6.953 1 98.56 367 PRO B C 1
ATOM 6717 O O . PRO B 1 367 ? -7.469 -31.328 -7.375 1 98.56 367 PRO B O 1
ATOM 6720 N N . ILE B 1 368 ? -8.289 -33.375 -7.234 1 98.44 368 ILE B N 1
ATOM 6721 C CA . ILE B 1 368 ? -9.484 -33.156 -8.039 1 98.44 368 ILE B CA 1
ATOM 6722 C C . ILE B 1 368 ? -10.734 -33.5 -7.227 1 98.44 368 ILE B C 1
ATOM 6724 O O . ILE B 1 368 ? -10.945 -34.656 -6.859 1 98.44 368 ILE B O 1
ATOM 6728 N N . ILE B 1 369 ? -11.516 -32.469 -7.008 1 97.56 369 ILE B N 1
ATOM 6729 C CA . ILE B 1 369 ? -12.695 -32.594 -6.16 1 97.56 369 ILE B CA 1
ATOM 6730 C C . ILE B 1 369 ? -13.953 -32.5 -7.016 1 97.56 369 ILE B C 1
ATOM 6732 O O . ILE B 1 369 ? -14.062 -31.625 -7.871 1 97.56 369 ILE B O 1
ATOM 6736 N N . LYS B 1 370 ? -14.844 -33.438 -6.781 1 97.69 370 LYS B N 1
ATOM 6737 C CA . LYS B 1 370 ? -16.156 -33.406 -7.398 1 97.69 370 LYS B CA 1
ATOM 6738 C C . LYS B 1 370 ? -17.125 -32.531 -6.605 1 97.69 370 LYS B C 1
ATOM 6740 O O . LYS B 1 370 ? -17.156 -32.594 -5.375 1 97.69 370 LYS B O 1
ATOM 6745 N N . TYR B 1 371 ? -17.844 -31.625 -7.305 1 97.44 371 TYR B N 1
ATOM 6746 C CA . TYR B 1 371 ? -18.844 -30.828 -6.598 1 97.44 371 TYR B CA 1
ATOM 6747 C C . TYR B 1 371 ? -20.188 -30.859 -7.32 1 97.44 371 TYR B C 1
ATOM 6749 O O . TYR B 1 371 ? -20.25 -31.219 -8.5 1 97.44 371 TYR B O 1
ATOM 6757 N N . THR B 1 372 ? -21.297 -30.562 -6.613 1 97.75 372 THR B N 1
ATOM 6758 C CA . THR B 1 372 ? -22.641 -30.547 -7.176 1 97.75 372 THR B CA 1
ATOM 6759 C C . THR B 1 372 ? -23.219 -29.125 -7.133 1 97.75 372 THR B C 1
ATOM 6761 O O . THR B 1 372 ? -23.828 -28.672 -8.102 1 97.75 372 THR B O 1
ATOM 6764 N N . ASP B 1 373 ? -22.953 -28.469 -5.98 1 97.81 373 ASP B N 1
ATOM 6765 C CA . ASP B 1 373 ? -23.516 -27.141 -5.734 1 97.81 373 ASP B CA 1
ATOM 6766 C C . ASP B 1 373 ? -22.422 -26.078 -5.707 1 97.81 373 ASP B C 1
ATOM 6768 O O . ASP B 1 373 ? -21.547 -26.094 -4.832 1 97.81 373 ASP B O 1
ATOM 6772 N N . LEU B 1 374 ? -22.5 -25.172 -6.684 1 97.62 374 LEU B N 1
ATOM 6773 C CA . LEU B 1 374 ? -21.469 -24.156 -6.832 1 97.62 374 LEU B CA 1
ATOM 6774 C C . LEU B 1 374 ? -21.422 -23.25 -5.605 1 97.62 374 LEU B C 1
ATOM 6776 O O . LEU B 1 374 ? -20.328 -22.922 -5.117 1 97.62 374 LEU B O 1
ATOM 6780 N N . ASP B 1 375 ? -22.531 -22.828 -5.062 1 97.5 375 ASP B N 1
ATOM 6781 C CA . ASP B 1 375 ? -22.578 -21.922 -3.912 1 97.5 375 ASP B CA 1
ATOM 6782 C C . ASP B 1 375 ? -21.984 -22.594 -2.672 1 97.5 375 ASP B C 1
ATOM 6784 O O . ASP B 1 375 ? -21.188 -21.969 -1.954 1 97.5 375 ASP B O 1
ATOM 6788 N N . LYS B 1 376 ? -22.406 -23.812 -2.449 1 97.75 376 LYS B N 1
ATOM 6789 C CA . LYS B 1 376 ? -21.859 -24.531 -1.308 1 97.75 376 LYS B CA 1
ATOM 6790 C C . LYS B 1 376 ? -20.344 -24.703 -1.443 1 97.75 376 LYS B C 1
ATOM 6792 O O . LYS B 1 376 ? -19.625 -24.609 -0.455 1 97.75 376 LYS B O 1
ATOM 6797 N N . THR B 1 377 ? -19.906 -25 -2.648 1 98.19 377 THR B N 1
ATOM 6798 C CA . THR B 1 377 ? -18.484 -25.141 -2.926 1 98.19 377 THR B CA 1
ATOM 6799 C C . THR B 1 377 ? -17.75 -23.828 -2.641 1 98.19 377 THR B C 1
ATOM 6801 O O . THR B 1 377 ? -16.719 -23.828 -1.966 1 98.19 377 THR B O 1
ATOM 6804 N N . LEU B 1 378 ? -18.266 -22.719 -3.119 1 98.38 378 LEU B N 1
ATOM 6805 C CA . LEU B 1 378 ? -17.672 -21.422 -2.889 1 98.38 378 LEU B CA 1
ATOM 6806 C C . LEU B 1 378 ? -17.656 -21.078 -1.401 1 98.38 378 LEU B C 1
ATOM 6808 O O . LEU B 1 378 ? -16.672 -20.516 -0.895 1 98.38 378 LEU B O 1
ATOM 6812 N N . ASP B 1 379 ? -18.734 -21.406 -0.674 1 97.88 379 ASP B N 1
ATOM 6813 C CA . ASP B 1 379 ? -18.766 -21.203 0.771 1 97.88 379 ASP B CA 1
ATOM 6814 C C . ASP B 1 379 ? -17.609 -21.938 1.459 1 97.88 379 ASP B C 1
ATOM 6816 O O . ASP B 1 379 ? -16.953 -21.375 2.336 1 97.88 379 ASP B O 1
ATOM 6820 N N . T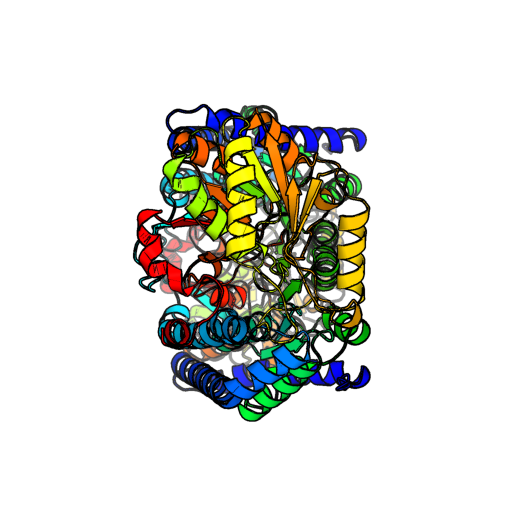HR B 1 380 ? -17.422 -23.156 1.037 1 97.88 380 THR B N 1
ATOM 6821 C CA . THR B 1 380 ? -16.359 -23.969 1.619 1 97.88 380 THR B CA 1
ATOM 6822 C C . THR B 1 380 ? -14.984 -23.344 1.344 1 97.88 380 THR B C 1
ATOM 6824 O O . THR B 1 380 ? -14.148 -23.25 2.2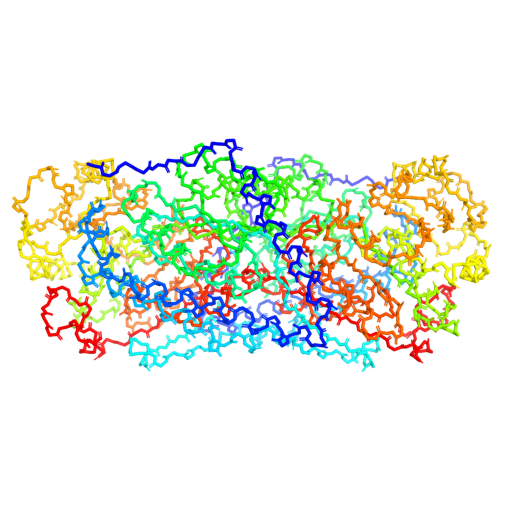44 1 97.88 380 THR B O 1
ATOM 6827 N N . ILE B 1 381 ? -14.797 -22.922 0.14 1 97.75 381 ILE B N 1
ATOM 6828 C CA . ILE B 1 381 ? -13.523 -22.344 -0.254 1 97.75 381 ILE B CA 1
ATOM 6829 C C . ILE B 1 381 ? -13.281 -21.047 0.529 1 97.75 381 ILE B C 1
ATOM 6831 O O . ILE B 1 381 ? -12.188 -20.828 1.049 1 97.75 381 ILE B O 1
ATOM 6835 N N . ILE B 1 382 ? -14.266 -20.203 0.662 1 96.69 382 ILE B N 1
ATOM 6836 C CA . ILE B 1 382 ? -14.148 -18.938 1.362 1 96.69 382 ILE B CA 1
ATOM 6837 C C . ILE B 1 382 ? -13.883 -19.188 2.844 1 96.69 382 ILE B C 1
ATOM 6839 O O . ILE B 1 382 ? -13.102 -18.453 3.469 1 96.69 382 ILE B O 1
ATOM 6843 N N . ASP B 1 383 ? -14.438 -20.219 3.334 1 95.44 383 ASP B N 1
ATOM 6844 C CA . ASP B 1 383 ? -14.266 -20.547 4.746 1 95.44 383 ASP B CA 1
ATOM 6845 C C . ASP B 1 383 ? -12.859 -21.094 5.012 1 95.44 383 ASP B C 1
ATOM 6847 O O . ASP B 1 383 ? -12.234 -20.75 6.02 1 95.44 383 ASP B O 1
ATOM 6851 N N . LYS B 1 384 ? -12.32 -21.859 4.086 1 95 384 LYS B N 1
ATOM 6852 C CA . LYS B 1 384 ? -11.078 -22.578 4.344 1 95 384 LYS B CA 1
ATOM 6853 C C . LYS B 1 384 ? -9.883 -21.844 3.762 1 95 384 LYS B C 1
ATOM 6855 O O . LYS B 1 384 ? -8.797 -21.844 4.344 1 95 384 LYS B O 1
ATOM 6860 N N . TYR B 1 385 ? -10.125 -21.266 2.562 1 94.19 385 TYR B N 1
ATOM 6861 C CA . TYR B 1 385 ? -9.031 -20.719 1.768 1 94.19 385 TYR B CA 1
ATOM 6862 C C . TYR B 1 385 ? -9.383 -19.344 1.219 1 94.19 385 TYR B C 1
ATOM 6864 O O . TYR B 1 385 ? -9.211 -19.078 0.027 1 94.19 385 TYR B O 1
ATOM 6872 N N . ASP B 1 386 ? -9.82 -18.469 2.018 1 92.31 386 ASP B N 1
ATOM 6873 C CA . ASP B 1 386 ? -10.273 -17.172 1.506 1 92.31 386 ASP B CA 1
ATOM 6874 C C . ASP B 1 386 ? -9.125 -16.406 0.87 1 92.31 386 ASP B C 1
ATOM 6876 O O . ASP B 1 386 ? -8 -16.438 1.363 1 92.31 386 ASP B O 1
ATOM 6880 N N . ALA B 1 387 ? -9.406 -15.781 -0.271 1 94.94 387 ALA B N 1
ATOM 6881 C CA . ALA B 1 387 ? -8.547 -14.82 -0.95 1 94.94 387 ALA B CA 1
ATOM 6882 C C . ALA B 1 387 ? -7.277 -15.484 -1.467 1 94.94 387 ALA B C 1
ATOM 6884 O O . ALA B 1 387 ? -6.168 -15.039 -1.159 1 94.94 387 ALA B O 1
ATOM 6885 N N . PRO B 1 388 ? -7.449 -16.484 -2.336 1 97.38 388 PRO B N 1
ATOM 6886 C CA . PRO B 1 388 ? -6.266 -17.078 -2.969 1 97.38 388 PRO B CA 1
ATOM 6887 C C . PRO B 1 388 ? -5.512 -16.078 -3.85 1 97.38 388 PRO B C 1
ATOM 6889 O O . PRO B 1 388 ? -6.027 -14.992 -4.145 1 97.38 388 PRO B O 1
ATOM 6892 N N . LEU B 1 389 ? -4.305 -16.406 -4.234 1 97.69 389 LEU B N 1
ATOM 6893 C CA . LEU B 1 389 ? -3.496 -15.539 -5.078 1 97.69 389 LEU B CA 1
ATOM 6894 C C . LEU B 1 389 ? -4.105 -15.414 -6.473 1 97.69 389 LEU B C 1
ATOM 6896 O O . LEU B 1 389 ? -4.066 -14.344 -7.078 1 97.69 389 LEU B O 1
ATOM 6900 N N . VAL B 1 390 ? -4.602 -16.562 -6.938 1 98 390 VAL B N 1
ATOM 6901 C CA . VAL B 1 390 ? -5.242 -16.578 -8.25 1 98 390 VAL B CA 1
ATOM 6902 C C . VAL B 1 390 ? -6.391 -17.594 -8.25 1 98 390 VAL B C 1
ATOM 6904 O O . VAL B 1 390 ? -6.41 -18.516 -7.441 1 98 390 VAL B O 1
ATOM 6907 N N . GLN B 1 391 ? -7.367 -17.359 -9.047 1 98.38 391 GLN B N 1
ATOM 6908 C CA . GLN B 1 391 ? -8.398 -18.344 -9.328 1 98.38 391 GLN B CA 1
ATOM 6909 C C . GLN B 1 391 ? -8.523 -18.594 -10.828 1 98.38 391 GLN B C 1
ATOM 6911 O O . GLN B 1 391 ? -8.297 -17.688 -11.633 1 98.38 391 GLN B O 1
ATOM 6916 N N . TYR B 1 392 ? -8.805 -19.766 -11.203 1 98.75 392 TYR B N 1
ATOM 6917 C CA . TYR B 1 392 ? -8.953 -20.172 -12.594 1 98.75 392 TYR B CA 1
ATOM 6918 C C . TYR B 1 392 ? -10.367 -20.672 -12.867 1 98.75 392 TYR B C 1
ATOM 6920 O O . TYR B 1 392 ? -10.93 -21.438 -12.07 1 98.75 392 TYR B O 1
ATOM 6928 N N . ILE B 1 393 ? -10.945 -20.219 -13.984 1 98.81 393 ILE B N 1
ATOM 6929 C CA . ILE B 1 393 ? -12.328 -20.578 -14.281 1 98.81 393 ILE B CA 1
ATOM 6930 C C . ILE B 1 393 ? -12.414 -21.125 -15.711 1 98.81 393 ILE B C 1
ATOM 6932 O O . ILE B 1 393 ? -12.031 -20.438 -16.672 1 98.81 393 ILE B O 1
ATOM 6936 N N . PHE B 1 394 ? -12.859 -22.297 -15.805 1 98.69 394 PHE B N 1
ATOM 6937 C CA . PHE B 1 394 ? -13.242 -22.891 -17.078 1 98.69 394 PHE B CA 1
ATOM 6938 C C . PHE B 1 394 ? -14.758 -23.094 -17.141 1 98.69 394 PHE B C 1
ATOM 6940 O O . PHE B 1 394 ? -15.297 -24.016 -16.547 1 98.69 394 PHE B O 1
ATOM 6947 N N . SER B 1 395 ? -15.422 -22.219 -17.828 1 98.19 395 SER B N 1
ATOM 6948 C CA . SER B 1 395 ? -16.875 -22.203 -17.969 1 98.19 395 SER B CA 1
ATOM 6949 C C . SER B 1 395 ? -17.297 -21.609 -19.312 1 98.19 395 SER B C 1
ATOM 6951 O O . SER B 1 395 ? -16.594 -20.766 -19.875 1 98.19 395 SER B O 1
ATOM 6953 N N . SER B 1 396 ? -18.391 -22.094 -19.859 1 96.38 396 SER B N 1
ATOM 6954 C CA . SER B 1 396 ? -18.969 -21.531 -21.062 1 96.38 396 SER B CA 1
ATOM 6955 C C . SER B 1 396 ? -20.125 -20.578 -20.734 1 96.38 396 SER B C 1
ATOM 6957 O O . SER B 1 396 ? -20.797 -20.078 -21.641 1 96.38 396 SER B O 1
ATOM 6959 N N . SER B 1 397 ? -20.328 -20.406 -19.453 1 96.56 397 SER B N 1
ATOM 6960 C CA . SER B 1 397 ? -21.422 -19.562 -18.969 1 96.56 397 SER B CA 1
ATOM 6961 C C . SER B 1 397 ? -20.891 -18.266 -18.359 1 96.56 397 SER B C 1
ATOM 6963 O O . SER B 1 397 ? -20.234 -18.297 -17.312 1 96.56 397 SER B O 1
ATOM 6965 N N . LYS B 1 398 ? -21.281 -17.188 -19.016 1 95 398 LYS B N 1
ATOM 6966 C CA . LYS B 1 398 ? -20.906 -15.883 -18.469 1 95 398 LYS B CA 1
ATOM 6967 C C . LYS B 1 398 ? -21.469 -15.68 -17.062 1 95 398 LYS B C 1
ATOM 6969 O O . LYS B 1 398 ? -20.828 -15.039 -16.234 1 95 398 LYS B O 1
ATOM 6974 N N . SER B 1 399 ? -22.625 -16.234 -16.844 1 95.25 399 SER B N 1
ATOM 6975 C CA . SER B 1 399 ? -23.281 -16.094 -15.539 1 95.25 399 SER B CA 1
ATOM 6976 C C . SER B 1 399 ? -22.5 -16.844 -14.461 1 95.25 399 SER B C 1
ATOM 6978 O O . SER B 1 399 ? -22.344 -16.344 -13.344 1 95.25 399 SER B O 1
ATOM 6980 N N . GLU B 1 400 ? -21.984 -18.062 -14.781 1 96.75 400 GLU B N 1
ATOM 6981 C CA . GLU B 1 400 ? -21.172 -18.812 -13.836 1 96.75 400 GLU B CA 1
ATOM 6982 C C . GLU B 1 400 ? -19.859 -18.094 -13.523 1 96.75 400 GLU B C 1
ATOM 6984 O O . GLU B 1 400 ? -19.438 -18.047 -12.375 1 96.75 400 GLU B O 1
ATOM 6989 N N . ILE B 1 401 ? -19.25 -17.578 -14.562 1 97.62 401 ILE B N 1
ATOM 6990 C CA . ILE B 1 401 ? -18 -16.844 -14.414 1 97.62 401 ILE B CA 1
ATOM 6991 C C . ILE B 1 401 ? -18.203 -15.648 -13.492 1 97.62 401 ILE B C 1
ATOM 6993 O O . ILE B 1 401 ? -17.453 -15.469 -12.523 1 97.62 401 ILE B O 1
ATOM 6997 N N . SER B 1 402 ? -19.234 -14.867 -13.758 1 96.5 402 SER B N 1
ATOM 6998 C CA . SER B 1 402 ? -19.547 -13.695 -12.945 1 96.5 402 SER B CA 1
ATOM 6999 C C . SER B 1 402 ? -19.859 -14.086 -11.508 1 96.5 402 SER B C 1
ATOM 7001 O O . SER B 1 402 ? -19.453 -13.391 -10.57 1 96.5 402 SER B O 1
ATOM 7003 N N . HIS B 1 403 ? -20.594 -15.18 -11.383 1 97.19 403 HIS B N 1
ATOM 7004 C CA . HIS B 1 403 ? -20.953 -15.68 -10.062 1 97.19 403 HIS B CA 1
ATOM 7005 C C . HIS B 1 403 ? -19.719 -15.984 -9.227 1 97.19 403 HIS B C 1
ATOM 7007 O O . HIS B 1 403 ? -19.609 -15.547 -8.078 1 97.19 403 HIS B O 1
ATOM 7013 N N . ILE B 1 404 ? -18.766 -16.703 -9.773 1 98.38 404 ILE B N 1
ATOM 7014 C CA . ILE B 1 404 ? -17.531 -17.078 -9.078 1 98.38 404 ILE B CA 1
ATOM 7015 C C . ILE B 1 404 ? -16.719 -15.82 -8.766 1 98.38 404 ILE B C 1
ATOM 7017 O O . ILE B 1 404 ? -16.25 -15.648 -7.637 1 98.38 404 ILE B O 1
ATOM 7021 N N . LEU B 1 405 ? -16.609 -14.906 -9.711 1 97.31 405 LEU B N 1
ATOM 7022 C CA . LEU B 1 405 ? -15.828 -13.688 -9.562 1 97.31 405 LEU B CA 1
ATOM 7023 C C . LEU B 1 405 ? -16.391 -12.797 -8.461 1 97.31 405 LEU B C 1
ATOM 7025 O O . LEU B 1 405 ? -15.641 -12.148 -7.738 1 97.31 405 LEU B O 1
ATOM 7029 N N . MET B 1 406 ? -17.672 -12.781 -8.32 1 96.69 406 MET B N 1
ATOM 7030 C CA . MET B 1 406 ? -18.328 -11.93 -7.336 1 96.69 406 MET B CA 1
ATOM 7031 C C . MET B 1 406 ? -18.141 -12.492 -5.93 1 96.69 406 MET B C 1
ATOM 7033 O O . MET B 1 406 ? -18 -11.742 -4.969 1 96.69 406 MET B O 1
ATOM 7037 N N . ARG B 1 407 ? -18.109 -13.773 -5.859 1 97.62 407 ARG B N 1
ATOM 7038 C CA . ARG B 1 407 ? -18.109 -14.438 -4.559 1 97.62 407 ARG B CA 1
ATOM 7039 C C . ARG B 1 407 ? -16.703 -14.594 -4.016 1 97.62 407 ARG B C 1
ATOM 7041 O O . ARG B 1 407 ? -16.469 -14.406 -2.818 1 97.62 407 ARG B O 1
ATOM 7048 N N . LEU B 1 408 ? -15.789 -14.93 -4.871 1 97.56 408 LEU B N 1
ATOM 7049 C CA . LEU B 1 408 ? -14.445 -15.266 -4.422 1 97.56 408 LEU B CA 1
ATOM 7050 C C . LEU B 1 408 ? -13.453 -14.156 -4.77 1 97.56 408 LEU B C 1
ATOM 7052 O O . LEU B 1 408 ? -13.18 -13.914 -5.949 1 97.56 408 LEU B O 1
ATOM 7056 N N . ARG B 1 409 ? -12.961 -13.484 -3.717 1 96.44 409 ARG B N 1
ATOM 7057 C CA . ARG B 1 409 ? -11.883 -12.523 -3.906 1 96.44 409 ARG B CA 1
ATOM 7058 C C . ARG B 1 409 ? -10.555 -13.227 -4.137 1 96.44 409 ARG B C 1
ATOM 7060 O O . ARG B 1 409 ? -10.25 -14.219 -3.475 1 96.44 409 ARG B O 1
ATOM 7067 N N . SER B 1 410 ? -9.789 -12.781 -5.109 1 97.88 410 SER B N 1
ATOM 7068 C CA . SER B 1 410 ? -8.461 -13.312 -5.391 1 97.88 410 SER B CA 1
ATOM 7069 C C . SER B 1 410 ? -7.516 -12.211 -5.867 1 97.88 410 SER B C 1
ATOM 7071 O O . SER B 1 410 ? -7.953 -11.117 -6.211 1 97.88 410 SER B O 1
ATOM 7073 N N . GLY B 1 411 ? -6.23 -12.484 -5.805 1 97.38 411 GLY B N 1
ATOM 7074 C CA . GLY B 1 411 ? -5.277 -11.555 -6.391 1 97.38 411 GLY B CA 1
ATOM 7075 C C . GLY B 1 411 ? -5.492 -11.336 -7.875 1 97.38 411 GLY B C 1
ATOM 7076 O O . GLY B 1 411 ? -5.594 -10.195 -8.328 1 97.38 411 GLY B O 1
ATOM 7077 N N . ASP B 1 412 ? -5.625 -12.461 -8.625 1 97.5 412 ASP B N 1
ATOM 7078 C CA . ASP B 1 412 ? -5.887 -12.438 -10.055 1 97.5 412 ASP B CA 1
ATOM 7079 C C . ASP B 1 412 ? -6.867 -13.539 -10.461 1 97.5 412 ASP B C 1
ATOM 7081 O O . ASP B 1 412 ? -7.227 -14.383 -9.641 1 97.5 412 ASP B O 1
ATOM 7085 N N . CYS B 1 413 ? -7.297 -13.445 -11.719 1 98.06 413 CYS B N 1
ATOM 7086 C CA . CYS B 1 413 ? -8.172 -14.477 -12.266 1 98.06 413 CYS B CA 1
ATOM 7087 C C . CYS B 1 413 ? -7.871 -14.719 -13.734 1 98.06 413 CYS B C 1
ATOM 7089 O O . CYS B 1 413 ? -7.641 -13.773 -14.492 1 98.06 413 CYS B O 1
ATOM 7091 N N . ILE B 1 414 ? -7.887 -15.93 -14.086 1 97.69 414 ILE B N 1
ATOM 7092 C CA . ILE B 1 414 ? -7.758 -16.328 -15.492 1 97.69 414 ILE B CA 1
ATOM 7093 C C . ILE B 1 414 ? -8.945 -17.188 -15.891 1 97.69 414 ILE B C 1
ATOM 7095 O O . ILE B 1 414 ? -9.297 -18.141 -15.188 1 97.69 414 ILE B O 1
ATOM 7099 N N . ILE B 1 415 ? -9.547 -16.844 -16.969 1 97.75 415 ILE B N 1
ATOM 7100 C CA . ILE B 1 415 ? -10.664 -17.594 -17.531 1 97.75 415 ILE B CA 1
ATOM 7101 C C . ILE B 1 415 ? -10.211 -18.328 -18.797 1 97.75 415 ILE B C 1
ATOM 7103 O O . ILE B 1 415 ? -9.773 -17.688 -19.766 1 97.75 415 ILE B O 1
ATOM 7107 N N . GLY B 1 416 ? -10.172 -19.641 -18.719 1 96.56 416 GLY B N 1
ATOM 7108 C CA . GLY B 1 416 ? -9.906 -20.438 -19.906 1 96.56 416 GLY B CA 1
ATOM 7109 C C . GLY B 1 416 ? -8.445 -20.828 -20.047 1 96.56 416 GLY B C 1
ATOM 7110 O O . GLY B 1 416 ? -8.047 -21.375 -21.078 1 96.56 416 GLY B O 1
ATOM 7111 N N . ASP B 1 417 ? -7.641 -20.5 -19.109 1 96.12 417 ASP B N 1
ATOM 7112 C CA . ASP B 1 417 ? -6.227 -20.859 -19.125 1 96.12 417 ASP B CA 1
ATOM 7113 C C . ASP B 1 417 ? -5.641 -20.812 -17.703 1 96.12 417 ASP B C 1
ATOM 7115 O O . ASP B 1 417 ? -6.383 -20.719 -16.719 1 96.12 417 ASP B O 1
ATOM 7119 N N . THR B 1 418 ? -4.359 -21.062 -17.609 1 96 418 THR B N 1
ATOM 7120 C CA . THR B 1 418 ? -3.682 -21 -16.328 1 96 418 THR B CA 1
ATOM 7121 C C . THR B 1 418 ? -2.309 -20.344 -16.469 1 96 418 THR B C 1
ATOM 7123 O O . THR B 1 418 ? -1.76 -20.281 -17.578 1 96 418 THR B O 1
ATOM 7126 N N . LEU B 1 419 ? -1.784 -19.734 -15.414 1 92.19 419 LEU B N 1
ATOM 7127 C CA . LEU B 1 419 ? -0.397 -19.359 -15.156 1 92.19 419 LEU B CA 1
ATOM 7128 C C . LEU B 1 419 ? 0.002 -18.141 -15.977 1 92.19 419 LEU B C 1
ATOM 7130 O O . LEU B 1 419 ? 0.673 -17.234 -15.469 1 92.19 419 LEU B O 1
ATOM 7134 N N . ILE B 1 420 ? -0.501 -17.906 -17.141 1 89.19 420 ILE B N 1
ATOM 7135 C CA . ILE B 1 420 ? 0.148 -17.094 -18.172 1 89.19 420 ILE B CA 1
ATOM 7136 C C . ILE B 1 420 ? -0.084 -15.609 -17.875 1 89.19 420 ILE B C 1
ATOM 7138 O O . ILE B 1 420 ? 0.608 -14.742 -18.422 1 89.19 420 ILE B O 1
ATOM 7142 N N . HIS B 1 421 ? -0.998 -15.336 -16.984 1 89.75 421 HIS B N 1
ATOM 7143 C CA . HIS B 1 421 ? -1.346 -13.945 -16.703 1 89.75 421 HIS B CA 1
ATOM 7144 C C . HIS B 1 421 ? -0.179 -13.203 -16.062 1 89.75 421 HIS B C 1
ATOM 7146 O O . HIS B 1 421 ? -0.094 -11.977 -16.156 1 89.75 421 HIS B O 1
ATOM 7152 N N . VAL B 1 422 ? 0.737 -13.852 -15.422 1 90.25 422 VAL B N 1
ATOM 7153 C CA . VAL B 1 422 ? 1.871 -13.242 -14.734 1 90.25 422 VAL B CA 1
ATOM 7154 C C . VAL B 1 422 ? 2.83 -12.641 -15.758 1 90.25 422 VAL B C 1
ATOM 7156 O O . VAL B 1 422 ? 3.697 -11.836 -15.414 1 90.25 422 VAL B O 1
ATOM 7159 N N . GLY B 1 423 ? 2.643 -13.039 -17.016 1 89.69 423 GLY B N 1
ATOM 7160 C CA . GLY B 1 423 ? 3.498 -12.531 -18.078 1 89.69 423 GLY B CA 1
ATOM 7161 C C . GLY B 1 423 ? 2.975 -11.25 -18.703 1 89.69 423 GLY B C 1
ATOM 7162 O O . GLY B 1 423 ? 3.645 -10.648 -19.547 1 89.69 423 GLY B O 1
ATOM 7163 N N . ILE B 1 424 ? 1.792 -10.828 -18.266 1 90.31 424 ILE B N 1
ATOM 7164 C CA . ILE B 1 424 ? 1.238 -9.586 -18.797 1 90.31 424 ILE B CA 1
ATOM 7165 C C . ILE B 1 424 ? 2.041 -8.398 -18.281 1 90.31 424 ILE B C 1
ATOM 7167 O O . ILE B 1 424 ? 2.141 -8.18 -17.078 1 90.31 424 ILE B O 1
ATOM 7171 N N . LYS B 1 425 ? 2.555 -7.602 -19.109 1 87.12 425 LYS B N 1
ATOM 7172 C CA . LYS B 1 425 ? 3.561 -6.598 -18.766 1 87.12 425 LYS B CA 1
ATOM 7173 C C . LYS B 1 425 ? 2.947 -5.445 -17.984 1 87.12 425 LYS B C 1
ATOM 7175 O O . LYS B 1 425 ? 3.555 -4.938 -17.031 1 87.12 425 LYS B O 1
ATOM 7180 N N . ASP B 1 426 ? 1.783 -5.043 -18.391 1 90.5 426 ASP B N 1
ATOM 7181 C CA . ASP B 1 426 ? 1.25 -3.812 -17.828 1 90.5 426 ASP B CA 1
ATOM 7182 C C . ASP B 1 426 ? -0.029 -4.082 -17.031 1 90.5 426 ASP B C 1
ATOM 7184 O O . ASP B 1 426 ? -1.023 -3.371 -17.188 1 90.5 426 ASP B O 1
ATOM 7188 N N . SER B 1 427 ? -0.008 -5.121 -16.234 1 94.12 427 SER B N 1
ATOM 7189 C CA . SER B 1 427 ? -1.108 -5.426 -15.32 1 94.12 427 SER B CA 1
ATOM 7190 C C . SER B 1 427 ? -0.603 -5.668 -13.898 1 94.12 427 SER B C 1
ATOM 7192 O O . SER B 1 427 ? 0.521 -6.133 -13.711 1 94.12 427 SER B O 1
ATOM 7194 N N . PRO B 1 428 ? -1.45 -5.266 -12.961 1 95.94 428 PRO B N 1
ATOM 7195 C CA . PRO B 1 428 ? -1.037 -5.516 -11.578 1 95.94 428 PRO B CA 1
ATOM 7196 C C . PRO B 1 428 ? -1.032 -7 -11.227 1 95.94 428 PRO B C 1
ATOM 7198 O O . PRO B 1 428 ? -1.948 -7.734 -11.609 1 95.94 428 PRO B O 1
ATOM 7201 N N . PHE B 1 429 ? 0.012 -7.398 -10.617 1 96.38 429 PHE B N 1
ATOM 7202 C CA . PHE B 1 429 ? 0.127 -8.734 -10.031 1 96.38 429 PHE B CA 1
ATOM 7203 C C . PHE B 1 429 ? 0.391 -8.648 -8.539 1 96.38 429 PHE B C 1
ATOM 7205 O O . PHE B 1 429 ? 1.364 -8.023 -8.109 1 96.38 429 PHE B O 1
ATOM 7212 N N . GLY B 1 430 ? -0.465 -9.156 -7.727 1 95 430 GLY B N 1
ATOM 7213 C CA . GLY B 1 430 ? -0.346 -9.148 -6.277 1 95 430 GLY B CA 1
ATOM 7214 C C . GLY B 1 430 ? -1.471 -9.891 -5.582 1 95 430 GLY B C 1
ATOM 7215 O O . GLY B 1 430 ? -2.48 -10.227 -6.207 1 95 430 GLY B O 1
ATOM 7216 N N . GLY B 1 431 ? -1.261 -10.164 -4.34 1 95.69 431 GLY B N 1
ATOM 7217 C CA . GLY B 1 431 ? -2.219 -10.945 -3.57 1 95.69 431 GLY B CA 1
ATOM 7218 C C . GLY B 1 431 ? -3.221 -10.086 -2.824 1 95.69 431 GLY B C 1
ATOM 7219 O O . GLY B 1 431 ? -3.188 -8.852 -2.922 1 95.69 431 GLY B O 1
ATOM 7220 N N . ILE B 1 432 ? -4.117 -10.742 -2.188 1 96.12 432 ILE B N 1
ATOM 7221 C CA . ILE B 1 432 ? -5.133 -10.164 -1.313 1 96.12 432 ILE B CA 1
ATOM 7222 C C . ILE B 1 432 ? -5.348 -11.07 -0.103 1 96.12 432 ILE B C 1
ATOM 7224 O O . ILE B 1 432 ? -5.375 -12.297 -0.234 1 96.12 432 ILE B O 1
ATOM 7228 N N . GLY B 1 433 ? -5.41 -10.445 1.06 1 94 433 GLY B N 1
ATOM 7229 C CA . GLY B 1 433 ? -5.574 -11.258 2.254 1 94 433 GLY B CA 1
ATOM 7230 C C . GLY B 1 433 ? -4.379 -12.148 2.541 1 94 433 GLY B C 1
ATOM 7231 O O . GLY B 1 433 ? -3.24 -11.672 2.572 1 94 433 GLY B O 1
ATOM 7232 N N . HIS B 1 434 ? -4.637 -13.383 2.631 1 93.62 434 HIS B N 1
ATOM 7233 C CA . HIS B 1 434 ? -3.605 -14.336 3.021 1 93.62 434 HIS B CA 1
ATOM 7234 C C . HIS B 1 434 ? -2.562 -14.508 1.921 1 93.62 434 HIS B C 1
ATOM 7236 O O . HIS B 1 434 ? -1.441 -14.945 2.184 1 93.62 434 HIS B O 1
ATOM 7242 N N . SER B 1 435 ? -2.965 -14.141 0.736 1 96.75 435 SER B N 1
ATOM 7243 C CA . SER B 1 435 ? -2.025 -14.266 -0.374 1 96.75 435 SER B CA 1
ATOM 7244 C C . SER B 1 435 ? -1.167 -13.016 -0.514 1 96.75 435 SER B C 1
ATOM 7246 O O . SER B 1 435 ? -0.373 -12.898 -1.45 1 96.75 435 SER B O 1
ATOM 7248 N N . GLY B 1 436 ? -1.301 -12.055 0.409 1 97.12 436 GLY B N 1
ATOM 7249 C CA . GLY B 1 436 ? -0.408 -10.906 0.457 1 97.12 436 GLY B CA 1
ATOM 7250 C C . GLY B 1 436 ? -1.085 -9.609 0.064 1 97.12 436 GLY B C 1
ATOM 7251 O O . GLY B 1 436 ? -2.314 -9.523 0.056 1 97.12 436 GLY B O 1
ATOM 7252 N N . TYR B 1 437 ? -0.292 -8.555 -0.108 1 97.38 437 TYR B N 1
ATOM 7253 C CA . TYR B 1 437 ? -0.797 -7.258 -0.539 1 97.38 437 TYR B CA 1
ATOM 7254 C C . TYR B 1 437 ? 0.288 -6.461 -1.254 1 97.38 437 TYR B C 1
ATOM 7256 O O . TYR B 1 437 ? 1.479 -6.738 -1.09 1 97.38 437 TYR B O 1
ATOM 7264 N N . GLY B 1 438 ? -0.151 -5.406 -2.012 1 95.69 438 GLY B N 1
ATOM 7265 C CA . GLY B 1 438 ? 0.703 -4.715 -2.965 1 95.69 438 GLY B CA 1
ATOM 7266 C C . GLY B 1 438 ? 0.754 -5.395 -4.32 1 95.69 438 GLY B C 1
ATOM 7267 O O . GLY B 1 438 ? 0.232 -6.5 -4.488 1 95.69 438 GLY B O 1
ATOM 7268 N N . ASN B 1 439 ? 1.154 -4.742 -5.266 1 94.75 439 ASN B N 1
ATOM 7269 C CA . ASN B 1 439 ? 1.276 -5.305 -6.605 1 94.75 439 ASN B CA 1
ATOM 7270 C C . ASN B 1 439 ? 2.504 -4.766 -7.336 1 94.75 439 ASN B C 1
ATOM 7272 O O . ASN B 1 439 ? 3.145 -3.824 -6.863 1 94.75 439 ASN B O 1
ATOM 7276 N N . TYR B 1 440 ? 2.857 -5.414 -8.305 1 92.56 440 TYR B N 1
ATOM 7277 C CA . TYR B 1 440 ? 3.914 -4.957 -9.195 1 92.56 440 TYR B CA 1
ATOM 7278 C C . TYR B 1 440 ? 3.666 -5.43 -10.625 1 92.56 440 TYR B C 1
ATOM 7280 O O . TYR B 1 440 ? 2.639 -6.055 -10.906 1 92.56 440 TYR B O 1
ATOM 7288 N N . GLY B 1 441 ? 4.555 -5.109 -11.586 1 91.5 441 GLY B N 1
ATOM 7289 C CA . GLY B 1 441 ? 4.367 -5.301 -13.016 1 91.5 441 GLY B CA 1
ATOM 7290 C C . GLY B 1 441 ? 4.238 -3.998 -13.781 1 91.5 441 GLY B C 1
ATOM 7291 O O . GLY B 1 441 ? 3.334 -3.203 -13.516 1 91.5 441 GLY B O 1
ATOM 7292 N N . GLY B 1 442 ? 5.105 -3.842 -14.75 1 94.19 442 GLY B N 1
ATOM 7293 C CA . GLY B 1 442 ? 5.07 -2.596 -15.492 1 94.19 442 GLY B CA 1
ATOM 7294 C C . GLY B 1 442 ? 5.059 -1.366 -14.609 1 94.19 442 GLY B C 1
ATOM 7295 O O . GLY B 1 442 ? 5.91 -1.219 -13.727 1 94.19 442 GLY B O 1
ATOM 7296 N N . ILE B 1 443 ? 4.043 -0.546 -14.812 1 96.62 443 ILE B N 1
ATOM 7297 C CA . ILE B 1 443 ? 3.957 0.71 -14.078 1 96.62 443 ILE B CA 1
ATOM 7298 C C . ILE B 1 443 ? 3.68 0.427 -12.602 1 96.62 443 ILE B C 1
ATOM 7300 O O . ILE B 1 443 ? 4.086 1.196 -11.727 1 96.62 443 ILE B O 1
ATOM 7304 N N . TYR B 1 444 ? 3.008 -0.666 -12.328 1 96.56 444 TYR B N 1
ATOM 7305 C CA . TYR B 1 444 ? 2.693 -1.009 -10.953 1 96.56 444 TYR B CA 1
ATOM 7306 C C . TYR B 1 444 ? 3.959 -1.34 -10.172 1 96.56 444 TYR B C 1
ATOM 7308 O O . TYR B 1 444 ? 4.047 -1.059 -8.969 1 96.56 444 TYR B O 1
ATOM 7316 N N . GLY B 1 445 ? 4.906 -1.993 -10.867 1 97.62 445 GLY B N 1
ATOM 7317 C CA . GLY B 1 445 ? 6.203 -2.207 -10.242 1 97.62 445 GLY B CA 1
ATOM 7318 C C . GLY B 1 445 ? 6.941 -0.917 -9.938 1 97.62 445 GLY B C 1
ATOM 7319 O O . GLY B 1 445 ? 7.551 -0.776 -8.875 1 97.62 445 GLY B O 1
ATOM 7320 N N . PHE B 1 446 ? 6.902 0.034 -10.945 1 98.38 446 PHE B N 1
ATOM 7321 C CA . PHE B 1 446 ? 7.457 1.365 -10.734 1 98.38 446 PHE B CA 1
ATOM 7322 C C . PHE B 1 446 ? 6.797 2.045 -9.539 1 98.38 446 PHE B C 1
ATOM 7324 O O . PHE B 1 446 ? 7.48 2.586 -8.672 1 98.38 446 PHE B O 1
ATOM 7331 N N . ASN B 1 447 ? 5.523 1.938 -9.43 1 97.75 447 ASN B N 1
ATOM 7332 C CA . ASN B 1 447 ? 4.746 2.574 -8.375 1 97.75 447 ASN B CA 1
ATOM 7333 C C . ASN B 1 447 ? 5.043 1.956 -7.008 1 97.75 447 ASN B C 1
ATOM 7335 O O . ASN B 1 447 ? 5.016 2.646 -5.988 1 97.75 447 ASN B O 1
ATOM 7339 N N . ALA B 1 448 ? 5.273 0.667 -6.957 1 97.69 448 ALA B N 1
ATOM 7340 C CA . ALA B 1 448 ? 5.586 -0.004 -5.699 1 97.69 448 ALA B CA 1
ATOM 7341 C C . ALA B 1 448 ? 6.828 0.599 -5.047 1 97.69 448 ALA B C 1
ATOM 7343 O O . ALA B 1 448 ? 6.934 0.642 -3.818 1 97.69 448 ALA B O 1
ATOM 7344 N N . PHE B 1 449 ? 7.715 1.112 -5.898 1 98.62 449 PHE B N 1
ATOM 7345 C CA . PHE B 1 449 ? 9 1.577 -5.387 1 98.62 449 PHE B CA 1
ATOM 7346 C C . PHE B 1 449 ? 9.062 3.1 -5.395 1 98.62 449 PHE B C 1
ATOM 7348 O O . PHE B 1 449 ? 10.148 3.68 -5.27 1 98.62 449 PHE B O 1
ATOM 7355 N N . THR B 1 450 ? 7.922 3.74 -5.562 1 98.31 450 THR B N 1
ATOM 7356 C CA . THR B 1 450 ? 7.852 5.195 -5.5 1 98.31 450 THR B CA 1
ATOM 7357 C C . THR B 1 450 ? 6.723 5.645 -4.574 1 98.31 450 THR B C 1
ATOM 7359 O O . THR B 1 450 ? 5.863 4.844 -4.203 1 98.31 450 THR B O 1
ATOM 7362 N N . HIS B 1 451 ? 6.816 6.828 -4.117 1 97.69 451 HIS B N 1
ATOM 7363 C CA . HIS B 1 451 ? 5.77 7.531 -3.383 1 97.69 451 HIS B CA 1
ATOM 7364 C C . HIS B 1 451 ? 5.184 8.664 -4.215 1 97.69 451 HIS B C 1
ATOM 7366 O O . HIS B 1 451 ? 5.922 9.445 -4.82 1 97.69 451 HIS B O 1
ATOM 7372 N N . GLU B 1 452 ? 3.889 8.727 -4.293 1 97.06 452 GLU B N 1
ATOM 7373 C CA . GLU B 1 452 ? 3.225 9.836 -4.973 1 97.06 452 GLU B CA 1
ATOM 7374 C C . GLU B 1 452 ? 3.141 11.062 -4.07 1 97.06 452 GLU B C 1
ATOM 7376 O O . GLU B 1 452 ? 2.461 11.039 -3.043 1 97.06 452 GLU B O 1
ATOM 7381 N N . ARG B 1 453 ? 3.783 12.102 -4.434 1 97.19 453 ARG B N 1
ATOM 7382 C CA . ARG B 1 453 ? 3.805 13.344 -3.678 1 97.19 453 ARG B CA 1
ATOM 7383 C C . ARG B 1 453 ? 3.031 14.438 -4.406 1 97.19 453 ARG B C 1
ATOM 7385 O O . ARG B 1 453 ? 3.332 14.758 -5.559 1 97.19 453 ARG B O 1
ATOM 7392 N N . THR B 1 454 ? 2.057 15 -3.77 1 97.25 454 THR B N 1
ATOM 7393 C CA . THR B 1 454 ? 1.354 16.172 -4.289 1 97.25 454 THR B CA 1
ATOM 7394 C C . THR B 1 454 ? 2.18 17.438 -4.082 1 97.25 454 THR B C 1
ATOM 7396 O O . THR B 1 454 ? 2.66 17.688 -2.977 1 97.25 454 THR B O 1
ATOM 7399 N N . ILE B 1 455 ? 2.404 18.125 -5.141 1 97.06 455 ILE B N 1
ATOM 7400 C CA . ILE B 1 455 ? 3.016 19.453 -5.078 1 97.06 455 ILE B CA 1
ATOM 7401 C C . ILE B 1 455 ? 1.992 20.516 -5.48 1 97.06 455 ILE B C 1
ATOM 7403 O O . ILE B 1 455 ? 1.483 20.5 -6.602 1 97.06 455 ILE B O 1
ATOM 7407 N N . PHE B 1 456 ? 1.69 21.359 -4.613 1 96.12 456 PHE B N 1
ATOM 7408 C CA . PHE B 1 456 ? 0.804 22.484 -4.895 1 96.12 456 PHE B CA 1
ATOM 7409 C C . PHE B 1 456 ? 1.568 23.797 -4.859 1 96.12 456 PHE B C 1
ATOM 7411 O O . PHE B 1 456 ? 2.301 24.062 -3.904 1 96.12 456 PHE B O 1
ATOM 7418 N N . THR B 1 457 ? 1.466 24.531 -5.863 1 94.69 457 THR B N 1
ATOM 7419 C CA . THR B 1 457 ? 2.074 25.844 -5.93 1 94.69 457 THR B CA 1
ATOM 7420 C C . THR B 1 457 ? 1.005 26.938 -5.961 1 94.69 457 THR B C 1
ATOM 7422 O O . THR B 1 457 ? 0.146 26.938 -6.844 1 94.69 457 THR B O 1
ATOM 7425 N N . GLN B 1 458 ? 1.07 27.797 -5.027 1 89.44 458 GLN B N 1
ATOM 7426 C CA . GLN B 1 458 ? 0.122 28.906 -4.91 1 89.44 458 GLN B CA 1
ATOM 7427 C C . GLN B 1 458 ? 0.776 30.234 -5.277 1 89.44 458 GLN B C 1
ATOM 7429 O O . GLN B 1 458 ? 1.743 30.656 -4.641 1 89.44 458 GLN B O 1
ATOM 7434 N N . PRO B 1 459 ? 0.172 30.922 -6.16 1 83.25 459 PRO B N 1
ATOM 7435 C CA . PRO B 1 459 ? 0.709 32.25 -6.449 1 83.25 459 PRO B CA 1
ATOM 7436 C C . PRO B 1 459 ? 0.446 33.25 -5.32 1 83.25 459 PRO B C 1
ATOM 7438 O O . PRO B 1 459 ? -0.587 33.188 -4.652 1 83.25 459 PRO B O 1
ATOM 7441 N N . PHE B 1 460 ? 1.339 34.188 -5.074 1 81.69 460 PHE B N 1
ATOM 7442 C CA . PHE B 1 460 ? 1.218 35.188 -4.008 1 81.69 460 PHE B CA 1
ATOM 7443 C C . PHE B 1 460 ? 0.178 36.219 -4.359 1 81.69 460 PHE B C 1
ATOM 7445 O O . PHE B 1 460 ? -0.41 36.844 -3.473 1 81.69 460 PHE B O 1
ATOM 7452 N N . TRP B 1 461 ? -0.055 36.406 -5.648 1 69.31 461 TRP B N 1
ATOM 7453 C CA . TRP B 1 461 ? -0.98 37.469 -6.031 1 69.31 461 TRP B CA 1
ATOM 7454 C C . TRP B 1 461 ? -2.42 37.094 -5.719 1 69.31 461 TRP B C 1
ATOM 7456 O O . TRP B 1 461 ? -3.318 37.938 -5.73 1 69.31 461 TRP B O 1
ATOM 7466 N N . MET B 1 462 ? -2.713 35.875 -5.332 1 63.47 462 MET B N 1
ATOM 7467 C CA . MET B 1 462 ? -4.051 35.344 -5.059 1 63.47 462 MET B CA 1
ATOM 7468 C C . MET B 1 462 ? -4.496 35.719 -3.645 1 63.47 462 MET B C 1
ATOM 7470 O O . MET B 1 462 ? -5.523 35.219 -3.168 1 63.47 462 MET B O 1
ATOM 7474 N N . ASP B 1 463 ? -3.898 36.375 -2.922 1 60.72 463 ASP B N 1
ATOM 7475 C CA . ASP B 1 463 ? -4.18 36.688 -1.525 1 60.72 463 ASP B CA 1
ATOM 7476 C C . ASP B 1 463 ? -5.559 37.312 -1.372 1 60.72 463 ASP B C 1
ATOM 7478 O O . ASP B 1 463 ? -6.23 37.125 -0.358 1 60.72 463 ASP B O 1
ATOM 7482 N N . PHE B 1 464 ? -5.949 38 -2.367 1 47.97 464 PHE B N 1
ATOM 7483 C CA . PHE B 1 464 ? -7.258 38.625 -2.248 1 47.97 464 PHE B CA 1
ATOM 7484 C C . PHE B 1 464 ? -8.359 37.594 -2.168 1 47.97 464 PHE B C 1
ATOM 7486 O O . PHE B 1 464 ? -9.273 37.688 -1.353 1 47.97 464 PHE B O 1
ATOM 7493 N N . VAL B 1 465 ? -8.219 36.531 -2.896 1 50.34 465 VAL B N 1
ATOM 7494 C CA . VAL B 1 465 ? -9.234 35.469 -2.949 1 50.34 465 VAL B CA 1
ATOM 7495 C C . VAL B 1 465 ? -9.148 34.594 -1.697 1 50.34 465 VAL B C 1
ATOM 7497 O O . VAL B 1 465 ? -10.156 34.062 -1.243 1 50.34 465 VAL B O 1
ATOM 7500 N N . LEU B 1 466 ? -7.992 34.656 -0.999 1 57.41 466 LEU B N 1
ATOM 7501 C CA . LEU B 1 466 ? -7.723 33.781 0.136 1 57.41 466 LEU B CA 1
ATOM 7502 C C . LEU B 1 466 ? -8.047 34.469 1.452 1 57.41 466 LEU B C 1
ATOM 7504 O O . LEU B 1 466 ? -8.023 33.844 2.514 1 57.41 466 LEU B O 1
ATOM 7508 N N . SER B 1 467 ? -8.344 35.75 1.411 1 49.84 467 SER B N 1
ATOM 7509 C CA . SER B 1 467 ? -8.547 36.531 2.613 1 49.84 467 SER B CA 1
ATOM 7510 C C . SER B 1 467 ? -9.641 35.938 3.5 1 49.84 467 SER B C 1
ATOM 7512 O O . SER B 1 467 ? -9.648 36.156 4.711 1 49.84 467 SER B O 1
ATOM 7514 N N . MET B 1 468 ? -10.445 35.125 2.885 1 50.41 468 MET B N 1
ATOM 7515 C CA . MET B 1 468 ? -11.555 34.562 3.646 1 50.41 468 MET B CA 1
ATOM 7516 C C . MET B 1 468 ? -11.047 33.5 4.637 1 50.41 468 MET B C 1
ATOM 7518 O O . MET B 1 468 ? -11.727 33.188 5.617 1 50.41 468 MET B O 1
ATOM 7522 N N . ARG B 1 469 ? -9.742 33.188 4.457 1 57 469 ARG B N 1
ATOM 7523 C CA . ARG B 1 469 ? -9.258 32.094 5.297 1 57 469 ARG B CA 1
ATOM 7524 C C . ARG B 1 469 ? -8.625 32.625 6.578 1 57 469 ARG B C 1
ATOM 7526 O O . ARG B 1 469 ? -8.359 31.875 7.508 1 57 469 ARG B O 1
ATOM 7533 N N . TYR B 1 470 ? -8.508 33.969 6.672 1 51.78 470 TYR B N 1
ATOM 7534 C CA . TYR B 1 470 ? -7.715 34.5 7.781 1 51.78 470 TYR B CA 1
ATOM 7535 C C . TYR B 1 470 ? -8.617 34.969 8.914 1 51.78 470 TYR B C 1
ATOM 7537 O O . TYR B 1 470 ? -9.711 35.5 8.664 1 51.78 470 TYR B O 1
ATOM 7545 N N . GLN B 1 471 ? -8.367 34.625 10.258 1 51.94 471 GLN B N 1
ATOM 7546 C CA . GLN B 1 471 ? -9.008 35.25 11.414 1 51.94 471 GLN B CA 1
ATOM 7547 C C . GLN B 1 471 ? -8.773 36.75 11.445 1 51.94 471 GLN B C 1
ATOM 7549 O O . GLN B 1 471 ? -7.816 37.25 10.852 1 51.94 471 GLN B O 1
ATOM 7554 N N . PRO B 1 472 ? -9.828 37.562 12.172 1 54.91 472 PRO B N 1
ATOM 7555 C CA . PRO B 1 472 ? -11.078 37.125 12.82 1 54.91 472 PRO B CA 1
ATOM 7556 C C . PRO B 1 472 ? -12.18 36.812 11.82 1 54.91 472 PRO B C 1
ATOM 7558 O O . PRO B 1 472 ? -12.242 37.438 10.742 1 54.91 472 PRO B O 1
ATOM 7561 N N . TYR B 1 473 ? -12.859 35.75 12.156 1 46.94 473 TYR B N 1
ATOM 7562 C CA . TYR B 1 473 ? -13.992 35.344 11.336 1 46.94 473 TYR B CA 1
ATOM 7563 C C . TYR B 1 473 ? -15.117 36.375 11.414 1 46.94 473 TYR B C 1
ATOM 7565 O O . TYR B 1 473 ? -15.516 36.781 12.5 1 46.94 473 TYR B O 1
ATOM 7573 N N . ASN B 1 474 ? -15.32 37.375 10.609 1 42.62 474 ASN B N 1
ATOM 7574 C CA . ASN B 1 474 ? -16.469 38.281 10.609 1 42.62 474 ASN B CA 1
ATOM 7575 C C . ASN B 1 474 ? -17.594 37.719 9.734 1 42.62 474 ASN B C 1
ATOM 7577 O O . ASN B 1 474 ? -17.375 36.844 8.914 1 42.62 474 ASN B O 1
ATOM 7581 N N . LYS B 1 475 ? -18.844 38.094 10 1 49.69 475 LYS B N 1
ATOM 7582 C CA . LYS B 1 475 ? -20.094 37.719 9.344 1 49.69 475 LYS B CA 1
ATOM 7583 C C . LYS B 1 475 ? -19.938 37.719 7.824 1 49.69 475 LYS B C 1
ATOM 7585 O O . LYS B 1 475 ? -20.672 37 7.121 1 49.69 475 LYS B O 1
ATOM 7590 N N . GLU B 1 476 ? -19.234 38.438 7.336 1 38.81 476 GLU B N 1
ATOM 7591 C CA . GLU B 1 476 ? -19.203 38.594 5.883 1 38.81 476 GLU B CA 1
ATOM 7592 C C . GLU B 1 476 ? -18.391 37.438 5.25 1 38.81 476 GLU B C 1
ATOM 7594 O O . GLU B 1 476 ? -18.609 37.094 4.09 1 38.81 476 GLU B O 1
ATOM 7599 N N . LYS B 1 477 ? -17.359 36.906 5.879 1 48.44 477 LYS B N 1
ATOM 7600 C CA . LYS B 1 477 ? -16.469 35.844 5.422 1 48.44 477 LYS B CA 1
ATOM 7601 C C . LYS B 1 477 ? -17.156 34.5 5.48 1 48.44 477 LYS B C 1
ATOM 7603 O O . LYS B 1 477 ? -16.703 33.531 4.84 1 48.44 477 LYS B O 1
ATOM 7608 N N . GLN B 1 478 ? -18.219 34.25 6.176 1 43.56 478 GLN B N 1
ATOM 7609 C CA . GLN B 1 478 ? -18.953 33 6.395 1 43.56 478 GLN B CA 1
ATOM 7610 C C . GLN B 1 478 ? -19.797 32.656 5.176 1 43.56 478 GLN B C 1
ATOM 7612 O O . GLN B 1 478 ? -20.281 31.531 5.059 1 43.56 478 GLN B O 1
ATOM 7617 N N . SER B 1 479 ? -20.062 33.562 4.262 1 37.62 479 SER B N 1
ATOM 7618 C CA . SER B 1 479 ? -21.016 33.312 3.17 1 37.62 479 SER B CA 1
ATOM 7619 C C . SER B 1 479 ? -20.344 32.594 2.012 1 37.62 479 SER B C 1
ATOM 7621 O O . SER B 1 479 ? -21 32.219 1.044 1 37.62 479 SER B O 1
ATOM 7623 N N . TYR B 1 480 ? -19.016 32.469 2.012 1 36.75 480 TYR B N 1
ATOM 7624 C CA . TYR B 1 480 ? -18.484 31.844 0.809 1 36.75 480 TYR B CA 1
ATOM 7625 C C . TYR B 1 480 ? -18.016 30.422 1.097 1 36.75 480 TYR B C 1
ATOM 7627 O O . TYR B 1 480 ? -17.422 30.156 2.145 1 36.75 480 TYR B O 1
#

Organism: Naumovozyma dairenensis (strain ATCC 10597 / BCRC 20456 / CBS 421 / NBRC 0211 / NRRL Y-12639) (NCBI:txid1071378)

Secondary structure (DSSP, 8-state):
-----PPPHHHHHHHHHHHHHHHHHHHHHHHTSSSHHHHHHHHHHHHHHHHHHHHHHTHHHHHHHHHHHH---HHHIIIIIIHHHHHHHHHHHHHHHHHHSPEEE---STTTTTSEEEEEEEE-SEEEEE--SSSTTHHHHHHHHHHHHTT-EEEEE--TT-HHHHHHHHHHHHHHTPPTTTEEE---SHHHHHHHHT-S--SEEEEEE-HHHHHHHHHHHHHTT--EEEEE----EEEE-TTS-GGGHHHHHHHHHHHHHGGGG--TTS--EEEEEHHHHHHHHHHHHHHHHHH-SEE-TTS--PPPSSHHHHHHHHHHHHH-SSEEEE-EE---GGG-----EEEES--TTSGGGSS---SSEEEEEEES-HHHHHHHHHHHH-S-SEEEEE-S-HHHHHHHHHH---SEEEES--SGGGG-TTS-B---GGGEE--BSTHHHHHHTEEEEEEEE--GGGHHHHGGGSSS--TTGGG-/-----PPPHHHHHHHHHHHHHHHHHHHHHHHTSSSHHHHHHHHHHHHHHHHHHHHHHTHHHHHHHHHHHH---HHHIIIIIIHHHHHHHHHHHHHHHHHHSPEEE---STTTTTSEEEEEEEE-SEEEEE--SSSTTHHHHHHHHHHHHTT-EEEEE--TT-HHHHHHHHHHHHHHTPPTTTEEE---SHHHHHHHHT-S--SEEEEEE-HHHHHHHHHHHHHTT--EEEEE----EEEE-TTS-GGGHHHHHHHHHHHHHGGGG--TTS--EEEEEHHHHHHHHHHHHHHHHHH-SEE-TTS--PPPSSHHHHHHHHHHHHH-SSEEEE-EE---GGG-----EEEES--TTSGGGSS---SSEEEEEEES-HHHHHHHHHHHH-S-SEEEEE-S-HHHHHHHHHH---SEEEES--SGGGG-TTS-B---GGGEE--BSTHHHHHHTEEEEEEEE--GGGHHHHGGGSSS--TTGGG-

Solvent-accessible surface area (backbone atoms only — not comparable to full-atom values): 47903 Å² total; per-residue (Å²): 128,80,75,65,74,56,50,58,71,83,48,49,62,57,52,52,48,42,15,38,49,34,38,57,50,49,32,55,55,37,58,71,40,96,49,38,68,61,54,50,52,53,51,35,43,50,53,49,50,31,43,50,51,27,49,65,72,40,47,69,57,49,43,51,18,41,28,72,41,26,38,40,21,61,64,52,43,42,66,68,24,50,50,53,36,53,51,49,50,52,51,46,60,72,43,41,69,67,71,58,50,60,43,79,47,86,52,78,51,80,93,39,53,79,36,50,39,33,38,33,63,40,45,57,36,23,32,38,39,38,20,35,58,72,48,52,63,31,61,38,48,45,58,48,47,26,30,39,68,26,62,26,12,32,39,36,30,51,27,59,71,24,30,48,42,42,54,46,50,53,51,34,54,58,64,28,60,63,61,85,24,42,69,40,76,47,40,37,54,69,68,45,49,52,58,56,43,63,48,74,73,44,45,31,39,37,39,38,45,52,48,72,58,48,21,53,48,37,30,41,23,11,72,57,41,28,54,67,34,30,41,26,31,34,55,9,47,25,39,37,43,82,61,33,55,75,89,46,45,63,61,51,49,52,36,45,46,51,26,21,41,40,67,27,8,40,43,60,61,18,46,37,30,37,39,27,22,56,94,49,34,67,63,47,52,55,47,47,54,54,48,46,42,70,55,40,61,64,42,43,91,83,45,76,54,32,23,40,68,36,69,66,60,33,50,52,51,49,50,33,66,71,59,38,79,33,50,79,48,63,40,50,62,77,62,61,82,86,60,31,62,61,58,52,28,40,25,39,72,33,59,80,83,25,54,65,53,74,52,64,60,64,31,21,49,35,42,33,28,72,39,87,51,68,67,62,50,50,50,50,40,50,71,76,46,47,24,13,23,29,37,30,39,36,57,68,34,71,67,58,51,50,39,49,59,56,65,52,58,40,8,27,36,26,33,55,46,52,60,60,68,78,71,45,54,73,39,53,47,32,18,28,48,58,2,19,35,52,44,27,33,52,64,37,25,34,49,65,33,29,42,66,22,30,38,35,37,40,59,76,86,49,50,76,80,49,52,64,73,49,70,72,86,49,85,75,52,71,77,112,126,78,74,66,75,56,51,59,72,86,49,48,64,56,53,52,49,40,15,38,49,33,35,57,50,50,32,56,55,38,58,73,41,95,50,37,67,61,54,49,52,52,51,35,46,49,53,50,50,31,44,50,50,27,50,65,72,38,46,68,57,49,42,50,19,40,27,71,41,27,37,42,22,61,65,51,42,43,66,68,24,49,50,51,36,53,50,49,51,51,50,46,59,74,41,42,69,68,71,57,50,60,44,78,47,87,50,78,51,79,92,40,54,80,35,49,38,34,36,33,63,39,45,56,37,23,31,37,41,38,20,35,60,72,48,50,62,31,60,38,48,45,58,49,47,26,30,38,66,26,62,24,11,32,39,36,29,51,28,58,72,24,30,50,42,43,53,47,49,55,51,34,53,58,64,27,60,63,60,84,24,41,68,41,77,47,41,37,54,69,68,46,49,52,58,56,46,63,48,73,73,45,46,31,38,37,39,38,45,52,47,70,58,46,20,52,47,37,30,42,23,12,71,56,40,28,53,66,33,30,42,26,33,33,57,8,47,26,39,37,45,81,63,33,55,74,88,46,45,63,60,51,49,52,37,44,47,50,24,22,40,40,67,28,8,40,41,59,62,16,44,37,30,37,39,29,22,55,92,48,35,68,64,48,52,54,48,48,54,54,47,46,43,70,55,40,60,65,43,46,90,83,45,77,53,31,23,39,68,37,67,66,58,33,49,52,52,48,50,32,64,70,60,37,78,34,52,80,48,64,42,48,61,76,63,58,81,88,61,31,62,61,59,52,28,40,25,39,72,33,58,82,81,24,55,66,54,73,53,64,63,64,31,21,50,36,42,33,28,71,39,86,51,68,66,63,50,50,50,51,41,51,71,75,47,49,24,14,23,28,38,29,39,35,58,68,34,70,66,59,51,51,38,50,58,56,64,51,58,40,7,28,35,28,35,54,46,50,62,61,69,80,70,45,56,72,38,53,48,33,18,29,47,56,1,19,34,54,43,26,34,51,65,37,24,34,48,65,32,30,43,66,22,31,37,35,38,41,60,76,85,48,50,75,80,48,52,65,73,47,70,73,86,49,83,76,51,70,76,112

Sequence (960 aa):
MTTLQYTPLDDINSIIKTSKEFYLNRQIQLTKEKNPFKADLEFRIEQLKKFYNAIATHEDEIIDALFADYHRAKQESIGLEINPLLNNILHIIKNLRKWMKPTKVSDCSPPFMFGSIKVEKIARGNVLVIAPFNFPILLSLVPVAHAIGAGNSVVLKPSEQTPHTSMLIAKILNHAGFPKGLVQIVQGSIDETSKLIKSKDFSMMFYTGSPKVGSIVAQEAAKNLIPCVLELGGKSPTFITKSFSRKNLKTALRRIFFGSFGNSGQICVAPDYLVIHESLYDEAREIAKELLKETFPLITKDAEYTHMISERSYNNALKKLENTQGTVYQCESSLNSDSLCIPPTLIFDCNWDDTTMLEENFSPILPIIKYTDLDKTLDTIIDKYDAPLVQYIFSSSKSEISHILMRLRSGDCIIGDTLIHVGIKDSPFGGIGHSGYGNYGGIYGFNAFTHERTIFTQPFWMDFVLSMRYQPYNKEKQSYMTTLQYTPLDDINSIIKTSKEFYLNRQIQLTKEKNPFKADLEFRIEQLKKFYNAIATHEDEIIDALFADYHRAKQESIGLEINPLLNNILHIIKNLRKWMKPTKVSDCSPPFMFGSIKVEKIARGNVLVIAPFNFPILLSLVPVAHAIGAGNSVVLKPSEQTPHTSMLIAKILNHAGFPKGLVQIVQGSIDETSKLIKSKDFSMMFYTGSPKVGSIVAQEAAKNLIPCVLELGGKSPTFITKSFSRKNLKTALRRIFFGSFGNSGQICVAPDYLVIHESLYDEAREIAKELLKETFPLITKDAEYTHMISERSYNNALKKLENTQGTVYQCESSLNSDSLCIPPTLIFDCNWDDTTMLEENFSPILPIIKYTDLDKTLDTIIDKYDAPLVQYIFSSSKSEISHILMRLRSGDCIIGDTLIHVGIKDSPFGGIGHSGYGNYGGIYGFNAFTHERTIFTQPFWMDFVLSMRYQPYNKEKQSY

Foldseek 3Di:
DDAFDFDPLVCLVVLLVQLQVVLVVLVVVLVVDPHSLVVLLVLLLLLLVLLLVLLVVCLVLLLVLQCVQWNAFSCCSVPVASVLQSVLSVLLSVCLSVLQDWDWDDDCPLQANPWTKTKGWAFLGEEEEEAEDLRQRRRQVSLLSLNSSLRYAYEYETDSLRRSNLVVVVVSSVSSVDPGNRYHYGYDPDSNVVSVLLDLSHREYEYEEALVVLVVSVVSCVVNPRYYFYQHAFQAEEEDEPAFDLVCLLVLLVQLLCQCCRSQNQDRFHNLEYEYEPVCQVVSVVSNLVSLCVVDVEAEPPDSGTADSDPVLLVLLVVLVVQFPFDKRFHHYPDDVVSNHGTQIEGEQGDCPRSSNQTRSSGNYYYYHYDHDPVVVLVSCCVRTAWGQEYEYRHPDPVSVVVSPVRGHYQYYDYSGGDCVVSPAPDWHGTDDSSGDQTDHNSSSNNSRIDIDMDMGDDPVCCVSCVLVDDPNDPVSVPD/DPAFDFDPLVCLVVLLVQLQVVLVVLVVVLVPDPHSLVVLLVLLLLLLVLLLVLLVVCLVLLLVLQCVQWNAFSCCSVPVASVLQSVLSVLLSVCLSVLQDWDWDDDCPLQANPWTKTKGWAFLGEEEEEAEDLRQRRRQVSLLSLNSSLRYAYETETDSLRRSNLVVVVVSSVSSVDPGNRYHYGYDPDSNVVSVLLDLSHREYEYEEALVVLVVSVVSCVVNPRYYFYQHAFQAEEEDEPAFDLVCLLVLLVQLLCQCCRSQNQDRFHNLEYEYEPVCQVVSVVSNLVSLCVVAVEAEPPDSGTADSDPVLLVLLVVLVVQFPFDKDFHHYPDDVVSNHGTQIEGEQGDCPRSSNQTRSSGNYYYYHYDHDPVVVLVSCCVRTAWGQEYEYRHPDPVVVVVSPVRGHYQYYDYSGGDCVVSPAPDWHGTDDSSGDQTDHNSSSNNSRIDIDMDMGDDPVCCVSCVLVDDDNDPVSVPD

InterPro domains:
  IPR012394 Aldehyde dehydrogenase NAD(P)-dependent [PIRSF036492] (37-478)
  IPR012394 Aldehyde dehydrogenase NAD(P)-dependent [PTHR43570] (39-479)
  IPR015590 Aldehyde dehydrogenase domain [PF00171] (40-455)
  IPR016160 Aldehyde dehydrogenase, cysteine active site [PS00070] (261-272)
  IPR016161 Aldehyde/histidinol dehydrogenase [SSF53720] (38-457)
  IPR016162 Aldehyde dehydrogenase, N-terminal [G3DSA:3.40.605.10] (39-453)
  IPR016163 Aldehyde dehydrogenase, C-terminal [G3DSA:3.40.309.10] (234-435)
  IPR029510 Aldehyde dehydrogenase, glutamic acid active site [PS00687] (230-237)